Protein AF-A0A1B8J9F1-F1 (afdb_monomer)

Secondary structure (DSSP, 8-state):
--EEEEEES-TTSSHHHHHHHTT-GGGEE-HHHHHHHHSPPEE--GGGS-TT---SEE---TTHHHHHHHHHHHHHHHHHHT--EEEEEEE-SHHHHHTTHHHHHHHTPEEEEEE-TTS-HHHHHHHHHTTGGG---HHHHHHHHHHHHHHHTSPPPTTEEEEETTSS-S--TTTT--------S----TTPPPPTT--PPEE-TTSSEEEEE---TT-HHHHHHHHHHHSPP----------------------------PPPGGGTHHHHHHHHHHHHHHTTT-HHHHGGGS-TTEEEEE-S--SSSSS-HHHHHHHHHHHTT-TTEEEB--SSTHHHHHHHHHHHHHTT-----------SS-HHHHHIIIIIHHHHHHTT--HHHHHHHHHH-BS-EEEEETTEEEEEESS--SS--SSGGGS-HHHHHH-SS-TT-HHHHHHHHHHHS-TTEEEEE-S--TT---SEEETTEEE----GGGT-EEEEEEEE--GGGTTSS--S----------TTTT----------------PPPP---------------------------S--SSTTGGG-S----STTTEEEE---TT-EEEEEEE--TTHHHHHHHHHHHHHHHHHHHHHH-TTEEEEEETTEEEEEE-HHHHHTT---HHHHH-SSEEEETTTTEEEEE-----EETTSSGGGSHHHHHHHPPSSEEEEEE--SEEEEEEEPPP----S-------TTTTSTT-SEEEEESS-SSSHHHHHHHHHHHHHHHHHHHHTTPPTTHHHHHHHHHHHHHTEEEEEEEEBTTTB--SS-BSS-EEEEEEEEESSSS--B--HHHHHHHHHHHT-EE--EEEEE-SHHHHHHHHHHHHHTTS-S---S----------------------------------------------------TTGGGSS--BTT----EEEEE-TT--EEEEE-HHHHHHHHHHHHHHHHHHTTSPP-------------------------------------S--SS-----------------PPPPPGGGSS-HHHHHHHHHHHHHHHHH-TTHHHHS-HHHHHHHHHHHS-HHHHHHH-----

Mean predicted aligned error: 18.8 Å

Radius of gyration: 43.76 Å; Cα contacts (8 Å, |Δi|>4): 1484; chains: 1; bounding box: 133×104×134 Å

Foldseek 3Di:
DQAEEEEEAFAQLCLVVLCVLQVNVVQEDELLVLLCVVDPWDFDDPVPDAPLAPARTARDCPCVVVSVVVSVVVVLVLLVLSFRHYYSDHDLAPVVVVVCVVSCVVSVYQAEYAYSLPRDLVSSSVSLNVPHRHHDHSVRRVVSNVSNVVRVVDDDPPSYHYDYSVNCDNPPLVPVPPPDDDDPDDDDPPDDPPDPQFDDAAALQQAFKEKEWFAAAQLVLLVLLVLCVPFDPPPDPPDPPDDDDDDDDDDDDDDDDDDDDDDDPLVVVVVVSVVLVCQCVVVLLALVSLCRSDDLRYAYEYAENQHHLADRSQVSLSSCLSPLPRPRYAAAYAPLLVLLVVLLVVVVVCVVDPDDDDDPPPPLPDLVNVRCVQHPVVNNVVSPNDSVSSVVSSSSHDLWHWHDYQLATETRAAAAALADRSGCSNDRSNCSHNNPDDLVCPLVSLVSHVVHDDPRYAYEHHDRPPVQDAQPSDPRYGYQDFPQLLQTWGKMKMFGHDPPPPPDDDPDDDDDDDDPDPPPPPDDDDDDDDDDDDDDDDDDDDDDDDDDDDDDDDDDDDDDDDDDDDDDPDDDDPPPVPPDPDQDDDSVQWGDFDDDPRRITITIGGSPDPSVVSVLSVQLSVLSVLVSVLVPDPQWDWDDDDQKIQIAGDPCCVVVVVDDPSNQQSWLWIARNSSSFTFWGDHRDFEAQPRDPCRDLVNCQVVFADFKWKWFDDWAFKKKKAAQDDDDDDPDDDDDDDPSPPNPPQRIQMAGRTGCPDVVSVLVVVQLLVQQVVVCVVVVHDRCPLSNVRNVVRVVQQKMWMWGWDACVPTNTLFAFDHTFIATEWIFHSGPDTDTDDPVVVVVVCVSRRHQYIAGPDTHGHSVSVVVVVVCLACVLPDDDDDDDDDDDDDDDDDDDDDDDDDDDDDDDDDDDDDDDDDDDYDDDDDDDDPDDDPPPPSCVSPGNTPVPDGQFIWMAGPVGRIYTYGGLSNVLSVVVVVVLVVLLVQPDDDPDPDDDDDDDDDDDDDDDDDDDDDDDDDDDDDDDDDDDPPDPDDDDDDDDDDDDDDDDDDDDDDPSPPPLVPSVLLVVVVVVVCVVPNPSVSSVADPVRSVVVSVVPQPPVVCVVNPPDDD

Sequence (1112 aa):
MRVLALMRGIPASGKSSWIKHLGLEEYAISPDTLRLLASAPIYLPESKIADDTSTLRAINQKNDKQVWKILFELLEMRMERGDFTIIDATHTSLNALRAYEGLASAYRYRLVVVDFSATPLEEAKKSNKSRGFKAVPEAVLESMHARLQELLQTPLPARYALVDAREVDSVNLDSANAESSTPSTNTSLANAPANPLIFTPQNLDKYRRIHHIGDIHGSFDALLDYLLLTGVIFDMPESSADSNAKSNSDSSPESSPNSNAESSPDSRAPKRREQAKRALYDSNFRQDICAQFLCKDEYYIFLGDYIDRGLQNAEVIAFLLGIMELPNVCLIEGNHERWLNIWHKQKSAQSQSASESQSEQPSKANSSKAEFFTFTAPDLARLNITHKDAGRIYAKLRQCAFYTFDGKRVLATHGGLPTLPPNLLLVATRQLIYGSGDYHDMRATARSFAQTTSEDTYQVFGHRNKEKAPMRVESRSFALEGGVEFGGCLRVAVLEKSAKNASAKNSENLAPVAPHLSISAHLSITPHLSRFLPFPPVPFKPNEPASFAKMPKPLAKSLESKANSADSAGSMDSAYLADSSALASINGRICALSAKNDGFIEVYMQNRSNLAAIERHKEARKVFGLIAKLRESPLIKEREFGRISSFNFTKQAFFDRRWDSLTCKARGLFIDTAESKIIARSYDKFFNLDEREDTKLSALKDRFSYPVDVYAKENGFLVIVSAGVANIDNGSIDSAPNSAGMLDNSELFITSKSDPTSPFAQIAHEIIHATLREQEKSQNLAPGTLAKRLSATLRARDISLVFEVIDPARDPHIIAYEKPCVIALDAIKNSLAFEKLPYEDLQELCAEFGFAFKARVARLRNWREFEEFIAKNARLGENVESSAESKNADSAKIDSIKLVSDTRTESSAESDFLDSSLLDSGVVLDSSAKSSALRDDAFLRSSGARQNGALEGFVFEDSAGFMLKYKGAYYRMWKALRGVVEQCARLQMPVQIPHDKNTADKAKNTSDTQSTKSNVDSASKLDDDTNNINSAINANNQSTINLGKAHKSKGAPLPHFLRGNAFVLEFCKWLNDYIDTHGINALESTSIITLREKFLHKIPPGKIAQIAAPKA

Structure (mmCIF, N/CA/C/O backbone):
data_AF-A0A1B8J9F1-F1
#
_entry.id   AF-A0A1B8J9F1-F1
#
loop_
_atom_site.group_PDB
_atom_site.id
_atom_site.type_symbol
_atom_site.label_atom_id
_atom_site.label_alt_id
_atom_site.label_comp_id
_atom_site.label_asym_id
_atom_site.label_entity_id
_atom_site.label_seq_id
_atom_site.pdbx_PDB_ins_code
_atom_site.Cartn_x
_atom_site.Cartn_y
_atom_site.Cartn_z
_atom_site.occupancy
_atom_site.B_iso_or_equiv
_atom_site.auth_seq_id
_atom_site.auth_comp_id
_atom_site.auth_asym_id
_atom_site.auth_atom_id
_atom_site.pdbx_PDB_model_num
ATOM 1 N N . MET A 1 1 ? -15.650 2.648 20.451 1.00 82.81 1 MET A N 1
ATOM 2 C CA . MET A 1 1 ? -15.416 1.617 21.491 1.00 82.81 1 MET A CA 1
ATOM 3 C C . MET A 1 1 ? -14.246 1.917 22.420 1.00 82.81 1 MET A C 1
ATOM 5 O O . MET A 1 1 ? -14.253 1.407 23.527 1.00 82.81 1 MET A O 1
ATOM 9 N N . ARG A 1 2 ? -13.254 2.725 22.023 1.00 92.75 2 ARG A N 1
ATOM 10 C CA . ARG A 1 2 ? -12.109 3.074 22.881 1.00 92.75 2 ARG A CA 1
ATOM 11 C C . ARG A 1 2 ? -12.577 3.731 24.193 1.00 92.75 2 ARG A C 1
ATOM 13 O O . ARG A 1 2 ? -13.164 4.814 24.158 1.00 92.75 2 ARG A O 1
ATOM 20 N N . VAL A 1 3 ? -12.360 3.064 25.328 1.00 94.25 3 VAL A N 1
ATOM 21 C CA . VAL A 1 3 ? -12.800 3.491 26.669 1.00 94.25 3 VAL A CA 1
ATOM 22 C C . VAL A 1 3 ? -11.638 3.384 27.655 1.00 94.25 3 VAL A C 1
ATOM 24 O O . VAL A 1 3 ? -10.961 2.358 27.711 1.00 94.25 3 VAL A O 1
ATOM 27 N N . LEU A 1 4 ? -11.428 4.453 28.428 1.00 97.31 4 LEU A N 1
ATOM 28 C CA . LEU A 1 4 ? -10.528 4.490 29.578 1.00 97.31 4 LEU A CA 1
ATOM 29 C C . LEU A 1 4 ? -11.386 4.623 30.835 1.00 97.31 4 LEU A C 1
ATOM 31 O O . LEU A 1 4 ? -12.063 5.638 31.011 1.00 97.31 4 LEU A O 1
ATOM 35 N N . ALA A 1 5 ? -11.349 3.610 31.695 1.00 96.25 5 ALA A N 1
ATOM 36 C CA . ALA A 1 5 ? -12.038 3.612 32.976 1.00 96.25 5 ALA A CA 1
ATOM 37 C C . ALA A 1 5 ? -11.101 4.123 34.084 1.00 96.25 5 ALA A C 1
ATOM 39 O O . ALA A 1 5 ? -10.055 3.537 34.357 1.00 96.25 5 ALA A O 1
ATOM 40 N N . LEU A 1 6 ? -11.476 5.219 34.735 1.00 97.25 6 LEU A N 1
ATOM 41 C CA . LEU A 1 6 ? -10.748 5.839 35.839 1.00 97.25 6 LEU A CA 1
ATOM 42 C C . LEU A 1 6 ? -11.509 5.595 37.139 1.00 97.25 6 LEU A C 1
ATOM 44 O O . LEU A 1 6 ? -12.665 5.994 37.267 1.00 97.25 6 LEU A O 1
ATOM 48 N N . MET A 1 7 ? -10.879 4.952 38.118 1.00 95.75 7 MET A N 1
ATOM 49 C CA . MET A 1 7 ? -11.572 4.620 39.363 1.00 95.75 7 MET A CA 1
ATOM 50 C C . MET A 1 7 ? -11.541 5.794 40.350 1.00 95.75 7 MET A C 1
ATOM 52 O O . MET A 1 7 ? -10.465 6.275 40.713 1.00 95.75 7 MET A O 1
ATOM 56 N N . ARG A 1 8 ? -12.709 6.256 40.808 1.00 94.50 8 ARG A N 1
ATOM 57 C CA . ARG A 1 8 ? -12.858 7.310 41.827 1.00 94.50 8 ARG A CA 1
ATOM 58 C C . ARG A 1 8 ? -13.160 6.679 43.185 1.00 94.50 8 ARG A C 1
ATOM 60 O O . ARG A 1 8 ? -14.022 5.817 43.287 1.00 94.50 8 ARG A O 1
ATOM 67 N N . GLY A 1 9 ? -12.441 7.093 44.230 1.00 93.06 9 GLY A N 1
ATOM 68 C CA . GLY A 1 9 ? -12.669 6.611 45.600 1.00 93.06 9 GLY A CA 1
ATOM 69 C C . GLY A 1 9 ? -11.395 6.454 46.434 1.00 93.06 9 GLY A C 1
ATOM 70 O O . GLY A 1 9 ? -10.304 6.240 45.896 1.00 93.06 9 GLY A O 1
ATOM 71 N N . ILE A 1 10 ? -11.540 6.499 47.759 1.00 93.44 10 ILE A N 1
ATOM 72 C CA . ILE A 1 10 ? -10.450 6.368 48.745 1.00 93.44 10 ILE A CA 1
ATOM 73 C C . ILE A 1 10 ? -9.791 4.970 48.749 1.00 93.44 10 ILE A C 1
ATOM 75 O O . ILE A 1 10 ? -10.359 4.018 48.210 1.00 93.44 10 ILE A O 1
ATOM 79 N N . PRO A 1 11 ? -8.579 4.784 49.306 1.00 91.31 11 PRO A N 1
ATOM 80 C CA . PRO A 1 11 ? -8.032 3.443 49.529 1.00 91.31 11 PRO A CA 1
ATOM 81 C C . PRO A 1 11 ? -9.016 2.544 50.306 1.00 91.31 11 PRO A C 1
ATOM 83 O O . PRO A 1 11 ? -9.848 3.035 51.060 1.00 91.31 11 PRO A O 1
ATOM 86 N N . ALA A 1 12 ? -8.939 1.227 50.094 1.00 89.69 12 ALA A N 1
ATOM 87 C CA . ALA A 1 12 ? -9.836 0.220 50.687 1.00 89.69 12 ALA A CA 1
ATOM 88 C C . ALA A 1 12 ? -11.347 0.307 50.339 1.00 89.69 12 ALA A C 1
ATOM 90 O O . ALA A 1 12 ? -12.104 -0.544 50.790 1.00 89.69 12 ALA A O 1
ATOM 91 N N . SER A 1 13 ? -11.779 1.216 49.454 1.00 92.50 13 SER A N 1
ATOM 92 C CA . SER A 1 13 ? -13.177 1.350 48.982 1.00 92.50 13 SER A CA 1
ATOM 93 C C . SER A 1 13 ? -13.689 0.231 48.043 1.00 92.50 13 SER A C 1
ATOM 95 O O . SER A 1 13 ? -14.596 0.464 47.255 1.00 92.50 13 SER A O 1
ATOM 97 N N . GLY A 1 14 ? -13.054 -0.944 48.000 1.00 91.00 14 GLY A N 1
ATOM 98 C CA . GLY A 1 14 ? -13.474 -2.067 47.141 1.00 91.00 14 GLY A CA 1
ATOM 99 C C . GLY A 1 14 ? -12.959 -2.098 45.688 1.00 91.00 14 GLY A C 1
ATOM 100 O O . GLY A 1 14 ? -13.067 -3.147 45.063 1.00 91.00 14 GLY A O 1
ATOM 101 N N . LYS A 1 15 ? -12.326 -1.036 45.159 1.00 93.75 15 LYS A N 1
ATOM 102 C CA . LYS A 1 15 ? -11.828 -0.941 43.756 1.00 93.75 15 LYS A CA 1
ATOM 103 C C . LYS A 1 15 ? -11.162 -2.209 43.193 1.00 93.75 15 LYS A C 1
ATOM 105 O O . LYS A 1 15 ? -11.702 -2.841 42.291 1.00 93.75 15 LYS A O 1
ATOM 110 N N . SER A 1 16 ? -10.006 -2.610 43.727 1.00 92.69 16 SER A N 1
ATOM 111 C CA . SER A 1 16 ? -9.270 -3.776 43.214 1.00 92.69 16 SER A CA 1
ATOM 112 C C . SER A 1 16 ? -10.041 -5.094 43.412 1.00 92.69 16 SER A C 1
ATOM 114 O O . SER A 1 16 ? -9.849 -6.036 42.648 1.00 92.69 16 SER A O 1
ATOM 116 N N . SER A 1 17 ? -10.934 -5.163 44.408 1.00 91.62 17 SER A N 1
ATOM 117 C CA . SER A 1 17 ? -11.837 -6.304 44.613 1.00 91.62 17 SER A CA 1
ATOM 118 C C . SER A 1 17 ? -12.924 -6.365 43.540 1.00 91.62 17 SER A C 1
ATOM 120 O O . SER A 1 17 ? -13.244 -7.454 43.084 1.00 91.62 17 SER A O 1
ATOM 122 N N . TRP A 1 18 ? -13.449 -5.216 43.104 1.00 92.00 18 TRP A N 1
ATOM 123 C CA . TRP A 1 18 ? -14.413 -5.101 42.006 1.00 92.00 18 TRP A CA 1
ATOM 124 C C . TRP A 1 18 ? -13.785 -5.517 40.671 1.00 92.00 18 TRP A C 1
ATOM 126 O O . TRP A 1 18 ? -14.360 -6.343 39.974 1.00 92.00 18 TRP A O 1
ATOM 136 N N . ILE A 1 19 ? -12.557 -5.069 40.364 1.00 92.44 19 ILE A N 1
ATOM 137 C CA . ILE A 1 19 ? -11.823 -5.531 39.165 1.00 92.44 19 ILE A CA 1
ATOM 138 C C . ILE A 1 19 ? -11.716 -7.061 39.163 1.00 92.44 19 ILE A C 1
ATOM 140 O O . ILE A 1 19 ? -12.052 -7.694 38.166 1.00 92.44 19 ILE A O 1
ATOM 144 N N . LYS A 1 20 ? -11.297 -7.641 40.295 1.00 91.12 20 LYS A N 1
ATOM 145 C CA . LYS A 1 20 ? -11.140 -9.090 40.457 1.00 91.12 20 LYS A CA 1
ATOM 146 C C . LYS A 1 20 ? -12.458 -9.862 40.411 1.00 91.12 20 LYS A C 1
ATOM 148 O O . LYS A 1 20 ? -12.512 -10.953 39.856 1.00 91.12 20 LYS A O 1
ATOM 153 N N . HIS A 1 21 ? -13.523 -9.320 40.993 1.00 89.06 21 HIS A N 1
ATOM 154 C CA . HIS A 1 21 ? -14.849 -9.935 40.944 1.00 89.06 21 HIS A CA 1
ATOM 155 C C . HIS A 1 21 ? -15.379 -10.034 39.505 1.00 89.06 21 HIS A C 1
ATOM 157 O O . HIS A 1 21 ? -16.087 -10.981 39.181 1.00 89.06 21 HIS A O 1
ATOM 163 N N . LEU A 1 22 ? -14.988 -9.089 38.646 1.00 85.94 22 LEU A N 1
ATOM 164 C CA . LEU A 1 22 ? -15.386 -9.018 37.242 1.00 85.94 22 LEU A CA 1
ATOM 165 C C . LEU A 1 22 ? -14.389 -9.671 36.265 1.00 85.94 22 LEU A C 1
ATOM 167 O O . LEU A 1 22 ? -14.629 -9.641 35.061 1.00 85.94 22 LEU A O 1
ATOM 171 N N . GLY A 1 23 ? -13.272 -10.232 36.748 1.00 88.56 23 GLY A N 1
ATOM 172 C CA . GLY A 1 23 ? -12.228 -10.833 35.904 1.00 88.56 23 GLY A CA 1
ATOM 173 C C . GLY A 1 23 ? -11.500 -9.831 34.997 1.00 88.56 23 GLY A C 1
ATOM 174 O O . GLY A 1 23 ? -11.088 -10.176 33.890 1.00 88.56 23 GLY A O 1
ATOM 175 N N . LEU A 1 24 ? -11.389 -8.568 35.422 1.00 91.00 24 LEU A N 1
ATOM 176 C CA . LEU A 1 24 ? -10.859 -7.470 34.606 1.00 91.00 24 LEU A CA 1
ATOM 177 C C . LEU A 1 24 ? -9.382 -7.133 34.891 1.00 91.00 24 LEU A C 1
ATOM 179 O O . LEU A 1 24 ? -8.889 -6.109 34.409 1.00 91.00 24 LEU A O 1
ATO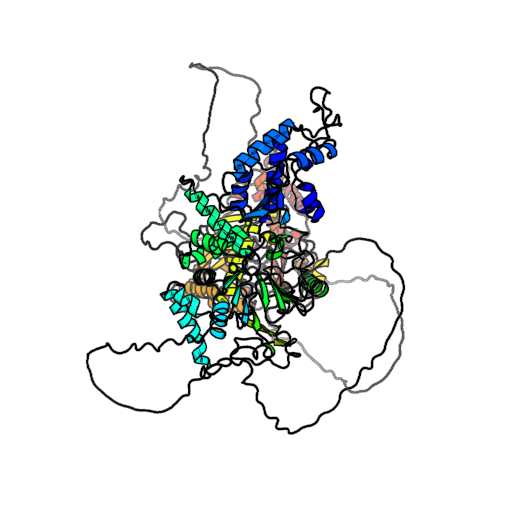M 183 N N . GLU A 1 25 ? -8.655 -7.959 35.654 1.00 93.19 25 GLU A N 1
ATOM 184 C CA . GLU A 1 25 ? -7.267 -7.686 36.061 1.00 93.19 25 GLU A CA 1
ATOM 185 C C . GLU A 1 25 ? -6.317 -7.440 34.881 1.00 93.19 25 GLU A C 1
ATOM 187 O O . GLU A 1 25 ? -5.472 -6.549 34.953 1.00 93.19 25 GLU A O 1
ATOM 192 N N . GLU A 1 26 ? -6.469 -8.177 33.779 1.00 93.19 26 GLU A N 1
ATOM 193 C CA . GLU A 1 26 ? -5.617 -8.047 32.586 1.00 93.19 26 GLU A CA 1
ATOM 194 C C . GLU A 1 26 ? -5.754 -6.661 31.924 1.00 93.19 26 GLU A C 1
ATOM 196 O O . GLU A 1 26 ? -4.788 -6.089 31.403 1.00 93.19 26 GLU A O 1
ATOM 201 N N . TYR A 1 27 ? -6.944 -6.065 32.023 1.00 94.12 27 TYR A N 1
ATOM 202 C CA . TYR A 1 27 ? -7.284 -4.748 31.483 1.00 94.12 27 TYR A CA 1
ATOM 203 C C . TYR A 1 27 ? -6.894 -3.602 32.432 1.00 94.12 27 TYR A C 1
ATOM 205 O O . TYR A 1 27 ? -6.932 -2.438 32.031 1.00 94.12 27 TYR A O 1
ATOM 213 N N . ALA A 1 28 ? -6.448 -3.898 33.656 1.00 96.50 28 ALA A N 1
ATOM 214 C CA . ALA A 1 28 ? -6.093 -2.897 34.655 1.00 96.50 28 ALA A CA 1
ATOM 215 C C . ALA A 1 28 ? -4.593 -2.540 34.674 1.00 96.50 28 ALA A C 1
ATOM 217 O O . ALA A 1 28 ? -3.719 -3.397 34.567 1.00 96.50 28 ALA A O 1
ATOM 218 N N . ILE A 1 29 ? -4.288 -1.258 34.894 1.00 97.38 29 ILE A N 1
ATOM 219 C CA . ILE A 1 29 ? -2.963 -0.773 35.297 1.00 97.38 29 ILE A CA 1
ATOM 220 C C . ILE A 1 29 ? -3.088 -0.198 36.712 1.00 97.38 29 ILE A C 1
ATOM 222 O O . ILE A 1 29 ? -3.891 0.704 36.956 1.00 97.38 29 ILE A O 1
ATOM 226 N N . SER A 1 30 ? -2.289 -0.714 37.649 1.00 95.81 30 SER A N 1
ATOM 227 C CA . SER A 1 30 ? -2.284 -0.288 39.054 1.00 95.81 30 SER A CA 1
ATOM 228 C C . SER A 1 30 ? -0.905 0.253 39.450 1.00 95.81 30 SER A C 1
ATOM 230 O O . SER A 1 30 ? 0.079 -0.492 39.362 1.00 95.81 30 SER A O 1
ATOM 232 N N . PRO A 1 31 ? -0.787 1.506 39.934 1.00 94.50 31 PRO A N 1
ATOM 233 C CA . PRO A 1 31 ? 0.484 2.038 40.408 1.00 94.50 31 PRO A CA 1
ATOM 234 C C . PRO A 1 31 ? 0.987 1.305 41.663 1.00 94.50 31 PRO A C 1
ATOM 236 O O . PRO A 1 31 ? 2.194 1.223 41.855 1.00 94.50 31 PRO A O 1
ATOM 239 N N . ASP A 1 32 ? 0.117 0.694 42.479 1.00 91.62 32 ASP A N 1
ATOM 240 C CA . ASP A 1 32 ? 0.552 -0.154 43.604 1.00 91.62 32 ASP A CA 1
ATOM 241 C C . ASP A 1 32 ? 1.244 -1.437 43.122 1.00 91.62 32 ASP A C 1
ATOM 243 O O . ASP A 1 32 ? 2.256 -1.845 43.694 1.00 91.62 32 ASP A O 1
ATOM 247 N N . THR A 1 33 ? 0.750 -2.052 42.043 1.00 92.88 33 THR A N 1
ATOM 248 C CA . THR A 1 33 ? 1.421 -3.197 41.407 1.00 92.88 33 THR A CA 1
ATOM 249 C C . THR A 1 33 ? 2.762 -2.775 40.802 1.00 92.88 33 THR A C 1
ATOM 251 O O . THR A 1 33 ? 3.766 -3.450 41.019 1.00 92.88 33 THR A O 1
ATOM 254 N N . LEU A 1 34 ? 2.822 -1.622 40.126 1.00 94.62 34 LEU A N 1
ATOM 255 C CA . LEU A 1 34 ? 4.074 -1.086 39.577 1.00 94.62 34 LEU A CA 1
ATOM 256 C C . LEU A 1 34 ? 5.103 -0.729 40.670 1.00 94.62 34 LEU A C 1
ATOM 258 O O . LEU A 1 34 ? 6.283 -1.028 40.501 1.00 94.62 34 LEU A O 1
ATOM 262 N N . ARG A 1 35 ? 4.686 -0.170 41.819 1.00 94.38 35 ARG A N 1
ATOM 263 C CA . ARG A 1 35 ? 5.572 0.078 42.981 1.00 94.38 35 ARG A CA 1
ATOM 264 C C . ARG A 1 35 ? 6.191 -1.213 43.520 1.00 94.38 35 ARG A C 1
ATOM 266 O O . ARG A 1 35 ? 7.372 -1.214 43.864 1.00 94.38 35 ARG A O 1
ATOM 273 N N . LEU A 1 36 ? 5.412 -2.298 43.569 1.00 92.19 36 LEU A N 1
ATOM 274 C CA . LEU A 1 36 ? 5.863 -3.614 44.037 1.00 92.19 36 LEU A CA 1
ATOM 275 C C . LEU A 1 36 ? 6.778 -4.335 43.036 1.00 92.19 36 LEU A C 1
ATOM 277 O O . LEU A 1 36 ? 7.666 -5.069 43.460 1.00 92.19 36 LEU A O 1
ATOM 281 N N . LEU A 1 37 ? 6.609 -4.096 41.732 1.00 93.06 37 LEU A N 1
ATOM 282 C CA . LEU A 1 37 ? 7.569 -4.529 40.709 1.00 93.06 37 LEU A CA 1
ATOM 283 C C . LEU A 1 37 ? 8.872 -3.716 40.772 1.00 93.06 37 LEU A C 1
ATOM 285 O O . LEU A 1 37 ? 9.954 -4.271 40.607 1.00 93.06 37 LEU A O 1
ATOM 289 N N . ALA A 1 38 ? 8.782 -2.410 41.043 1.00 90.25 38 ALA A N 1
ATOM 290 C CA . ALA A 1 38 ? 9.939 -1.521 41.130 1.00 90.25 38 ALA A CA 1
ATOM 291 C C . ALA A 1 38 ? 10.762 -1.694 42.423 1.00 90.25 38 ALA A C 1
ATOM 293 O O . ALA A 1 38 ? 11.940 -1.339 42.445 1.00 90.25 38 ALA A O 1
ATOM 294 N N . SER A 1 39 ? 10.161 -2.186 43.514 1.00 90.44 39 SER A N 1
ATOM 295 C CA . SER A 1 39 ? 10.869 -2.480 44.767 1.00 90.44 39 SER A CA 1
ATOM 296 C C . SER A 1 39 ? 10.052 -3.341 45.735 1.00 90.44 39 SER A C 1
ATOM 298 O O . SER A 1 39 ? 8.835 -3.196 45.846 1.00 90.44 39 SER A O 1
ATOM 300 N N . ALA A 1 40 ? 10.741 -4.184 46.509 1.00 90.19 40 ALA A N 1
ATOM 301 C CA . ALA A 1 40 ? 10.127 -4.965 47.580 1.00 90.19 40 ALA A CA 1
ATOM 302 C C . ALA A 1 40 ? 9.515 -4.070 48.690 1.00 90.19 40 ALA A C 1
ATOM 304 O O . ALA A 1 40 ? 9.991 -2.950 48.906 1.00 90.19 40 ALA A O 1
ATOM 305 N N . PRO A 1 41 ? 8.502 -4.557 49.441 1.00 90.06 41 PRO A N 1
ATOM 306 C CA . PRO A 1 41 ? 7.965 -3.847 50.601 1.00 90.06 41 PRO A CA 1
ATOM 307 C C . PRO A 1 41 ? 9.047 -3.544 51.643 1.00 90.06 41 PRO A C 1
ATOM 309 O O . PRO A 1 41 ? 9.821 -4.431 52.011 1.00 90.06 41 PRO A O 1
ATOM 312 N N . ILE A 1 42 ? 9.055 -2.311 52.144 1.00 88.62 42 ILE A N 1
ATOM 313 C CA . ILE A 1 42 ? 9.998 -1.820 53.158 1.00 88.62 42 ILE A CA 1
ATOM 314 C C . ILE A 1 42 ? 9.464 -2.061 54.568 1.00 88.62 42 ILE A C 1
ATOM 316 O O . ILE A 1 42 ? 8.253 -2.164 54.755 1.00 88.62 42 ILE A O 1
ATOM 320 N N . TYR A 1 43 ? 10.359 -2.102 55.555 1.00 85.88 43 TYR A N 1
ATOM 321 C CA . TYR A 1 43 ? 9.983 -2.086 56.967 1.00 85.88 43 TYR A CA 1
ATOM 322 C C . TYR A 1 43 ? 9.850 -0.647 57.485 1.00 85.88 43 TYR A C 1
ATOM 324 O O . TYR A 1 43 ? 10.630 0.226 57.094 1.00 85.88 43 TYR A O 1
ATOM 332 N N . LEU A 1 44 ? 8.867 -0.400 58.353 1.00 78.94 44 LEU A N 1
ATOM 333 C CA . LEU A 1 44 ? 8.649 0.882 59.031 1.00 78.94 44 LEU A CA 1
ATOM 334 C C . LEU A 1 44 ? 8.981 0.761 60.530 1.00 78.94 44 LEU A C 1
ATOM 336 O O . LEU A 1 44 ? 8.708 -0.286 61.115 1.00 78.94 44 LEU A O 1
ATOM 340 N N . PRO A 1 45 ? 9.553 1.804 61.165 1.00 72.88 45 PRO A N 1
ATOM 341 C CA . PRO A 1 45 ? 9.717 1.842 62.617 1.00 72.88 45 PRO A CA 1
ATOM 342 C C . PRO A 1 45 ? 8.354 1.982 63.307 1.00 72.88 45 PRO A C 1
ATOM 344 O O . PRO A 1 45 ? 7.448 2.584 62.733 1.00 72.88 45 PRO A O 1
ATOM 347 N N . GLU A 1 46 ? 8.232 1.506 64.549 1.00 67.12 46 GLU A N 1
ATOM 348 C CA . GLU A 1 46 ? 6.976 1.528 65.324 1.00 67.12 46 GLU A CA 1
ATOM 349 C C . GLU A 1 46 ? 6.335 2.921 65.398 1.00 67.12 46 GLU A C 1
ATOM 351 O O . GLU A 1 46 ? 5.140 3.051 65.174 1.00 67.12 46 GLU A O 1
ATOM 356 N N . SER A 1 47 ? 7.132 3.985 65.534 1.00 61.84 47 SER A N 1
ATOM 357 C CA . SER A 1 47 ? 6.667 5.384 65.511 1.00 61.84 47 SER A CA 1
ATOM 358 C C . SER A 1 47 ? 6.095 5.880 64.169 1.00 61.84 47 SER A C 1
ATOM 360 O O . SER A 1 47 ? 5.699 7.041 64.056 1.00 61.84 47 SER A O 1
ATOM 362 N N . LYS A 1 48 ? 6.091 5.039 63.128 1.00 62.38 48 LYS A N 1
ATOM 363 C CA . LYS A 1 48 ? 5.443 5.272 61.825 1.00 62.38 48 LYS A CA 1
ATOM 364 C C . LYS A 1 48 ? 4.473 4.157 61.426 1.00 62.38 48 LYS A C 1
ATOM 366 O O . LYS A 1 48 ? 3.943 4.195 60.314 1.00 62.38 48 LYS A O 1
ATOM 371 N N . ILE A 1 49 ? 4.249 3.182 62.302 1.00 62.22 49 ILE A N 1
ATOM 372 C CA . ILE A 1 49 ? 3.093 2.296 62.222 1.00 62.22 49 ILE A CA 1
ATOM 373 C C . ILE A 1 49 ? 1.908 3.119 62.735 1.00 62.22 49 ILE A C 1
ATOM 375 O O . ILE A 1 49 ? 2.038 3.832 63.725 1.00 62.22 49 ILE A O 1
ATOM 379 N N . ALA A 1 50 ? 0.774 3.085 62.040 1.00 55.31 50 ALA A N 1
ATOM 380 C CA . ALA A 1 50 ? -0.451 3.643 62.604 1.00 55.31 50 ALA A CA 1
ATOM 381 C C . ALA A 1 50 ? -0.972 2.658 63.662 1.00 55.31 50 ALA A C 1
ATOM 383 O O . ALA A 1 50 ? -0.935 1.454 63.396 1.00 55.31 50 ALA A O 1
ATOM 384 N N . ASP A 1 51 ? -1.447 3.146 64.816 1.00 54.56 51 ASP A N 1
ATOM 385 C CA . ASP A 1 51 ? -1.825 2.354 66.015 1.00 54.56 51 ASP A CA 1
ATOM 386 C C . ASP A 1 51 ? -2.830 1.206 65.747 1.00 54.56 51 ASP A C 1
ATOM 388 O O . ASP A 1 51 ? -3.067 0.331 66.578 1.00 54.56 51 ASP A O 1
ATOM 392 N N . ASP A 1 52 ? -3.422 1.211 64.558 1.00 54.81 52 ASP A N 1
ATOM 393 C CA . ASP A 1 52 ? -4.471 0.355 64.029 1.00 54.81 52 ASP A CA 1
ATOM 394 C C . ASP A 1 52 ? -4.011 -0.584 62.883 1.00 54.81 52 ASP A C 1
ATOM 396 O O . ASP A 1 52 ? -4.834 -1.314 62.319 1.00 54.81 52 ASP A O 1
ATOM 400 N N . THR A 1 53 ? -2.712 -0.620 62.549 1.00 56.84 53 THR A N 1
ATOM 401 C CA . THR A 1 53 ? -2.136 -1.458 61.476 1.00 56.84 53 THR A CA 1
ATOM 402 C C . THR A 1 53 ? -1.106 -2.472 61.991 1.00 56.84 53 THR A C 1
ATOM 404 O O . THR A 1 53 ? 0.021 -2.139 62.335 1.00 56.84 53 THR A O 1
ATOM 407 N N . SER A 1 54 ? -1.451 -3.763 61.979 1.00 56.91 54 SER A N 1
ATOM 408 C CA . SER A 1 54 ? -0.649 -4.844 62.585 1.00 56.91 54 SER A CA 1
ATOM 409 C C . SER A 1 54 ? 0.605 -5.281 61.805 1.00 56.91 54 SER A C 1
ATOM 411 O O . SER A 1 54 ? 1.198 -6.314 62.122 1.00 56.91 54 SER A O 1
ATOM 413 N N . THR A 1 55 ? 1.028 -4.546 60.770 1.00 66.62 55 THR A N 1
ATOM 414 C CA . THR A 1 55 ? 2.143 -4.957 59.901 1.00 66.62 55 THR A CA 1
ATOM 415 C C . THR A 1 55 ? 3.273 -3.938 59.853 1.00 66.62 55 THR A C 1
ATOM 417 O O . THR A 1 55 ? 3.133 -2.877 59.254 1.00 66.62 55 THR A O 1
ATOM 420 N N . LEU A 1 56 ? 4.455 -4.350 60.320 1.00 75.75 56 LEU A N 1
ATOM 421 C CA . LEU A 1 56 ? 5.744 -3.645 60.210 1.00 75.75 56 LEU A CA 1
ATOM 422 C C . LEU A 1 56 ? 6.210 -3.338 58.767 1.00 75.75 56 LEU A C 1
ATOM 424 O O . LEU A 1 56 ? 7.330 -2.868 58.582 1.00 75.75 56 LEU A O 1
ATOM 428 N N . ARG A 1 57 ? 5.416 -3.643 57.731 1.00 82.81 57 ARG A N 1
ATOM 429 C CA . ARG A 1 57 ? 5.796 -3.574 56.310 1.00 82.81 57 ARG A CA 1
ATOM 430 C C . ARG A 1 57 ? 4.849 -2.670 55.527 1.00 82.81 57 ARG A C 1
ATOM 432 O O . ARG A 1 57 ? 3.644 -2.740 55.735 1.00 82.81 57 ARG A O 1
ATOM 439 N N . ALA A 1 58 ? 5.379 -1.911 54.569 1.00 84.56 58 ALA A N 1
ATOM 440 C CA . ALA A 1 58 ? 4.606 -1.027 53.693 1.00 84.56 58 ALA A CA 1
ATOM 441 C C . ALA A 1 58 ? 5.123 -1.028 52.242 1.00 84.56 58 ALA A C 1
ATOM 443 O O . ALA A 1 58 ? 6.275 -1.382 51.971 1.00 84.56 58 ALA A O 1
ATOM 444 N N . ILE A 1 59 ? 4.285 -0.591 51.295 1.00 86.75 59 ILE A N 1
ATOM 445 C CA . ILE A 1 59 ? 4.715 -0.311 49.914 1.00 86.75 59 ILE A CA 1
ATOM 446 C C . ILE A 1 59 ? 5.704 0.865 49.913 1.00 86.75 59 ILE A C 1
ATOM 448 O O . ILE A 1 59 ? 5.441 1.922 50.487 1.00 86.75 59 ILE A O 1
ATOM 452 N N . ASN A 1 60 ? 6.839 0.699 49.234 1.00 87.81 60 ASN A N 1
ATOM 453 C CA . ASN A 1 60 ? 7.840 1.748 49.083 1.00 87.81 60 ASN A CA 1
ATOM 454 C C . ASN A 1 60 ? 7.358 2.855 48.125 1.00 87.81 60 ASN A C 1
ATOM 456 O O . ASN A 1 60 ? 7.120 2.606 46.946 1.00 87.81 60 ASN A O 1
ATOM 460 N N . GLN A 1 61 ? 7.273 4.089 48.626 1.00 85.88 61 GLN A N 1
ATOM 461 C CA . GLN A 1 61 ? 6.820 5.260 47.863 1.00 85.88 61 GLN A CA 1
ATOM 462 C C . GLN A 1 61 ? 7.971 6.098 47.265 1.00 85.88 61 GLN A C 1
ATOM 464 O O . GLN A 1 61 ? 7.719 7.090 46.589 1.00 85.88 61 GLN A O 1
ATOM 469 N N . LYS A 1 62 ? 9.250 5.735 47.479 1.00 88.31 62 LYS A N 1
ATOM 470 C CA . LYS A 1 62 ? 10.398 6.564 47.039 1.00 88.31 62 LYS A CA 1
ATOM 471 C C . LYS A 1 62 ? 10.489 6.774 45.519 1.00 88.31 62 LYS A C 1
ATOM 473 O O . LYS A 1 62 ? 11.013 7.796 45.089 1.00 88.31 62 LYS A O 1
ATOM 478 N N . ASN A 1 63 ? 9.975 5.833 44.726 1.00 87.31 63 ASN A N 1
ATOM 479 C CA . ASN A 1 63 ? 10.083 5.827 43.261 1.00 87.31 63 ASN A CA 1
ATOM 480 C C . ASN A 1 63 ? 8.799 6.319 42.559 1.00 87.31 63 ASN A C 1
ATOM 482 O O . ASN A 1 63 ? 8.581 6.003 41.390 1.00 87.31 63 ASN A O 1
ATOM 486 N N . ASP A 1 64 ? 7.921 7.051 43.256 1.00 90.06 64 ASP A N 1
ATOM 487 C CA . ASP A 1 64 ? 6.573 7.372 42.762 1.00 90.06 64 ASP A CA 1
ATOM 488 C C . ASP A 1 64 ? 6.571 8.095 41.402 1.00 90.06 64 ASP A C 1
ATOM 490 O O . ASP A 1 64 ? 5.833 7.719 40.492 1.00 90.06 64 ASP A O 1
ATOM 494 N N . LYS A 1 65 ? 7.478 9.063 41.209 1.00 92.94 65 LYS A N 1
ATOM 495 C CA . LYS A 1 65 ? 7.628 9.798 39.940 1.00 92.94 65 LYS A CA 1
ATOM 496 C C . LYS A 1 65 ? 7.971 8.870 38.766 1.00 92.94 65 LYS A C 1
ATOM 498 O O . LYS A 1 65 ? 7.456 9.054 37.666 1.00 92.94 65 LYS A O 1
ATOM 503 N N . GLN A 1 66 ? 8.837 7.882 38.990 1.00 93.88 66 GLN A N 1
ATOM 504 C CA . GLN A 1 66 ? 9.211 6.881 37.991 1.00 93.88 66 GLN A CA 1
ATOM 505 C C . GLN A 1 66 ? 8.058 5.906 37.727 1.00 93.88 66 GLN A C 1
ATOM 507 O O . GLN A 1 66 ? 7.802 5.577 36.573 1.00 93.88 66 GLN A O 1
ATOM 512 N N . VAL A 1 67 ? 7.323 5.495 38.766 1.00 95.44 67 VAL A N 1
ATOM 513 C CA . VAL A 1 67 ? 6.143 4.627 38.627 1.00 95.44 67 VAL A CA 1
ATOM 514 C C . VAL A 1 67 ? 5.052 5.293 37.789 1.00 95.44 67 VAL A C 1
ATOM 516 O O . VAL A 1 67 ? 4.529 4.659 36.877 1.00 95.44 67 VAL A O 1
ATOM 519 N N . TRP A 1 68 ? 4.738 6.567 38.035 1.00 95.62 68 TRP A N 1
ATOM 520 C CA . TRP A 1 68 ? 3.764 7.294 37.216 1.00 95.62 68 TRP A CA 1
ATOM 521 C C . TRP A 1 68 ? 4.232 7.485 35.772 1.00 95.62 68 TRP A C 1
ATOM 523 O O . TRP A 1 68 ? 3.418 7.352 34.863 1.00 95.62 68 TRP A O 1
ATOM 533 N N . LYS A 1 69 ? 5.532 7.716 35.534 1.00 95.81 69 LYS A N 1
ATOM 534 C CA . LYS A 1 69 ? 6.091 7.750 34.170 1.00 95.81 69 LYS A CA 1
ATOM 535 C C . LYS A 1 69 ? 5.844 6.425 33.436 1.00 95.81 69 LYS A C 1
ATOM 537 O O . LYS A 1 69 ? 5.285 6.444 32.346 1.00 95.81 69 LYS A O 1
ATOM 542 N N . ILE A 1 70 ? 6.164 5.296 34.072 1.00 96.69 70 ILE A N 1
ATOM 543 C CA . ILE A 1 70 ? 5.925 3.950 33.523 1.00 96.69 70 ILE A CA 1
ATOM 544 C C . ILE A 1 70 ? 4.423 3.697 33.303 1.00 96.69 70 ILE A C 1
ATOM 546 O O . ILE A 1 70 ? 4.042 3.124 32.288 1.00 96.69 70 ILE A O 1
ATOM 550 N N . LEU A 1 71 ? 3.552 4.145 34.216 1.00 97.69 71 LEU A N 1
ATOM 551 C CA . LEU A 1 71 ? 2.097 4.017 34.065 1.00 97.69 71 LEU A CA 1
ATOM 552 C C . LEU A 1 71 ? 1.594 4.728 32.803 1.00 97.69 71 LEU A C 1
ATOM 554 O O . LEU A 1 71 ? 0.800 4.147 32.066 1.00 97.69 71 LEU A O 1
ATOM 558 N N . PHE A 1 72 ? 2.059 5.953 32.539 1.00 97.81 72 PHE A N 1
ATOM 559 C CA . PHE A 1 72 ? 1.672 6.697 31.338 1.00 97.81 72 PHE A CA 1
ATOM 560 C C . PHE A 1 72 ? 2.275 6.111 30.054 1.00 97.81 72 PHE A C 1
ATOM 562 O O . PHE A 1 72 ? 1.564 6.038 29.057 1.00 97.81 72 PHE A O 1
ATOM 569 N N . GLU A 1 73 ? 3.515 5.612 30.086 1.00 97.56 73 GLU A N 1
ATOM 570 C CA . GLU A 1 73 ? 4.127 4.884 28.959 1.00 97.56 73 GLU A CA 1
ATOM 571 C C . GLU A 1 73 ? 3.326 3.613 28.606 1.00 97.56 73 GLU A C 1
ATOM 573 O O . GLU A 1 73 ? 2.969 3.397 27.448 1.00 97.56 73 GLU A O 1
ATOM 578 N N . LEU A 1 74 ? 2.956 2.802 29.605 1.00 97.75 74 LEU A N 1
ATOM 579 C CA . LEU A 1 74 ? 2.121 1.608 29.411 1.00 97.75 74 LEU A CA 1
ATOM 580 C C . LEU A 1 74 ? 0.701 1.950 28.937 1.00 97.75 74 LEU A C 1
ATOM 582 O O . LEU A 1 74 ? 0.134 1.227 28.115 1.00 97.75 74 LEU A O 1
ATOM 586 N N . LEU A 1 75 ? 0.121 3.039 29.448 1.00 97.88 75 LEU A N 1
ATOM 587 C CA . LEU A 1 75 ? -1.190 3.515 29.019 1.00 97.88 75 LEU A CA 1
ATOM 588 C C . LEU A 1 75 ? -1.169 3.962 27.554 1.00 97.88 75 LEU A C 1
ATOM 590 O O . LEU A 1 75 ? -2.065 3.588 26.804 1.00 97.88 75 LEU A O 1
ATOM 594 N N . GLU A 1 76 ? -0.151 4.712 27.131 1.00 97.94 76 GLU A N 1
ATOM 595 C CA . GLU A 1 76 ? -0.005 5.148 25.740 1.00 97.94 76 GLU A CA 1
ATOM 596 C C . GLU A 1 76 ? 0.147 3.952 24.787 1.00 97.94 76 GLU A C 1
ATOM 598 O O . GLU A 1 76 ? -0.566 3.881 23.785 1.00 97.94 76 GLU A O 1
ATOM 603 N N . MET A 1 77 ? 0.950 2.942 25.149 1.00 96.94 77 MET A N 1
ATOM 604 C CA . MET A 1 77 ? 1.072 1.696 24.373 1.00 96.94 77 MET A CA 1
ATOM 605 C C . MET A 1 77 ? -0.264 0.945 24.213 1.00 96.94 77 MET A C 1
ATOM 607 O O . MET A 1 77 ? -0.545 0.407 23.139 1.00 96.94 77 MET A O 1
ATOM 611 N N . ARG A 1 78 ? -1.108 0.905 25.256 1.00 97.31 78 ARG A N 1
ATOM 612 C CA . ARG A 1 78 ? -2.467 0.329 25.177 1.00 97.31 78 ARG A CA 1
ATOM 613 C C . ARG A 1 78 ? -3.416 1.205 24.351 1.00 97.31 78 ARG A C 1
ATOM 615 O O . ARG A 1 78 ? -4.218 0.692 23.568 1.00 97.31 78 ARG A O 1
ATOM 622 N N . MET A 1 79 ? -3.302 2.528 24.475 1.00 96.38 79 MET A N 1
ATOM 623 C CA . MET A 1 79 ? -4.125 3.488 23.738 1.00 96.38 79 MET A CA 1
ATOM 624 C C . MET A 1 79 ? -3.842 3.512 22.235 1.00 96.38 79 MET A C 1
ATOM 626 O O . MET A 1 79 ? -4.784 3.598 21.446 1.00 96.38 79 MET A O 1
ATOM 630 N N . GLU A 1 80 ? -2.583 3.362 21.820 1.00 93.88 80 GLU A N 1
ATOM 631 C CA . GLU A 1 80 ? -2.201 3.249 20.407 1.00 93.88 80 GLU A CA 1
ATOM 632 C C . GLU A 1 80 ? -2.873 2.044 19.726 1.00 93.88 80 GLU A C 1
ATOM 634 O O . GLU A 1 80 ? -3.320 2.120 18.579 1.00 93.88 80 GLU A O 1
ATOM 639 N N . ARG A 1 81 ? -3.005 0.935 20.458 1.00 94.44 81 ARG A N 1
ATOM 640 C CA . ARG A 1 81 ? -3.675 -0.293 20.004 1.00 94.44 81 ARG A CA 1
ATOM 641 C C . ARG A 1 81 ? -5.203 -0.212 20.092 1.00 94.44 81 ARG A C 1
ATOM 643 O O . ARG A 1 81 ? -5.907 -1.007 19.461 1.00 94.44 81 ARG A O 1
ATOM 650 N N . GLY A 1 82 ? -5.721 0.767 20.829 1.00 95.25 82 GLY A N 1
ATOM 651 C CA . GLY A 1 82 ? -7.143 0.925 21.088 1.00 95.25 82 GLY A CA 1
ATOM 652 C C . GLY A 1 82 ? -7.703 -0.150 22.025 1.00 95.25 82 GLY A C 1
ATOM 653 O O . GLY A 1 82 ? -8.840 -0.574 21.809 1.00 95.25 82 GLY A O 1
ATOM 654 N N . ASP A 1 83 ? -6.901 -0.605 22.995 1.00 95.69 83 ASP A N 1
ATOM 655 C CA . ASP A 1 83 ? -7.260 -1.572 24.041 1.00 95.69 83 ASP A CA 1
ATOM 656 C C . ASP A 1 83 ? -8.159 -0.914 25.116 1.00 95.69 83 ASP A C 1
ATOM 658 O O . ASP A 1 83 ? -7.919 0.229 25.524 1.00 95.69 83 ASP A O 1
ATOM 662 N N . PHE A 1 84 ? -9.174 -1.614 25.636 1.00 95.31 84 PHE A N 1
ATOM 663 C CA . PHE A 1 84 ? -9.867 -1.174 26.857 1.00 95.31 84 PHE A CA 1
ATOM 664 C C . PHE A 1 84 ? -8.898 -1.200 28.044 1.00 95.31 84 PHE A C 1
ATOM 666 O O . PHE A 1 84 ? -8.140 -2.152 28.216 1.00 95.31 84 PHE A O 1
ATOM 673 N N . THR A 1 85 ? -8.885 -0.132 28.846 1.00 97.19 85 THR A N 1
ATOM 674 C CA . THR A 1 85 ? -7.963 -0.006 29.984 1.00 97.19 85 THR A CA 1
ATOM 675 C C . THR A 1 85 ? -8.661 0.588 31.203 1.00 97.19 85 THR A C 1
ATOM 677 O O . THR A 1 85 ? -9.410 1.559 31.090 1.00 97.19 85 THR A O 1
ATOM 680 N N . ILE A 1 86 ? -8.376 0.021 32.375 1.00 97.50 86 ILE A N 1
ATOM 681 C CA . ILE A 1 86 ? -8.796 0.508 33.692 1.00 97.50 86 ILE A CA 1
ATOM 682 C C . ILE A 1 86 ? -7.561 1.047 34.422 1.00 97.50 86 ILE A C 1
ATOM 684 O O . ILE A 1 86 ? -6.520 0.395 34.426 1.00 97.50 86 ILE A O 1
ATOM 688 N N . ILE A 1 87 ? -7.663 2.201 35.082 1.00 97.94 87 ILE A N 1
ATOM 689 C CA . ILE A 1 87 ? -6.627 2.689 36.001 1.00 97.94 87 ILE A CA 1
ATOM 690 C C . ILE A 1 87 ? -7.084 2.476 37.448 1.00 97.94 87 ILE A C 1
ATOM 692 O O . ILE A 1 87 ? -7.890 3.253 37.973 1.00 97.94 87 ILE A O 1
ATOM 696 N N . ASP A 1 88 ? -6.537 1.443 38.098 1.00 96.06 88 ASP A N 1
ATOM 697 C CA . ASP A 1 88 ? -6.767 1.126 39.517 1.00 96.06 88 ASP A CA 1
ATOM 698 C C . ASP A 1 88 ? -5.921 2.033 40.416 1.00 96.06 88 ASP A C 1
ATOM 700 O O . ASP A 1 88 ? -4.935 1.620 41.030 1.00 96.06 88 ASP A O 1
ATOM 704 N N . ALA A 1 89 ? -6.289 3.312 40.443 1.00 93.00 89 ALA A N 1
ATOM 705 C CA . ALA A 1 89 ? -5.692 4.327 41.298 1.00 93.00 89 ALA A CA 1
ATOM 706 C C . ALA A 1 89 ? -6.763 5.069 42.113 1.00 93.00 89 ALA A C 1
ATOM 708 O O . ALA A 1 89 ? -7.966 4.965 41.881 1.00 93.00 89 ALA A O 1
ATOM 709 N N . THR A 1 90 ? -6.320 5.825 43.113 1.00 90.06 90 THR A N 1
ATOM 710 C CA . THR A 1 90 ? -7.172 6.520 44.087 1.00 90.06 90 THR A CA 1
ATOM 711 C C . THR A 1 90 ? -7.439 7.967 43.673 1.00 90.06 90 THR A C 1
ATOM 713 O O . THR A 1 90 ? -7.004 8.920 44.325 1.00 90.06 90 THR A O 1
ATOM 716 N N . HIS A 1 91 ? -8.175 8.151 42.571 1.00 94.00 91 HIS A N 1
ATOM 717 C CA . HIS A 1 91 ? -8.553 9.486 42.108 1.00 94.00 91 HIS A CA 1
ATOM 718 C C . HIS A 1 91 ? -9.521 10.136 43.111 1.00 94.00 91 HIS A C 1
ATOM 720 O O . HIS A 1 91 ? -10.651 9.685 43.297 1.00 94.00 91 HIS A O 1
ATOM 726 N N . THR A 1 92 ? -9.047 11.195 43.773 1.00 91.12 92 THR A N 1
ATOM 727 C CA . THR A 1 92 ? -9.782 11.976 44.790 1.00 91.12 92 THR A CA 1
ATOM 728 C C . THR A 1 92 ? -9.784 13.479 44.491 1.00 91.12 92 THR A C 1
ATOM 730 O O . THR A 1 92 ? -10.221 14.269 45.315 1.00 91.12 92 THR A O 1
ATOM 733 N N . SER A 1 93 ? -9.308 13.901 43.313 1.00 89.94 93 SER A N 1
ATOM 734 C CA . SER A 1 93 ? -9.368 15.293 42.847 1.00 89.94 93 SER A CA 1
ATOM 735 C C . SER A 1 93 ? -9.566 15.366 41.331 1.00 89.94 93 SER A C 1
ATOM 737 O O . SER A 1 93 ? -9.174 14.455 40.597 1.00 89.94 93 SER A O 1
ATOM 739 N N . LEU A 1 94 ? -10.130 16.475 40.839 1.00 88.56 94 LEU A N 1
ATOM 740 C CA . LEU A 1 94 ? -10.326 16.693 39.400 1.00 88.56 94 LEU A CA 1
ATOM 741 C C . LEU A 1 94 ? -8.990 16.788 38.643 1.00 88.56 94 LEU A C 1
ATOM 743 O O . LEU A 1 94 ? -8.893 16.329 37.509 1.00 88.56 94 LEU A O 1
ATOM 747 N N . ASN A 1 95 ? -7.944 17.329 39.274 1.00 90.00 95 ASN A N 1
ATOM 748 C CA . ASN A 1 95 ? -6.612 17.413 38.669 1.00 90.00 95 ASN A CA 1
ATOM 749 C C . ASN A 1 95 ? -5.987 16.027 38.437 1.00 90.00 95 ASN A C 1
ATOM 751 O O . ASN A 1 95 ? -5.298 15.842 37.439 1.00 90.00 95 ASN A O 1
ATOM 755 N N . ALA A 1 96 ? -6.280 15.041 39.295 1.00 91.12 96 ALA A N 1
ATOM 756 C CA . ALA A 1 96 ? -5.838 13.664 39.082 1.00 91.12 96 ALA A CA 1
ATOM 757 C C . ALA A 1 96 ? -6.528 13.008 37.869 1.00 91.12 96 ALA A C 1
ATOM 759 O O . ALA A 1 96 ? -5.895 12.236 37.159 1.00 91.12 96 ALA A O 1
ATOM 760 N N . LEU A 1 97 ? -7.797 13.341 37.595 1.00 93.62 97 LEU A N 1
ATOM 761 C CA . LEU A 1 97 ? -8.510 12.879 36.394 1.00 93.62 97 LEU A CA 1
ATOM 762 C C . LEU A 1 97 ? -8.032 13.611 35.124 1.00 93.62 97 LEU A C 1
ATOM 764 O O . LEU A 1 97 ? -7.849 12.991 34.078 1.00 93.62 97 LEU A O 1
ATOM 768 N N . ARG A 1 98 ? -7.749 14.918 35.222 1.00 94.38 98 ARG A N 1
ATOM 769 C CA . ARG A 1 98 ? -7.263 15.741 34.097 1.00 94.38 98 ARG A CA 1
ATOM 770 C C . ARG A 1 98 ? -5.954 15.240 33.482 1.00 94.38 98 ARG A C 1
ATOM 772 O O . ARG A 1 98 ? -5.726 15.476 32.299 1.00 94.38 98 ARG A O 1
ATOM 779 N N . ALA A 1 99 ? -5.128 14.520 34.242 1.00 95.06 99 ALA A N 1
ATOM 780 C CA . ALA A 1 99 ? -3.855 13.974 33.772 1.00 95.06 99 ALA A CA 1
ATOM 781 C C . ALA A 1 99 ? -3.981 13.041 32.545 1.00 95.06 99 ALA A C 1
ATOM 783 O O . ALA A 1 99 ? -3.037 12.932 31.768 1.00 95.06 99 ALA A O 1
ATOM 784 N N . TYR A 1 100 ? -5.143 12.412 32.327 1.00 97.19 100 TYR A N 1
ATOM 785 C CA . TYR A 1 100 ? -5.372 11.498 31.198 1.00 97.19 100 TYR A CA 1
ATOM 786 C C . TYR A 1 100 ? -5.968 12.175 29.952 1.00 97.19 100 TYR A C 1
ATOM 788 O O . TYR A 1 100 ? -6.055 11.544 28.899 1.00 97.19 100 TYR A O 1
ATOM 796 N N . GLU A 1 101 ? -6.389 13.443 30.036 1.00 95.12 101 GLU A N 1
ATOM 797 C CA . GLU A 1 101 ? -7.169 14.106 28.975 1.00 95.12 101 GLU A CA 1
ATOM 798 C C . GLU A 1 101 ? -6.382 14.280 27.668 1.00 95.12 101 GLU A C 1
ATOM 800 O O . GLU A 1 101 ? -6.951 14.120 26.587 1.00 95.12 101 GLU A O 1
ATOM 805 N N . GLY A 1 102 ? -5.073 14.544 27.756 1.00 93.94 102 GLY A N 1
ATOM 806 C CA . GLY A 1 102 ? -4.198 14.680 26.586 1.00 93.94 102 GLY A CA 1
ATOM 807 C C . GLY A 1 102 ? -4.114 13.391 25.764 1.00 93.94 102 GLY A C 1
ATOM 808 O O . GLY A 1 102 ? -4.413 13.403 24.569 1.00 93.94 102 GLY A O 1
ATOM 809 N N . LEU A 1 103 ? -3.790 12.268 26.417 1.00 95.38 103 LEU A N 1
ATOM 810 C CA . LEU A 1 103 ? -3.746 10.948 25.776 1.00 95.38 103 LEU A CA 1
ATOM 811 C C . LEU A 1 103 ? -5.133 10.525 25.272 1.00 95.38 103 LEU A C 1
ATOM 813 O O . LEU A 1 103 ? -5.276 10.104 24.123 1.00 95.38 103 LEU A O 1
ATOM 817 N N . ALA A 1 104 ? -6.179 10.704 26.086 1.00 95.19 104 ALA A N 1
ATOM 818 C CA . ALA A 1 104 ? -7.529 10.317 25.694 1.00 95.19 104 ALA A CA 1
ATOM 819 C C . ALA A 1 104 ? -8.008 11.064 24.435 1.00 95.19 104 ALA A C 1
ATOM 821 O O . ALA A 1 104 ? -8.587 10.451 23.537 1.00 95.19 104 ALA A O 1
ATOM 822 N N . SER A 1 105 ? -7.696 12.359 24.323 1.00 90.94 105 SER A N 1
ATOM 823 C CA . SER A 1 105 ? -7.944 13.148 23.112 1.00 90.94 105 SER A CA 1
ATOM 824 C C . SER A 1 105 ? -7.114 12.645 21.921 1.00 90.94 105 SER A C 1
ATOM 826 O O . SER A 1 105 ? -7.666 12.348 20.859 1.00 90.94 105 SER A O 1
ATOM 828 N N . ALA A 1 106 ? -5.801 12.454 22.105 1.00 88.81 106 ALA A N 1
ATOM 829 C CA . ALA A 1 106 ? -4.871 12.053 21.045 1.00 88.81 106 ALA A CA 1
ATOM 830 C C . ALA A 1 106 ? -5.234 10.718 20.359 1.00 88.81 106 ALA A C 1
ATOM 832 O O . ALA A 1 106 ? -5.016 10.582 19.144 1.00 88.81 106 ALA A O 1
ATOM 833 N N . TYR A 1 107 ? -5.809 9.779 21.125 1.00 92.25 107 TYR A N 1
ATOM 834 C CA . TYR A 1 107 ? -6.176 8.421 20.701 1.00 92.25 107 TYR A CA 1
ATOM 835 C C . TYR A 1 107 ? -7.695 8.178 20.543 1.00 92.25 107 TYR A C 1
ATOM 837 O O . TYR A 1 107 ? -8.101 7.067 20.185 1.00 92.25 107 TYR A O 1
ATOM 845 N N . ARG A 1 108 ? -8.544 9.208 20.712 1.00 91.88 108 ARG A N 1
ATOM 846 C CA . ARG A 1 108 ? -10.023 9.154 20.578 1.00 91.88 108 ARG A CA 1
ATOM 847 C C . ARG A 1 108 ? -10.711 8.222 21.596 1.00 91.88 108 ARG A C 1
ATOM 849 O O . ARG A 1 108 ? -11.589 7.437 21.239 1.00 91.88 108 ARG A O 1
ATOM 856 N N . TYR A 1 109 ? -10.312 8.303 22.863 1.00 94.88 109 TYR A N 1
ATOM 857 C CA . TYR A 1 109 ? -10.889 7.544 23.979 1.00 94.88 109 TYR A CA 1
ATOM 858 C C . TYR A 1 109 ? -12.014 8.300 24.693 1.00 94.88 109 TYR A C 1
ATOM 860 O O . TYR A 1 109 ? -11.880 9.480 25.015 1.00 94.88 109 TYR A O 1
ATOM 868 N N . ARG A 1 110 ? -13.095 7.589 25.039 1.00 94.06 110 ARG A N 1
ATOM 869 C CA . ARG A 1 110 ? -14.094 8.066 26.006 1.00 94.06 110 ARG A CA 1
ATOM 870 C C . ARG A 1 110 ? -13.575 7.853 27.428 1.00 94.06 110 ARG A C 1
ATOM 872 O O . ARG A 1 110 ? -13.188 6.739 27.781 1.00 94.06 110 ARG A O 1
ATOM 879 N N . LEU A 1 111 ? -13.627 8.903 28.244 1.00 96.50 111 LEU A N 1
ATOM 880 C CA . LEU A 1 111 ? -13.317 8.845 29.671 1.00 96.50 111 LEU A CA 1
ATOM 881 C C . LEU A 1 111 ? -14.563 8.395 30.447 1.00 96.50 111 LEU A C 1
ATOM 883 O O . LEU A 1 111 ? -15.614 9.034 30.372 1.00 96.50 111 LEU A O 1
ATOM 887 N N . VAL A 1 112 ? -14.441 7.297 31.188 1.00 95.62 112 VAL A N 1
ATOM 888 C CA . VAL A 1 112 ? -15.476 6.779 32.091 1.00 95.62 112 VAL A CA 1
ATOM 889 C C . VAL A 1 112 ? -14.928 6.826 33.512 1.00 95.62 112 VAL A C 1
ATOM 891 O O . VAL A 1 112 ? -13.816 6.368 33.753 1.00 95.62 112 VAL A O 1
ATOM 894 N N . VAL A 1 113 ? -15.683 7.378 34.457 1.00 95.06 113 VAL A N 1
ATOM 895 C CA . VAL A 1 113 ? -15.350 7.360 35.884 1.00 95.06 113 VAL A CA 1
ATOM 896 C C . VAL A 1 113 ? -16.194 6.289 36.558 1.00 95.06 113 VAL A C 1
ATOM 898 O O . VAL A 1 113 ? -17.416 6.410 36.585 1.00 95.06 113 VAL A O 1
ATOM 901 N N . VAL A 1 114 ? -15.539 5.259 37.095 1.00 94.12 114 VAL A N 1
ATOM 902 C CA . VAL A 1 114 ? -16.190 4.208 37.892 1.00 94.12 114 VAL A CA 1
ATOM 903 C C . VAL A 1 114 ? -16.085 4.607 39.355 1.00 94.12 114 VAL A C 1
ATOM 905 O O . VAL A 1 114 ? -14.976 4.766 39.875 1.00 94.12 114 VAL A O 1
ATOM 908 N N . ASP A 1 115 ? -17.223 4.830 40.000 1.00 92.88 115 ASP A N 1
ATOM 909 C CA . ASP A 1 115 ? -17.282 5.507 41.286 1.00 92.88 115 ASP A CA 1
ATOM 910 C C . ASP A 1 115 ? -17.549 4.578 42.469 1.00 92.88 115 ASP A C 1
ATOM 912 O O . ASP A 1 115 ? -18.500 3.804 42.483 1.00 92.88 115 ASP A O 1
ATOM 916 N N . PHE A 1 116 ? -16.710 4.733 43.491 1.00 93.94 116 PHE A N 1
ATOM 917 C CA . PHE A 1 116 ? -16.762 4.038 44.775 1.00 93.94 116 PHE A CA 1
ATOM 918 C C . PHE A 1 116 ? -16.938 5.038 45.932 1.00 93.94 116 PHE A C 1
ATOM 920 O O . PHE A 1 116 ? -16.587 4.744 47.075 1.00 93.94 116 PHE A O 1
ATOM 927 N N . SER A 1 117 ? -17.426 6.252 45.649 1.00 89.94 117 SER A N 1
ATOM 928 C CA . SER A 1 117 ? -17.678 7.280 46.669 1.00 89.94 117 SER A CA 1
ATOM 929 C C . SER A 1 117 ? -18.773 6.907 47.673 1.00 89.94 117 SER A C 1
ATOM 931 O O . SER A 1 117 ? -18.748 7.392 48.801 1.00 89.94 117 SER A O 1
ATOM 933 N N . ALA A 1 118 ? -19.690 6.014 47.288 1.00 87.00 118 ALA A N 1
ATOM 934 C CA . ALA A 1 118 ? -20.778 5.536 48.134 1.00 87.00 118 ALA A CA 1
ATOM 935 C C . ALA A 1 118 ? -20.325 4.631 49.298 1.00 87.00 118 ALA A C 1
ATOM 937 O O . ALA A 1 118 ? -21.114 4.396 50.212 1.00 87.00 118 ALA A O 1
ATOM 938 N N . THR A 1 119 ? -19.089 4.113 49.288 1.00 87.31 119 THR A N 1
ATOM 939 C CA . THR A 1 119 ? -18.559 3.288 50.387 1.00 87.31 119 THR A CA 1
ATOM 940 C C . THR A 1 119 ? -18.307 4.149 51.636 1.00 87.31 119 THR A C 1
ATOM 942 O O . THR A 1 119 ? -17.482 5.067 51.573 1.00 87.31 119 THR A O 1
ATOM 945 N N . PRO A 1 120 ? -18.948 3.862 52.788 1.00 91.88 120 PRO A N 1
ATOM 946 C CA . PRO A 1 120 ? -18.742 4.614 54.023 1.00 91.88 120 PRO A CA 1
ATOM 947 C C . PRO A 1 120 ? -17.284 4.596 54.500 1.00 91.88 120 PRO A C 1
ATOM 949 O O . PRO A 1 120 ? -16.578 3.594 54.362 1.00 91.88 120 PRO A O 1
ATOM 952 N N . LEU A 1 121 ? -16.845 5.688 55.134 1.00 92.00 121 LEU A N 1
ATOM 953 C CA . LEU A 1 121 ? -15.483 5.806 55.669 1.00 92.00 121 LEU A CA 1
ATOM 954 C C . LEU A 1 121 ? -15.157 4.688 56.672 1.00 92.00 121 LEU A C 1
ATOM 956 O O . LEU A 1 121 ? -14.091 4.087 56.577 1.00 92.00 121 LEU A O 1
ATOM 960 N N . GLU A 1 122 ? -16.088 4.349 57.564 1.00 91.12 122 GLU A N 1
ATOM 961 C CA . GLU A 1 122 ? -15.911 3.278 58.556 1.00 91.12 122 GLU A CA 1
ATOM 962 C C . GLU A 1 122 ? -15.762 1.887 57.922 1.00 91.12 122 GLU A C 1
ATOM 964 O O . GLU A 1 122 ? -14.975 1.060 58.387 1.00 91.12 122 GLU A O 1
ATOM 969 N N . GLU A 1 123 ? -16.453 1.628 56.808 1.00 90.88 123 GLU A N 1
ATOM 970 C CA . GLU A 1 123 ? -16.291 0.383 56.055 1.00 90.88 123 GLU A CA 1
ATOM 971 C C . GLU A 1 123 ? -14.925 0.334 55.357 1.00 90.88 123 GLU A C 1
ATOM 973 O O . GLU A 1 123 ? -14.238 -0.689 55.404 1.00 90.88 123 GLU A O 1
ATOM 978 N N . ALA A 1 124 ? -14.475 1.456 54.786 1.00 90.25 124 ALA A N 1
ATOM 979 C CA . ALA A 1 124 ? -13.134 1.568 54.222 1.00 90.25 124 ALA A CA 1
ATOM 980 C C . ALA A 1 124 ? -12.041 1.412 55.298 1.00 90.25 124 ALA A C 1
ATOM 982 O O . ALA A 1 124 ? -11.070 0.695 55.060 1.00 90.25 124 ALA A O 1
ATOM 983 N N . LYS A 1 125 ? -12.206 1.997 56.495 1.00 89.94 125 LYS A N 1
ATOM 984 C CA . LYS A 1 125 ? -11.307 1.800 57.649 1.00 89.94 125 LYS A CA 1
ATOM 985 C C . LYS A 1 125 ? -11.243 0.327 58.057 1.00 89.94 125 LYS A C 1
ATOM 987 O O . LYS A 1 125 ? -10.151 -0.240 58.125 1.00 89.94 125 LYS A O 1
ATOM 992 N N . LYS A 1 126 ? -12.396 -0.328 58.241 1.00 89.50 126 LYS A N 1
ATOM 993 C CA . LYS A 1 126 ? -12.491 -1.765 58.558 1.00 89.50 126 LYS A CA 1
ATOM 994 C C . LYS A 1 126 ? -11.790 -2.631 57.506 1.00 89.50 126 LYS A C 1
ATOM 996 O O . LYS A 1 126 ? -10.939 -3.445 57.857 1.00 89.50 126 LYS A O 1
ATOM 1001 N N . SER A 1 127 ? -12.092 -2.419 56.225 1.00 87.50 127 SER A N 1
ATOM 1002 C CA . SER A 1 127 ? -11.461 -3.137 55.110 1.00 87.50 127 SER A CA 1
ATOM 1003 C C . SER A 1 127 ? -9.966 -2.832 54.983 1.00 87.50 127 SER A C 1
ATOM 1005 O O . SER A 1 127 ? -9.201 -3.682 54.538 1.00 87.50 127 SER A O 1
ATOM 1007 N N . ASN A 1 128 ? -9.504 -1.645 55.382 1.00 88.31 128 ASN A N 1
ATOM 1008 C CA . ASN A 1 128 ? -8.091 -1.290 55.328 1.00 88.31 128 ASN A CA 1
ATOM 1009 C C . ASN A 1 128 ? -7.241 -2.103 56.318 1.00 88.31 128 ASN A C 1
ATOM 1011 O O . ASN A 1 128 ? -6.146 -2.532 55.950 1.00 88.31 128 ASN A O 1
ATOM 1015 N N . LYS A 1 129 ? -7.766 -2.406 57.513 1.00 85.38 129 LYS A N 1
ATOM 1016 C CA . LYS A 1 129 ? -7.069 -3.216 58.535 1.00 85.38 129 LYS A CA 1
ATOM 1017 C C . LYS A 1 129 ? -6.759 -4.639 58.053 1.00 85.38 129 LYS A C 1
ATOM 1019 O O . LYS A 1 129 ? -5.748 -5.211 58.448 1.00 85.38 129 LYS A O 1
ATOM 1024 N N . SER A 1 130 ? -7.547 -5.189 57.124 1.00 83.12 130 SER A N 1
ATOM 1025 C CA . SER A 1 130 ? -7.300 -6.510 56.525 1.00 83.12 130 SER A CA 1
ATOM 1026 C C . SER A 1 130 ? -6.362 -6.507 55.304 1.00 83.12 130 SER A C 1
ATOM 1028 O O . SER A 1 130 ? -6.150 -7.559 54.703 1.00 83.12 130 SER A O 1
ATOM 1030 N N . ARG A 1 131 ? -5.786 -5.362 54.896 1.00 82.38 131 ARG A N 1
ATOM 1031 C CA . ARG A 1 131 ? -4.938 -5.252 53.680 1.00 82.38 131 ARG A CA 1
ATOM 1032 C C . ARG A 1 131 ? -3.452 -5.566 53.902 1.00 82.38 131 ARG A C 1
ATOM 1034 O O . ARG A 1 131 ? -2.672 -5.499 52.946 1.00 82.38 131 ARG A O 1
ATOM 1041 N N . GLY A 1 132 ? -3.047 -5.907 55.128 1.00 84.56 132 GLY A N 1
ATOM 1042 C CA . GLY A 1 132 ? -1.649 -6.172 55.485 1.00 84.56 132 GLY A CA 1
ATOM 1043 C C . GLY A 1 132 ? -0.730 -5.014 55.079 1.00 84.56 132 GLY A C 1
ATOM 1044 O O . GLY A 1 132 ? -1.087 -3.854 55.247 1.00 84.56 132 GLY A O 1
ATOM 1045 N N . PHE A 1 133 ? 0.399 -5.307 54.426 1.00 81.38 133 PHE A N 1
ATOM 1046 C CA . PHE A 1 133 ? 1.365 -4.285 53.985 1.00 81.38 133 PHE A CA 1
ATOM 1047 C C . PHE A 1 133 ? 0.850 -3.298 52.910 1.00 81.38 133 PHE A C 1
ATOM 1049 O O . PHE A 1 133 ? 1.582 -2.388 52.514 1.00 81.38 133 PHE A O 1
ATOM 1056 N N . LYS A 1 134 ? -0.378 -3.482 52.396 1.00 86.12 134 LYS A N 1
ATOM 1057 C CA . LYS A 1 134 ? -1.069 -2.510 51.527 1.00 86.12 134 LYS A CA 1
ATOM 1058 C C . LYS A 1 134 ? -1.983 -1.548 52.306 1.00 86.12 134 LYS A C 1
ATOM 1060 O O . LYS A 1 134 ? -2.638 -0.711 51.680 1.00 86.12 134 LYS A O 1
ATOM 1065 N N . ALA A 1 135 ? -2.084 -1.687 53.628 1.00 85.06 135 ALA A N 1
ATOM 1066 C CA . ALA A 1 135 ? -2.825 -0.764 54.478 1.00 85.06 135 ALA A CA 1
ATOM 1067 C C . ALA A 1 135 ? -2.182 0.634 54.467 1.00 85.06 135 ALA A C 1
ATOM 1069 O O . ALA A 1 135 ? -0.970 0.783 54.311 1.00 85.06 135 ALA A O 1
ATOM 1070 N N . VAL A 1 136 ? -3.013 1.663 54.620 1.00 83.94 136 VAL A N 1
ATOM 1071 C CA . VAL A 1 136 ? -2.595 3.067 54.783 1.00 83.94 136 VAL A CA 1
ATOM 1072 C C . VAL A 1 136 ? -3.042 3.598 56.153 1.00 83.94 136 VAL A C 1
ATOM 1074 O O . VAL A 1 136 ? -4.067 3.128 56.639 1.00 83.94 136 VAL A O 1
ATOM 1077 N N . PRO A 1 137 ? -2.337 4.562 56.777 1.00 85.62 137 PRO A N 1
ATOM 1078 C CA . PRO A 1 137 ? -2.758 5.146 58.056 1.00 85.62 137 PRO A CA 1
ATOM 1079 C C . PRO A 1 137 ? -4.172 5.744 58.003 1.00 85.62 137 PRO A C 1
ATOM 1081 O O . PRO A 1 137 ? -4.532 6.359 56.994 1.00 85.62 137 PRO A O 1
ATOM 1084 N N . GLU A 1 138 ? -4.957 5.638 59.083 1.00 85.88 138 GLU A N 1
ATOM 1085 C CA . GLU A 1 138 ? -6.334 6.165 59.106 1.00 85.88 138 GLU A CA 1
ATOM 1086 C C . GLU A 1 138 ? -6.405 7.676 58.822 1.00 85.88 138 GLU A C 1
ATOM 1088 O O . GLU A 1 138 ? -7.232 8.098 58.015 1.00 85.88 138 GLU A O 1
ATOM 1093 N N . ALA A 1 139 ? -5.461 8.479 59.326 1.00 85.06 139 ALA A N 1
ATOM 1094 C CA . ALA A 1 139 ? -5.380 9.913 59.014 1.00 85.06 139 ALA A CA 1
ATOM 1095 C C . ALA A 1 139 ? -5.213 10.210 57.502 1.00 85.06 139 ALA A C 1
ATOM 1097 O O . ALA A 1 139 ? -5.657 11.247 57.000 1.00 85.06 139 ALA A O 1
ATOM 1098 N N . VAL A 1 140 ? -4.598 9.294 56.739 1.00 86.31 140 VAL A N 1
ATOM 1099 C CA . VAL A 1 140 ? -4.494 9.407 55.272 1.00 86.31 140 VAL A CA 1
ATOM 1100 C C . VAL A 1 140 ? -5.828 9.057 54.609 1.00 86.31 140 VAL A C 1
ATOM 1102 O O . VAL A 1 140 ? -6.221 9.742 53.665 1.00 86.31 140 VAL A O 1
ATOM 1105 N N . LEU A 1 141 ? -6.553 8.045 55.108 1.00 88.50 141 LEU A N 1
ATOM 1106 C CA . LEU A 1 141 ? -7.912 7.733 54.643 1.00 88.50 141 LEU A CA 1
ATOM 1107 C C . LEU A 1 141 ? -8.858 8.916 54.864 1.00 88.50 141 LEU A C 1
ATOM 1109 O O . LEU A 1 141 ? -9.554 9.307 53.931 1.00 88.50 141 LEU A O 1
ATOM 1113 N N . GLU A 1 142 ? -8.838 9.513 56.054 1.00 91.75 142 GLU A N 1
ATOM 1114 C CA . GLU A 1 142 ? -9.651 10.678 56.419 1.00 91.75 142 GLU A CA 1
ATOM 1115 C C . GLU A 1 142 ? -9.341 11.889 55.530 1.00 91.75 142 GLU A C 1
ATOM 1117 O O . GLU A 1 142 ? -10.250 12.472 54.939 1.00 91.75 142 GLU A O 1
ATOM 1122 N N . SER A 1 143 ? -8.057 12.213 55.331 1.00 92.38 143 SER A N 1
ATOM 1123 C CA . SER A 1 143 ? -7.634 13.297 54.431 1.00 92.38 143 SER A CA 1
ATOM 1124 C C . SER A 1 143 ? -8.067 13.062 52.975 1.00 92.38 143 SER A C 1
ATOM 1126 O O . SER A 1 143 ? -8.526 13.984 52.294 1.00 92.38 143 SER A O 1
ATOM 1128 N N . MET A 1 144 ? -7.956 11.823 52.479 1.00 92.56 144 MET A N 1
ATOM 1129 C CA . MET A 1 144 ? -8.415 11.464 51.133 1.00 92.56 144 MET A CA 1
ATOM 1130 C C . MET A 1 144 ? -9.944 11.447 51.019 1.00 92.56 144 MET A C 1
ATOM 1132 O O . MET A 1 144 ? -10.464 11.763 49.949 1.00 92.56 144 MET A O 1
ATOM 1136 N N . HIS A 1 145 ? -10.661 11.117 52.097 1.00 93.31 145 HIS A N 1
ATOM 1137 C CA . HIS A 1 145 ? -12.121 11.151 52.152 1.00 93.31 145 HIS A CA 1
ATOM 1138 C C . HIS A 1 145 ? -12.636 12.590 52.136 1.00 93.31 145 HIS A C 1
ATOM 1140 O O . HIS A 1 145 ? -13.472 12.909 51.299 1.00 93.31 145 HIS A O 1
ATOM 1146 N N . ALA A 1 146 ? -12.079 13.482 52.961 1.00 91.69 146 ALA A N 1
ATOM 1147 C CA . ALA A 1 146 ? -12.435 14.901 52.967 1.00 91.69 146 ALA A CA 1
ATOM 1148 C C . ALA A 1 146 ? -12.265 15.546 51.577 1.00 91.69 146 ALA A C 1
ATOM 1150 O O . ALA A 1 146 ? -13.184 16.191 51.076 1.00 91.69 146 ALA A O 1
ATOM 1151 N N . ARG A 1 147 ? -11.136 15.281 50.899 1.00 91.50 147 ARG A N 1
ATOM 1152 C CA . ARG A 1 147 ? -10.889 15.760 49.526 1.00 91.50 147 ARG A CA 1
ATOM 1153 C C . ARG A 1 147 ? -11.854 15.161 48.496 1.00 91.50 147 ARG A C 1
ATOM 1155 O O . ARG A 1 147 ? -12.241 15.834 47.545 1.00 91.50 147 ARG A O 1
ATOM 1162 N N . LEU A 1 148 ? -12.253 13.900 48.674 1.00 91.81 148 LEU A N 1
ATOM 1163 C CA . LEU A 1 148 ? -13.270 13.281 47.825 1.00 91.81 148 LEU A CA 1
ATOM 1164 C C . LEU A 1 148 ? -14.645 13.932 48.041 1.00 91.81 148 LEU A C 1
ATOM 1166 O O . LEU A 1 148 ? -15.320 14.202 47.056 1.00 91.81 148 LEU A O 1
ATOM 1170 N N . GLN A 1 149 ? -15.035 14.239 49.282 1.00 90.81 149 GLN A N 1
ATOM 1171 C CA . GLN A 1 149 ? -16.291 14.945 49.568 1.00 90.81 149 GLN A CA 1
ATOM 1172 C C . GLN A 1 149 ? -16.314 16.352 48.956 1.00 90.81 149 GLN A C 1
ATOM 1174 O O . GLN A 1 149 ? -17.308 16.731 48.346 1.00 90.81 149 GLN A O 1
ATOM 1179 N N . GLU A 1 150 ? -15.206 17.094 49.030 1.00 87.25 150 GLU A N 1
ATOM 1180 C CA . GLU A 1 150 ? -15.038 18.377 48.330 1.00 87.25 150 GLU A CA 1
ATOM 1181 C C . GLU A 1 150 ? -15.213 18.219 46.806 1.00 87.25 150 GLU A C 1
ATOM 1183 O O . GLU A 1 150 ? -15.971 18.960 46.181 1.00 87.25 150 GLU A O 1
ATOM 1188 N N . LEU A 1 151 ? -14.587 17.200 46.200 1.00 85.81 151 LEU A N 1
ATOM 1189 C CA . LEU A 1 151 ? -14.744 16.909 44.771 1.00 85.81 151 LEU A CA 1
ATOM 1190 C C . LEU A 1 151 ? -16.200 16.594 44.388 1.00 85.81 151 LEU A C 1
ATOM 1192 O O . LEU A 1 151 ? -16.633 16.992 43.309 1.00 85.81 151 LEU A O 1
ATOM 1196 N N . LEU A 1 152 ? -16.948 15.882 45.236 1.00 88.81 152 LEU A N 1
ATOM 1197 C CA . LEU A 1 152 ? -18.339 15.486 44.971 1.00 88.81 152 LEU A CA 1
ATOM 1198 C C . LEU A 1 152 ? -19.321 16.666 44.983 1.00 88.81 152 LEU A C 1
ATOM 1200 O O . LEU A 1 152 ? -20.372 16.570 44.354 1.00 88.81 152 LEU A O 1
ATOM 1204 N N . GLN A 1 153 ? -18.975 17.786 45.626 1.00 87.38 153 GLN A N 1
ATOM 1205 C CA . GLN A 1 153 ? -19.780 19.016 45.589 1.00 87.38 153 GLN A CA 1
ATOM 1206 C C . GLN A 1 153 ? -19.793 19.672 44.197 1.00 87.38 153 GLN A C 1
ATOM 1208 O O . GLN A 1 153 ? -20.683 20.466 43.901 1.00 87.38 153 GLN A O 1
ATOM 1213 N N . THR A 1 154 ? -18.826 19.345 43.331 1.00 83.75 154 THR A N 1
ATOM 1214 C CA . THR A 1 154 ? -18.746 19.862 41.958 1.00 83.75 154 THR A CA 1
ATOM 1215 C C . THR A 1 154 ? -19.076 18.755 40.949 1.00 83.75 154 THR A C 1
ATOM 1217 O O . THR A 1 154 ? -18.411 17.715 40.948 1.00 83.75 154 THR A O 1
ATOM 1220 N N . PRO A 1 155 ? -20.048 18.944 40.035 1.00 85.00 155 PRO A N 1
ATOM 1221 C CA . PRO A 1 155 ? -20.342 17.946 39.010 1.00 85.00 155 PRO A CA 1
ATOM 1222 C C . PRO A 1 155 ? -19.138 17.731 38.081 1.00 85.00 155 PRO A C 1
ATOM 1224 O O . PRO A 1 155 ? -18.412 18.667 37.733 1.00 85.00 155 PRO A O 1
ATOM 1227 N N . LEU A 1 156 ? -18.931 16.485 37.644 1.00 88.94 156 LEU A N 1
ATOM 1228 C CA . LEU A 1 156 ? -17.878 16.174 36.677 1.00 88.94 156 LEU A CA 1
ATOM 1229 C C . LEU A 1 156 ? -18.155 16.874 35.330 1.00 88.94 156 LEU A C 1
ATOM 1231 O O . LEU A 1 156 ? -19.304 16.919 34.887 1.00 88.94 156 LEU A O 1
ATOM 1235 N N . PRO A 1 157 ? -17.121 17.379 34.628 1.00 91.06 157 PRO A N 1
ATOM 1236 C CA . PRO A 1 157 ? -17.294 17.934 33.288 1.00 91.06 157 PRO A CA 1
ATOM 1237 C C . PRO A 1 157 ? -17.871 16.898 32.312 1.00 91.06 157 PRO A C 1
ATOM 1239 O O . PRO A 1 157 ? -17.409 15.760 32.297 1.00 91.06 157 PRO A O 1
ATOM 1242 N N . ALA A 1 158 ? -18.774 17.315 31.418 1.00 88.75 158 ALA A N 1
ATOM 1243 C CA . ALA A 1 158 ? -19.556 16.444 30.518 1.00 88.75 158 ALA A CA 1
ATOM 1244 C C . ALA A 1 158 ? -18.760 15.478 29.602 1.00 88.75 158 ALA A C 1
ATOM 1246 O O . ALA A 1 158 ? -19.340 14.588 28.988 1.00 88.75 158 ALA A O 1
ATOM 1247 N N . ARG A 1 159 ? -17.432 15.628 29.506 1.00 91.06 159 ARG A N 1
ATOM 1248 C CA . ARG A 1 159 ? -16.525 14.676 28.833 1.00 91.06 159 ARG A CA 1
ATOM 1249 C C . ARG A 1 159 ? -16.315 13.362 29.601 1.00 91.06 159 ARG A C 1
ATOM 1251 O O . ARG A 1 159 ? -15.826 12.401 29.015 1.00 91.06 159 ARG A O 1
ATOM 1258 N N . TYR A 1 160 ? -16.634 13.340 30.894 1.00 93.62 160 TYR A N 1
ATOM 1259 C CA . TYR A 1 160 ? -16.576 12.161 31.751 1.00 93.62 160 TYR A CA 1
ATOM 1260 C C . TYR A 1 160 ? -17.970 11.543 31.859 1.00 93.62 160 TYR A C 1
ATOM 1262 O O . TYR A 1 160 ? -18.887 12.181 32.371 1.00 93.62 160 TYR A O 1
ATOM 1270 N N . ALA A 1 161 ? -18.123 10.291 31.432 1.00 92.62 161 ALA A N 1
ATOM 1271 C CA . ALA A 1 161 ? -19.304 9.506 31.778 1.00 92.62 161 ALA A CA 1
ATOM 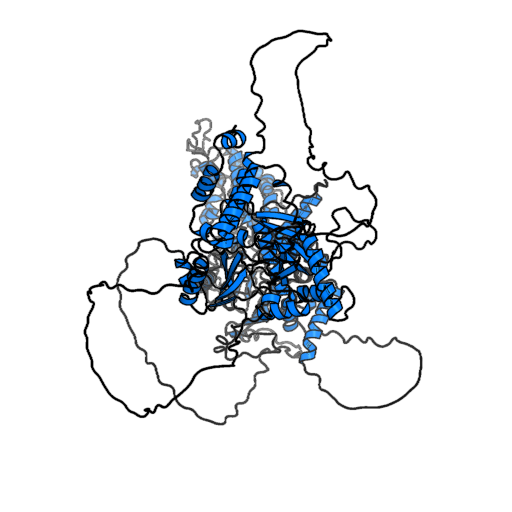1272 C C . ALA A 1 161 ? -19.123 8.936 33.194 1.00 92.62 161 ALA A C 1
ATOM 1274 O O . ALA A 1 161 ? -18.121 8.274 33.453 1.00 92.62 161 ALA A O 1
ATOM 1275 N N . LEU A 1 162 ? -20.058 9.199 34.104 1.00 91.38 162 LEU A N 1
ATOM 1276 C CA . LEU A 1 162 ? -20.044 8.658 35.466 1.00 91.38 162 LEU A CA 1
ATOM 1277 C C . LEU A 1 162 ? -20.826 7.337 35.517 1.00 91.38 162 LEU A C 1
ATOM 1279 O O . LEU A 1 162 ? -21.872 7.230 34.882 1.00 91.38 162 LEU A O 1
ATOM 1283 N N . VAL A 1 163 ? -20.318 6.358 36.265 1.00 90.38 163 VAL A N 1
ATOM 1284 C CA . VAL A 1 163 ? -20.966 5.065 36.535 1.00 90.38 163 VAL A CA 1
ATOM 1285 C C . VAL A 1 163 ? -20.771 4.727 38.009 1.00 90.38 163 VAL A C 1
ATOM 1287 O O . VAL A 1 163 ? -19.634 4.760 38.488 1.00 90.38 163 VAL A O 1
ATOM 1290 N N . ASP A 1 164 ? -21.839 4.389 38.729 1.00 87.62 164 ASP A N 1
ATOM 1291 C CA . ASP A 1 164 ? -21.720 3.838 40.082 1.00 87.62 164 ASP A CA 1
ATOM 1292 C C . ASP A 1 164 ? -21.221 2.389 39.996 1.00 87.62 164 ASP A C 1
ATOM 1294 O O . ASP A 1 164 ? -21.748 1.588 39.224 1.00 87.62 164 ASP A O 1
ATOM 1298 N N . ALA A 1 165 ? -20.206 2.020 40.780 1.00 85.50 165 ALA A N 1
ATOM 1299 C CA . ALA A 1 165 ? -19.661 0.662 40.758 1.00 85.50 165 ALA A CA 1
ATOM 1300 C C . ALA A 1 165 ? -20.702 -0.427 41.095 1.00 85.50 165 ALA A C 1
ATOM 1302 O O . ALA A 1 165 ? -20.521 -1.574 40.687 1.00 85.50 165 ALA A O 1
ATOM 1303 N N . ARG A 1 166 ? -21.779 -0.068 41.811 1.00 81.31 166 ARG A N 1
ATOM 1304 C CA . ARG A 1 166 ? -22.897 -0.945 42.203 1.00 81.31 166 ARG A CA 1
ATOM 1305 C C . ARG A 1 166 ? -23.939 -1.133 41.099 1.00 81.31 166 ARG A C 1
ATOM 1307 O O . ARG A 1 166 ? -24.684 -2.096 41.140 1.00 81.31 166 ARG A O 1
ATOM 1314 N N . GLU A 1 167 ? -23.986 -0.240 40.110 1.00 77.88 167 GLU A N 1
ATOM 1315 C CA . GLU A 1 167 ? -24.817 -0.395 38.901 1.00 77.88 167 GLU A CA 1
ATOM 1316 C C . GLU A 1 167 ? -24.140 -1.300 37.854 1.00 77.88 167 GLU A C 1
ATOM 1318 O O . GLU A 1 167 ? -24.708 -1.603 36.802 1.00 77.88 167 GLU A O 1
ATOM 1323 N N . VAL A 1 168 ? -22.907 -1.733 38.135 1.00 75.44 168 VAL A N 1
ATOM 1324 C CA . VAL A 1 168 ? -22.163 -2.731 37.365 1.00 75.44 168 VAL A CA 1
ATOM 1325 C C . VAL A 1 168 ? -22.153 -4.049 38.138 1.00 75.44 168 VAL A C 1
ATOM 1327 O O . VAL A 1 168 ? -21.093 -4.573 38.490 1.00 75.44 168 VAL A O 1
ATOM 1330 N N . ASP A 1 169 ? -23.351 -4.576 38.404 1.00 57.06 169 ASP A N 1
ATOM 1331 C CA . ASP A 1 169 ? -23.515 -5.978 38.791 1.00 57.06 169 ASP A CA 1
ATOM 1332 C C . ASP A 1 169 ? -22.815 -6.876 37.768 1.00 57.06 169 ASP A C 1
ATOM 1334 O O . ASP A 1 169 ? -22.778 -6.535 36.579 1.00 57.06 169 ASP A O 1
ATOM 1338 N N . SER A 1 170 ? -22.238 -7.981 38.272 1.00 51.22 170 SER A N 1
ATOM 1339 C CA . SER A 1 170 ? -21.412 -8.974 37.564 1.00 51.22 170 SER A CA 1
ATOM 1340 C C . SER A 1 170 ? -21.535 -8.843 36.050 1.00 51.22 170 SER A C 1
ATOM 1342 O O . SER A 1 170 ? -22.559 -9.275 35.510 1.00 51.22 170 SER A O 1
ATOM 1344 N N . VAL A 1 171 ? -20.554 -8.171 35.406 1.00 42.91 171 VAL A N 1
ATOM 1345 C CA . VAL A 1 171 ? -20.669 -7.728 34.002 1.00 42.91 171 VAL A CA 1
ATOM 1346 C C . VAL A 1 171 ? -21.293 -8.851 33.215 1.00 42.91 171 VAL A C 1
ATOM 1348 O O . VAL A 1 171 ? -20.828 -9.985 33.309 1.00 42.91 171 VAL A O 1
ATOM 1351 N N . ASN A 1 172 ? -22.335 -8.502 32.465 1.00 43.84 172 ASN A N 1
ATOM 1352 C CA . ASN A 1 172 ? -23.208 -9.399 31.722 1.00 43.84 172 ASN A CA 1
ATOM 1353 C C . ASN A 1 172 ? -22.471 -10.021 30.502 1.00 43.84 172 ASN A C 1
ATOM 1355 O O . ASN A 1 172 ? -22.930 -9.997 29.365 1.00 43.84 172 ASN A O 1
ATOM 1359 N N . LEU A 1 173 ? -21.281 -10.567 30.772 1.00 45.41 173 LEU A N 1
ATOM 1360 C CA . LEU A 1 173 ? -20.338 -11.305 29.938 1.00 45.41 173 LEU A CA 1
ATOM 1361 C C . LEU A 1 173 ? -20.853 -12.710 29.595 1.00 45.41 173 LEU A C 1
ATOM 1363 O O . LEU A 1 173 ? -20.162 -13.445 28.910 1.00 45.41 173 LEU A O 1
ATOM 1367 N N . ASP A 1 174 ? -22.065 -13.063 30.020 1.00 36.00 174 ASP A N 1
ATOM 1368 C CA . ASP A 1 174 ? -22.798 -14.229 29.524 1.00 36.00 174 ASP A CA 1
ATOM 1369 C C . ASP A 1 174 ? -24.128 -13.833 28.847 1.00 36.00 174 ASP A C 1
ATOM 1371 O O . ASP A 1 174 ? -24.751 -14.651 28.166 1.00 36.00 174 ASP A O 1
ATOM 1375 N N . SER A 1 175 ? -24.565 -12.562 28.920 1.00 38.16 175 SER A N 1
ATOM 1376 C CA . SER A 1 175 ? -25.820 -12.106 28.295 1.00 38.16 175 SER A CA 1
ATOM 1377 C C . SER A 1 175 ? -25.686 -11.814 26.798 1.00 38.16 175 SER A C 1
ATOM 1379 O O . SER A 1 175 ? -26.242 -10.848 26.273 1.00 38.16 175 SER A O 1
ATOM 1381 N N . ALA A 1 176 ? -25.009 -12.711 26.086 1.00 36.97 176 ALA A N 1
ATOM 1382 C CA . ALA A 1 176 ? -25.340 -12.966 24.694 1.00 36.97 176 ALA A CA 1
ATOM 1383 C C . ALA A 1 176 ? -26.745 -13.601 24.564 1.00 36.97 176 ALA A C 1
ATOM 1385 O O . ALA A 1 176 ? -27.335 -13.487 23.497 1.00 36.97 176 ALA A O 1
ATOM 1386 N N . ASN A 1 177 ? -27.287 -14.216 25.628 1.00 37.41 177 ASN A N 1
ATOM 1387 C CA . ASN A 1 177 ? -28.518 -15.021 25.602 1.00 37.41 177 ASN A CA 1
ATOM 1388 C C . ASN A 1 177 ? -29.634 -14.483 26.529 1.00 37.41 177 ASN A C 1
ATOM 1390 O O . ASN A 1 177 ? -30.192 -15.221 27.341 1.00 37.41 177 ASN A O 1
ATOM 1394 N N . ALA A 1 178 ? -29.983 -13.198 26.424 1.00 34.19 178 ALA A N 1
ATOM 1395 C CA . ALA A 1 178 ? -31.097 -12.605 27.177 1.00 34.19 178 ALA A CA 1
ATOM 1396 C C . ALA A 1 178 ? -32.486 -12.905 26.554 1.00 34.19 178 ALA A C 1
ATOM 1398 O O . ALA A 1 178 ? -33.274 -11.994 26.322 1.00 34.19 178 ALA A O 1
ATOM 1399 N N . GLU A 1 179 ? -32.794 -14.184 26.305 1.00 35.44 179 GLU A N 1
ATOM 1400 C CA . GLU A 1 179 ? -34.103 -14.663 25.815 1.00 35.44 179 GLU A CA 1
ATOM 1401 C C . GLU A 1 179 ? -34.611 -15.885 26.617 1.00 35.44 179 GLU A C 1
ATOM 1403 O O . GLU A 1 179 ? -34.797 -16.969 26.073 1.00 35.44 179 GLU A O 1
ATOM 1408 N N . SER A 1 180 ? -34.835 -15.752 27.935 1.00 32.59 180 SER A N 1
ATOM 1409 C CA . SER A 1 180 ? -35.630 -16.764 28.677 1.00 32.59 180 SER A CA 1
ATOM 1410 C C . SER A 1 180 ? -36.308 -16.319 29.984 1.00 32.59 180 SER A C 1
ATOM 1412 O O . SER A 1 180 ? -36.989 -17.133 30.608 1.00 32.59 180 SER A O 1
ATOM 1414 N N . SER A 1 181 ? -36.213 -15.054 30.409 1.00 27.86 181 SER A N 1
ATOM 1415 C CA . SER A 1 181 ? -37.034 -14.548 31.518 1.00 27.86 181 SER A CA 1
ATOM 1416 C C . SER A 1 181 ? -38.347 -13.962 30.993 1.00 27.86 181 SER A C 1
ATOM 1418 O O . SER A 1 181 ? -38.379 -12.926 30.331 1.00 27.86 181 SER A O 1
ATOM 1420 N N . THR A 1 182 ? -39.458 -14.630 31.311 1.00 25.27 182 THR A N 1
ATOM 1421 C CA . THR A 1 182 ? -40.812 -14.094 31.112 1.00 25.27 182 THR A CA 1
ATOM 1422 C C . THR A 1 182 ? -40.926 -12.702 31.738 1.00 25.27 182 THR A C 1
ATOM 1424 O O . THR A 1 182 ? -40.496 -12.546 32.885 1.00 25.27 182 THR A O 1
ATOM 1427 N N . PRO A 1 183 ? -41.532 -11.707 31.063 1.00 28.05 183 PRO A N 1
ATOM 1428 C CA . PRO A 1 183 ? -41.675 -10.374 31.627 1.00 28.05 183 PRO A CA 1
ATOM 1429 C C . PRO A 1 183 ? -42.633 -10.424 32.819 1.00 28.05 183 PRO A C 1
ATOM 1431 O O . PRO A 1 183 ? -43.853 -10.470 32.654 1.00 28.05 183 PRO A O 1
ATOM 1434 N N . SER A 1 184 ? -42.082 -10.390 34.033 1.00 24.92 184 SER A N 1
ATOM 1435 C CA . SER A 1 184 ? -42.857 -10.030 35.211 1.00 24.92 184 SER A CA 1
ATOM 1436 C C . SER A 1 184 ? -43.330 -8.593 35.018 1.00 24.92 184 SER A C 1
ATOM 1438 O O . SER A 1 184 ? -42.549 -7.645 34.938 1.00 24.92 184 SER A O 1
ATOM 1440 N N . THR A 1 185 ? -44.641 -8.431 34.887 1.00 30.88 185 THR A N 1
ATOM 1441 C CA . THR A 1 185 ? -45.280 -7.127 34.753 1.00 30.88 185 THR A CA 1
ATOM 1442 C C . THR A 1 185 ? -45.022 -6.302 36.010 1.00 30.88 185 THR A C 1
ATOM 1444 O O . THR A 1 185 ? -45.701 -6.520 37.012 1.00 30.88 185 THR A O 1
ATOM 1447 N N . ASN A 1 186 ? -44.057 -5.377 35.964 1.00 28.78 186 ASN A N 1
ATOM 1448 C CA . ASN A 1 186 ? -44.193 -4.006 36.470 1.00 28.78 186 ASN A CA 1
ATOM 1449 C C . ASN A 1 186 ? -42.930 -3.153 36.254 1.00 28.78 186 ASN A C 1
ATOM 1451 O O . ASN A 1 186 ? -41.801 -3.633 36.307 1.00 28.78 186 ASN A O 1
ATOM 1455 N N . THR A 1 187 ? -43.162 -1.839 36.174 1.00 27.28 187 THR A N 1
ATOM 1456 C CA . THR A 1 187 ? -42.187 -0.726 36.158 1.00 27.28 187 THR A CA 1
ATOM 1457 C C . THR A 1 187 ? -41.472 -0.429 34.831 1.00 27.28 187 THR A C 1
ATOM 1459 O O . THR A 1 187 ? -40.932 -1.288 34.142 1.00 27.28 187 THR A O 1
ATOM 1462 N N . SER A 1 188 ? -41.477 0.855 34.471 1.00 29.64 188 SER A N 1
ATOM 1463 C CA . SER A 1 188 ? -40.968 1.407 33.214 1.00 29.64 188 SER A CA 1
ATOM 1464 C C . SER A 1 188 ? -39.438 1.507 33.181 1.00 29.64 188 SER A C 1
ATOM 1466 O O . SER A 1 188 ? -38.867 2.377 33.836 1.00 29.64 188 SER A O 1
ATOM 1468 N N . LEU A 1 189 ? -38.782 0.691 32.350 1.00 30.16 189 LEU A N 1
ATOM 1469 C CA . LEU A 1 189 ? -37.320 0.700 32.151 1.00 30.16 189 LEU A CA 1
ATOM 1470 C C . LEU A 1 189 ? -36.856 1.275 30.796 1.00 30.16 189 LEU A C 1
ATOM 1472 O O . LEU A 1 189 ? -35.684 1.186 30.449 1.00 30.16 189 LEU A O 1
ATOM 1476 N N . ALA A 1 190 ? -37.744 1.929 30.041 1.00 26.56 190 ALA A N 1
ATOM 1477 C CA . ALA A 1 190 ? -37.445 2.452 28.700 1.00 26.56 190 ALA A CA 1
ATOM 1478 C C . ALA A 1 190 ? -36.461 3.649 28.647 1.00 26.56 190 ALA A C 1
ATOM 1480 O O . ALA A 1 190 ? -36.102 4.070 27.554 1.00 26.56 190 ALA A O 1
ATOM 1481 N N . ASN A 1 191 ? -36.040 4.201 29.795 1.00 28.30 191 ASN A N 1
ATOM 1482 C CA . ASN A 1 191 ? -35.253 5.444 29.892 1.00 28.30 191 ASN A CA 1
ATOM 1483 C C . ASN A 1 191 ? -34.011 5.350 30.812 1.00 28.30 191 ASN A C 1
ATOM 1485 O O . ASN A 1 191 ? -33.478 6.380 31.224 1.00 28.30 191 ASN A O 1
ATOM 1489 N N . ALA A 1 192 ? -33.532 4.149 31.157 1.00 30.61 192 ALA A N 1
ATOM 1490 C CA . ALA A 1 192 ? -32.266 4.019 31.887 1.00 30.61 192 ALA A CA 1
ATOM 1491 C C . ALA A 1 192 ? -31.072 4.409 30.978 1.00 30.61 192 ALA A C 1
ATOM 1493 O O . ALA A 1 192 ? -31.028 3.971 29.824 1.00 30.61 192 ALA A O 1
ATOM 1494 N N . PRO A 1 193 ? -30.099 5.217 31.445 1.00 42.25 193 PRO A N 1
ATOM 1495 C CA . PRO A 1 193 ? -28.939 5.583 30.637 1.00 42.25 193 PRO A CA 1
ATOM 1496 C C . PRO A 1 193 ? -28.081 4.346 30.331 1.00 42.25 193 PRO A C 1
ATOM 1498 O O . PRO A 1 193 ? -27.738 3.574 31.223 1.00 42.25 193 PRO A O 1
ATOM 1501 N N . ALA A 1 194 ? -27.715 4.157 29.061 1.00 61.19 194 ALA A N 1
ATOM 1502 C CA . ALA A 1 194 ? -26.945 2.991 28.633 1.00 61.19 194 ALA A CA 1
ATOM 1503 C C . ALA A 1 194 ? -25.562 2.944 29.313 1.00 61.19 194 ALA A C 1
ATOM 1505 O O . ALA A 1 194 ? -24.742 3.849 29.125 1.00 61.19 194 ALA A O 1
ATOM 1506 N N . ASN A 1 195 ? -25.294 1.870 30.066 1.00 74.56 195 ASN A N 1
ATOM 1507 C CA . ASN A 1 195 ? -24.042 1.679 30.799 1.00 74.56 195 ASN A CA 1
ATOM 1508 C C . ASN A 1 195 ? -22.833 1.746 29.833 1.00 74.56 195 ASN A C 1
ATOM 1510 O O . ASN A 1 195 ? -22.717 0.912 28.931 1.00 74.56 195 ASN A O 1
ATOM 1514 N N . PRO A 1 196 ? -21.898 2.704 29.999 1.00 81.12 196 PRO A N 1
ATOM 1515 C CA . PRO A 1 196 ? -20.804 2.931 29.058 1.00 81.12 196 PRO A CA 1
ATOM 1516 C C . PRO A 1 196 ? -19.700 1.857 29.092 1.00 81.12 196 PRO A C 1
ATOM 1518 O O . PRO A 1 196 ? -18.757 1.957 28.300 1.00 81.12 196 PRO A O 1
ATOM 1521 N N . LEU A 1 197 ? -19.803 0.859 29.978 1.00 83.81 197 LEU A N 1
ATOM 1522 C CA . LEU A 1 197 ? -18.937 -0.323 30.043 1.00 83.81 197 LEU A CA 1
ATOM 1523 C C . LEU A 1 197 ? -19.545 -1.562 29.354 1.00 83.81 197 LEU A C 1
ATOM 1525 O O . LEU A 1 197 ? -18.899 -2.607 29.306 1.00 83.81 197 LEU A O 1
ATOM 1529 N N . ILE A 1 198 ? -20.752 -1.456 28.789 1.00 78.19 198 ILE A N 1
ATOM 1530 C CA . ILE A 1 198 ? -21.413 -2.529 28.034 1.00 78.19 198 ILE A CA 1
ATOM 1531 C C . ILE A 1 198 ? -21.556 -2.090 26.570 1.00 78.19 198 ILE A C 1
ATOM 1533 O O . ILE A 1 198 ? -21.933 -0.953 26.284 1.00 78.19 198 ILE A O 1
ATOM 1537 N N . PHE A 1 199 ? -21.247 -2.986 25.629 1.00 81.19 199 PHE A N 1
ATOM 1538 C CA . PHE A 1 199 ? -21.429 -2.746 24.196 1.00 81.19 199 PHE A CA 1
ATOM 1539 C C . PHE A 1 199 ? -22.560 -3.620 23.643 1.00 81.19 199 PHE A C 1
ATOM 1541 O O . PHE A 1 199 ? -22.352 -4.784 23.305 1.00 81.19 199 PHE A O 1
ATOM 1548 N N . THR A 1 200 ? -23.768 -3.061 23.582 1.00 82.50 200 THR A N 1
ATOM 1549 C CA . THR A 1 200 ? -24.968 -3.745 23.082 1.00 82.50 200 THR A CA 1
ATOM 1550 C C . THR A 1 200 ? -25.120 -3.604 21.560 1.00 82.50 200 THR A C 1
ATOM 1552 O O . THR A 1 200 ? -24.682 -2.601 20.988 1.00 82.50 200 THR A O 1
ATOM 1555 N N . PRO A 1 201 ? -25.744 -4.583 20.875 1.00 89.94 201 PRO A N 1
ATOM 1556 C CA . PRO A 1 201 ? -26.060 -4.455 19.458 1.00 89.94 201 PRO A CA 1
ATOM 1557 C C . PRO A 1 201 ? -27.151 -3.399 19.235 1.00 89.94 201 PRO A C 1
ATOM 1559 O O . PRO A 1 201 ? -28.134 -3.324 19.974 1.00 89.94 201 PRO A O 1
ATOM 1562 N N . GLN A 1 202 ? -27.006 -2.599 18.182 1.00 93.19 202 GLN A N 1
ATOM 1563 C CA . GLN A 1 202 ? -28.042 -1.668 17.739 1.00 93.19 202 GLN A CA 1
ATOM 1564 C C . GLN A 1 202 ? -29.188 -2.437 17.059 1.00 93.19 202 GLN A C 1
ATOM 1566 O O . GLN A 1 202 ? -28.939 -3.177 16.116 1.00 93.19 202 GLN A O 1
ATOM 1571 N N . ASN A 1 203 ? -30.446 -2.233 17.454 1.00 96.06 203 ASN A N 1
ATOM 1572 C CA . ASN A 1 203 ? -31.567 -2.753 16.664 1.00 96.06 203 ASN A CA 1
ATOM 1573 C C . ASN A 1 203 ? -31.717 -1.937 15.362 1.00 96.06 203 ASN A C 1
ATOM 1575 O O . ASN A 1 203 ? -31.819 -0.705 15.404 1.00 96.06 203 ASN A O 1
ATOM 1579 N N . LEU A 1 204 ? -31.720 -2.619 14.212 1.00 96.88 204 LEU A N 1
ATOM 1580 C CA . LEU A 1 204 ? -31.909 -2.026 12.883 1.00 96.88 204 LEU A CA 1
ATOM 1581 C C . LEU A 1 204 ? -33.195 -2.503 12.181 1.00 96.88 204 LEU A C 1
ATOM 1583 O O . LEU A 1 204 ? -33.408 -2.159 11.018 1.00 96.88 204 LEU A O 1
ATOM 1587 N N . ASP A 1 205 ? -34.101 -3.195 12.882 1.00 94.88 205 ASP A N 1
ATOM 1588 C CA . ASP A 1 205 ? -35.367 -3.728 12.343 1.00 94.88 205 ASP A CA 1
ATOM 1589 C C . ASP A 1 205 ? -36.331 -2.650 11.830 1.00 94.88 205 ASP A C 1
ATOM 1591 O O . ASP A 1 205 ? -37.330 -2.970 11.190 1.00 94.88 205 ASP A O 1
ATOM 1595 N N . LYS A 1 206 ? -36.064 -1.362 12.062 1.00 95.00 206 LYS A N 1
ATOM 1596 C CA . LYS A 1 206 ? -36.827 -0.278 11.425 1.00 95.00 206 LYS A CA 1
ATOM 1597 C C . LYS A 1 206 ? -36.537 -0.126 9.923 1.00 95.00 206 LYS A C 1
ATOM 1599 O O . LYS A 1 206 ? -37.372 0.417 9.212 1.00 95.00 206 LYS A O 1
ATOM 1604 N N . TYR A 1 207 ? -35.385 -0.595 9.442 1.00 95.25 207 TYR A N 1
ATOM 1605 C CA . TYR A 1 207 ? -34.993 -0.506 8.032 1.00 95.25 207 TYR A CA 1
ATOM 1606 C C . TYR A 1 207 ? -35.499 -1.713 7.222 1.00 95.25 207 TYR A C 1
ATOM 1608 O O . TYR A 1 207 ? -35.906 -2.739 7.774 1.00 95.25 207 TYR A O 1
ATOM 1616 N N . ARG A 1 208 ? -35.503 -1.590 5.893 1.00 93.00 208 ARG A N 1
ATOM 1617 C CA . ARG A 1 208 ? -35.905 -2.637 4.940 1.00 93.00 208 ARG A CA 1
ATOM 1618 C C . ARG A 1 208 ? -34.740 -3.542 4.534 1.00 93.00 208 ARG A C 1
ATOM 1620 O O . ARG A 1 208 ? -34.932 -4.748 4.383 1.00 93.00 208 ARG A O 1
ATOM 1627 N N . ARG A 1 209 ? -33.550 -2.954 4.370 1.00 93.62 209 ARG A N 1
ATOM 1628 C CA . ARG A 1 209 ? -32.295 -3.625 4.000 1.00 93.62 209 ARG A CA 1
ATOM 1629 C C . ARG A 1 209 ? -31.097 -2.994 4.703 1.00 93.62 209 ARG A C 1
ATOM 1631 O O . ARG A 1 209 ? -31.120 -1.798 5.000 1.00 93.62 209 ARG A O 1
ATOM 1638 N N . ILE A 1 210 ? -30.049 -3.792 4.910 1.00 97.31 210 ILE A N 1
ATOM 1639 C CA . ILE A 1 210 ? -28.738 -3.357 5.407 1.00 97.31 210 ILE A CA 1
ATOM 1640 C C . ILE A 1 210 ? -27.673 -3.671 4.350 1.00 97.31 210 ILE A C 1
ATOM 1642 O O . ILE A 1 210 ? -27.477 -4.830 3.989 1.00 97.31 210 ILE A O 1
ATOM 1646 N N . HIS A 1 211 ? -26.969 -2.655 3.863 1.00 97.25 211 HIS A N 1
ATOM 1647 C CA . HIS A 1 211 ? -25.958 -2.770 2.813 1.00 97.25 211 HIS A CA 1
ATOM 1648 C C . HIS A 1 211 ? -24.565 -2.662 3.431 1.00 97.25 211 HIS A C 1
ATOM 1650 O O . HIS A 1 211 ? -24.242 -1.643 4.035 1.00 97.25 211 HIS A O 1
ATOM 1656 N N . HIS A 1 212 ? -23.734 -3.689 3.267 1.00 98.38 212 HIS A N 1
ATOM 1657 C CA . HIS A 1 212 ? -22.347 -3.703 3.729 1.00 98.38 212 HIS A CA 1
ATOM 1658 C C . HIS A 1 212 ? -21.439 -3.516 2.523 1.00 98.38 212 HIS A C 1
ATOM 1660 O O . HIS A 1 212 ? -21.350 -4.416 1.693 1.00 98.38 212 HIS A O 1
ATOM 1666 N N . ILE A 1 213 ? -20.810 -2.354 2.408 1.00 97.94 213 ILE A N 1
ATOM 1667 C CA . ILE A 1 213 ? -19.970 -1.963 1.276 1.00 97.94 213 ILE A CA 1
ATOM 1668 C C . ILE A 1 213 ? -18.510 -2.180 1.681 1.00 97.94 213 ILE A C 1
ATOM 1670 O O . ILE A 1 213 ? -18.058 -1.598 2.670 1.00 97.94 213 ILE A O 1
ATOM 1674 N N . GLY A 1 214 ? -17.812 -3.052 0.949 1.00 96.75 214 GLY A N 1
ATOM 1675 C CA . GLY A 1 214 ? -16.413 -3.405 1.200 1.00 96.75 214 GLY A CA 1
ATOM 1676 C C . GLY A 1 214 ? -15.407 -2.313 0.851 1.00 96.75 214 GLY A C 1
ATOM 1677 O O . GLY A 1 214 ? -15.775 -1.161 0.626 1.00 96.75 214 GLY A O 1
ATOM 1678 N N . ASP A 1 215 ? -14.140 -2.716 0.790 1.00 96.19 215 ASP A N 1
ATOM 1679 C CA . ASP A 1 215 ? -12.991 -1.856 0.502 1.00 96.19 215 ASP A CA 1
ATOM 1680 C C . ASP A 1 215 ? -13.194 -1.140 -0.852 1.00 96.19 215 ASP A C 1
ATOM 1682 O O . ASP A 1 215 ? -13.496 -1.769 -1.872 1.00 96.19 215 ASP A O 1
ATOM 1686 N N . ILE A 1 216 ? -13.076 0.195 -0.861 1.00 95.94 216 ILE A N 1
ATOM 1687 C CA . ILE A 1 216 ? -13.364 1.033 -2.044 1.00 95.94 216 ILE A CA 1
ATOM 1688 C C . ILE A 1 216 ? -12.072 1.476 -2.730 1.00 95.94 216 ILE A C 1
ATOM 1690 O O . ILE A 1 216 ? -12.066 1.635 -3.951 1.00 95.94 216 ILE A O 1
ATOM 1694 N N . HIS A 1 217 ? -10.994 1.699 -1.968 1.00 94.56 217 HIS A N 1
ATOM 1695 C CA . HIS A 1 217 ? -9.663 2.067 -2.465 1.00 94.56 217 HIS A CA 1
ATOM 1696 C C . HIS A 1 217 ? -9.698 3.080 -3.622 1.00 94.56 217 HIS A C 1
ATOM 1698 O O . HIS A 1 217 ? -9.209 2.812 -4.717 1.00 94.56 217 HIS A O 1
ATOM 1704 N N . GLY A 1 218 ? -10.366 4.224 -3.434 1.00 94.75 218 GLY A N 1
ATOM 1705 C CA . GLY A 1 218 ? -10.457 5.273 -4.454 1.00 94.75 218 GLY A CA 1
ATOM 1706 C C . GLY A 1 218 ? -11.118 4.842 -5.774 1.00 94.75 218 GLY A C 1
ATOM 1707 O O 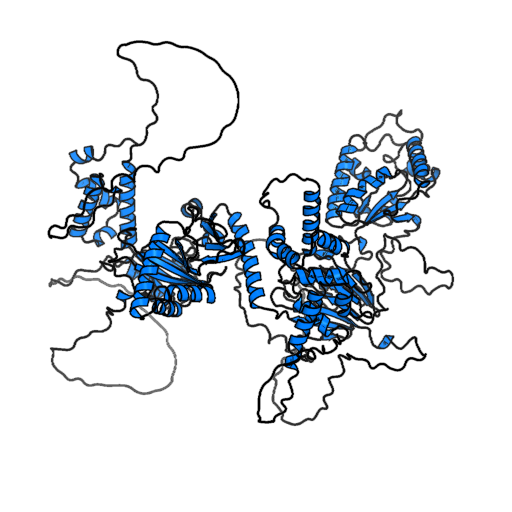. GLY A 1 218 ? -10.801 5.408 -6.815 1.00 94.75 218 GLY A O 1
ATOM 1708 N N . SER A 1 219 ? -12.001 3.839 -5.778 1.00 95.25 219 SER A N 1
ATOM 1709 C CA . SER A 1 219 ? -12.693 3.341 -6.981 1.00 95.25 219 SER A CA 1
ATOM 1710 C C . SER A 1 219 ? -14.137 3.848 -7.060 1.00 95.25 219 SER A C 1
ATOM 1712 O O . SER A 1 219 ? -15.097 3.073 -7.038 1.00 95.25 219 SER A O 1
ATOM 1714 N N . PHE A 1 220 ? -14.298 5.174 -7.125 1.00 95.62 220 PHE A N 1
ATOM 1715 C CA . PHE A 1 220 ? -15.603 5.837 -7.039 1.00 95.62 220 PHE A CA 1
ATOM 1716 C C . PHE A 1 220 ? -16.611 5.380 -8.101 1.00 95.62 220 PHE A C 1
ATOM 1718 O O . PHE A 1 220 ? -17.788 5.237 -7.789 1.00 95.62 220 PHE A O 1
ATOM 1725 N N . ASP A 1 221 ? -16.181 5.100 -9.333 1.00 92.44 221 ASP A N 1
ATOM 1726 C CA . ASP A 1 221 ? -17.097 4.661 -10.395 1.00 92.44 221 ASP A CA 1
ATOM 1727 C C . ASP A 1 221 ? -17.817 3.342 -10.071 1.00 92.44 221 ASP A C 1
ATOM 1729 O O . ASP A 1 221 ? -18.999 3.206 -10.389 1.00 92.44 221 ASP A O 1
ATOM 1733 N N . ALA A 1 222 ? -17.141 2.398 -9.406 1.00 91.88 222 ALA A N 1
ATOM 1734 C CA . ALA A 1 222 ? -17.747 1.135 -8.982 1.00 91.88 222 ALA A CA 1
ATOM 1735 C C . ALA A 1 222 ? -18.747 1.346 -7.830 1.00 91.88 222 ALA A C 1
ATOM 1737 O O . ALA A 1 222 ? -19.803 0.713 -7.805 1.00 91.88 222 ALA A O 1
ATOM 1738 N N . LEU A 1 223 ? -18.457 2.279 -6.913 1.00 94.56 223 LEU A N 1
ATOM 1739 C CA . LEU A 1 223 ? -19.412 2.704 -5.887 1.00 94.56 223 LEU A CA 1
ATOM 1740 C C . LEU A 1 223 ? -20.639 3.373 -6.523 1.00 94.56 223 LEU A C 1
ATOM 1742 O O . LEU A 1 223 ? -21.768 3.031 -6.182 1.00 94.56 223 LEU A O 1
ATOM 1746 N N . LEU A 1 224 ? -20.434 4.299 -7.462 1.00 92.94 224 LEU A N 1
ATOM 1747 C CA . LEU A 1 224 ? -21.513 5.043 -8.108 1.00 92.94 224 LEU A CA 1
ATOM 1748 C C . LEU A 1 224 ? -22.416 4.134 -8.953 1.00 92.94 224 LEU A C 1
ATOM 1750 O O . LEU A 1 224 ? -23.632 4.285 -8.893 1.00 92.94 224 LEU A O 1
ATOM 1754 N N . ASP A 1 225 ? -21.863 3.168 -9.694 1.00 88.44 225 ASP A N 1
ATOM 1755 C CA . ASP A 1 225 ? -22.664 2.154 -10.399 1.00 88.44 225 ASP A CA 1
ATOM 1756 C C . ASP A 1 225 ? -23.541 1.343 -9.436 1.00 88.44 225 ASP A C 1
ATOM 1758 O O . ASP A 1 225 ? -24.710 1.089 -9.728 1.00 88.44 225 ASP A O 1
ATOM 1762 N N . TYR A 1 226 ? -22.986 0.940 -8.289 1.00 90.44 226 TYR A N 1
ATOM 1763 C CA . TYR A 1 226 ? -23.728 0.218 -7.262 1.00 90.44 226 TYR A CA 1
ATOM 1764 C C . TYR A 1 226 ? -24.859 1.079 -6.671 1.00 90.44 226 TYR A C 1
ATOM 1766 O O . TYR A 1 226 ? -26.001 0.626 -6.593 1.00 90.44 226 TYR A O 1
ATOM 1774 N N . LEU A 1 227 ? -24.586 2.343 -6.341 1.00 91.38 227 LEU A N 1
ATOM 1775 C CA . LEU A 1 227 ? -25.598 3.268 -5.824 1.00 91.38 227 LEU A CA 1
ATOM 1776 C C . LEU A 1 227 ? -26.686 3.593 -6.860 1.00 91.38 227 LEU A C 1
ATOM 1778 O O . LEU A 1 227 ? -27.857 3.674 -6.505 1.00 91.38 227 LEU A O 1
ATOM 1782 N N . LEU A 1 228 ? -26.339 3.707 -8.146 1.00 86.44 228 LEU A N 1
ATOM 1783 C CA . LEU A 1 228 ? -27.306 3.876 -9.241 1.00 86.44 228 LEU A CA 1
ATOM 1784 C C . LEU A 1 228 ? -28.150 2.618 -9.513 1.00 86.44 228 LEU A C 1
ATOM 1786 O O . LEU A 1 228 ? -29.202 2.720 -10.145 1.00 86.44 228 LEU A O 1
ATOM 1790 N N . LEU A 1 229 ? -27.697 1.443 -9.065 1.00 80.50 229 LEU A N 1
ATOM 1791 C CA . LEU A 1 229 ? -28.436 0.184 -9.148 1.00 80.50 229 LEU A CA 1
ATOM 1792 C C . LEU A 1 229 ? -29.419 0.007 -7.979 1.00 80.50 229 LEU A C 1
ATOM 1794 O O . LEU A 1 229 ? -30.506 -0.530 -8.185 1.00 80.50 229 LEU A O 1
ATOM 1798 N N . THR A 1 230 ? -29.038 0.415 -6.763 1.00 78.00 230 THR A N 1
ATOM 1799 C CA . THR A 1 230 ? -29.846 0.198 -5.545 1.00 78.00 230 THR A CA 1
ATOM 1800 C C . THR A 1 230 ? -30.638 1.414 -5.077 1.00 78.00 230 THR A C 1
ATOM 1802 O O . THR A 1 230 ? -31.583 1.252 -4.309 1.00 78.00 230 THR A O 1
ATOM 1805 N N . GLY A 1 231 ? -30.247 2.620 -5.488 1.00 63.75 231 GLY A N 1
ATOM 1806 C CA . GLY A 1 231 ? -30.878 3.870 -5.077 1.00 63.75 231 GLY A CA 1
ATOM 1807 C C . GLY A 1 231 ? -32.304 4.036 -5.604 1.00 63.75 231 GLY A C 1
ATOM 1808 O O . GLY A 1 231 ? -32.748 3.353 -6.529 1.00 63.75 231 GLY A O 1
ATOM 1809 N N . VAL A 1 232 ? -33.023 4.996 -5.019 1.00 53.50 232 VAL A N 1
ATOM 1810 C CA . VAL A 1 232 ? -34.296 5.468 -5.579 1.00 53.50 232 VAL A CA 1
ATOM 1811 C C . VAL A 1 232 ? -34.021 6.021 -6.978 1.00 53.50 232 VAL A C 1
ATOM 1813 O O . VAL A 1 232 ? -32.993 6.665 -7.190 1.00 53.50 232 VAL A O 1
ATOM 1816 N N . ILE A 1 233 ? -34.916 5.756 -7.936 1.00 45.16 233 ILE A N 1
ATOM 1817 C CA . ILE A 1 233 ? -34.765 6.231 -9.316 1.00 45.16 233 ILE A CA 1
ATOM 1818 C C . ILE A 1 233 ? -34.531 7.744 -9.289 1.00 45.16 233 ILE A C 1
ATOM 1820 O O . ILE A 1 233 ? -35.377 8.511 -8.833 1.00 45.16 233 ILE A O 1
ATOM 1824 N N . PHE A 1 234 ? -33.360 8.150 -9.777 1.00 42.94 234 PHE A N 1
ATOM 1825 C CA . PHE A 1 234 ? -32.973 9.544 -9.941 1.00 42.94 234 PHE A CA 1
ATOM 1826 C C . PHE A 1 234 ? -33.734 10.107 -11.152 1.00 42.94 234 PHE A C 1
ATOM 1828 O O . PHE A 1 234 ? -33.189 10.202 -12.255 1.00 42.94 234 PHE A O 1
ATOM 1835 N N . ASP A 1 235 ? -35.028 10.385 -10.958 1.00 38.72 235 ASP A N 1
ATOM 1836 C CA . ASP A 1 235 ? -35.907 11.020 -11.944 1.00 38.72 235 ASP A CA 1
ATOM 1837 C C . ASP A 1 235 ? -35.486 12.481 -12.120 1.00 38.72 235 ASP A C 1
ATOM 1839 O O . ASP A 1 235 ? -36.020 13.413 -11.516 1.00 38.72 235 ASP A O 1
ATOM 1843 N N . MET A 1 236 ? -34.472 12.674 -12.959 1.00 44.69 236 MET A N 1
ATOM 1844 C CA . MET A 1 236 ? -34.122 13.987 -13.473 1.00 44.69 236 MET A CA 1
ATOM 1845 C C . MET A 1 236 ? -35.158 14.395 -14.521 1.00 44.69 236 MET A C 1
ATOM 1847 O O . MET A 1 236 ? -35.375 13.631 -15.467 1.00 44.69 236 MET A O 1
ATOM 1851 N N . PRO A 1 237 ? -35.762 15.592 -14.415 1.00 34.38 237 PRO A N 1
ATOM 1852 C CA . PRO A 1 237 ? -36.557 16.126 -15.508 1.00 34.38 237 PRO A CA 1
ATOM 1853 C C . PRO A 1 237 ? -35.665 16.260 -16.745 1.00 34.38 237 PRO A C 1
ATOM 1855 O O . PRO A 1 237 ? -34.537 16.756 -16.656 1.00 34.38 237 PRO A O 1
ATOM 1858 N N . GLU A 1 238 ? -36.166 15.831 -17.905 1.00 33.41 238 GLU A N 1
ATOM 1859 C CA . GLU A 1 238 ? -35.505 16.118 -19.176 1.00 33.41 238 GLU A CA 1
ATOM 1860 C C . GLU A 1 238 ? -35.404 17.639 -19.319 1.00 33.41 238 GLU A C 1
ATOM 1862 O O . GLU A 1 238 ? -36.412 18.347 -19.353 1.00 33.41 238 GLU A O 1
ATOM 1867 N N . SER A 1 239 ? -34.177 18.162 -19.325 1.00 34.50 239 SER A N 1
ATOM 1868 C CA . SER A 1 239 ? -33.949 19.600 -19.368 1.00 34.50 239 SER A CA 1
ATOM 1869 C C . SER A 1 239 ? -34.439 20.150 -20.703 1.00 34.50 239 SER A C 1
ATOM 1871 O O . SER A 1 239 ? -33.804 19.926 -21.736 1.00 34.50 239 SER A O 1
ATOM 1873 N N . SER A 1 240 ? -35.537 20.903 -20.668 1.00 33.12 240 SER A N 1
ATOM 1874 C CA . SER A 1 240 ? -36.034 21.704 -21.784 1.00 33.12 240 SER A CA 1
ATOM 1875 C C . SER A 1 240 ? -35.035 22.820 -22.107 1.00 33.12 240 SER A C 1
ATOM 1877 O O . SER A 1 240 ? -35.155 23.949 -21.629 1.00 33.12 240 SER A O 1
ATOM 1879 N N . ALA A 1 241 ? -34.016 22.478 -22.888 1.00 32.78 241 ALA A N 1
ATOM 1880 C CA . ALA A 1 241 ? -32.933 23.359 -23.291 1.00 32.78 241 ALA A CA 1
ATOM 1881 C C . ALA A 1 241 ? -32.828 23.401 -24.821 1.00 32.78 241 ALA A C 1
ATOM 1883 O O . ALA A 1 241 ? -31.832 22.967 -25.380 1.00 32.78 241 ALA A O 1
ATOM 1884 N N . ASP A 1 242 ? -33.877 23.918 -25.469 1.00 33.56 242 ASP A N 1
ATOM 1885 C CA . ASP A 1 242 ? -33.763 24.603 -26.765 1.00 33.56 242 ASP A CA 1
ATOM 1886 C C . ASP A 1 242 ? -35.011 25.459 -27.046 1.00 33.56 242 ASP A C 1
ATOM 1888 O O . ASP A 1 242 ? -35.908 25.114 -27.814 1.00 33.56 242 ASP A O 1
ATOM 1892 N N . SER A 1 243 ? -35.092 26.613 -26.379 1.00 30.83 243 SER A N 1
ATOM 1893 C CA . SER A 1 243 ? -36.086 27.646 -26.701 1.00 30.83 243 SER A CA 1
ATOM 1894 C C . SER A 1 243 ? -35.584 29.059 -26.384 1.00 30.83 243 SER A C 1
ATOM 1896 O O . SER A 1 243 ? -36.270 29.827 -25.711 1.00 30.83 243 SER A O 1
ATOM 1898 N N . ASN A 1 244 ? -34.373 29.407 -26.841 1.00 31.30 244 ASN A N 1
ATOM 1899 C CA . ASN A 1 244 ? -33.942 30.809 -26.974 1.00 31.30 244 ASN A CA 1
ATOM 1900 C C . ASN A 1 244 ? -32.743 30.988 -27.931 1.00 31.30 244 ASN A C 1
ATOM 1902 O O . ASN A 1 244 ? -31.688 31.495 -27.560 1.00 31.30 244 ASN A O 1
ATOM 1906 N N . ALA A 1 245 ? -32.944 30.635 -29.201 1.00 29.52 245 ALA A N 1
ATOM 1907 C CA . ALA A 1 245 ? -32.142 31.141 -30.313 1.00 29.52 245 ALA A CA 1
ATOM 1908 C C . ALA A 1 245 ? -33.088 31.817 -31.319 1.00 29.52 245 ALA A C 1
ATOM 1910 O O . ALA A 1 245 ? -33.746 31.153 -32.117 1.00 29.52 245 ALA A O 1
ATOM 1911 N N . LYS A 1 246 ? -33.214 33.148 -31.243 1.00 28.92 246 LYS A N 1
ATOM 1912 C CA . LYS A 1 246 ? -33.959 33.934 -32.238 1.00 28.92 246 LYS A CA 1
ATOM 1913 C C . LYS A 1 246 ? -33.030 34.401 -33.359 1.00 28.92 246 LYS A C 1
ATOM 1915 O O . LYS A 1 246 ? -31.966 34.942 -33.085 1.00 28.92 246 LYS A O 1
ATOM 1920 N N . SER A 1 247 ? -33.542 34.271 -34.586 1.00 27.41 247 SER A N 1
ATOM 1921 C CA . SER A 1 247 ? -33.214 35.039 -35.800 1.00 27.41 247 SER A CA 1
ATOM 1922 C C . SER A 1 247 ? -31.752 35.086 -36.274 1.00 27.41 247 SER A C 1
ATOM 1924 O O . SER A 1 247 ? -30.960 35.882 -35.779 1.00 27.41 247 SER A O 1
ATOM 1926 N N . ASN A 1 248 ? -31.468 34.402 -37.390 1.00 29.27 248 ASN A N 1
ATOM 1927 C CA . ASN A 1 248 ? -31.532 35.057 -38.710 1.00 29.27 248 ASN A CA 1
ATOM 1928 C C . ASN A 1 248 ? -31.705 34.041 -39.867 1.00 29.27 248 ASN A C 1
ATOM 1930 O O . ASN A 1 248 ? -31.558 32.839 -39.665 1.00 29.27 248 ASN A O 1
ATOM 1934 N N . SER A 1 249 ? -32.110 34.555 -41.034 1.00 28.03 249 SER A N 1
ATOM 1935 C CA . SER A 1 249 ? -32.396 33.885 -42.324 1.00 28.03 249 SER A CA 1
ATOM 1936 C C . SER A 1 249 ? -31.173 33.147 -42.932 1.00 28.03 249 SER A C 1
ATOM 1938 O O . SER A 1 249 ? -30.053 33.395 -42.496 1.00 28.03 249 SER A O 1
ATOM 1940 N N . ASP A 1 250 ? -31.273 32.241 -43.924 1.00 27.70 250 ASP A N 1
ATOM 1941 C CA . ASP A 1 250 ? -32.155 32.259 -45.113 1.00 27.70 250 ASP A CA 1
ATOM 1942 C C . ASP A 1 250 ? -32.309 30.885 -45.851 1.00 27.70 250 ASP A C 1
ATOM 1944 O O . ASP A 1 250 ? -31.498 29.983 -45.670 1.00 27.70 250 ASP A O 1
ATOM 1948 N N . SER A 1 251 ? -33.345 30.774 -46.703 1.00 28.39 251 SER A N 1
ATOM 1949 C CA . SER A 1 251 ? -33.589 29.861 -47.859 1.00 28.39 251 SER A CA 1
ATOM 1950 C C . SER A 1 251 ? -33.288 28.326 -47.847 1.00 28.39 251 SER A C 1
ATOM 1952 O O . SER A 1 251 ? -32.154 27.913 -48.064 1.00 28.39 251 SER A O 1
ATOM 1954 N N . SER A 1 252 ? -34.365 27.512 -47.775 1.00 28.03 252 SER A N 1
ATOM 1955 C CA . SER A 1 252 ? -34.864 26.453 -48.720 1.00 28.03 252 SER A CA 1
ATOM 1956 C C . SER A 1 252 ? -33.946 25.465 -49.508 1.00 28.03 252 SER A C 1
ATOM 1958 O O . SER A 1 252 ? -32.878 25.871 -49.953 1.00 28.03 252 SER A O 1
ATOM 1960 N N . PRO A 1 253 ? -34.448 24.281 -49.975 1.00 40.81 253 PRO A N 1
ATOM 1961 C CA . PRO A 1 253 ? -35.502 23.394 -49.429 1.00 40.81 253 PRO A CA 1
ATOM 1962 C C . PRO A 1 253 ? -35.234 21.849 -49.520 1.00 40.81 253 PRO A C 1
ATOM 1964 O O . PRO A 1 253 ? -34.392 21.376 -50.272 1.00 40.81 253 PRO A O 1
ATOM 1967 N N . GLU A 1 254 ? -36.062 21.077 -48.797 1.00 25.38 254 GLU A N 1
ATOM 1968 C CA . GLU A 1 254 ? -36.583 19.711 -49.087 1.00 25.38 254 GLU A CA 1
ATOM 1969 C C . GLU A 1 254 ? -35.677 18.508 -49.473 1.00 25.38 254 GLU A C 1
ATOM 1971 O O . GLU A 1 254 ? -35.232 18.342 -50.604 1.00 25.38 254 GLU A O 1
ATOM 1976 N N . SER A 1 255 ? -35.658 17.492 -48.596 1.00 27.91 255 SER A N 1
ATOM 1977 C CA . SER A 1 255 ? -36.264 16.169 -48.887 1.00 27.91 255 SER A CA 1
ATOM 1978 C C . SER A 1 255 ? -36.518 15.383 -47.585 1.00 27.91 255 SER A C 1
ATOM 1980 O O . SER A 1 255 ? -35.901 15.657 -46.556 1.00 27.91 255 SER A O 1
ATOM 1982 N N . SER A 1 256 ? -37.500 14.475 -47.589 1.00 28.31 256 SER A N 1
ATOM 1983 C CA . SER A 1 256 ? -38.095 13.865 -46.383 1.00 28.31 256 SER A CA 1
ATOM 1984 C C . SER A 1 256 ? -38.192 12.314 -46.504 1.00 28.31 256 SER A C 1
ATOM 1986 O O . SER A 1 256 ? -37.478 11.750 -47.332 1.00 28.31 256 SER A O 1
ATOM 1988 N N . PRO A 1 257 ? -38.863 11.553 -45.609 1.00 44.47 257 PRO A N 1
ATOM 1989 C CA . PRO A 1 257 ? -38.143 10.759 -44.607 1.00 44.47 257 PRO A CA 1
ATOM 1990 C C . PRO A 1 257 ? -38.462 9.247 -44.624 1.00 44.47 257 PRO A C 1
ATOM 1992 O O . PRO A 1 257 ? -39.513 8.845 -45.112 1.00 44.47 257 PRO A O 1
ATOM 1995 N N . ASN A 1 258 ? -37.612 8.413 -43.997 1.00 24.98 258 ASN A N 1
ATOM 1996 C CA . ASN A 1 258 ? -38.031 7.230 -43.209 1.00 24.98 258 ASN A CA 1
ATOM 1997 C C . ASN A 1 258 ? -36.850 6.401 -42.664 1.00 24.98 258 ASN A C 1
ATOM 1999 O O . ASN A 1 258 ? -36.040 5.882 -43.427 1.00 24.98 258 ASN A O 1
ATOM 2003 N N . SER A 1 259 ? -36.831 6.145 -41.354 1.00 27.38 259 SER A N 1
ATOM 2004 C CA . SER A 1 259 ? -37.057 4.794 -40.796 1.00 27.38 259 SER A CA 1
ATOM 2005 C C . SER A 1 259 ? -36.846 4.792 -39.278 1.00 27.38 259 SER A C 1
ATOM 2007 O O . SER A 1 259 ? -35.848 5.293 -38.765 1.00 27.38 259 SER A O 1
ATOM 2009 N N . ASN A 1 260 ? -37.805 4.220 -38.547 1.00 32.25 260 ASN A N 1
ATOM 2010 C CA . ASN A 1 260 ? -37.696 4.035 -37.103 1.00 32.25 260 ASN A CA 1
ATOM 2011 C C . ASN A 1 260 ? -36.623 2.985 -36.791 1.00 32.25 260 ASN A C 1
ATOM 2013 O O . ASN A 1 260 ? -36.803 1.812 -37.111 1.00 32.25 260 ASN A O 1
ATOM 2017 N N . ALA A 1 261 ? -35.550 3.394 -36.118 1.00 26.72 261 ALA A N 1
ATOM 2018 C CA . ALA A 1 261 ? -34.647 2.481 -35.432 1.00 26.72 261 ALA A CA 1
ATOM 2019 C C . ALA A 1 261 ? -34.963 2.528 -33.933 1.00 26.72 261 ALA A C 1
ATOM 2021 O O . ALA A 1 261 ? -34.647 3.508 -33.255 1.00 26.72 261 ALA A O 1
ATOM 2022 N N . GLU A 1 262 ? -35.600 1.477 -33.415 1.00 27.38 262 GLU A N 1
ATOM 2023 C CA . GLU A 1 262 ? -35.793 1.305 -31.975 1.00 27.38 262 GLU A CA 1
ATOM 2024 C C . GLU A 1 262 ? -34.424 1.286 -31.283 1.00 27.38 262 GLU A C 1
ATOM 2026 O O . GLU A 1 262 ? -33.573 0.433 -31.549 1.00 27.38 262 GLU A O 1
ATOM 2031 N N . SER A 1 263 ? -34.174 2.261 -30.408 1.00 26.48 263 SER A N 1
ATOM 2032 C CA . SER A 1 263 ? -32.870 2.392 -29.766 1.00 26.48 263 SER A CA 1
ATOM 2033 C C . SER A 1 263 ? -32.671 1.297 -28.716 1.00 26.48 263 SER A C 1
ATOM 2035 O O . SER A 1 263 ? -33.362 1.280 -27.695 1.00 26.48 263 SER A O 1
ATOM 2037 N N . SER A 1 264 ? -31.678 0.433 -28.942 1.00 30.78 264 SER A N 1
ATOM 2038 C CA . SER A 1 264 ? -31.258 -0.610 -27.999 1.00 30.78 264 SER A CA 1
ATOM 2039 C C . SER A 1 264 ? -31.027 -0.061 -26.571 1.00 30.78 264 SER A C 1
ATOM 2041 O O . SER A 1 264 ? -30.419 1.015 -26.422 1.00 30.78 264 SER A O 1
ATOM 2043 N N . PRO A 1 265 ? -31.431 -0.801 -25.511 1.00 35.81 265 PRO A N 1
ATOM 2044 C CA . PRO A 1 265 ? -31.252 -0.395 -24.110 1.00 35.81 265 PRO A CA 1
ATOM 2045 C C . PRO A 1 265 ? -29.805 -0.080 -23.703 1.00 35.81 265 PRO A C 1
ATOM 2047 O O . PRO A 1 265 ? -29.577 0.692 -22.769 1.00 35.81 265 PRO A O 1
ATOM 2050 N N . ASP A 1 266 ? -28.832 -0.651 -24.415 1.00 36.84 266 ASP A N 1
ATOM 2051 C CA . ASP A 1 266 ? -27.398 -0.581 -24.109 1.00 36.84 266 ASP A CA 1
ATOM 2052 C C . ASP A 1 266 ? -26.859 0.871 -24.131 1.00 36.84 266 ASP A C 1
ATOM 2054 O O . ASP A 1 266 ? -25.971 1.262 -23.370 1.00 36.84 266 ASP A O 1
ATOM 2058 N N . SER A 1 267 ? -27.488 1.738 -24.934 1.00 41.41 267 SER A N 1
ATOM 2059 C CA . SER A 1 267 ? -27.090 3.144 -25.111 1.00 41.41 267 SER A CA 1
ATOM 2060 C C . SER A 1 267 ? -27.370 4.064 -23.906 1.00 41.41 267 SER A C 1
ATOM 2062 O O . SER A 1 267 ? -26.876 5.197 -23.857 1.00 41.41 267 SER A O 1
ATOM 2064 N N . ARG A 1 268 ? -28.170 3.611 -22.927 1.00 46.16 268 ARG A N 1
ATOM 2065 C CA . ARG A 1 268 ? -28.717 4.455 -21.842 1.00 46.16 268 ARG A CA 1
ATOM 2066 C C . ARG A 1 268 ? -27.880 4.432 -20.552 1.00 46.16 268 ARG A C 1
ATOM 2068 O O . ARG A 1 268 ? -27.848 5.424 -19.824 1.00 46.16 268 ARG A O 1
ATOM 2075 N N . ALA A 1 269 ? -27.176 3.334 -20.272 1.00 48.50 269 ALA A N 1
ATOM 2076 C CA . ALA A 1 269 ? -26.442 3.136 -19.016 1.00 48.50 269 ALA A CA 1
ATOM 2077 C C . ALA A 1 269 ? -25.127 3.944 -18.864 1.00 48.50 269 ALA A C 1
ATOM 2079 O O . ALA A 1 269 ? -24.814 4.333 -17.737 1.00 48.50 269 ALA A O 1
ATOM 2080 N N . PRO A 1 270 ? -24.344 4.241 -19.925 1.00 53.66 270 PRO A N 1
ATOM 2081 C CA . PRO A 1 270 ? -23.213 5.173 -19.828 1.00 53.66 270 PRO A CA 1
ATOM 2082 C C . PRO A 1 270 ? -23.674 6.608 -19.532 1.00 53.66 270 PRO A C 1
ATOM 2084 O O . PRO A 1 270 ? -23.089 7.287 -18.691 1.00 53.66 270 PRO A O 1
ATOM 2087 N N . LYS A 1 271 ? -24.780 7.037 -20.161 1.00 67.69 271 LYS A N 1
ATOM 2088 C CA . LYS A 1 271 ? -25.343 8.389 -20.010 1.00 67.69 271 LYS A CA 1
ATOM 2089 C C . LYS A 1 271 ? -25.764 8.682 -18.565 1.00 67.69 271 LYS A C 1
ATOM 2091 O O . LYS A 1 271 ? -25.447 9.753 -18.060 1.00 67.69 271 LYS A O 1
ATOM 2096 N N . ARG A 1 272 ? -26.390 7.715 -17.874 1.00 76.38 272 ARG A N 1
ATOM 2097 C CA . ARG A 1 272 ? -26.788 7.862 -16.458 1.00 76.38 272 ARG A CA 1
ATOM 2098 C C . ARG A 1 272 ? -25.607 8.090 -15.509 1.00 76.38 272 ARG A C 1
ATOM 2100 O O . ARG A 1 272 ? -25.702 8.966 -14.655 1.00 76.38 272 ARG A O 1
ATOM 2107 N N . ARG A 1 273 ? -24.497 7.346 -15.650 1.00 83.94 273 ARG A N 1
ATOM 2108 C CA . ARG A 1 273 ? -23.318 7.544 -14.781 1.00 83.94 273 ARG A CA 1
ATOM 2109 C C . ARG A 1 273 ? -22.718 8.933 -14.988 1.00 83.94 273 ARG A C 1
ATOM 2111 O O . ARG A 1 273 ? -22.412 9.609 -14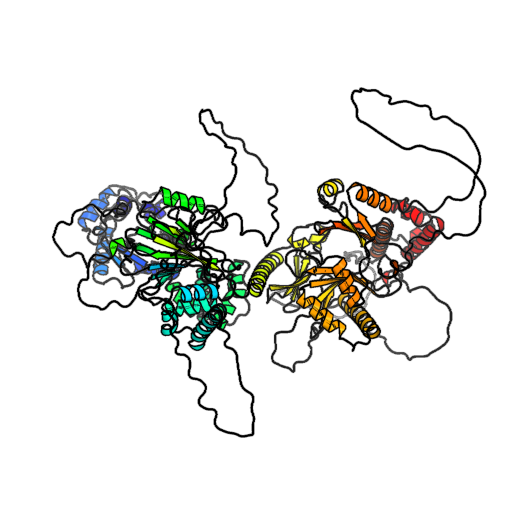.013 1.00 83.94 273 ARG A O 1
ATOM 2118 N N . GLU A 1 274 ? -22.592 9.367 -16.239 1.00 85.81 274 GLU A N 1
ATOM 2119 C CA . GLU A 1 274 ? -22.000 10.669 -16.559 1.00 85.81 274 GLU A CA 1
ATOM 2120 C C . GLU A 1 274 ? -22.880 11.839 -16.087 1.00 85.81 274 GLU A C 1
ATOM 2122 O O . GLU A 1 274 ? -22.379 12.804 -15.516 1.00 85.81 274 GLU A O 1
ATOM 2127 N N . GLN A 1 275 ? -24.205 11.718 -16.217 1.00 87.06 275 GLN A N 1
ATOM 2128 C CA . GLN A 1 275 ? -25.164 12.672 -15.646 1.00 87.06 275 GLN A CA 1
ATOM 2129 C C . GLN A 1 275 ? -25.074 12.735 -14.113 1.00 87.06 275 GLN A C 1
ATOM 2131 O O . GLN A 1 275 ? -25.045 13.828 -13.550 1.00 87.06 275 GLN A O 1
ATOM 2136 N N . ALA A 1 276 ? -24.978 11.586 -13.436 1.00 89.62 276 ALA A N 1
ATOM 2137 C CA . ALA A 1 276 ? -24.830 11.522 -11.983 1.00 89.62 276 ALA A CA 1
ATOM 2138 C C . ALA A 1 276 ? -23.506 12.141 -11.501 1.00 89.62 276 ALA A C 1
ATOM 2140 O O . ALA A 1 276 ? -23.507 12.938 -10.565 1.00 89.62 276 ALA A O 1
ATOM 2141 N N . LYS A 1 277 ? -22.387 11.840 -12.178 1.00 91.94 277 LYS A N 1
ATOM 2142 C CA . LYS A 1 277 ? -21.094 12.499 -11.939 1.00 91.94 277 LYS A CA 1
ATOM 2143 C C . LYS A 1 277 ? -21.204 14.006 -12.094 1.00 91.94 277 LYS A C 1
ATOM 2145 O O . LYS A 1 277 ? -20.796 14.737 -11.199 1.00 91.94 277 LYS A O 1
ATOM 2150 N N . ARG A 1 278 ? -21.783 14.471 -13.203 1.00 92.88 278 ARG A N 1
ATOM 2151 C CA . ARG A 1 278 ? -21.963 15.897 -13.467 1.00 92.88 278 ARG A CA 1
ATOM 2152 C C . ARG A 1 278 ? -22.783 16.575 -12.370 1.00 92.88 278 ARG A C 1
ATOM 2154 O O . ARG A 1 278 ? -22.341 17.589 -11.854 1.00 92.88 278 ARG A O 1
ATOM 2161 N N . ALA A 1 279 ? -23.894 15.983 -11.932 1.00 92.81 279 ALA A N 1
ATOM 2162 C CA . ALA A 1 279 ? -24.680 16.512 -10.815 1.00 92.81 279 ALA A CA 1
ATOM 2163 C C . ALA A 1 279 ? -23.875 16.595 -9.500 1.00 92.81 279 ALA A C 1
ATOM 2165 O O . ALA A 1 279 ? -24.025 17.557 -8.745 1.00 92.81 279 ALA A O 1
ATOM 2166 N N . LEU A 1 280 ? -22.996 15.626 -9.223 1.00 95.25 280 LEU A N 1
ATOM 2167 C CA . LEU A 1 280 ? -22.109 15.646 -8.054 1.00 95.25 280 LEU A CA 1
ATOM 2168 C C . LEU A 1 280 ? -21.010 16.718 -8.162 1.00 95.25 280 LEU A C 1
ATOM 2170 O O . LEU A 1 280 ? -20.794 17.447 -7.195 1.00 95.25 280 LEU A O 1
ATOM 2174 N N . TYR A 1 281 ? -20.358 16.867 -9.319 1.00 95.75 281 TYR A N 1
ATOM 2175 C CA . TYR A 1 281 ? -19.335 17.898 -9.539 1.00 95.75 281 TYR A CA 1
ATOM 2176 C C . TYR A 1 281 ? -19.932 19.315 -9.579 1.00 95.75 281 TYR A C 1
ATOM 2178 O O . TYR A 1 281 ? -19.456 20.185 -8.853 1.00 95.75 281 TYR A O 1
ATOM 2186 N N . ASP A 1 282 ? -21.010 19.536 -10.341 1.00 95.38 282 ASP A N 1
ATOM 2187 C CA . ASP A 1 282 ? -21.702 20.832 -10.463 1.00 95.38 282 ASP A CA 1
ATOM 2188 C C . ASP A 1 282 ? -22.268 21.297 -9.104 1.00 95.38 282 ASP A C 1
ATOM 2190 O O . ASP A 1 282 ? -22.348 22.493 -8.825 1.00 95.38 282 ASP A O 1
ATOM 2194 N N . SER A 1 283 ? -22.630 20.356 -8.221 1.00 94.81 283 SER A N 1
ATOM 2195 C CA . SER A 1 283 ? -23.059 20.652 -6.848 1.00 94.81 283 SER A CA 1
ATOM 2196 C C . SER A 1 283 ? -21.933 20.656 -5.814 1.00 94.81 283 SER A C 1
ATOM 2198 O O . SER A 1 283 ? -22.227 20.902 -4.647 1.00 94.81 283 SER A O 1
ATOM 2200 N N . ASN A 1 284 ? -20.682 20.379 -6.195 1.00 94.81 284 ASN A N 1
ATOM 2201 C CA . ASN A 1 284 ? -19.547 20.170 -5.290 1.00 94.81 284 ASN A CA 1
ATOM 2202 C C . ASN A 1 284 ? -19.874 19.221 -4.112 1.00 94.81 284 ASN A C 1
ATOM 2204 O O . ASN A 1 284 ? -19.600 19.527 -2.950 1.00 94.81 284 ASN A O 1
ATOM 2208 N N . PHE A 1 285 ? -20.514 18.086 -4.415 1.00 96.75 285 PHE A N 1
ATOM 2209 C CA . PHE A 1 285 ? -20.875 17.022 -3.466 1.00 96.75 285 PHE A CA 1
ATOM 2210 C C . PHE A 1 285 ? -21.704 17.489 -2.246 1.00 96.75 285 PHE A C 1
ATOM 2212 O O . PHE A 1 285 ? -21.607 16.911 -1.157 1.00 96.75 285 PHE A O 1
ATOM 2219 N N . ARG A 1 286 ? -22.559 18.516 -2.403 1.00 95.25 286 ARG A N 1
ATOM 2220 C CA . ARG A 1 286 ? -23.483 18.954 -1.335 1.00 95.25 286 ARG A CA 1
ATOM 2221 C C . ARG A 1 286 ? -24.353 17.795 -0.823 1.00 95.25 286 ARG A C 1
ATOM 2223 O O . ARG A 1 286 ? -24.820 16.949 -1.589 1.00 95.25 286 ARG A O 1
ATOM 2230 N N . GLN A 1 287 ? -24.615 17.802 0.486 1.00 95.94 287 GLN A N 1
ATOM 2231 C CA . GLN A 1 287 ? -25.341 16.746 1.200 1.00 95.94 287 GLN A CA 1
ATOM 2232 C C . GLN A 1 287 ? -26.727 16.437 0.612 1.00 95.94 287 GLN A C 1
ATOM 2234 O O . GLN A 1 287 ? -27.105 15.272 0.548 1.00 95.94 287 GLN A O 1
ATOM 2239 N N . ASP A 1 288 ? -27.478 17.444 0.161 1.00 93.50 288 ASP A N 1
ATOM 2240 C CA . ASP A 1 288 ? -28.803 17.268 -0.448 1.00 93.50 288 ASP A CA 1
ATOM 2241 C C . ASP A 1 288 ? -28.758 16.504 -1.775 1.00 93.50 288 ASP A C 1
ATOM 2243 O O . ASP A 1 288 ? -29.719 15.806 -2.090 1.00 93.50 288 ASP A O 1
ATOM 2247 N N . ILE A 1 289 ? -27.655 16.589 -2.525 1.00 94.75 289 ILE A N 1
ATOM 2248 C CA . ILE A 1 289 ? -27.446 15.827 -3.763 1.00 94.75 289 ILE A CA 1
ATOM 2249 C C . ILE A 1 289 ? -26.897 14.436 -3.442 1.00 94.75 289 ILE A C 1
ATOM 2251 O O . ILE A 1 289 ? -27.458 13.438 -3.888 1.00 94.75 289 ILE A O 1
ATOM 2255 N N . CYS A 1 290 ? -25.864 14.340 -2.601 1.00 95.19 290 CYS A N 1
ATOM 2256 C CA . CYS A 1 290 ? -25.276 13.057 -2.203 1.00 95.19 290 CYS A CA 1
ATOM 2257 C C . CYS A 1 290 ? -26.295 12.125 -1.514 1.00 95.19 290 CYS A C 1
ATOM 2259 O O . CYS A 1 290 ? -26.285 10.919 -1.752 1.00 95.19 290 CYS A O 1
ATOM 2261 N N . ALA A 1 291 ? -27.223 12.671 -0.721 1.00 93.62 291 ALA A N 1
ATOM 2262 C CA . ALA A 1 291 ? -28.273 11.899 -0.053 1.00 93.62 291 ALA A CA 1
ATOM 2263 C C . ALA A 1 291 ? -29.308 11.276 -1.010 1.00 93.62 291 ALA A C 1
ATOM 2265 O O . ALA A 1 291 ? -29.968 10.316 -0.622 1.00 93.62 291 ALA A O 1
ATOM 2266 N N . GLN A 1 292 ? -29.462 11.776 -2.242 1.00 91.81 292 GLN A N 1
ATOM 2267 C CA . GLN A 1 292 ? -30.414 11.218 -3.220 1.00 91.81 292 GLN A CA 1
ATOM 2268 C C . GLN A 1 292 ? -29.973 9.848 -3.759 1.00 91.81 292 GLN A C 1
ATOM 2270 O O . GLN A 1 292 ? -30.804 9.074 -4.224 1.00 91.81 292 GLN A O 1
ATOM 2275 N N . PHE A 1 293 ? -28.686 9.514 -3.635 1.00 92.00 293 PHE A N 1
ATOM 2276 C CA . PHE A 1 293 ? -28.130 8.210 -4.007 1.00 92.00 293 PHE A CA 1
ATOM 2277 C C . PHE A 1 293 ? -28.378 7.111 -2.956 1.00 92.00 293 PHE A C 1
ATOM 2279 O O . PHE A 1 293 ? -27.978 5.968 -3.168 1.00 92.00 293 PHE A O 1
ATOM 2286 N N . LEU A 1 294 ? -29.019 7.434 -1.824 1.00 93.25 294 LEU A N 1
ATOM 2287 C CA . LEU A 1 294 ? -29.274 6.517 -0.710 1.00 93.25 294 LEU A CA 1
ATOM 2288 C C . LEU A 1 294 ? -30.774 6.449 -0.389 1.00 93.25 294 LEU A C 1
ATOM 2290 O O . LEU A 1 294 ? -31.439 7.470 -0.211 1.00 93.25 294 LEU A O 1
ATOM 2294 N N . CYS A 1 295 ? -31.320 5.240 -0.260 1.00 91.75 295 CYS A N 1
ATOM 2295 C CA . CYS A 1 295 ? -32.702 5.050 0.167 1.00 91.75 295 CYS A CA 1
ATOM 2296 C C . CYS A 1 295 ? -32.836 5.322 1.675 1.00 91.75 295 CYS A C 1
ATOM 2298 O O . CYS A 1 295 ? -32.099 4.769 2.489 1.00 91.75 295 CYS A O 1
ATOM 2300 N N . LYS A 1 296 ? -33.797 6.165 2.072 1.00 91.56 296 LYS A N 1
ATOM 2301 C CA . LYS A 1 296 ? -34.001 6.559 3.483 1.00 91.56 296 LYS A CA 1
ATOM 2302 C C . LYS A 1 296 ? -34.451 5.398 4.379 1.00 91.56 296 LYS A C 1
ATOM 2304 O O . LYS A 1 296 ? -34.165 5.411 5.575 1.00 91.56 296 LYS A O 1
ATOM 2309 N N . ASP A 1 297 ? -35.095 4.394 3.785 1.00 93.06 297 ASP A N 1
ATOM 2310 C CA . ASP A 1 297 ? -35.596 3.195 4.466 1.00 93.06 297 ASP A CA 1
ATOM 2311 C C . ASP A 1 297 ? -34.566 2.048 4.487 1.00 93.06 297 ASP A C 1
ATOM 2313 O O . ASP A 1 297 ? -34.856 0.953 4.970 1.00 93.06 297 ASP A O 1
ATOM 2317 N N . GLU A 1 298 ? -33.348 2.283 3.998 1.00 95.31 298 GLU A N 1
ATOM 2318 C CA . GLU A 1 298 ? -32.232 1.332 3.990 1.00 95.31 298 GLU A CA 1
ATOM 2319 C C . GLU A 1 298 ? -31.047 1.877 4.801 1.00 95.31 298 GLU A C 1
ATOM 2321 O O . GLU A 1 298 ? -30.871 3.091 4.930 1.00 95.31 298 GLU A O 1
ATOM 2326 N N . TYR A 1 299 ? -30.232 0.981 5.364 1.00 98.00 299 TYR A N 1
ATOM 2327 C CA . TYR A 1 299 ? -29.053 1.331 6.163 1.00 98.00 299 TYR A CA 1
ATOM 2328 C C . TYR A 1 299 ? -27.761 0.971 5.428 1.00 98.00 299 TYR A C 1
ATOM 2330 O O . TYR A 1 299 ? -27.635 -0.142 4.923 1.00 98.00 299 TYR A O 1
ATOM 2338 N N . TYR A 1 300 ? -26.781 1.873 5.413 1.00 98.19 300 TYR A N 1
ATOM 2339 C CA . TYR A 1 300 ? -25.533 1.705 4.665 1.00 98.19 300 TYR A CA 1
ATOM 2340 C C . TYR A 1 300 ? -24.331 1.681 5.613 1.00 98.19 300 TYR A C 1
ATOM 2342 O O . TYR A 1 300 ? -24.051 2.657 6.309 1.00 98.19 300 TYR A O 1
ATOM 2350 N N . ILE A 1 301 ? -23.616 0.557 5.633 1.00 98.62 301 ILE A N 1
ATOM 2351 C CA . ILE A 1 301 ? -22.411 0.323 6.428 1.00 98.62 301 ILE A CA 1
ATOM 2352 C C . ILE A 1 301 ? -21.226 0.215 5.470 1.00 98.62 301 ILE A C 1
ATOM 2354 O O . ILE A 1 301 ? -21.121 -0.733 4.698 1.00 98.62 301 ILE A O 1
ATOM 2358 N N . PHE A 1 302 ? -20.323 1.181 5.537 1.00 98.56 302 PHE A N 1
ATOM 2359 C CA . PHE A 1 302 ? -19.073 1.208 4.788 1.00 98.56 302 PHE A CA 1
ATOM 2360 C C . PHE A 1 302 ? -17.964 0.631 5.681 1.00 98.56 302 PHE A C 1
ATOM 2362 O O . PHE A 1 302 ? -17.841 1.059 6.831 1.00 98.56 302 PHE A O 1
ATOM 2369 N N . LEU A 1 303 ? -17.211 -0.370 5.206 1.00 97.50 303 LEU A N 1
ATOM 2370 C CA . LEU A 1 303 ? -16.358 -1.204 6.075 1.00 97.50 303 LEU A CA 1
ATOM 2371 C C . LEU A 1 303 ? -14.943 -0.663 6.349 1.00 97.50 303 LEU A C 1
ATOM 2373 O O . LEU A 1 303 ? -14.312 -1.129 7.295 1.00 97.50 303 LEU A O 1
ATOM 2377 N N . GLY A 1 304 ? -14.490 0.349 5.609 1.00 94.88 304 GLY A N 1
ATOM 2378 C CA . GLY A 1 304 ? -13.153 0.938 5.728 1.00 94.88 304 GLY A CA 1
ATOM 2379 C C . GLY A 1 304 ? -12.437 1.002 4.380 1.00 94.88 304 GLY A C 1
ATOM 2380 O O . GLY A 1 304 ? -13.039 0.718 3.344 1.00 94.88 304 GLY A O 1
ATOM 2381 N N . ASP A 1 305 ? -11.163 1.402 4.403 1.00 96.44 305 ASP A N 1
ATOM 2382 C CA . ASP A 1 305 ? -10.257 1.429 3.248 1.00 96.44 305 ASP A CA 1
ATOM 2383 C C . ASP A 1 305 ? -10.888 2.120 2.019 1.00 96.44 305 ASP A C 1
ATOM 2385 O O . ASP A 1 305 ? -11.020 1.587 0.915 1.00 96.44 305 ASP A O 1
ATOM 2389 N N . TYR A 1 306 ? -11.297 3.369 2.239 1.00 97.25 306 TYR A N 1
ATOM 2390 C CA . TYR A 1 306 ? -11.965 4.227 1.258 1.00 97.25 306 TYR A CA 1
ATOM 2391 C C . TYR A 1 306 ? -11.006 4.794 0.215 1.00 97.25 306 TYR A C 1
ATOM 2393 O O . TYR A 1 306 ? -11.407 5.122 -0.902 1.00 97.25 306 TYR A O 1
ATOM 2401 N N . ILE A 1 307 ? -9.743 4.934 0.602 1.00 94.69 307 ILE A N 1
ATOM 2402 C CA . ILE A 1 307 ? -8.699 5.648 -0.128 1.00 94.69 307 ILE A CA 1
ATOM 2403 C C . ILE A 1 307 ? -7.461 4.778 -0.348 1.00 94.69 307 ILE A C 1
ATOM 2405 O O . ILE A 1 307 ? -7.377 3.631 0.099 1.00 94.69 307 ILE A O 1
ATOM 2409 N N . ASP A 1 308 ? -6.489 5.396 -1.013 1.00 85.44 308 ASP A N 1
ATOM 2410 C CA . ASP A 1 308 ? -5.254 4.829 -1.522 1.00 85.44 308 ASP A CA 1
ATOM 2411 C C . ASP A 1 308 ? -5.477 3.784 -2.615 1.00 85.44 308 ASP A C 1
ATOM 2413 O O . ASP A 1 308 ? -6.565 3.255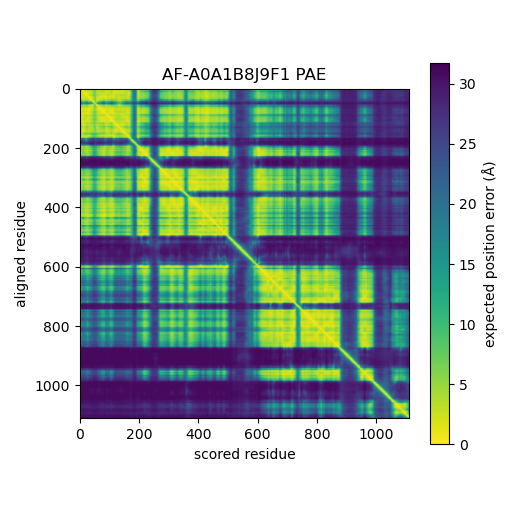 -2.823 1.00 85.44 308 ASP A O 1
ATOM 2417 N N . ARG A 1 309 ? -4.380 3.491 -3.318 1.00 88.00 309 ARG A N 1
ATOM 2418 C CA . ARG A 1 309 ? -4.246 2.524 -4.414 1.00 88.00 309 ARG A CA 1
ATOM 2419 C C . ARG A 1 309 ? -5.049 2.816 -5.688 1.00 88.00 309 ARG A C 1
ATOM 2421 O O . ARG A 1 309 ? -4.470 2.637 -6.751 1.00 88.00 309 ARG A O 1
ATOM 2428 N N . GLY A 1 310 ? -6.290 3.298 -5.622 1.00 90.25 310 GLY A N 1
ATOM 2429 C CA . GLY A 1 310 ? -7.081 3.701 -6.794 1.00 90.25 310 GLY A CA 1
ATOM 2430 C C . GLY A 1 310 ? -6.915 5.165 -7.213 1.00 90.25 310 GLY A C 1
ATOM 2431 O O . GLY A 1 310 ? -6.048 5.890 -6.712 1.00 90.25 310 GLY A O 1
ATOM 2432 N N . LEU A 1 311 ? -7.748 5.571 -8.178 1.00 91.81 311 LEU A N 1
ATOM 2433 C CA . LEU A 1 311 ? -7.617 6.805 -8.973 1.00 91.81 311 LEU A CA 1
ATOM 2434 C C . LEU A 1 311 ? -8.521 7.972 -8.537 1.00 91.81 311 LEU A C 1
ATOM 2436 O O . LEU A 1 311 ? -8.269 9.100 -8.941 1.00 91.81 311 LEU A O 1
ATOM 2440 N N . GLN A 1 312 ? -9.597 7.698 -7.800 1.00 95.06 312 GLN A N 1
ATOM 2441 C CA . GLN A 1 312 ? -10.711 8.618 -7.522 1.00 95.06 312 GLN A CA 1
ATOM 2442 C C . GLN A 1 312 ? -10.911 8.782 -6.007 1.00 95.06 312 GLN A C 1
ATOM 2444 O O . GLN A 1 312 ? -12.017 8.670 -5.476 1.00 95.06 312 GLN A O 1
ATOM 2449 N N . ASN A 1 313 ? -9.812 8.970 -5.276 1.00 96.69 313 ASN A N 1
ATOM 2450 C CA . ASN A 1 313 ? -9.815 9.118 -3.818 1.00 96.69 313 ASN A CA 1
ATOM 2451 C C . ASN A 1 313 ? -10.562 10.393 -3.419 1.00 96.69 313 ASN A C 1
ATOM 2453 O O . ASN A 1 313 ? -11.274 10.410 -2.413 1.00 96.69 313 ASN A O 1
ATOM 2457 N N . ALA A 1 314 ? -10.418 11.439 -4.237 1.00 97.25 314 ALA A N 1
ATOM 2458 C CA . ALA A 1 314 ? -11.123 12.700 -4.078 1.00 97.25 314 ALA A CA 1
ATOM 2459 C C . ALA A 1 314 ? -12.642 12.509 -4.113 1.00 97.25 314 ALA A C 1
ATOM 2461 O O . ALA A 1 314 ? -13.326 12.903 -3.174 1.00 97.25 314 ALA A O 1
ATOM 2462 N N . GLU A 1 315 ? -13.176 11.858 -5.147 1.00 97.81 315 GLU A N 1
ATOM 2463 C CA . GLU A 1 315 ? -14.614 11.630 -5.291 1.00 97.81 315 GLU A CA 1
ATOM 2464 C C . GLU A 1 315 ? -15.176 10.769 -4.154 1.00 97.81 315 GLU A C 1
ATOM 2466 O O . GLU A 1 315 ? -16.245 11.083 -3.630 1.00 97.81 315 GLU A O 1
ATOM 2471 N N . VAL A 1 316 ? -14.450 9.725 -3.725 1.00 98.12 316 VAL A N 1
ATOM 2472 C CA . VAL A 1 316 ? -14.872 8.906 -2.578 1.00 98.12 316 VAL A CA 1
ATOM 2473 C C . VAL A 1 316 ? -14.958 9.759 -1.311 1.00 98.12 316 VAL A C 1
ATOM 2475 O O . VAL A 1 316 ? -15.998 9.763 -0.657 1.00 98.12 316 VAL A O 1
ATOM 2478 N N . ILE A 1 317 ? -13.915 10.520 -0.963 1.00 98.31 317 ILE A N 1
ATOM 2479 C CA . ILE A 1 317 ? -13.931 11.336 0.262 1.00 98.31 317 ILE A CA 1
ATOM 2480 C C . ILE A 1 317 ? -14.947 12.483 0.171 1.00 98.31 317 ILE A C 1
ATOM 2482 O O . ILE A 1 317 ? -15.634 12.740 1.158 1.00 98.31 317 ILE A O 1
ATOM 2486 N N . ALA A 1 318 ? -15.108 13.128 -0.988 1.00 98.25 318 ALA A N 1
ATOM 2487 C CA . ALA A 1 318 ? -16.120 14.164 -1.198 1.00 98.25 318 ALA A CA 1
ATOM 2488 C C . ALA A 1 318 ? -17.544 13.613 -1.007 1.00 98.25 318 ALA A C 1
ATOM 2490 O O . ALA A 1 318 ? -18.340 14.197 -0.270 1.00 98.25 318 ALA A O 1
ATOM 2491 N N . PHE A 1 319 ? -17.845 12.446 -1.585 1.00 98.44 319 PHE A N 1
ATOM 2492 C CA . PHE A 1 319 ? -19.132 11.779 -1.399 1.00 98.44 319 PHE A CA 1
ATOM 2493 C C . PHE A 1 319 ? -19.362 11.367 0.061 1.00 98.44 319 PHE A C 1
ATOM 2495 O O . PHE A 1 319 ? -20.418 11.663 0.621 1.00 98.44 319 PHE A O 1
ATOM 2502 N N . LEU A 1 320 ? -18.363 10.759 0.716 1.00 98.44 320 LEU A N 1
ATOM 2503 C CA . LEU A 1 320 ? -18.456 10.370 2.127 1.00 98.44 320 LEU A CA 1
ATOM 2504 C C . LEU A 1 320 ? -18.663 11.580 3.054 1.00 98.44 320 LEU A C 1
ATOM 2506 O O . LEU A 1 320 ? -19.501 11.510 3.950 1.00 98.44 320 LEU A O 1
ATOM 2510 N N . LEU A 1 321 ? -17.981 12.707 2.817 1.00 98.25 321 LEU A N 1
ATOM 2511 C CA . LEU A 1 321 ? -18.222 13.972 3.528 1.00 98.25 321 LEU A CA 1
ATOM 2512 C C . LEU A 1 321 ? -19.658 14.485 3.329 1.00 98.25 321 LEU A C 1
ATOM 2514 O O . LEU A 1 321 ? -20.241 15.031 4.267 1.00 98.25 321 LEU A O 1
ATOM 2518 N N . GLY A 1 322 ? -20.234 14.280 2.140 1.00 97.44 322 GLY A N 1
ATOM 2519 C CA . GLY A 1 322 ? -21.625 14.604 1.829 1.00 97.44 322 GLY A CA 1
ATOM 2520 C C . GLY A 1 322 ? -22.656 13.728 2.555 1.00 97.44 322 GLY A C 1
ATOM 2521 O O . GLY A 1 322 ? -23.749 14.211 2.839 1.00 97.44 322 GLY A O 1
ATOM 2522 N N . ILE A 1 323 ? -22.331 12.471 2.895 1.00 97.50 323 ILE A N 1
ATOM 2523 C CA . ILE A 1 323 ? -23.282 11.521 3.514 1.00 97.50 323 ILE A CA 1
ATOM 2524 C C . ILE A 1 323 ? -23.022 11.188 4.995 1.00 97.50 323 ILE A C 1
ATOM 2526 O O . ILE A 1 323 ? -23.905 10.634 5.644 1.00 97.50 323 ILE A O 1
ATOM 2530 N N . MET A 1 324 ? -21.856 11.520 5.564 1.00 97.25 324 MET A N 1
ATOM 2531 C CA . MET A 1 324 ? -21.440 11.065 6.910 1.00 97.25 324 MET A CA 1
ATOM 2532 C C . MET A 1 324 ? -22.329 11.532 8.078 1.00 97.25 324 MET A C 1
ATOM 2534 O O . MET A 1 324 ? -22.232 10.981 9.173 1.00 97.25 324 MET A O 1
ATOM 2538 N N . GLU A 1 325 ? -23.166 12.551 7.868 1.00 96.75 325 GLU A N 1
ATOM 2539 C CA . GLU A 1 325 ? -24.113 13.070 8.868 1.00 96.75 325 GLU A CA 1
ATOM 2540 C C . GLU A 1 325 ? -25.527 12.467 8.737 1.00 96.75 325 GLU A C 1
ATOM 2542 O O . GLU A 1 325 ? -26.422 12.817 9.506 1.00 96.75 325 GLU A O 1
ATOM 2547 N N . LEU A 1 326 ? -25.764 11.575 7.766 1.00 96.62 326 LEU A N 1
ATOM 2548 C CA . LEU A 1 326 ? -27.071 10.944 7.575 1.00 96.62 326 LEU A CA 1
ATOM 2549 C C . LEU A 1 326 ? -27.319 9.845 8.631 1.00 96.62 326 LEU A C 1
ATOM 2551 O O . LEU A 1 326 ? -26.440 9.022 8.897 1.00 96.62 326 LEU A O 1
ATOM 2555 N N . PRO A 1 327 ? -28.531 9.760 9.217 1.00 95.88 327 PRO A N 1
ATOM 2556 C CA . PRO A 1 327 ? -28.828 8.837 10.320 1.00 95.88 327 PRO A CA 1
ATOM 2557 C C . PRO A 1 327 ? -28.853 7.358 9.902 1.00 95.88 327 PRO A C 1
ATOM 2559 O O . PRO A 1 327 ? -28.850 6.473 10.763 1.00 95.88 327 PRO A O 1
ATOM 2562 N N . ASN A 1 328 ? -28.897 7.087 8.595 1.00 96.38 328 ASN A N 1
ATOM 2563 C CA . ASN A 1 328 ? -28.875 5.758 7.998 1.00 96.38 328 ASN A CA 1
ATOM 2564 C C . ASN A 1 328 ? -27.504 5.365 7.404 1.00 96.38 328 ASN A C 1
ATOM 2566 O O . ASN A 1 328 ? -27.417 4.383 6.671 1.00 96.38 328 ASN A O 1
ATOM 2570 N N . VAL A 1 329 ? -26.435 6.100 7.736 1.00 97.75 329 VAL A N 1
ATOM 2571 C CA . VAL A 1 329 ? -25.058 5.824 7.294 1.00 97.75 329 VAL A CA 1
ATOM 2572 C C . VAL A 1 329 ? -24.159 5.480 8.487 1.00 97.75 329 VAL A C 1
ATOM 2574 O O . VAL A 1 329 ? -24.228 6.090 9.557 1.00 97.75 329 VAL A O 1
ATOM 2577 N N . CYS A 1 330 ? -23.286 4.493 8.301 1.00 98.25 330 CYS A N 1
ATOM 2578 C CA . CYS A 1 330 ? -22.237 4.104 9.233 1.00 98.25 330 CYS A CA 1
ATOM 2579 C C . CYS A 1 330 ? -20.912 3.948 8.483 1.00 98.25 330 CYS A C 1
ATOM 2581 O O . CYS A 1 330 ? -20.793 3.086 7.618 1.00 98.25 330 CYS A O 1
ATOM 2583 N N . LEU A 1 331 ? -19.905 4.744 8.846 1.00 98.56 331 LEU A N 1
ATOM 2584 C CA . LEU A 1 331 ? -18.548 4.635 8.306 1.00 98.56 331 LEU A CA 1
ATOM 2585 C C . LEU A 1 331 ? -17.649 3.942 9.334 1.00 98.56 331 LEU A C 1
ATOM 2587 O O . LEU A 1 331 ? -17.552 4.413 10.470 1.00 98.56 331 LEU A O 1
ATOM 2591 N N . ILE A 1 332 ? -17.007 2.838 8.958 1.00 97.88 332 ILE A N 1
ATOM 2592 C CA . ILE A 1 332 ? -16.030 2.118 9.786 1.00 97.88 332 ILE A CA 1
ATOM 2593 C C . ILE A 1 332 ? -14.604 2.598 9.456 1.00 97.88 332 ILE A C 1
ATOM 2595 O O . ILE A 1 332 ? -14.330 3.126 8.381 1.00 97.88 332 ILE A O 1
ATOM 2599 N N . GLU A 1 333 ? -13.707 2.515 10.430 1.00 96.38 333 GLU A N 1
ATOM 2600 C CA . GLU A 1 333 ? -12.289 2.848 10.320 1.00 96.38 333 GLU A CA 1
ATOM 2601 C C . GLU A 1 333 ? -11.508 1.658 9.743 1.00 96.38 333 GLU A C 1
ATOM 2603 O O . GLU A 1 333 ? -11.367 0.639 10.419 1.00 96.38 333 GLU A O 1
ATOM 2608 N N . GLY A 1 334 ? -10.985 1.793 8.522 1.00 95.44 334 GLY A N 1
ATOM 2609 C CA . GLY A 1 334 ? -10.016 0.863 7.950 1.00 95.44 334 GLY A CA 1
ATOM 2610 C C . GLY A 1 334 ? -8.574 1.241 8.295 1.00 95.44 334 GLY A C 1
ATOM 2611 O O . GLY A 1 334 ? -8.300 2.153 9.085 1.00 95.44 334 GLY A O 1
ATOM 2612 N N . ASN A 1 335 ? -7.608 0.521 7.721 1.00 92.44 335 ASN A N 1
ATOM 2613 C CA . ASN A 1 335 ? -6.190 0.795 7.970 1.00 92.44 335 ASN A CA 1
ATOM 2614 C C . ASN A 1 335 ? -5.616 1.914 7.097 1.00 92.44 335 ASN A C 1
ATOM 2616 O O . ASN A 1 335 ? -4.598 2.490 7.484 1.00 92.44 335 ASN A O 1
ATOM 2620 N N . HIS A 1 336 ? -6.232 2.248 5.963 1.00 93.19 336 HIS A N 1
ATOM 2621 C CA . HIS A 1 336 ? -5.794 3.358 5.117 1.00 93.19 336 HIS A CA 1
ATOM 2622 C C . HIS A 1 336 ? -6.282 4.726 5.638 1.00 93.19 336 HIS A C 1
ATOM 2624 O O . HIS A 1 336 ? -5.552 5.715 5.544 1.00 93.19 336 HIS A O 1
ATOM 2630 N N . GLU A 1 337 ? -7.411 4.802 6.354 1.00 94.38 337 GLU A N 1
ATOM 2631 C CA . GLU A 1 337 ? -7.907 6.068 6.932 1.00 94.38 337 GLU A CA 1
ATOM 2632 C C . GLU A 1 337 ? -6.943 6.690 7.963 1.00 94.38 337 GLU A C 1
ATOM 2634 O O . GLU A 1 337 ? -7.005 7.893 8.238 1.00 94.38 337 GLU A O 1
ATOM 2639 N N . ARG A 1 338 ? -5.985 5.918 8.499 1.00 91.50 338 ARG A N 1
ATOM 2640 C CA . ARG A 1 338 ? -4.921 6.440 9.376 1.00 91.50 338 ARG A CA 1
ATOM 2641 C C . ARG A 1 338 ? -4.086 7.543 8.714 1.00 91.50 338 ARG A C 1
ATOM 2643 O O . ARG A 1 338 ? -3.571 8.413 9.417 1.00 91.50 338 ARG A O 1
ATOM 2650 N N . TRP A 1 339 ? -3.950 7.535 7.386 1.00 93.06 339 TRP A N 1
ATOM 2651 C CA . TRP A 1 339 ? -3.167 8.541 6.666 1.00 93.06 339 TRP A CA 1
ATOM 2652 C C . TRP A 1 339 ? -3.868 9.902 6.626 1.00 93.06 339 TRP A C 1
ATOM 2654 O O . TRP A 1 339 ? -3.200 10.922 6.782 1.00 93.06 339 TRP A O 1
ATOM 2664 N N . LEU A 1 340 ? -5.207 9.928 6.570 1.00 93.12 340 LEU A N 1
ATOM 2665 C CA . LEU A 1 340 ? -6.009 11.151 6.724 1.00 93.12 340 LEU A CA 1
ATOM 2666 C C . LEU A 1 340 ? -5.763 11.807 8.093 1.00 93.12 340 LEU A C 1
ATOM 2668 O O . LEU A 1 340 ? -5.556 13.017 8.179 1.00 93.12 340 LEU A O 1
ATOM 2672 N N . ASN A 1 341 ? -5.704 11.002 9.159 1.00 91.44 341 ASN A N 1
ATOM 2673 C CA . ASN A 1 341 ? -5.382 11.467 10.512 1.00 91.44 341 ASN A CA 1
ATOM 2674 C C . ASN A 1 341 ? -3.938 11.998 10.623 1.00 91.44 341 ASN A C 1
ATOM 2676 O O . ASN A 1 341 ? -3.702 13.037 11.238 1.00 91.44 341 ASN A O 1
ATOM 2680 N N . ILE A 1 342 ? -2.966 11.323 10.000 1.00 90.25 342 ILE A N 1
ATOM 2681 C CA . ILE A 1 342 ? -1.567 11.784 9.957 1.00 90.25 342 ILE A CA 1
ATOM 2682 C C . ILE A 1 342 ? -1.456 13.116 9.203 1.00 90.25 342 ILE A C 1
ATOM 2684 O O . ILE A 1 342 ? -0.826 14.047 9.706 1.00 90.25 342 ILE A O 1
ATOM 2688 N N . TRP A 1 343 ? -2.107 13.241 8.043 1.00 91.75 343 TRP A N 1
ATOM 2689 C CA . TRP A 1 343 ? -2.130 14.472 7.250 1.00 91.75 343 TRP A CA 1
ATOM 2690 C C . TRP A 1 343 ? -2.757 15.642 8.015 1.00 91.75 343 TRP A C 1
ATOM 2692 O O . TRP A 1 343 ? -2.170 16.726 8.071 1.00 91.75 343 TRP A O 1
ATOM 2702 N N . HIS A 1 344 ? -3.893 15.393 8.676 1.00 91.88 344 HIS A N 1
ATOM 2703 C CA . HIS A 1 344 ? -4.542 16.338 9.580 1.00 91.88 344 HIS A CA 1
ATOM 2704 C C . HIS A 1 344 ? -3.579 16.821 10.678 1.00 91.88 344 HIS A C 1
ATOM 2706 O O . HIS A 1 344 ? -3.290 18.017 10.762 1.00 91.88 344 HIS A O 1
ATOM 2712 N N . LYS A 1 345 ? -3.006 15.893 11.460 1.00 86.75 345 LYS A N 1
ATOM 2713 C CA . LYS A 1 345 ? -2.108 16.213 12.584 1.00 86.75 345 LYS A CA 1
ATOM 2714 C C . LYS A 1 345 ? -0.847 16.972 12.144 1.00 86.75 345 LYS A C 1
ATOM 2716 O O . LYS A 1 345 ? -0.479 17.947 12.796 1.00 86.75 345 LYS A O 1
ATOM 2721 N N . GLN A 1 346 ? -0.203 16.584 11.036 1.00 81.94 346 GLN A N 1
ATOM 2722 C CA . GLN A 1 346 ? 1.021 17.251 10.564 1.00 81.94 346 GLN A CA 1
ATOM 2723 C C . GLN A 1 346 ? 0.784 18.718 10.171 1.00 81.94 346 GLN A C 1
ATOM 2725 O O . GLN A 1 346 ? 1.578 19.583 10.543 1.00 81.94 346 GLN A O 1
ATOM 2730 N N . LYS A 1 347 ? -0.308 19.026 9.455 1.00 73.31 347 LYS A N 1
ATOM 2731 C CA . LYS A 1 347 ? -0.614 20.412 9.061 1.00 73.31 347 LYS A CA 1
ATOM 2732 C C . LYS A 1 347 ? -1.125 21.263 10.226 1.00 73.31 347 LYS A C 1
ATOM 2734 O O . LYS A 1 347 ? -0.789 22.446 10.295 1.00 73.31 347 LYS A O 1
ATOM 2739 N N . SER A 1 348 ? -1.841 20.672 11.185 1.00 66.38 348 SER A N 1
ATOM 2740 C CA . SER A 1 348 ? -2.212 21.359 12.429 1.00 66.38 348 SER A CA 1
ATOM 2741 C C . SER A 1 348 ? -0.994 21.762 13.270 1.00 66.38 348 SER A C 1
ATOM 2743 O O . SER A 1 348 ? -0.991 22.865 13.807 1.00 66.38 348 SER A O 1
ATOM 2745 N N . ALA A 1 349 ? 0.057 20.934 13.325 1.00 60.44 349 ALA A N 1
ATOM 2746 C CA . ALA A 1 349 ? 1.305 21.274 14.014 1.00 60.44 349 ALA A CA 1
ATOM 2747 C C . ALA A 1 349 ? 2.083 22.402 13.305 1.00 60.44 349 ALA A C 1
ATOM 2749 O O . ALA A 1 349 ? 2.451 23.384 13.943 1.00 60.44 349 ALA A O 1
ATOM 2750 N N . GLN A 1 350 ? 2.249 22.324 11.975 1.00 58.50 350 GLN A N 1
ATOM 2751 C CA . GLN A 1 350 ? 2.905 23.386 11.187 1.00 58.50 350 GLN A CA 1
ATOM 2752 C C . GLN A 1 350 ? 2.201 24.750 11.315 1.00 58.50 350 GLN A C 1
ATOM 2754 O O . GLN A 1 350 ? 2.849 25.788 11.249 1.00 58.50 350 GLN A O 1
ATOM 2759 N N . SER A 1 351 ? 0.886 24.758 11.560 1.00 51.53 351 SER A N 1
ATOM 2760 C CA . SER A 1 351 ? 0.101 25.985 11.767 1.00 51.53 351 SER A CA 1
ATOM 2761 C C . SER A 1 351 ? 0.349 26.672 13.123 1.00 51.53 351 SER A C 1
ATOM 2763 O O . SER A 1 351 ? -0.160 27.768 13.339 1.00 51.53 351 SER A O 1
ATOM 2765 N N . GLN A 1 352 ? 1.085 26.039 14.046 1.00 46.12 352 GLN A N 1
ATOM 2766 C CA . GLN A 1 352 ? 1.396 26.572 15.383 1.00 46.12 352 GLN A CA 1
ATOM 2767 C C . GLN A 1 352 ? 2.872 26.970 15.557 1.00 46.12 352 GLN A C 1
ATOM 2769 O O . GLN A 1 352 ? 3.221 27.590 16.558 1.00 46.12 352 GLN A O 1
ATOM 2774 N N . SER A 1 353 ? 3.730 26.671 14.577 1.00 40.38 353 SER A N 1
ATOM 2775 C CA . SER A 1 353 ? 5.138 27.077 14.544 1.00 40.38 353 SER A CA 1
ATOM 2776 C C . SER A 1 353 ? 5.454 27.771 13.216 1.00 40.38 353 SER A C 1
ATOM 2778 O O . SER A 1 353 ? 5.998 27.163 12.292 1.00 40.38 353 SER A O 1
ATOM 2780 N N . ALA A 1 354 ? 5.088 29.050 13.114 1.00 38.75 354 ALA A N 1
ATOM 2781 C CA . ALA A 1 354 ? 5.390 29.889 11.958 1.00 38.75 354 ALA A CA 1
ATOM 2782 C C . ALA A 1 354 ? 6.878 30.290 11.935 1.00 38.75 354 ALA A C 1
ATOM 2784 O O . ALA A 1 354 ? 7.250 31.410 12.277 1.00 38.75 354 ALA A O 1
ATOM 2785 N N . SER A 1 355 ? 7.729 29.353 11.523 1.00 32.00 355 SER A N 1
ATOM 2786 C CA . SER A 1 355 ? 9.086 29.618 11.050 1.00 32.00 355 SER A CA 1
ATOM 2787 C C . SER A 1 355 ? 9.321 28.780 9.798 1.00 32.00 355 SER A C 1
ATOM 2789 O O . SER A 1 355 ? 9.373 27.552 9.874 1.00 32.00 355 SER A O 1
ATOM 2791 N N . GLU A 1 356 ? 9.427 29.439 8.648 1.00 39.25 356 GLU A N 1
ATOM 2792 C CA . GLU A 1 356 ? 9.677 28.797 7.360 1.00 39.25 356 GLU A CA 1
ATOM 2793 C C . GLU A 1 356 ? 11.126 28.296 7.281 1.00 39.25 356 GLU A C 1
ATOM 2795 O O . GLU A 1 356 ? 12.019 28.987 6.797 1.00 39.25 356 GLU A O 1
ATOM 2800 N N . SER A 1 357 ? 11.369 27.070 7.743 1.00 29.14 357 SER A N 1
ATOM 2801 C CA . SER A 1 357 ? 12.543 26.291 7.349 1.00 29.14 357 SER A CA 1
ATOM 2802 C C . SER A 1 357 ? 12.140 25.252 6.302 1.00 29.14 357 SER A C 1
ATOM 2804 O O . SER A 1 357 ? 11.227 24.445 6.485 1.00 29.14 357 SER A O 1
ATOM 2806 N N . GLN A 1 358 ? 12.809 25.325 5.154 1.00 33.72 358 GLN A N 1
ATOM 2807 C CA . GLN A 1 358 ? 12.544 24.492 3.987 1.00 33.72 358 GLN A CA 1
ATOM 2808 C C . GLN A 1 358 ? 12.923 23.023 4.229 1.00 33.72 358 GLN A C 1
ATOM 2810 O O . GLN A 1 358 ? 13.849 22.713 4.975 1.00 33.72 358 GLN A O 1
ATOM 2815 N N . SER A 1 359 ? 12.242 22.133 3.501 1.00 31.36 359 SER A N 1
ATOM 2816 C CA . SER A 1 359 ? 12.740 20.805 3.118 1.00 31.36 359 SER A CA 1
ATOM 2817 C C . SER A 1 359 ? 13.378 19.943 4.221 1.00 31.36 359 SER A C 1
ATOM 2819 O O . SER A 1 359 ? 14.528 19.519 4.097 1.00 31.36 359 SER A O 1
ATOM 2821 N N . GLU A 1 360 ? 12.589 19.519 5.212 1.00 30.12 360 GLU A N 1
ATOM 2822 C CA . GLU A 1 360 ? 12.796 18.156 5.712 1.00 30.12 360 GLU A CA 1
ATOM 2823 C C . GLU A 1 360 ? 12.406 17.177 4.594 1.00 30.12 360 GLU A C 1
ATOM 2825 O O . GLU A 1 360 ? 11.233 16.845 4.404 1.00 30.12 360 GLU A O 1
ATOM 2830 N N . GLN A 1 361 ? 13.415 16.724 3.840 1.00 32.28 361 GLN A N 1
ATOM 2831 C CA . GLN A 1 361 ? 13.350 15.471 3.085 1.00 32.28 361 GLN A CA 1
ATOM 2832 C C . GLN A 1 361 ? 12.715 14.408 3.995 1.00 32.28 361 GLN A C 1
ATOM 2834 O O . GLN A 1 361 ? 13.202 14.234 5.119 1.00 32.28 361 GLN A O 1
ATOM 2839 N N . PRO A 1 362 ? 11.632 13.721 3.575 1.00 36.75 362 PRO A N 1
ATOM 2840 C CA . PRO A 1 362 ? 10.936 12.788 4.446 1.00 36.75 362 PRO A CA 1
ATOM 2841 C C . PRO A 1 362 ? 11.928 11.745 4.956 1.00 36.75 362 PRO A C 1
ATOM 2843 O O . PRO A 1 362 ? 12.565 11.031 4.179 1.00 36.75 362 PRO A O 1
ATOM 2846 N N . SER A 1 363 ? 12.082 11.694 6.280 1.00 34.69 363 SER A N 1
ATOM 2847 C CA . SER A 1 363 ? 12.998 10.766 6.932 1.00 34.69 363 SER A CA 1
ATOM 2848 C C . SER A 1 363 ? 12.677 9.322 6.532 1.00 34.69 363 SER A C 1
ATOM 2850 O O . SER A 1 363 ? 11.553 9.010 6.138 1.00 34.69 363 SER A O 1
ATOM 2852 N N . LYS A 1 364 ? 13.683 8.439 6.624 1.00 43.28 364 LYS A N 1
ATOM 2853 C CA . LYS A 1 364 ? 13.710 7.049 6.108 1.00 43.28 364 LYS A CA 1
ATOM 2854 C C . LYS A 1 364 ? 12.716 6.074 6.781 1.00 43.28 364 LYS A C 1
ATOM 2856 O O . LYS A 1 364 ? 13.010 4.894 6.942 1.00 43.28 364 LYS A O 1
ATOM 2861 N N . ALA A 1 365 ? 11.565 6.557 7.234 1.00 44.25 365 ALA A N 1
ATOM 2862 C CA . ALA A 1 365 ? 10.570 5.831 7.997 1.00 44.25 365 ALA A CA 1
ATOM 2863 C C . ALA A 1 365 ? 9.203 5.861 7.290 1.00 44.25 365 ALA A C 1
ATOM 2865 O O . ALA A 1 365 ? 8.517 6.882 7.253 1.00 44.25 365 ALA A O 1
ATOM 2866 N N . ASN A 1 366 ? 8.774 4.669 6.859 1.00 56.72 366 ASN A N 1
ATOM 2867 C CA . ASN A 1 366 ? 7.430 4.327 6.378 1.00 56.72 366 ASN A CA 1
ATOM 2868 C C . ASN A 1 366 ? 7.112 4.753 4.923 1.00 56.72 366 ASN A C 1
ATOM 2870 O O . ASN A 1 366 ? 6.494 5.786 4.668 1.00 56.72 366 ASN A O 1
ATOM 2874 N N . SER A 1 367 ? 7.467 3.890 3.964 1.00 66.00 367 SER A N 1
ATOM 2875 C CA . SER A 1 367 ? 7.202 4.055 2.522 1.00 66.00 367 SER A CA 1
ATOM 2876 C C . SER A 1 367 ? 5.738 4.375 2.198 1.00 66.00 367 SER A C 1
ATOM 2878 O O . SER A 1 367 ? 5.476 5.279 1.410 1.00 66.00 367 SER A O 1
ATOM 2880 N N . SER A 1 368 ? 4.780 3.724 2.865 1.00 72.69 368 SER A N 1
ATOM 2881 C CA . SER A 1 368 ? 3.345 3.976 2.666 1.00 72.69 368 SER A CA 1
ATOM 2882 C C . SER A 1 368 ? 2.889 5.376 3.100 1.00 72.69 368 SER A C 1
ATOM 2884 O O . SER A 1 368 ? 1.890 5.875 2.592 1.00 72.69 368 SER A O 1
ATOM 2886 N N . LYS A 1 369 ? 3.622 6.051 4.004 1.00 80.44 369 LYS A N 1
ATOM 2887 C CA . LYS A 1 369 ? 3.359 7.463 4.327 1.00 80.44 369 LYS A CA 1
ATOM 2888 C C . LYS A 1 369 ? 3.715 8.343 3.132 1.00 80.44 369 LYS A C 1
ATOM 2890 O O . LYS A 1 369 ? 2.926 9.199 2.750 1.00 80.44 369 LYS A O 1
ATOM 2895 N N . ALA A 1 370 ? 4.896 8.129 2.552 1.00 80.69 370 ALA A N 1
ATOM 2896 C CA . ALA A 1 370 ? 5.335 8.862 1.370 1.00 80.69 370 ALA A CA 1
ATOM 2897 C C . ALA A 1 370 ? 4.396 8.589 0.179 1.00 80.69 370 ALA A C 1
ATOM 2899 O O . ALA A 1 370 ? 3.979 9.523 -0.492 1.00 80.69 370 ALA A O 1
ATOM 2900 N N . GLU A 1 371 ? 3.962 7.339 0.007 1.00 84.12 371 GLU A N 1
ATOM 2901 C CA . GLU A 1 371 ? 3.000 6.912 -1.016 1.00 84.12 371 GLU A CA 1
ATOM 2902 C C . GLU A 1 371 ? 1.662 7.682 -0.942 1.00 84.12 371 GLU A C 1
ATOM 2904 O O . GLU A 1 371 ? 1.167 8.151 -1.968 1.00 84.12 371 GLU A O 1
ATOM 2909 N N . PHE A 1 372 ? 1.104 7.894 0.259 1.00 90.00 372 PHE A N 1
ATOM 2910 C CA . PHE A 1 372 ? -0.084 8.742 0.447 1.00 90.00 372 PHE A CA 1
ATOM 2911 C C . PHE A 1 372 ? 0.163 10.189 -0.015 1.00 90.00 372 PHE A C 1
ATOM 2913 O O . PHE A 1 372 ? -0.679 10.769 -0.698 1.00 90.00 372 PHE A O 1
ATOM 2920 N N . PHE A 1 373 ? 1.315 10.779 0.323 1.00 89.44 373 PHE A N 1
ATOM 2921 C CA . PHE A 1 373 ? 1.639 12.158 -0.064 1.00 89.44 373 PHE A CA 1
ATOM 2922 C C . PHE A 1 373 ? 1.983 12.322 -1.550 1.00 89.44 373 PHE A C 1
ATOM 2924 O O . PHE A 1 373 ? 1.755 13.400 -2.091 1.00 89.44 373 PHE A O 1
ATOM 2931 N N . THR A 1 374 ? 2.485 11.276 -2.210 1.00 86.44 374 THR A N 1
ATOM 2932 C CA . THR A 1 374 ? 2.790 11.282 -3.648 1.00 86.44 374 THR A CA 1
ATOM 2933 C C . THR A 1 374 ? 1.548 11.075 -4.513 1.00 86.44 374 THR A C 1
ATOM 2935 O O . THR A 1 374 ? 1.409 11.749 -5.526 1.00 86.44 374 THR A O 1
ATOM 2938 N N . PHE A 1 375 ? 0.636 10.173 -4.131 1.00 90.50 375 PHE A N 1
ATOM 2939 C CA . PHE A 1 375 ? -0.501 9.799 -4.984 1.00 90.50 375 PHE A CA 1
ATOM 2940 C C . PHE A 1 375 ? -1.847 10.326 -4.480 1.00 90.50 375 PHE A C 1
ATOM 2942 O O . PHE A 1 375 ? -2.636 10.859 -5.256 1.00 90.50 375 PHE A O 1
ATOM 2949 N N . THR A 1 376 ? -2.130 10.172 -3.188 1.00 93.50 376 THR A N 1
ATOM 2950 C CA . THR A 1 376 ? -3.482 10.364 -2.646 1.00 93.50 376 THR A CA 1
ATOM 2951 C C . THR A 1 376 ? -3.742 11.819 -2.265 1.00 93.50 376 THR A C 1
ATOM 2953 O O . THR A 1 376 ? -4.767 12.375 -2.644 1.00 93.50 376 THR A O 1
ATOM 2956 N N . ALA A 1 377 ? -2.818 12.477 -1.562 1.00 92.44 377 ALA A N 1
ATOM 2957 C CA . ALA A 1 377 ? -2.990 13.872 -1.150 1.00 92.44 377 ALA A CA 1
ATOM 2958 C C . ALA A 1 377 ? -3.135 14.868 -2.329 1.00 92.44 377 ALA A C 1
ATOM 2960 O O . ALA A 1 377 ? -3.983 15.757 -2.219 1.00 92.44 377 ALA A O 1
ATOM 2961 N N . PRO A 1 378 ? -2.398 14.735 -3.456 1.00 91.62 378 PRO A N 1
ATOM 2962 C CA . PRO A 1 378 ? -2.612 15.579 -4.635 1.00 91.62 378 PRO A CA 1
ATOM 2963 C C . PRO A 1 378 ? -3.973 15.338 -5.298 1.00 91.62 378 PRO A C 1
ATOM 2965 O O . PRO A 1 378 ? -4.623 16.294 -5.715 1.00 91.62 378 PRO A O 1
ATOM 2968 N N . ASP A 1 379 ? -4.444 14.086 -5.334 1.00 94.38 379 ASP A N 1
ATOM 2969 C CA . ASP A 1 379 ? -5.783 13.764 -5.831 1.00 94.38 379 ASP A CA 1
ATOM 2970 C C . ASP A 1 379 ? -6.871 14.389 -4.942 1.00 94.38 379 ASP A C 1
ATOM 2972 O O . ASP A 1 379 ? -7.735 15.095 -5.447 1.00 94.38 379 ASP A O 1
ATOM 2976 N N . LEU A 1 380 ? -6.789 14.259 -3.611 1.00 96.38 380 LEU A N 1
ATOM 2977 C CA . LEU A 1 380 ? -7.723 14.925 -2.687 1.00 96.38 380 LEU A CA 1
ATOM 2978 C C . LEU A 1 380 ? -7.773 16.453 -2.907 1.00 96.38 380 LEU A C 1
ATOM 2980 O O . LEU A 1 380 ? -8.853 17.051 -2.905 1.00 96.38 380 LEU A O 1
ATOM 2984 N N . ALA A 1 381 ? -6.622 17.086 -3.156 1.00 93.38 381 ALA A N 1
ATOM 2985 C CA . ALA A 1 381 ? -6.537 18.522 -3.417 1.00 93.38 381 ALA A CA 1
ATOM 2986 C C . ALA A 1 381 ? -7.259 18.957 -4.711 1.00 93.38 381 ALA A C 1
ATOM 2988 O O . ALA A 1 381 ? -7.758 20.081 -4.767 1.00 93.38 381 ALA A O 1
ATOM 2989 N N . ARG A 1 382 ? -7.395 18.073 -5.713 1.00 94.75 382 ARG A N 1
ATOM 2990 C CA . ARG A 1 382 ? -8.115 18.329 -6.980 1.00 94.75 382 ARG A CA 1
ATOM 2991 C C . ARG A 1 382 ? -9.580 18.728 -6.778 1.00 94.75 382 ARG A C 1
ATOM 2993 O O . ARG A 1 382 ? -10.110 19.487 -7.582 1.00 94.75 382 ARG A O 1
ATOM 3000 N N . LEU A 1 383 ? -10.224 18.239 -5.714 1.00 95.25 383 LEU A N 1
ATOM 3001 C CA . LEU A 1 383 ? -11.594 18.607 -5.323 1.00 95.25 383 LEU A CA 1
ATOM 3002 C C . LEU A 1 383 ? -11.631 19.513 -4.079 1.00 95.25 383 LEU A C 1
ATOM 3004 O O . LEU A 1 383 ? -12.616 19.530 -3.346 1.00 95.25 383 LEU A O 1
ATOM 3008 N N . ASN A 1 384 ? -10.558 20.271 -3.825 1.00 94.38 384 ASN A N 1
ATOM 3009 C CA . ASN A 1 384 ? -10.421 21.192 -2.689 1.00 94.38 384 ASN A CA 1
ATOM 3010 C C . ASN A 1 384 ? -10.588 20.540 -1.298 1.00 94.38 384 ASN A C 1
ATOM 3012 O O . ASN A 1 384 ? -10.852 21.235 -0.315 1.00 94.38 384 ASN A O 1
ATOM 3016 N N . ILE A 1 385 ? -10.414 19.218 -1.181 1.00 96.06 385 ILE A N 1
ATOM 3017 C CA . ILE A 1 385 ? -10.539 18.506 0.096 1.00 96.06 385 ILE A CA 1
ATOM 3018 C C . ILE A 1 385 ? -9.323 18.842 0.953 1.00 96.06 385 ILE A C 1
ATOM 3020 O O . ILE A 1 385 ? -8.180 18.617 0.554 1.00 96.06 385 ILE A O 1
ATOM 3024 N N . THR A 1 386 ? -9.554 19.381 2.149 1.00 94.94 386 THR A N 1
ATOM 3025 C CA . THR A 1 386 ? -8.465 19.873 2.997 1.00 94.94 386 THR A CA 1
ATOM 3026 C C . THR A 1 386 ? -8.060 18.872 4.080 1.00 94.94 386 THR A C 1
ATOM 3028 O O . THR A 1 386 ? -8.818 17.988 4.483 1.00 94.94 386 THR A O 1
ATOM 3031 N N . HIS A 1 387 ? -6.887 19.095 4.678 1.00 93.12 387 HIS A N 1
ATOM 3032 C CA . HIS A 1 387 ? -6.464 18.403 5.900 1.00 93.12 387 HIS A CA 1
ATOM 3033 C C . HIS A 1 387 ? -7.442 18.595 7.086 1.00 93.12 387 HIS A C 1
ATOM 3035 O O . HIS A 1 387 ? -7.386 17.837 8.054 1.00 93.12 387 HIS A O 1
ATOM 3041 N N . LYS A 1 388 ? -8.331 19.603 7.057 1.00 94.88 388 LYS A N 1
ATOM 3042 C CA . LYS A 1 388 ? -9.394 19.767 8.064 1.00 94.88 388 LYS A CA 1
ATOM 3043 C C . LYS A 1 388 ? -10.549 18.809 7.794 1.00 94.88 388 LYS A C 1
ATOM 3045 O O . LYS A 1 388 ? -11.052 18.202 8.733 1.00 94.88 388 LYS A O 1
ATOM 3050 N N . ASP A 1 389 ? -10.913 18.610 6.532 1.00 95.94 389 ASP A N 1
ATOM 3051 C CA . ASP A 1 389 ? -11.952 17.660 6.126 1.00 95.94 389 ASP A CA 1
ATOM 3052 C C . ASP A 1 389 ? -11.515 16.213 6.363 1.00 95.94 389 ASP A C 1
ATOM 3054 O O . ASP A 1 389 ? -12.292 15.423 6.894 1.00 95.94 389 ASP A O 1
ATOM 3058 N N . ALA A 1 390 ? -10.232 15.913 6.133 1.00 94.69 390 ALA A N 1
ATOM 3059 C CA . ALA A 1 390 ? -9.589 14.672 6.567 1.00 94.69 390 ALA A CA 1
ATOM 3060 C C . ALA A 1 390 ? -9.755 14.418 8.084 1.00 94.69 390 ALA A C 1
ATOM 3062 O O . ALA A 1 390 ? -10.079 13.306 8.498 1.00 94.69 390 ALA A O 1
ATOM 3063 N N . GLY A 1 391 ? -9.606 15.455 8.918 1.00 93.69 391 GLY A N 1
ATOM 3064 C CA . GLY A 1 391 ? -9.879 15.378 10.358 1.00 93.69 391 GLY A CA 1
ATOM 3065 C C . GLY A 1 391 ? -11.366 15.188 10.690 1.00 93.69 391 GLY A C 1
ATOM 3066 O O . GLY A 1 391 ? -11.701 14.377 11.555 1.00 93.69 391 GLY A O 1
ATOM 3067 N N . ARG A 1 392 ? -12.266 15.888 9.980 1.00 95.44 392 ARG A N 1
ATOM 3068 C CA . ARG A 1 392 ? -13.730 15.789 10.151 1.00 95.44 392 ARG A CA 1
ATOM 3069 C C . ARG A 1 392 ? -14.239 14.376 9.869 1.00 95.44 392 ARG A C 1
ATOM 3071 O O . ARG A 1 392 ? -14.918 13.810 10.724 1.00 95.44 392 ARG A O 1
ATOM 3078 N N . ILE A 1 393 ? -13.882 13.795 8.719 1.00 95.94 393 ILE A N 1
ATOM 3079 C CA . ILE A 1 393 ? -14.302 12.432 8.371 1.00 95.94 393 ILE A CA 1
ATOM 3080 C C . ILE A 1 393 ? -13.675 11.406 9.320 1.00 95.94 393 ILE A C 1
ATOM 3082 O O . ILE A 1 393 ? -14.396 10.572 9.863 1.00 95.94 393 ILE A O 1
ATOM 3086 N N . TYR A 1 394 ? -12.375 11.518 9.632 1.00 94.75 394 TYR A N 1
ATOM 3087 C CA . TYR A 1 394 ? -11.694 10.588 10.540 1.00 94.75 394 TYR A CA 1
ATOM 3088 C C . TYR A 1 394 ? -12.306 10.582 11.954 1.00 94.75 394 TYR A C 1
ATOM 3090 O O . TYR A 1 394 ? -12.410 9.530 12.587 1.00 94.75 394 TYR A O 1
ATOM 3098 N N . ALA A 1 395 ? -12.779 11.732 12.447 1.00 92.25 395 ALA A N 1
ATOM 3099 C CA . ALA A 1 395 ? -13.482 11.817 13.725 1.00 92.25 395 ALA A CA 1
ATOM 3100 C C . ALA A 1 395 ? -14.797 11.008 13.744 1.00 92.25 395 ALA A C 1
ATOM 3102 O O . ALA A 1 395 ? -15.124 10.426 14.783 1.00 92.25 395 ALA A O 1
ATOM 3103 N N . LYS A 1 396 ? -15.511 10.930 12.610 1.00 94.44 396 LYS A N 1
ATOM 3104 C CA . LYS A 1 396 ? -16.803 10.233 12.453 1.00 94.44 396 LYS A CA 1
ATOM 3105 C C . LYS A 1 396 ? -16.687 8.710 12.323 1.00 94.44 396 LYS A C 1
ATOM 3107 O O . LYS A 1 396 ? -17.673 8.018 12.575 1.00 94.44 396 LYS A O 1
ATOM 3112 N N . LEU A 1 397 ? -15.510 8.182 11.978 1.00 96.25 397 LEU A N 1
ATOM 3113 C CA . LEU A 1 397 ? -15.303 6.744 11.762 1.00 96.25 397 LEU A CA 1
ATOM 3114 C C . LEU A 1 397 ? -15.510 5.923 13.045 1.00 96.25 397 LEU A C 1
ATOM 3116 O O . LEU A 1 397 ? -14.900 6.195 14.085 1.00 96.25 397 LEU A O 1
ATOM 3120 N N . ARG A 1 398 ? -16.337 4.880 12.966 1.00 94.94 398 ARG A N 1
ATOM 3121 C CA . ARG A 1 398 ? -16.566 3.899 14.037 1.00 94.94 398 ARG A CA 1
ATOM 3122 C C . ARG A 1 398 ? -15.552 2.756 13.943 1.00 94.94 398 ARG A C 1
ATOM 3124 O O . ARG A 1 398 ? -14.999 2.494 12.889 1.00 94.94 398 ARG A O 1
ATOM 3131 N N . GLN A 1 399 ? -15.316 2.037 15.038 1.00 93.81 399 GLN A N 1
ATOM 3132 C CA . GLN A 1 399 ? -14.385 0.892 15.035 1.00 93.81 399 GLN A CA 1
ATOM 3133 C C . GLN A 1 399 ? -15.027 -0.413 14.527 1.00 93.81 399 GLN A C 1
ATOM 3135 O O . GLN A 1 399 ? -14.323 -1.358 14.193 1.00 93.81 399 GLN A O 1
ATOM 3140 N N . CYS A 1 400 ? -16.357 -0.470 14.519 1.00 95.75 400 CYS A N 1
ATOM 3141 C CA . CYS A 1 400 ? -17.189 -1.572 14.045 1.00 95.75 400 CYS A CA 1
ATOM 3142 C C . CYS A 1 400 ? -18.649 -1.086 13.964 1.00 95.75 400 CYS A C 1
ATOM 3144 O O . CYS A 1 400 ? -18.977 -0.001 14.466 1.00 95.75 400 CYS A O 1
ATOM 3146 N N . ALA A 1 401 ? -19.530 -1.914 13.410 1.00 96.31 401 ALA A N 1
ATOM 3147 C CA . ALA A 1 401 ? -20.962 -1.863 13.683 1.00 96.31 401 ALA A CA 1
ATOM 3148 C C . ALA A 1 401 ? -21.424 -3.243 14.165 1.00 96.31 401 ALA A C 1
ATOM 3150 O O . ALA A 1 401 ? -21.101 -4.255 13.554 1.00 96.31 401 ALA A O 1
ATOM 3151 N N . PHE A 1 402 ? -22.171 -3.292 15.264 1.00 95.94 402 PHE A N 1
ATOM 3152 C CA . PHE A 1 402 ? -22.747 -4.522 15.806 1.00 95.94 402 PHE A CA 1
ATOM 3153 C C . PHE A 1 402 ? -24.241 -4.294 15.988 1.00 95.94 402 PHE A C 1
ATOM 3155 O O . PHE A 1 402 ? -24.636 -3.298 16.602 1.00 95.94 402 PHE A O 1
ATOM 3162 N N . TYR A 1 403 ? -25.066 -5.152 15.396 1.00 97.06 403 TYR A N 1
ATOM 3163 C CA . TYR A 1 403 ? -26.494 -4.886 15.280 1.00 97.06 403 TYR A CA 1
ATOM 3164 C C . TYR A 1 403 ? -27.350 -6.155 15.240 1.00 97.06 403 TYR A C 1
ATOM 3166 O O . TYR A 1 403 ? -26.846 -7.247 14.971 1.00 97.06 403 TYR A O 1
ATOM 3174 N N . THR A 1 404 ? -28.649 -5.990 15.497 1.00 97.44 404 THR A N 1
ATOM 3175 C CA . THR A 1 404 ? -29.681 -7.005 15.251 1.00 97.44 404 THR A CA 1
ATOM 3176 C C . THR A 1 404 ? -30.599 -6.605 14.099 1.00 97.44 404 THR A C 1
ATOM 3178 O O . THR A 1 404 ? -30.937 -5.426 13.945 1.00 97.44 404 THR A O 1
ATOM 3181 N N . PHE A 1 405 ? -30.964 -7.583 13.267 1.00 96.19 405 PHE A N 1
ATOM 3182 C CA . PHE A 1 405 ? -31.861 -7.410 12.123 1.00 96.19 405 PHE A CA 1
ATOM 3183 C C . PHE A 1 405 ? -32.502 -8.745 11.712 1.00 96.19 405 PHE A C 1
ATOM 3185 O O . PHE A 1 405 ? -31.786 -9.712 11.453 1.00 96.19 405 PHE A O 1
ATOM 3192 N N . ASP A 1 406 ? -33.832 -8.796 11.628 1.00 93.00 406 ASP A N 1
ATOM 3193 C CA . ASP A 1 406 ? -34.629 -9.960 11.200 1.00 93.00 406 ASP A CA 1
ATOM 3194 C C . ASP A 1 406 ? -34.189 -11.279 11.868 1.00 93.00 406 ASP A C 1
ATOM 3196 O O . ASP A 1 406 ? -33.875 -12.275 11.207 1.00 93.00 406 ASP A O 1
ATOM 3200 N N . GLY A 1 407 ? -34.088 -11.240 13.203 1.00 91.44 407 GLY A N 1
ATOM 3201 C CA . GLY A 1 407 ? -33.684 -12.375 14.041 1.00 91.44 407 GLY A CA 1
ATOM 3202 C C . GLY A 1 407 ? -32.202 -12.763 13.956 1.00 91.44 407 GLY A C 1
ATOM 3203 O O . GLY A 1 407 ? -31.844 -13.836 14.426 1.00 91.44 407 GLY A O 1
ATOM 3204 N N . LYS A 1 408 ? -31.343 -11.934 13.348 1.00 94.44 408 LYS A N 1
ATOM 3205 C CA . LYS A 1 408 ? -29.896 -12.184 13.218 1.00 94.44 408 LYS A CA 1
ATOM 3206 C C . LYS A 1 408 ? -29.083 -11.158 13.982 1.00 94.44 408 LYS A C 1
ATOM 3208 O O . LYS A 1 408 ? -29.462 -9.989 14.052 1.00 94.44 408 LYS A O 1
ATOM 3213 N N . ARG A 1 409 ? -27.919 -11.578 14.467 1.00 95.88 409 ARG A N 1
ATOM 3214 C CA . ARG A 1 409 ? -26.868 -10.729 15.037 1.00 95.88 409 ARG A CA 1
ATOM 3215 C C . ARG A 1 409 ? -25.737 -10.603 14.034 1.00 95.88 409 ARG A C 1
ATOM 3217 O O . ARG A 1 409 ? -25.188 -11.611 13.601 1.00 95.88 409 ARG A O 1
ATOM 3224 N N . VAL A 1 410 ? -25.345 -9.385 13.682 1.00 97.31 410 VAL A N 1
ATOM 3225 C CA . VAL A 1 410 ? -24.297 -9.165 12.677 1.00 97.31 410 VAL A CA 1
ATOM 3226 C C . VAL A 1 410 ? -23.210 -8.257 13.234 1.00 97.31 410 VAL A C 1
ATOM 3228 O O . VAL A 1 410 ? -23.482 -7.146 13.692 1.00 97.31 410 VAL A O 1
ATOM 3231 N N . LEU A 1 411 ? -21.966 -8.735 13.177 1.00 97.50 411 LEU A N 1
ATOM 3232 C CA . LEU A 1 411 ? -20.766 -7.950 13.446 1.00 97.50 411 LEU A CA 1
ATOM 3233 C C . LEU A 1 411 ? -20.118 -7.519 12.123 1.00 97.50 411 LEU A C 1
ATOM 3235 O O . LEU A 1 411 ? -19.547 -8.335 11.403 1.00 97.50 411 LEU A O 1
ATOM 3239 N N . ALA A 1 412 ? -20.160 -6.223 11.833 1.00 97.88 412 ALA A N 1
ATOM 3240 C CA . ALA A 1 412 ? -19.422 -5.592 10.749 1.00 97.88 412 ALA A CA 1
ATOM 3241 C C . ALA A 1 412 ? -18.114 -4.970 11.278 1.00 97.88 412 ALA A C 1
ATOM 3243 O O . ALA A 1 412 ? -18.131 -4.149 12.200 1.00 97.88 412 ALA A O 1
ATOM 3244 N N . THR A 1 413 ? -16.976 -5.350 10.697 1.00 97.06 413 THR A N 1
ATOM 3245 C CA . THR A 1 413 ? -15.629 -4.833 11.033 1.00 97.06 413 THR A CA 1
ATOM 3246 C C . THR A 1 413 ? -14.827 -4.568 9.760 1.00 97.06 413 THR A C 1
ATOM 3248 O O . THR A 1 413 ? -15.309 -4.861 8.670 1.00 97.06 413 THR A O 1
ATOM 3251 N N . HIS A 1 414 ? -13.603 -4.046 9.873 1.00 96.50 414 HIS A N 1
ATOM 3252 C CA . HIS A 1 414 ? -12.696 -4.011 8.724 1.00 96.50 414 HIS A CA 1
ATOM 3253 C C . HIS A 1 414 ? -11.959 -5.350 8.566 1.00 96.50 414 HIS A C 1
ATOM 3255 O O . HIS A 1 414 ? -11.993 -5.944 7.499 1.00 96.50 414 HIS A O 1
ATOM 3261 N N . GLY A 1 415 ? -11.353 -5.879 9.635 1.00 93.00 415 GLY A N 1
ATOM 3262 C CA . GLY A 1 415 ? -10.420 -7.015 9.570 1.00 93.00 415 GLY A CA 1
ATOM 3263 C C . GLY A 1 415 ? -10.951 -8.412 9.933 1.00 93.00 415 GLY A C 1
ATOM 3264 O O . GLY A 1 415 ? -10.207 -9.385 9.781 1.00 93.00 415 GLY A O 1
ATOM 3265 N N . GLY A 1 416 ? -12.190 -8.534 10.422 1.00 93.31 416 GLY A N 1
ATOM 3266 C CA . GLY A 1 416 ? -12.789 -9.804 10.860 1.00 93.31 416 GLY A CA 1
ATOM 3267 C C . GLY A 1 416 ? -12.243 -10.340 12.194 1.00 93.31 416 GLY A C 1
ATOM 3268 O O . GLY A 1 416 ? -11.125 -10.024 12.610 1.00 93.31 416 GLY A O 1
ATOM 3269 N N . LEU A 1 417 ? -13.031 -11.175 12.881 1.00 94.44 417 LEU A N 1
ATOM 3270 C CA . LEU A 1 417 ? -12.656 -11.788 14.165 1.00 94.44 417 LEU A CA 1
ATOM 3271 C C . LEU A 1 417 ? -12.799 -13.321 14.144 1.00 94.44 417 LEU A C 1
ATOM 3273 O O . LEU A 1 417 ? -13.648 -13.851 13.428 1.00 94.44 417 LEU A O 1
ATOM 3277 N N . PRO A 1 418 ? -12.004 -14.051 14.954 1.00 94.38 418 PRO A N 1
ATOM 3278 C CA . PRO A 1 418 ? -12.078 -15.510 15.062 1.00 94.38 418 PRO A CA 1
ATOM 3279 C C . PRO A 1 418 ? -13.192 -15.991 16.008 1.00 94.38 418 PRO A C 1
ATOM 3281 O O . PRO A 1 418 ? -13.413 -17.192 16.125 1.00 94.38 418 PRO A O 1
ATOM 3284 N N . THR A 1 419 ? -13.851 -15.077 16.722 1.00 94.44 419 THR A N 1
ATOM 3285 C CA . THR A 1 419 ? -14.996 -15.318 17.610 1.00 94.44 419 THR A CA 1
ATOM 3286 C C . THR A 1 419 ? -15.672 -13.983 17.950 1.00 94.44 419 THR A C 1
ATOM 3288 O O . THR A 1 419 ? -15.072 -12.924 17.742 1.00 94.44 419 THR A O 1
ATOM 3291 N N . LEU A 1 420 ? -16.892 -14.015 18.490 1.00 92.00 420 LEU A N 1
ATOM 3292 C CA . LEU A 1 420 ? -17.547 -12.852 19.089 1.00 92.00 420 LEU A CA 1
ATOM 3293 C C . LEU A 1 420 ? -17.421 -12.959 20.620 1.00 92.00 420 LEU A C 1
ATOM 3295 O O . LEU A 1 420 ? -18.141 -13.760 21.215 1.00 92.00 420 LEU A O 1
ATOM 3299 N N . PRO A 1 421 ? -16.532 -12.190 21.279 1.00 87.25 421 PRO A N 1
ATOM 3300 C CA . PRO A 1 421 ? -16.438 -12.225 22.732 1.00 87.25 421 PRO A CA 1
ATOM 3301 C C . PRO A 1 421 ? -17.664 -11.556 23.369 1.00 87.25 421 PRO A C 1
ATOM 3303 O O . PRO A 1 421 ? -18.294 -10.702 22.735 1.00 87.25 421 PRO A O 1
ATOM 3306 N N . PRO A 1 422 ? -17.988 -11.871 24.634 1.00 79.38 422 PRO A N 1
ATOM 3307 C CA . PRO A 1 422 ? -19.263 -11.453 25.210 1.00 79.38 422 PRO A CA 1
ATOM 3308 C C . PRO A 1 422 ? -19.412 -9.945 25.432 1.00 79.38 422 PRO A C 1
ATOM 3310 O O . PRO A 1 422 ? -20.519 -9.419 25.387 1.00 79.38 422 PRO A O 1
ATOM 3313 N N . ASN A 1 423 ? -18.299 -9.231 25.627 1.00 85.50 423 ASN A N 1
ATOM 3314 C CA . ASN A 1 423 ? -18.265 -7.773 25.596 1.00 85.50 423 ASN A CA 1
ATOM 3315 C C . ASN A 1 423 ? -17.200 -7.305 24.601 1.00 85.50 423 ASN A C 1
ATOM 3317 O O . ASN A 1 423 ? -16.000 -7.488 24.814 1.00 85.50 423 ASN A O 1
ATOM 3321 N N . LEU A 1 424 ? -17.644 -6.663 23.519 1.00 89.00 424 LEU A N 1
ATOM 3322 C CA . LEU A 1 424 ? -16.773 -6.238 22.425 1.00 89.00 424 LEU A CA 1
ATOM 3323 C C . LEU A 1 424 ? -15.782 -5.128 22.831 1.00 89.00 424 LEU A C 1
ATOM 3325 O O . LEU A 1 424 ? -14.791 -4.925 22.134 1.00 89.00 424 LEU A O 1
ATOM 3329 N N . LEU A 1 425 ? -15.988 -4.448 23.972 1.00 89.38 425 LEU A N 1
ATOM 3330 C CA . LEU A 1 425 ? -15.001 -3.503 24.519 1.00 89.38 425 LEU A CA 1
ATOM 3331 C C . LEU A 1 425 ? -13.662 -4.172 24.859 1.00 89.38 425 LEU A C 1
ATOM 3333 O O . LEU A 1 425 ? -12.632 -3.508 24.799 1.00 89.38 425 LEU A O 1
ATOM 3337 N N . LEU A 1 426 ? -13.663 -5.467 25.189 1.00 90.19 426 LEU A N 1
ATOM 3338 C CA . LEU A 1 426 ? -12.446 -6.211 25.526 1.00 90.19 426 LEU A CA 1
ATOM 3339 C C . LEU A 1 426 ? -11.570 -6.508 24.292 1.00 90.19 426 LEU A C 1
ATOM 3341 O O . LEU A 1 426 ? -10.418 -6.909 24.436 1.00 90.19 426 LEU A O 1
ATOM 3345 N N . VAL A 1 427 ? -12.082 -6.279 23.075 1.00 91.88 427 VAL A N 1
ATOM 3346 C CA . VAL A 1 427 ? -11.316 -6.426 21.831 1.00 91.88 427 VAL A CA 1
ATOM 3347 C C . VAL A 1 427 ? -10.539 -5.149 21.537 1.00 91.88 427 VAL A C 1
ATOM 3349 O O . VAL A 1 427 ? -11.114 -4.070 21.382 1.00 91.88 427 VAL A O 1
ATOM 3352 N N . ALA A 1 428 ? -9.225 -5.290 21.363 1.00 93.62 428 ALA A N 1
ATOM 3353 C CA . ALA A 1 428 ? -8.366 -4.223 20.873 1.00 93.62 428 ALA A CA 1
ATOM 3354 C C . ALA A 1 428 ? -8.904 -3.659 19.551 1.00 93.62 428 ALA A C 1
ATOM 3356 O O . ALA A 1 428 ? -9.112 -4.407 18.592 1.00 93.62 428 ALA A O 1
ATOM 3357 N N . THR A 1 429 ? -9.044 -2.333 19.437 1.00 94.56 429 THR A N 1
ATOM 3358 C CA . THR A 1 429 ? -9.459 -1.701 18.167 1.00 94.56 429 THR A CA 1
ATOM 3359 C C . THR A 1 429 ? -8.584 -2.163 16.998 1.00 94.56 429 THR A C 1
ATOM 3361 O O . THR A 1 429 ? -9.081 -2.400 15.900 1.00 94.56 429 THR A O 1
ATOM 3364 N N . ARG A 1 430 ? -7.283 -2.361 17.239 1.00 94.12 430 ARG A N 1
ATOM 3365 C CA . ARG A 1 430 ? -6.333 -2.884 16.254 1.00 94.12 430 ARG A CA 1
ATOM 3366 C C . ARG A 1 430 ? -6.746 -4.244 15.668 1.00 94.12 430 ARG A C 1
ATOM 3368 O O . ARG A 1 430 ? -6.490 -4.460 14.492 1.00 94.12 430 ARG A O 1
ATOM 3375 N N . GLN A 1 431 ? -7.403 -5.134 16.415 1.00 93.50 431 GLN A N 1
ATOM 3376 C CA . GLN A 1 431 ? -7.891 -6.411 15.867 1.00 93.50 431 GLN A CA 1
ATOM 3377 C C . GLN A 1 431 ? -9.118 -6.235 14.965 1.00 93.50 431 GLN A C 1
ATOM 3379 O O . GLN A 1 431 ? -9.257 -6.952 13.983 1.00 93.50 431 GLN A O 1
ATOM 3384 N N . LEU A 1 432 ? -9.979 -5.254 15.246 1.00 94.62 432 LEU A N 1
ATOM 3385 C CA . LEU A 1 432 ? -11.146 -4.941 14.408 1.00 94.62 432 LEU A CA 1
ATOM 3386 C C . LEU A 1 432 ? -10.743 -4.302 13.075 1.00 94.62 432 LEU A C 1
ATOM 3388 O O . LEU A 1 432 ? -11.473 -4.422 12.095 1.00 94.62 432 LEU A O 1
ATOM 3392 N N . ILE A 1 433 ? -9.587 -3.628 13.054 1.00 94.44 433 ILE A N 1
ATOM 3393 C CA . ILE A 1 433 ? -9.021 -2.996 11.861 1.00 94.44 433 ILE A CA 1
ATOM 3394 C C . ILE A 1 433 ? -8.175 -3.999 11.062 1.00 94.44 433 ILE A C 1
ATOM 3396 O O . ILE A 1 433 ? -8.474 -4.280 9.910 1.00 94.44 433 ILE A O 1
ATOM 3400 N N . TYR A 1 434 ? -7.134 -4.576 11.668 1.00 91.75 434 TYR A N 1
ATOM 3401 C CA . TYR A 1 434 ? -6.137 -5.397 10.959 1.00 91.75 434 TYR A CA 1
ATOM 3402 C C . TYR A 1 434 ? -6.452 -6.908 10.957 1.00 91.75 434 TYR A C 1
ATOM 3404 O O . TYR A 1 434 ? -5.736 -7.691 10.328 1.00 91.75 434 TYR A O 1
ATOM 3412 N N . GLY A 1 435 ? -7.507 -7.328 11.659 1.00 89.94 435 GLY A N 1
ATOM 3413 C CA . GLY A 1 435 ? -7.874 -8.727 11.868 1.00 89.94 435 GLY A CA 1
ATOM 3414 C C . GLY A 1 435 ? -7.065 -9.409 12.973 1.00 89.94 435 GLY A C 1
ATOM 3415 O O . GLY A 1 435 ? -6.279 -8.786 13.692 1.00 89.94 435 GLY A O 1
ATOM 3416 N N . SER A 1 436 ? -7.263 -10.722 13.108 1.00 84.25 436 SER A N 1
ATOM 3417 C CA . SER A 1 436 ? -6.484 -11.593 14.003 1.00 84.25 436 SER A CA 1
ATOM 3418 C C . SER A 1 436 ? -5.679 -12.625 13.206 1.00 84.25 436 SER A C 1
ATOM 3420 O O . SER A 1 436 ? -6.148 -13.108 12.174 1.00 84.25 436 SER A O 1
ATOM 3422 N N . GLY A 1 437 ? -4.473 -12.955 13.676 1.00 82.62 437 GLY A N 1
ATOM 3423 C CA . GLY A 1 437 ? -3.513 -13.792 12.941 1.00 82.62 437 GLY A CA 1
ATOM 3424 C C . GLY A 1 437 ? -2.843 -13.065 11.768 1.00 82.62 437 GLY A C 1
ATOM 3425 O O . GLY A 1 437 ? -2.945 -11.842 11.630 1.00 82.62 437 GLY A O 1
ATOM 3426 N N . ASP A 1 438 ? -2.187 -13.825 10.900 1.00 81.25 438 ASP A N 1
ATOM 3427 C CA . ASP A 1 438 ? -1.555 -13.339 9.675 1.00 81.25 438 ASP A CA 1
ATOM 3428 C C . ASP A 1 438 ? -2.559 -13.215 8.519 1.00 81.25 438 ASP A C 1
ATOM 3430 O O . ASP A 1 438 ? -3.651 -13.777 8.532 1.00 81.25 438 ASP A O 1
ATOM 3434 N N . TYR A 1 439 ? -2.190 -12.486 7.462 1.00 74.88 439 TYR A N 1
ATOM 3435 C CA . TYR A 1 439 ? -3.046 -12.267 6.280 1.00 74.88 439 TYR A CA 1
ATOM 3436 C C . TYR A 1 439 ? -3.488 -13.540 5.537 1.00 74.88 439 TYR A C 1
ATOM 3438 O O . TYR A 1 439 ? -4.375 -13.463 4.690 1.00 74.88 439 TYR A O 1
ATOM 3446 N N . HIS A 1 440 ? -2.861 -14.681 5.818 1.00 81.81 440 HIS A N 1
ATOM 3447 C CA . HIS A 1 440 ? -3.219 -15.985 5.259 1.00 81.81 440 HIS A CA 1
ATOM 3448 C C . HIS A 1 440 ? -4.202 -16.762 6.158 1.00 81.81 440 HIS A C 1
ATOM 3450 O O . HIS A 1 440 ? -4.773 -17.757 5.732 1.00 81.81 440 HIS A O 1
ATOM 3456 N N . ASP A 1 441 ? -4.494 -16.271 7.366 1.00 85.88 441 ASP A N 1
ATOM 3457 C CA . ASP A 1 441 ? -5.386 -16.934 8.323 1.00 85.88 441 ASP A CA 1
ATOM 3458 C C . ASP A 1 441 ? -6.868 -16.575 8.119 1.00 85.88 441 ASP A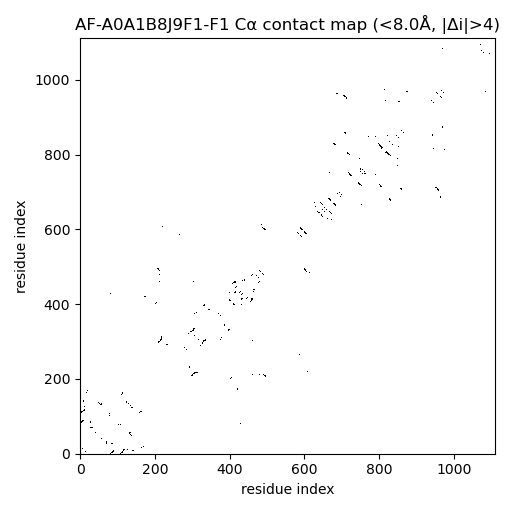 C 1
ATOM 3460 O O . ASP A 1 441 ? -7.696 -16.883 8.978 1.00 85.88 441 ASP A O 1
ATOM 3464 N N . MET A 1 442 ? -7.253 -15.919 7.014 1.00 90.69 442 MET A N 1
ATOM 3465 C CA . MET A 1 442 ? -8.635 -15.460 6.797 1.00 90.69 442 MET A CA 1
ATOM 3466 C C . MET A 1 442 ? -9.648 -16.614 6.885 1.00 90.69 442 MET A C 1
ATOM 3468 O O . MET A 1 442 ? -10.622 -16.508 7.630 1.00 90.69 442 MET A O 1
ATOM 3472 N N . ARG A 1 443 ? -9.415 -17.738 6.187 1.00 89.94 443 ARG A N 1
ATOM 3473 C CA . ARG A 1 443 ? -10.317 -18.908 6.252 1.00 89.94 443 ARG A CA 1
ATOM 3474 C C . ARG A 1 443 ? -10.344 -19.540 7.642 1.00 89.94 443 ARG A C 1
ATOM 3476 O O . ARG A 1 443 ? -11.411 -19.912 8.118 1.00 89.94 443 ARG A O 1
ATOM 3483 N N . ALA A 1 444 ? -9.193 -19.633 8.308 1.00 90.62 444 ALA A N 1
ATOM 3484 C CA . ALA A 1 444 ? -9.106 -20.162 9.670 1.00 90.62 444 ALA A CA 1
ATOM 3485 C C . ALA A 1 444 ? -9.879 -19.279 10.669 1.00 90.62 444 ALA A C 1
ATOM 3487 O O . ALA A 1 444 ? -10.634 -19.791 11.493 1.00 90.62 444 ALA A O 1
ATOM 3488 N N . THR A 1 445 ? -9.764 -17.957 10.527 1.00 91.06 445 THR A N 1
ATOM 3489 C CA . THR A 1 445 ? -10.501 -16.944 11.299 1.00 91.06 445 THR A CA 1
ATOM 3490 C C . THR A 1 445 ? -12.012 -17.079 11.074 1.00 91.06 445 THR A C 1
ATOM 3492 O O . THR A 1 445 ? -12.769 -17.219 12.033 1.00 91.06 445 THR A O 1
ATOM 3495 N N . ALA A 1 446 ? -12.452 -17.116 9.812 1.00 92.56 446 ALA A N 1
ATOM 3496 C CA . ALA A 1 446 ? -13.859 -17.267 9.434 1.00 92.56 446 ALA A CA 1
ATOM 3497 C C . ALA A 1 446 ? -14.481 -18.577 9.955 1.00 92.56 446 ALA A C 1
ATOM 3499 O O . ALA A 1 446 ? -15.617 -18.585 10.433 1.00 92.56 446 ALA A O 1
ATOM 3500 N N . ARG A 1 447 ? -13.718 -19.677 9.918 1.00 93.44 447 ARG A N 1
ATOM 3501 C CA . ARG A 1 447 ? -14.146 -20.988 10.424 1.00 93.44 447 ARG A CA 1
ATOM 3502 C C . ARG A 1 447 ? -14.243 -21.010 11.941 1.00 93.44 447 ARG A C 1
ATOM 3504 O O . ARG A 1 447 ? -15.246 -21.481 12.470 1.00 93.44 447 ARG A O 1
ATOM 3511 N N . SER A 1 448 ? -13.231 -20.479 12.630 1.00 95.25 448 SER A N 1
ATOM 3512 C CA . SER A 1 448 ? -13.243 -20.338 14.091 1.00 95.25 448 SER A CA 1
ATOM 3513 C C . SER A 1 448 ? -14.478 -19.558 14.543 1.00 95.25 448 SER A C 1
ATOM 3515 O O . SER A 1 448 ? -15.160 -19.966 15.482 1.00 95.25 448 SER A O 1
ATOM 3517 N N . PHE A 1 449 ? -14.830 -18.481 13.832 1.00 95.75 449 PHE A N 1
ATOM 3518 C CA . PHE A 1 449 ? -16.010 -17.686 14.163 1.00 95.75 449 PHE A CA 1
ATOM 3519 C C . PHE A 1 449 ? -17.298 -18.500 14.029 1.00 95.75 449 PHE A C 1
ATOM 3521 O O . PHE A 1 449 ? -18.107 -18.507 14.953 1.00 95.75 449 PHE A O 1
ATOM 3528 N N . ALA A 1 450 ? -17.472 -19.236 12.926 1.00 93.12 450 ALA A N 1
ATOM 3529 C CA . ALA A 1 450 ? -18.632 -20.109 12.745 1.00 93.12 450 ALA A CA 1
ATOM 3530 C C . ALA A 1 450 ? -18.716 -21.196 13.838 1.00 93.12 450 ALA A C 1
ATOM 3532 O O . ALA A 1 450 ? -19.798 -21.479 14.335 1.00 93.12 450 ALA A O 1
ATOM 3533 N N . GLN A 1 451 ? -17.582 -21.755 14.270 1.00 94.94 451 GLN A N 1
ATOM 3534 C CA . GLN A 1 451 ? -17.530 -22.798 15.304 1.00 94.94 451 GLN A CA 1
ATOM 3535 C C . GLN A 1 451 ? -17.763 -22.293 16.738 1.00 94.94 451 GLN A C 1
ATOM 3537 O O . GLN A 1 451 ? -18.156 -23.078 17.596 1.00 94.94 451 GLN A O 1
ATOM 3542 N N . THR A 1 452 ? -17.499 -21.013 17.019 1.00 94.94 452 THR A N 1
ATOM 3543 C CA . THR A 1 452 ? -17.549 -20.439 18.381 1.00 94.94 452 THR A CA 1
ATOM 3544 C C . THR A 1 452 ? -18.725 -19.489 18.617 1.00 94.94 452 THR A C 1
ATOM 3546 O O . THR A 1 452 ? -18.853 -18.938 19.707 1.00 94.94 452 THR A O 1
ATOM 3549 N N . THR A 1 453 ? -19.585 -19.280 17.618 1.00 94.81 453 THR A N 1
ATOM 3550 C CA . THR A 1 453 ? -20.747 -18.381 17.701 1.00 94.81 453 THR A CA 1
ATOM 3551 C C . THR A 1 453 ? -22.038 -19.102 17.326 1.00 94.81 453 THR A C 1
ATOM 3553 O O . THR A 1 453 ? -22.022 -20.064 16.557 1.00 94.81 453 THR A O 1
ATOM 3556 N N . SER A 1 454 ? -23.160 -18.617 17.860 1.00 92.25 454 SER A N 1
ATOM 3557 C CA . SER A 1 454 ? -24.503 -19.142 17.601 1.00 92.25 454 SER A CA 1
ATOM 3558 C C . SER A 1 454 ? -24.919 -19.025 16.126 1.00 92.25 454 SER A C 1
ATOM 3560 O O . SER A 1 454 ? -24.409 -18.183 15.388 1.00 92.25 454 SER A O 1
ATOM 3562 N N . GLU A 1 455 ? -25.869 -19.856 15.685 1.00 90.75 455 GLU A N 1
ATOM 3563 C CA . GLU A 1 455 ? -26.290 -19.927 14.271 1.00 90.75 455 GLU A CA 1
ATOM 3564 C C . GLU A 1 455 ? -27.007 -18.669 13.742 1.00 90.75 455 GLU A C 1
ATOM 3566 O O . GLU A 1 455 ? -27.082 -18.450 12.532 1.00 90.75 455 GLU A O 1
ATOM 3571 N N . ASP A 1 456 ? -27.491 -17.804 14.631 1.00 92.62 456 ASP A N 1
ATOM 3572 C CA . ASP A 1 456 ? -28.025 -16.478 14.311 1.00 92.62 456 ASP A CA 1
ATOM 3573 C C . ASP A 1 456 ? -26.936 -15.388 14.217 1.00 92.62 456 ASP A C 1
ATOM 3575 O O . ASP A 1 456 ? -27.236 -14.265 13.810 1.00 92.62 456 ASP A O 1
ATOM 3579 N N . THR A 1 457 ? -25.680 -15.699 14.569 1.00 95.94 457 THR A N 1
ATOM 3580 C CA . THR A 1 457 ? -24.554 -14.754 14.582 1.00 95.94 457 THR A CA 1
ATOM 3581 C C . THR A 1 457 ? -23.719 -14.830 13.298 1.00 95.94 457 THR A C 1
ATOM 3583 O O . THR A 1 457 ? -23.204 -15.883 12.919 1.00 95.94 457 THR A O 1
ATOM 3586 N N . TYR A 1 458 ? -23.524 -13.681 12.652 1.00 96.69 458 TYR A N 1
ATOM 3587 C CA . TYR A 1 458 ? -22.808 -13.510 11.384 1.00 96.69 458 TYR A CA 1
ATOM 3588 C C . TYR A 1 458 ? -21.696 -12.464 11.523 1.00 96.69 458 TYR A C 1
ATOM 3590 O O . TYR A 1 458 ? -21.804 -11.535 12.329 1.00 96.69 458 TYR A O 1
ATOM 3598 N N . GLN A 1 459 ? -20.657 -12.563 10.689 1.00 96.94 459 GLN A N 1
ATOM 3599 C CA . GLN A 1 459 ? -19.699 -11.471 10.492 1.00 96.94 459 GLN A CA 1
ATOM 3600 C C . GLN A 1 459 ? -19.574 -11.048 9.031 1.00 96.94 459 GLN A C 1
ATOM 3602 O O . GLN A 1 459 ? -19.580 -11.875 8.118 1.00 96.94 459 GLN A O 1
ATOM 3607 N N . VAL A 1 460 ? -19.387 -9.747 8.833 1.00 97.44 460 VAL A N 1
ATOM 3608 C CA . VAL A 1 460 ? -19.027 -9.141 7.551 1.00 97.44 460 VAL A CA 1
ATOM 3609 C C . VAL A 1 460 ? -17.772 -8.303 7.774 1.00 97.44 460 VAL A C 1
ATOM 3611 O O . VAL A 1 460 ? -17.698 -7.529 8.730 1.00 97.44 460 VAL A O 1
ATOM 3614 N N . PHE A 1 461 ? -16.766 -8.462 6.925 1.00 96.44 461 PHE A N 1
ATOM 3615 C CA . PHE A 1 461 ? -15.523 -7.711 7.030 1.00 96.44 461 PHE A CA 1
ATOM 3616 C C . PHE A 1 461 ? -14.998 -7.293 5.659 1.00 96.44 461 PHE A C 1
ATOM 3618 O O . PHE A 1 461 ? -15.244 -7.971 4.663 1.00 96.44 461 PHE A O 1
ATOM 3625 N N . GLY A 1 462 ? -14.330 -6.143 5.601 1.00 88.19 462 GLY A N 1
ATOM 3626 C CA . GLY A 1 462 ? -13.730 -5.627 4.374 1.00 88.19 462 GLY A CA 1
ATOM 3627 C C . GLY A 1 462 ? -12.496 -6.440 4.000 1.00 88.19 462 GLY A C 1
ATOM 3628 O O . GLY A 1 462 ? -12.521 -7.276 3.103 1.00 88.19 462 GLY A O 1
ATOM 3629 N N . HIS A 1 463 ? -11.450 -6.267 4.789 1.00 76.56 463 HIS A N 1
ATOM 3630 C CA . HIS A 1 463 ? -10.071 -6.599 4.488 1.00 76.56 463 HIS A CA 1
ATOM 3631 C C . HIS A 1 463 ? -9.716 -8.105 4.394 1.00 76.56 463 HIS A C 1
ATOM 3633 O O . HIS A 1 463 ? -10.450 -8.994 4.820 1.00 76.56 463 HIS A O 1
ATOM 3639 N N . ARG A 1 464 ? -8.466 -8.375 3.972 1.00 75.19 464 ARG A N 1
ATOM 3640 C CA . ARG A 1 464 ? -7.710 -9.651 4.117 1.00 75.19 464 ARG A CA 1
ATOM 3641 C C . ARG A 1 464 ? -7.964 -10.780 3.098 1.00 75.19 464 ARG A C 1
ATOM 3643 O O . ARG A 1 464 ? -7.615 -11.925 3.375 1.00 75.19 464 ARG A O 1
ATOM 3650 N N . ASN A 1 465 ? -8.418 -10.497 1.876 1.00 85.56 465 ASN A N 1
ATOM 3651 C CA . ASN A 1 465 ? -8.643 -11.537 0.853 1.00 85.56 465 ASN A CA 1
ATOM 3652 C C . ASN A 1 465 ? -7.435 -11.845 -0.078 1.00 85.56 465 ASN A C 1
ATOM 3654 O O . ASN A 1 465 ? -7.563 -11.879 -1.304 1.00 85.56 465 ASN A O 1
ATOM 3658 N N . LYS A 1 466 ? -6.238 -12.111 0.472 1.00 80.62 466 LYS A N 1
ATOM 3659 C CA . LYS A 1 466 ? -5.045 -12.439 -0.356 1.00 80.62 466 LYS A CA 1
ATOM 3660 C C . LYS A 1 466 ? -5.184 -13.726 -1.178 1.00 80.62 466 LYS A C 1
ATOM 3662 O O . LYS A 1 466 ? -4.526 -13.879 -2.203 1.00 80.62 466 LYS A O 1
ATOM 3667 N N . GLU A 1 467 ? -6.028 -14.645 -0.727 1.00 79.56 467 GLU A N 1
ATOM 3668 C CA . GLU A 1 467 ? -6.270 -15.941 -1.368 1.00 79.56 467 GLU A CA 1
ATOM 3669 C C . GLU A 1 467 ? -7.253 -15.873 -2.546 1.00 79.56 467 GLU A C 1
ATOM 3671 O O . GLU A 1 467 ? -7.528 -16.906 -3.156 1.00 79.56 467 GLU A O 1
ATOM 3676 N N . LYS A 1 468 ? -7.811 -14.689 -2.849 1.00 84.50 468 LYS A N 1
ATOM 3677 C CA . LYS A 1 468 ? -8.847 -14.484 -3.877 1.00 84.50 468 LYS A CA 1
ATOM 3678 C C . LYS A 1 468 ? -10.085 -15.377 -3.674 1.00 84.50 468 LYS A C 1
ATOM 3680 O O . LYS A 1 468 ? -10.696 -15.843 -4.631 1.00 84.50 468 LYS A O 1
ATOM 3685 N N . ALA A 1 469 ? -10.470 -15.604 -2.419 1.00 86.38 469 ALA A N 1
ATOM 3686 C CA . ALA A 1 469 ? -11.682 -16.329 -2.054 1.00 86.38 469 ALA A CA 1
ATOM 3687 C C . ALA A 1 469 ? -12.957 -15.594 -2.540 1.00 86.38 469 ALA A C 1
ATOM 3689 O O . ALA A 1 469 ? -12.924 -14.364 -2.722 1.00 86.38 469 ALA A O 1
ATOM 3690 N N . PRO A 1 470 ? -14.091 -16.303 -2.722 1.00 88.56 470 PRO A N 1
ATOM 3691 C CA . PRO A 1 470 ? -15.404 -15.681 -2.936 1.00 88.56 470 PRO A CA 1
ATOM 3692 C C . PRO A 1 470 ? -15.810 -14.787 -1.752 1.00 88.56 470 PRO A C 1
ATOM 3694 O O . PRO A 1 470 ? -15.139 -14.772 -0.721 1.00 88.56 470 PRO A O 1
ATOM 3697 N N . MET A 1 471 ? -16.895 -14.017 -1.895 1.00 90.94 471 MET A N 1
ATOM 3698 C CA . MET A 1 471 ? -17.364 -13.125 -0.825 1.00 90.94 471 MET A CA 1
ATOM 3699 C C . MET A 1 471 ? -17.725 -13.909 0.436 1.00 90.94 471 MET A C 1
ATOM 3701 O O . MET A 1 471 ? -17.272 -13.568 1.522 1.00 90.94 471 MET A O 1
ATOM 3705 N N . ARG A 1 472 ? -18.492 -14.992 0.308 1.00 91.00 472 ARG A N 1
ATOM 3706 C CA . ARG A 1 472 ? -18.787 -15.894 1.423 1.00 91.00 472 ARG A CA 1
ATOM 3707 C C . ARG A 1 472 ? -17.644 -16.891 1.628 1.00 91.00 472 ARG A C 1
ATOM 3709 O O . ARG A 1 472 ? -17.508 -17.849 0.870 1.00 91.00 472 ARG A O 1
ATOM 3716 N N . VAL A 1 473 ? -16.826 -16.653 2.653 1.00 90.69 473 VAL A N 1
ATOM 3717 C CA . VAL A 1 473 ? -15.619 -17.447 2.957 1.00 90.69 473 VAL A CA 1
ATOM 3718 C C . VAL A 1 473 ? -15.956 -18.702 3.768 1.00 90.69 473 VAL A C 1
ATOM 3720 O O . VAL A 1 473 ? -15.355 -19.751 3.561 1.00 90.69 473 VAL A O 1
ATOM 3723 N N . GLU A 1 474 ? -16.937 -18.591 4.664 1.00 90.75 474 GLU A N 1
ATOM 3724 C CA . GLU A 1 474 ? -17.578 -19.684 5.409 1.00 90.75 474 GLU A CA 1
ATOM 3725 C C . GLU A 1 474 ? -19.080 -19.357 5.540 1.00 90.75 474 GLU A C 1
ATOM 3727 O O . GLU A 1 474 ? -19.499 -18.233 5.250 1.00 90.75 474 GLU A O 1
ATOM 3732 N N . SER A 1 475 ? -19.909 -20.311 5.980 1.00 87.62 475 SER A N 1
ATOM 3733 C CA . SER A 1 475 ? -21.384 -20.198 5.988 1.00 87.62 475 SER A CA 1
ATOM 3734 C C . SER A 1 475 ? -21.931 -18.868 6.533 1.00 87.62 475 SER A C 1
ATOM 3736 O O . SER A 1 475 ? -22.817 -18.288 5.907 1.00 87.62 475 SER A O 1
ATOM 3738 N N . ARG A 1 476 ? -21.373 -18.370 7.647 1.00 93.38 476 ARG A N 1
ATOM 3739 C CA . ARG A 1 476 ? -21.787 -17.139 8.352 1.00 93.38 476 ARG A CA 1
ATOM 3740 C C . ARG A 1 476 ? -20.728 -16.017 8.343 1.00 93.38 476 ARG A C 1
ATOM 3742 O O . ARG A 1 476 ? -20.785 -15.114 9.176 1.00 93.38 476 ARG A O 1
ATOM 3749 N N . SER A 1 477 ? -19.745 -16.074 7.434 1.00 94.75 477 SER A N 1
ATOM 3750 C CA . SER A 1 477 ? -18.625 -15.113 7.362 1.00 94.75 477 SER A CA 1
ATOM 3751 C C . SER A 1 477 ? -18.377 -14.591 5.940 1.00 94.75 477 SER A C 1
ATOM 3753 O O . SER A 1 477 ? -18.076 -15.372 5.033 1.00 94.75 477 SER A O 1
ATOM 3755 N N . PHE A 1 478 ? -18.430 -13.267 5.764 1.00 95.12 478 PHE A N 1
ATOM 3756 C CA . PHE A 1 478 ? -18.295 -12.590 4.467 1.00 95.12 478 PHE A CA 1
ATOM 3757 C C . PHE A 1 478 ? -17.064 -11.665 4.409 1.00 95.12 478 PHE A C 1
ATOM 3759 O O . PHE A 1 478 ? -16.940 -10.777 5.248 1.00 95.12 478 PHE A O 1
ATOM 3766 N N . ALA A 1 479 ? -16.209 -11.832 3.393 1.00 94.88 479 ALA A N 1
ATOM 3767 C CA . ALA A 1 479 ? -15.050 -10.991 3.080 1.00 94.88 479 ALA A CA 1
ATOM 3768 C C . ALA A 1 479 ? -15.301 -10.138 1.825 1.00 94.88 479 ALA A C 1
ATOM 3770 O O . ALA A 1 479 ? -15.472 -10.660 0.712 1.00 94.88 479 ALA A O 1
ATOM 3771 N N . LEU A 1 480 ? -15.315 -8.817 1.996 1.00 95.56 480 LEU A N 1
ATOM 3772 C CA . LEU A 1 480 ? -15.686 -7.861 0.954 1.00 95.56 480 LEU A CA 1
ATOM 3773 C C . LEU A 1 480 ? -14.483 -7.240 0.212 1.00 95.56 480 LEU A C 1
ATOM 3775 O O . LEU A 1 480 ? -14.681 -6.452 -0.707 1.00 95.56 480 LEU A O 1
ATOM 3779 N N . GLU A 1 481 ? -13.251 -7.644 0.514 1.00 93.25 481 GLU A N 1
ATOM 3780 C CA . GLU A 1 481 ? -12.074 -7.302 -0.289 1.00 93.25 481 GLU A CA 1
ATOM 3781 C C . GLU A 1 481 ? -12.133 -8.061 -1.624 1.00 93.25 481 GLU A C 1
ATOM 3783 O O . GLU A 1 481 ? -12.202 -9.300 -1.690 1.00 93.25 481 GLU A O 1
ATOM 3788 N N . GLY A 1 482 ? -12.140 -7.285 -2.703 1.00 91.31 482 GLY A N 1
ATOM 3789 C CA . GLY A 1 482 ? -12.298 -7.727 -4.083 1.00 91.31 482 GLY A CA 1
ATOM 3790 C C . GLY A 1 482 ? -11.272 -7.138 -5.052 1.00 91.31 482 GLY A C 1
ATOM 3791 O O . GLY A 1 482 ? -11.399 -7.393 -6.252 1.00 91.31 482 GLY A O 1
ATOM 3792 N N . GLY A 1 483 ? -10.275 -6.386 -4.566 1.00 91.19 483 GLY A N 1
ATOM 3793 C CA . GLY A 1 483 ? -9.222 -5.785 -5.392 1.00 91.19 483 GLY A CA 1
ATOM 3794 C C . GLY A 1 483 ? -9.771 -4.800 -6.426 1.00 91.19 483 GLY A C 1
ATOM 3795 O O . GLY A 1 483 ? -9.345 -4.806 -7.586 1.00 91.19 483 GLY A O 1
ATOM 3796 N N . VAL A 1 484 ? -10.784 -4.020 -6.038 1.00 91.81 484 VAL A N 1
ATOM 3797 C CA . VAL A 1 484 ? -11.520 -3.093 -6.912 1.00 91.81 484 VAL A CA 1
ATOM 3798 C C . VAL A 1 484 ? -10.593 -2.080 -7.594 1.00 91.81 484 VAL A C 1
ATOM 3800 O O . VAL A 1 484 ? -10.789 -1.749 -8.765 1.00 91.81 484 VAL A O 1
ATOM 3803 N N . GLU A 1 485 ? -9.528 -1.662 -6.913 1.00 90.62 485 GLU A N 1
ATOM 3804 C CA . GLU A 1 485 ? -8.514 -0.732 -7.407 1.00 90.62 485 GLU A CA 1
ATOM 3805 C C . GLU A 1 485 ? -7.665 -1.307 -8.547 1.00 90.62 485 GLU A C 1
ATOM 3807 O O . GLU A 1 485 ? -7.093 -0.551 -9.325 1.00 90.62 485 GLU A O 1
ATOM 3812 N N . PHE A 1 486 ? -7.592 -2.637 -8.668 1.00 87.75 486 PHE A N 1
ATOM 3813 C CA . PHE A 1 486 ? -6.826 -3.349 -9.695 1.00 87.75 486 PHE A CA 1
ATOM 3814 C C . PHE A 1 486 ? -7.723 -3.877 -10.825 1.00 87.75 486 PHE A C 1
ATOM 3816 O O . PHE A 1 486 ? -7.371 -4.840 -11.506 1.00 87.75 486 PHE A O 1
ATOM 3823 N N . GLY A 1 487 ? -8.894 -3.260 -11.011 1.00 84.50 487 GLY A N 1
ATOM 3824 C CA . GLY A 1 487 ? -9.896 -3.682 -11.991 1.00 84.50 487 GLY A CA 1
ATOM 3825 C C . GLY A 1 487 ? -10.734 -4.884 -11.546 1.00 84.50 487 GLY A C 1
ATOM 3826 O O . GLY A 1 487 ? -11.405 -5.488 -12.381 1.00 84.50 487 GLY A O 1
ATOM 3827 N N . GLY A 1 488 ? -10.694 -5.247 -10.257 1.00 88.88 488 GLY A N 1
ATOM 3828 C CA . GLY A 1 488 ? -11.536 -6.279 -9.648 1.00 88.88 488 GLY A CA 1
ATOM 3829 C C . GLY A 1 488 ? -12.978 -5.816 -9.413 1.00 88.88 488 GLY A C 1
ATOM 3830 O O . GLY A 1 488 ? -13.534 -5.035 -10.189 1.00 88.88 488 GLY A O 1
ATOM 3831 N N . CYS A 1 489 ? -13.593 -6.283 -8.325 1.00 90.06 489 CYS A N 1
ATOM 3832 C CA . CYS A 1 489 ? -14.977 -5.944 -7.974 1.00 90.06 489 CYS A CA 1
ATOM 3833 C C . CYS A 1 489 ? -15.060 -5.204 -6.642 1.00 90.06 489 CYS A C 1
ATOM 3835 O O . CYS A 1 489 ? -14.509 -5.677 -5.650 1.00 90.06 489 CYS A O 1
ATOM 3837 N N . LEU A 1 490 ? -15.870 -4.143 -6.588 1.00 93.75 490 LEU A N 1
ATOM 3838 C CA . LEU A 1 490 ? -16.465 -3.714 -5.327 1.00 93.75 490 LEU A CA 1
ATOM 3839 C C . LEU A 1 490 ? -17.457 -4.803 -4.901 1.00 93.75 490 LEU A C 1
ATOM 3841 O O . LEU A 1 490 ? -18.354 -5.171 -5.668 1.00 93.75 490 LEU A O 1
ATOM 3845 N N . ARG A 1 491 ? -17.279 -5.347 -3.699 1.00 94.38 491 ARG A N 1
ATOM 3846 C CA . ARG A 1 491 ? -18.169 -6.362 -3.127 1.00 94.38 491 ARG A CA 1
ATOM 3847 C C . ARG A 1 491 ? -19.119 -5.706 -2.140 1.00 94.38 491 ARG A C 1
ATOM 3849 O O . ARG A 1 491 ? -18.693 -4.929 -1.285 1.00 94.38 491 ARG A O 1
ATOM 3856 N N . VAL A 1 492 ? -20.396 -6.055 -2.239 1.00 95.12 492 VAL A N 1
ATOM 3857 C CA . VAL A 1 492 ? -21.423 -5.585 -1.311 1.00 95.12 492 VAL A CA 1
ATOM 3858 C C . VAL A 1 492 ? -22.282 -6.759 -0.855 1.00 95.12 492 VAL A C 1
ATOM 3860 O O . VAL A 1 492 ? -22.827 -7.488 -1.681 1.00 95.12 492 VAL A O 1
ATOM 3863 N N . ALA A 1 493 ? -22.425 -6.930 0.458 1.00 94.44 493 ALA A N 1
ATOM 3864 C CA . ALA A 1 493 ? -23.362 -7.886 1.043 1.00 94.44 493 ALA A CA 1
ATOM 3865 C C . ALA A 1 493 ? -24.620 -7.142 1.507 1.00 94.44 493 ALA A C 1
ATOM 3867 O O . ALA A 1 493 ? -24.552 -6.294 2.399 1.00 94.44 493 ALA A O 1
ATOM 3868 N N . VAL A 1 494 ? -25.773 -7.443 0.912 1.00 93.62 494 VAL A N 1
ATOM 3869 C CA . VAL A 1 494 ? -27.054 -6.806 1.248 1.00 93.62 494 VAL A CA 1
ATOM 3870 C C . VAL A 1 494 ? -27.917 -7.789 2.028 1.00 93.62 494 VAL A C 1
ATOM 3872 O O . VAL A 1 494 ? -28.258 -8.848 1.516 1.00 93.62 494 VAL A O 1
ATOM 3875 N N . LEU A 1 495 ? -28.270 -7.452 3.265 1.00 93.56 495 LEU A N 1
ATOM 3876 C CA . LEU A 1 495 ? -29.171 -8.238 4.106 1.00 93.56 495 LEU A CA 1
ATOM 3877 C C . LEU A 1 495 ? -30.596 -7.684 3.975 1.00 93.56 495 LEU A C 1
ATOM 3879 O O . LEU A 1 495 ? -30.828 -6.510 4.265 1.00 93.56 495 LEU A O 1
ATOM 3883 N N . GLU A 1 496 ? -31.540 -8.512 3.531 1.00 89.25 496 GLU A N 1
ATOM 3884 C CA . GLU A 1 496 ? -32.952 -8.153 3.339 1.00 89.25 496 GLU A CA 1
ATOM 3885 C C . GLU A 1 496 ? -33.857 -8.889 4.343 1.00 89.25 496 GLU A C 1
ATOM 3887 O O . GLU A 1 496 ? -33.577 -10.023 4.737 1.00 89.25 496 GLU A O 1
ATOM 3892 N N . LYS A 1 497 ? -34.943 -8.236 4.783 1.00 86.25 497 LYS A N 1
ATOM 3893 C CA . LYS A 1 497 ? -35.942 -8.854 5.670 1.00 86.25 497 LYS A CA 1
ATOM 3894 C C . LYS A 1 497 ? -36.623 -10.049 5.011 1.00 86.25 497 LYS A C 1
ATOM 3896 O O . LYS A 1 497 ? -37.101 -9.958 3.880 1.00 86.25 497 LYS A O 1
ATOM 3901 N N . SER A 1 498 ? -36.784 -11.131 5.763 1.00 72.94 498 SER A N 1
ATOM 3902 C CA . SER A 1 498 ? -37.609 -12.259 5.350 1.00 72.94 498 SER A CA 1
ATOM 3903 C C . SER A 1 498 ? -39.098 -11.884 5.286 1.00 72.94 498 SER A C 1
ATOM 3905 O O . SER A 1 498 ? -39.652 -11.212 6.158 1.00 72.94 498 SER A O 1
ATOM 3907 N N . ALA A 1 499 ? -39.793 -12.378 4.257 1.00 61.06 499 ALA A N 1
ATOM 3908 C CA . ALA A 1 499 ? -41.211 -12.080 4.025 1.00 61.06 499 ALA A CA 1
ATOM 3909 C C . ALA A 1 499 ? -42.164 -12.601 5.126 1.00 61.06 499 ALA A C 1
ATOM 3911 O O . ALA A 1 499 ? -43.342 -12.250 5.134 1.00 61.06 499 ALA A O 1
ATOM 3912 N N . LYS A 1 500 ? -41.679 -13.432 6.061 1.00 49.53 500 LYS A N 1
ATOM 3913 C CA . LYS A 1 500 ? -42.492 -14.047 7.125 1.00 49.53 500 LYS A CA 1
ATOM 3914 C C . LYS A 1 500 ? -42.852 -13.088 8.266 1.00 49.53 500 LYS A C 1
ATOM 3916 O O . LYS A 1 500 ? -43.844 -13.330 8.942 1.00 49.53 500 LYS A O 1
ATOM 3921 N N . ASN A 1 501 ? -42.098 -12.002 8.453 1.00 39.72 501 ASN A N 1
ATOM 3922 C CA . ASN A 1 501 ? -42.284 -11.065 9.570 1.00 39.72 501 ASN A CA 1
ATOM 3923 C C . ASN A 1 501 ? -43.099 -9.804 9.209 1.00 39.72 501 ASN A C 1
ATOM 3925 O O . ASN A 1 501 ? -43.283 -8.924 10.046 1.00 39.72 501 ASN A O 1
ATOM 3929 N N . ALA A 1 502 ? -43.617 -9.702 7.979 1.00 37.47 502 ALA A N 1
ATOM 3930 C CA . ALA A 1 502 ? -44.331 -8.515 7.489 1.00 37.47 502 ALA A CA 1
ATOM 3931 C C . ALA A 1 502 ? -45.842 -8.473 7.822 1.00 37.47 502 ALA A C 1
ATOM 3933 O O . ALA A 1 502 ? -46.505 -7.488 7.511 1.00 37.47 502 ALA A O 1
ATOM 3934 N N . SER A 1 503 ? -46.412 -9.521 8.430 1.00 29.41 503 SER A N 1
ATOM 3935 C CA . SER A 1 503 ? -47.869 -9.667 8.609 1.00 29.41 503 SER A CA 1
ATOM 3936 C C . SER A 1 503 ? -48.432 -9.139 9.937 1.00 29.41 503 SER A C 1
ATOM 3938 O O . SER A 1 503 ? -49.623 -9.305 10.195 1.00 29.41 503 SER A O 1
ATOM 3940 N N . ALA A 1 504 ? -47.615 -8.528 10.800 1.00 34.16 504 ALA A N 1
ATOM 3941 C CA . ALA A 1 504 ? -48.042 -8.037 12.111 1.00 34.16 504 ALA A CA 1
ATOM 3942 C C . ALA A 1 504 ? -47.869 -6.511 12.233 1.00 34.16 504 ALA A C 1
ATOM 3944 O O . ALA A 1 504 ? -46.746 -6.023 12.316 1.00 34.16 504 ALA A O 1
ATOM 3945 N N . LYS A 1 505 ? -49.006 -5.802 12.355 1.00 34.31 505 LYS A N 1
ATOM 3946 C CA . LYS A 1 505 ? -49.182 -4.335 12.507 1.00 34.31 505 LYS A CA 1
ATOM 3947 C C . LYS A 1 505 ? -49.099 -3.500 11.218 1.00 34.31 505 LYS A C 1
ATOM 3949 O O . LYS A 1 505 ? -48.072 -2.902 10.915 1.00 34.31 505 LYS A O 1
ATOM 3954 N N . ASN A 1 506 ? -50.234 -3.388 10.521 1.00 30.89 506 ASN A N 1
ATOM 3955 C CA . ASN A 1 506 ? -50.974 -2.120 10.365 1.00 30.89 506 ASN A CA 1
ATOM 3956 C C . ASN A 1 506 ? -52.150 -2.312 9.394 1.00 30.89 506 ASN A C 1
ATOM 3958 O O . ASN A 1 506 ? -51.991 -2.220 8.180 1.00 30.89 506 ASN A O 1
ATOM 3962 N N . SER A 1 507 ? -53.345 -2.553 9.934 1.00 31.27 507 SER A N 1
ATOM 3963 C CA . SER A 1 507 ? -54.595 -2.473 9.179 1.00 31.27 507 SER A CA 1
ATOM 3964 C C . SER A 1 507 ? -55.248 -1.112 9.413 1.00 31.27 507 SER A C 1
ATOM 3966 O O . SER A 1 507 ? -56.123 -1.009 10.264 1.00 31.27 507 SER A O 1
ATOM 3968 N N . GLU A 1 508 ? -54.828 -0.079 8.679 1.00 31.66 508 GLU A N 1
ATOM 3969 C CA . GLU A 1 508 ? -55.662 1.106 8.431 1.00 31.66 508 GLU A CA 1
ATOM 3970 C C . GLU A 1 508 ? -55.117 1.941 7.254 1.00 31.66 508 GLU A C 1
ATOM 3972 O O . GLU A 1 508 ? -54.013 2.473 7.297 1.00 31.66 508 GLU A O 1
ATOM 3977 N N . ASN A 1 509 ? -55.916 2.001 6.184 1.00 32.88 509 ASN A N 1
ATOM 3978 C CA . ASN A 1 509 ? -55.927 2.976 5.085 1.00 32.88 509 ASN A CA 1
ATOM 3979 C C . ASN A 1 509 ? -54.608 3.650 4.639 1.00 32.88 509 ASN A C 1
ATOM 3981 O O . ASN A 1 509 ? -54.370 4.824 4.917 1.00 32.88 509 ASN A O 1
ATOM 3985 N N . LEU A 1 510 ? -53.884 2.985 3.732 1.00 25.23 510 LEU A N 1
ATOM 3986 C CA . LEU A 1 510 ? -53.230 3.645 2.593 1.00 25.23 510 LEU A CA 1
ATOM 3987 C C . LEU A 1 510 ? -53.418 2.800 1.325 1.00 25.23 510 LEU A C 1
ATOM 3989 O O . LEU A 1 510 ? -53.358 1.572 1.372 1.00 25.23 510 LEU A O 1
ATOM 3993 N N . ALA A 1 511 ? -53.665 3.461 0.192 1.00 22.50 511 ALA A N 1
ATOM 3994 C CA . ALA A 1 511 ? -53.784 2.800 -1.106 1.00 22.50 511 ALA A CA 1
ATOM 3995 C C . ALA A 1 511 ? -52.432 2.190 -1.538 1.00 22.50 511 ALA A C 1
ATOM 3997 O O . ALA A 1 511 ? -51.383 2.768 -1.235 1.00 22.50 511 ALA A O 1
ATOM 3998 N N . PRO A 1 512 ? -52.422 1.047 -2.250 1.00 22.31 512 PRO A N 1
ATOM 3999 C CA . PRO A 1 512 ? -51.187 0.353 -2.589 1.00 22.31 512 PRO A CA 1
ATOM 4000 C C . PRO A 1 512 ? -50.401 1.113 -3.664 1.00 22.31 512 PRO A C 1
ATOM 4002 O O . PRO A 1 512 ? -50.711 1.042 -4.852 1.00 22.31 512 PRO A O 1
ATOM 4005 N N . VAL A 1 513 ? -49.336 1.803 -3.251 1.00 24.81 513 VAL A N 1
ATOM 4006 C CA . VAL A 1 513 ? -48.269 2.220 -4.170 1.00 24.81 513 VAL A CA 1
ATOM 4007 C C . VAL A 1 513 ? -47.509 0.963 -4.596 1.00 24.81 513 VAL A C 1
ATOM 4009 O O . VAL A 1 513 ? -47.089 0.169 -3.752 1.00 24.81 513 VAL A O 1
ATOM 4012 N N . ALA A 1 514 ? -47.376 0.750 -5.906 1.00 21.42 514 ALA A N 1
ATOM 4013 C CA . ALA A 1 514 ? -46.825 -0.486 -6.455 1.00 21.42 514 ALA A CA 1
ATOM 4014 C C . ALA A 1 514 ? -45.358 -0.721 -6.023 1.00 21.42 514 ALA A C 1
ATOM 4016 O O . ALA A 1 514 ? -44.556 0.219 -6.034 1.00 21.42 514 ALA A O 1
ATOM 4017 N N . PRO A 1 515 ? -44.968 -1.966 -5.683 1.00 25.05 515 PRO A N 1
ATOM 4018 C CA . PRO A 1 515 ? -43.606 -2.280 -5.271 1.00 25.05 515 PRO A CA 1
ATOM 4019 C C . PRO A 1 515 ? -42.666 -2.317 -6.483 1.00 25.05 515 PRO A C 1
ATOM 4021 O O . PRO A 1 515 ? -42.551 -3.330 -7.173 1.00 25.05 515 PRO A O 1
ATOM 4024 N N . HIS A 1 516 ? -41.951 -1.222 -6.734 1.00 28.70 516 HIS A N 1
ATOM 4025 C CA . HIS A 1 516 ? -40.845 -1.232 -7.691 1.00 28.70 516 HIS A CA 1
ATOM 4026 C C . HIS A 1 516 ? -39.595 -1.892 -7.078 1.00 28.70 516 HIS A C 1
ATOM 4028 O O . HIS A 1 516 ? -39.289 -1.694 -5.904 1.00 28.70 516 HIS A O 1
ATOM 4034 N N . LEU A 1 517 ? -38.878 -2.676 -7.898 1.00 31.53 517 LEU A N 1
ATOM 4035 C CA . LEU A 1 517 ? -37.736 -3.544 -7.542 1.00 31.53 517 LEU A CA 1
ATOM 4036 C C . LEU A 1 517 ? -38.067 -4.819 -6.739 1.00 31.53 517 LEU A C 1
ATOM 4038 O O . LEU A 1 517 ? -37.400 -5.170 -5.762 1.00 31.53 517 LEU A O 1
ATOM 4042 N N . SER A 1 518 ? -39.000 -5.618 -7.262 1.00 27.06 518 SER A N 1
ATOM 4043 C CA . SER A 1 518 ? -38.954 -7.073 -7.087 1.00 27.06 518 SER A CA 1
ATOM 4044 C C . SER A 1 518 ? -37.769 -7.669 -7.864 1.00 27.06 518 SER A C 1
ATOM 4046 O O . SER A 1 518 ? -37.848 -7.843 -9.082 1.00 27.06 518 SER A O 1
ATOM 4048 N N . ILE A 1 519 ? -36.693 -8.050 -7.171 1.00 36.38 519 ILE A N 1
ATOM 4049 C CA . ILE A 1 519 ? -35.560 -8.783 -7.777 1.00 36.38 519 ILE A CA 1
ATOM 4050 C C . ILE A 1 519 ? -35.996 -10.189 -8.271 1.00 36.38 519 ILE A C 1
ATOM 4052 O O . ILE A 1 519 ? -35.321 -10.801 -9.093 1.00 36.38 519 ILE A O 1
ATOM 4056 N N . SER A 1 520 ? -37.175 -10.669 -7.855 1.00 28.58 520 SER A N 1
ATOM 4057 C CA . SER A 1 520 ? -37.703 -12.005 -8.178 1.00 28.58 520 SER A CA 1
ATOM 4058 C C . SER A 1 520 ? -38.626 -12.103 -9.410 1.00 28.58 520 SER A C 1
ATOM 4060 O O . SER A 1 520 ? -38.974 -13.214 -9.796 1.00 28.58 520 SER A O 1
ATOM 4062 N N . ALA A 1 521 ? -39.076 -11.001 -10.027 1.00 25.62 521 ALA A N 1
ATOM 4063 C CA . ALA A 1 521 ? -40.221 -11.027 -10.965 1.00 25.62 521 ALA A CA 1
ATOM 4064 C C . ALA A 1 521 ? -39.884 -11.183 -12.468 1.00 25.62 521 ALA A C 1
ATOM 4066 O O . ALA A 1 521 ? -40.720 -10.880 -13.319 1.00 25.62 521 ALA A O 1
ATOM 4067 N N . HIS A 1 522 ? -38.678 -11.635 -12.826 1.00 27.89 522 HIS A N 1
ATOM 4068 C CA . HIS A 1 522 ? -38.268 -11.852 -14.230 1.00 27.89 522 HIS A CA 1
ATOM 4069 C C . HIS A 1 522 ? -37.857 -13.299 -14.556 1.00 27.89 522 HIS A C 1
ATOM 4071 O O . HIS A 1 522 ? -37.208 -13.557 -15.566 1.00 27.89 522 HIS A O 1
ATOM 4077 N N . LEU A 1 523 ? -38.290 -14.262 -13.737 1.00 27.25 523 LEU A N 1
ATOM 4078 C CA . LEU A 1 523 ? -38.154 -15.694 -14.012 1.00 27.25 523 LEU A CA 1
ATOM 4079 C C . LEU A 1 523 ? -39.522 -16.379 -14.031 1.00 27.25 523 LEU A C 1
ATOM 4081 O O . LEU A 1 523 ? -39.928 -17.053 -13.088 1.00 27.25 523 LEU A O 1
ATOM 4085 N N . SER A 1 524 ? -40.212 -16.240 -15.158 1.00 22.05 524 SER A N 1
ATOM 4086 C CA . SER A 1 524 ? -41.296 -17.140 -15.550 1.00 22.05 524 SER A CA 1
ATOM 4087 C C . SER A 1 524 ? -40.938 -17.752 -16.899 1.00 22.05 524 SER A C 1
ATOM 4089 O O . SER A 1 524 ? -41.026 -17.086 -17.929 1.00 22.05 524 SER A O 1
ATOM 4091 N N . ILE A 1 525 ? -40.512 -19.014 -16.874 1.00 26.98 525 ILE A N 1
ATOM 4092 C CA . ILE A 1 525 ? -40.239 -19.829 -18.061 1.00 26.98 525 ILE A CA 1
ATOM 4093 C C . ILE A 1 525 ? -41.143 -21.056 -17.968 1.00 26.98 525 ILE A C 1
ATOM 4095 O O . ILE A 1 525 ? -40.945 -21.930 -17.124 1.00 26.98 525 ILE A O 1
ATOM 4099 N N . THR A 1 526 ? -42.158 -21.107 -18.825 1.00 23.22 526 THR A N 1
ATOM 4100 C CA . THR A 1 526 ? -42.978 -22.300 -19.041 1.00 23.22 526 THR A CA 1
ATOM 4101 C C . THR A 1 526 ? -42.151 -23.378 -19.751 1.00 23.22 526 THR A C 1
ATOM 4103 O O . THR A 1 526 ? -41.474 -23.078 -20.736 1.00 23.22 526 THR A O 1
ATOM 4106 N N . PRO A 1 527 ? -42.191 -24.646 -19.303 1.00 29.45 527 PRO A N 1
ATOM 4107 C CA . PRO A 1 527 ? -41.434 -25.709 -19.944 1.00 29.45 527 PRO A CA 1
ATOM 4108 C C . PRO A 1 527 ? -42.195 -26.259 -21.155 1.00 29.45 527 PRO A C 1
ATOM 4110 O O . PRO A 1 527 ? -43.254 -26.864 -21.004 1.00 29.45 527 PRO A O 1
ATOM 4113 N N . HIS A 1 528 ? -41.615 -26.141 -22.350 1.00 26.47 528 HIS A N 1
ATOM 4114 C CA . HIS A 1 528 ? -41.987 -26.989 -23.482 1.00 26.47 528 HIS A CA 1
ATOM 4115 C C . HIS A 1 528 ? -40.841 -27.945 -23.817 1.00 26.47 528 HIS A C 1
ATOM 4117 O O . HIS A 1 528 ? -39.792 -27.545 -24.316 1.00 26.47 528 HIS A O 1
ATOM 4123 N N . LEU A 1 529 ? -41.056 -29.235 -23.540 1.00 28.08 529 LEU A N 1
ATOM 4124 C CA . LEU A 1 529 ? -40.187 -30.309 -24.012 1.00 28.08 529 LEU A CA 1
ATOM 4125 C C . LEU A 1 529 ? -40.216 -30.377 -25.545 1.00 28.08 529 LEU A C 1
ATOM 4127 O O . LEU A 1 529 ? -41.296 -30.358 -26.132 1.00 28.08 529 LEU A O 1
ATOM 4131 N N . SER A 1 530 ? -39.074 -30.676 -26.171 1.00 25.14 530 SER A N 1
ATOM 4132 C CA . SER A 1 530 ? -38.965 -31.900 -26.989 1.00 25.14 530 SER A CA 1
ATOM 4133 C C . SER A 1 530 ? -37.531 -32.204 -27.455 1.00 25.14 530 SER A C 1
ATOM 4135 O O . SER A 1 530 ? -36.869 -31.325 -27.980 1.00 25.14 530 SER A O 1
ATOM 4137 N N . ARG A 1 531 ? -37.148 -33.493 -27.335 1.00 25.39 531 ARG A N 1
ATOM 4138 C CA . ARG A 1 531 ? -36.233 -34.281 -28.207 1.00 25.39 531 ARG A CA 1
ATOM 4139 C C . ARG A 1 531 ? -34.781 -33.757 -28.399 1.00 25.39 531 ARG A C 1
ATOM 4141 O O . ARG A 1 531 ? -34.575 -32.635 -28.821 1.00 25.39 531 ARG A O 1
ATOM 4148 N N . PHE A 1 532 ? -33.709 -34.535 -28.204 1.00 24.20 532 PHE A N 1
ATOM 4149 C CA . PHE A 1 532 ? -33.526 -35.998 -28.309 1.00 24.20 532 PHE A CA 1
ATOM 4150 C C . PHE A 1 532 ? -32.671 -36.613 -27.170 1.00 24.20 532 PHE A C 1
ATOM 4152 O O . PHE A 1 532 ? -32.156 -35.909 -26.308 1.00 24.20 532 PHE A O 1
ATOM 4159 N N . LEU A 1 533 ? -32.599 -37.952 -27.153 1.00 25.41 533 LEU A N 1
ATOM 4160 C CA . LEU A 1 533 ? -32.123 -38.829 -26.065 1.00 25.41 533 LEU A CA 1
ATOM 4161 C C . LEU A 1 533 ? -30.647 -39.321 -26.241 1.00 25.41 533 LEU A C 1
ATOM 4163 O O . LEU A 1 533 ? -30.035 -38.985 -27.254 1.00 25.41 533 LEU A O 1
ATOM 4167 N N . PRO A 1 534 ? -30.047 -40.039 -25.255 1.00 38.00 534 PRO A N 1
ATOM 4168 C CA . PRO A 1 534 ? -28.606 -39.997 -24.936 1.00 38.00 534 PRO A CA 1
ATOM 4169 C C . PRO A 1 534 ? -27.864 -41.331 -25.193 1.00 38.00 534 PRO A C 1
ATOM 4171 O O . PRO A 1 534 ? -28.423 -42.209 -25.834 1.00 38.00 534 PRO A O 1
ATOM 4174 N N . PHE A 1 535 ? -26.642 -41.488 -24.643 1.00 24.72 535 PHE A N 1
ATOM 4175 C CA . PHE A 1 535 ? -26.110 -42.640 -23.854 1.00 24.72 535 PHE A CA 1
ATOM 4176 C C . PHE A 1 535 ? -24.558 -42.564 -23.756 1.00 24.72 535 PHE A C 1
ATOM 4178 O O . PHE A 1 535 ? -23.951 -41.935 -24.619 1.00 24.72 535 PHE A O 1
ATOM 4185 N N . PRO A 1 536 ? -23.866 -43.274 -22.831 1.00 28.61 536 PRO A N 1
ATOM 4186 C CA . PRO A 1 536 ? -24.180 -43.581 -21.424 1.00 28.61 536 PRO A CA 1
ATOM 4187 C C . PRO A 1 536 ? -23.006 -43.245 -20.447 1.00 28.61 536 PRO A C 1
ATOM 4189 O O . PRO A 1 536 ? -21.869 -43.067 -20.879 1.00 28.61 536 PRO A O 1
ATOM 4192 N N . PRO A 1 537 ? -23.223 -43.228 -19.115 1.00 27.05 537 PRO A N 1
ATOM 4193 C CA . PRO A 1 537 ? -22.147 -43.187 -18.115 1.00 27.05 537 PRO A CA 1
ATOM 4194 C C . PRO A 1 537 ? -21.669 -44.595 -17.695 1.00 27.05 537 PRO A C 1
ATOM 4196 O O . PRO A 1 537 ? -22.439 -45.555 -17.729 1.00 27.05 537 PRO A O 1
ATOM 4199 N N . VAL A 1 538 ? -20.427 -44.706 -17.204 1.00 26.88 538 VAL A N 1
ATOM 4200 C CA . VAL A 1 538 ? -19.882 -45.915 -16.545 1.00 26.88 538 VAL A CA 1
ATOM 4201 C C . VAL A 1 538 ? -19.559 -45.579 -15.074 1.00 26.88 538 VAL A C 1
ATOM 4203 O O . VAL A 1 538 ? -18.998 -44.511 -14.825 1.00 26.88 538 VAL A O 1
ATOM 4206 N N . PRO A 1 539 ? -19.942 -46.412 -14.083 1.00 27.42 539 PRO A N 1
ATOM 4207 C CA . PRO A 1 539 ? -20.019 -45.981 -12.685 1.00 27.42 539 PRO A CA 1
ATOM 4208 C C . PRO A 1 539 ? -18.756 -46.272 -11.860 1.00 27.42 539 PRO A C 1
ATOM 4210 O O . PRO A 1 539 ? -18.113 -47.306 -12.031 1.00 27.42 539 PRO A O 1
ATOM 4213 N N . PHE A 1 540 ? -18.500 -45.434 -10.852 1.00 23.42 540 PHE A N 1
ATOM 4214 C CA . PHE A 1 540 ? -17.639 -45.773 -9.713 1.00 23.42 540 PHE A CA 1
ATOM 4215 C C . PHE A 1 540 ? -18.508 -46.092 -8.485 1.00 23.42 540 PHE A C 1
ATOM 4217 O O . PHE A 1 540 ? -19.432 -45.343 -8.168 1.00 23.42 540 PHE A O 1
ATOM 4224 N N . LYS A 1 541 ? -18.238 -47.214 -7.804 1.00 26.30 541 LYS A N 1
ATOM 4225 C CA . LYS A 1 541 ? -18.949 -47.635 -6.580 1.00 26.30 541 LYS A CA 1
ATOM 4226 C C . LYS A 1 541 ? -18.175 -47.231 -5.310 1.00 26.30 541 LYS A C 1
ATOM 4228 O O . LYS A 1 541 ? -16.947 -47.282 -5.336 1.00 26.30 541 LYS A O 1
ATOM 4233 N N . PRO A 1 542 ? -18.862 -46.902 -4.200 1.00 40.84 542 PRO A N 1
ATOM 4234 C CA . PRO A 1 542 ? -18.243 -46.672 -2.891 1.00 40.84 542 PRO A CA 1
ATOM 4235 C C . PRO A 1 542 ? -18.125 -47.963 -2.051 1.00 40.84 542 PRO A C 1
ATOM 4237 O O . PRO A 1 542 ? -18.891 -48.902 -2.278 1.00 40.84 542 PRO A O 1
ATOM 4240 N N . ASN A 1 543 ? -17.190 -47.986 -1.082 1.00 28.05 543 ASN A N 1
ATOM 4241 C CA . ASN A 1 543 ? -17.404 -48.355 0.340 1.00 28.05 543 ASN A CA 1
ATOM 4242 C C . ASN A 1 543 ? -16.077 -48.453 1.152 1.00 28.05 543 ASN A C 1
ATOM 4244 O O . ASN A 1 543 ? -15.171 -49.183 0.772 1.00 28.05 543 ASN A O 1
ATOM 4248 N N . GLU A 1 544 ? -16.009 -47.672 2.243 1.00 24.97 544 GLU A N 1
ATOM 4249 C CA . GLU A 1 544 ? -15.558 -47.927 3.646 1.00 24.97 544 GLU A CA 1
ATOM 4250 C C . GLU A 1 544 ? -14.783 -49.216 4.082 1.00 24.97 544 GLU A C 1
ATOM 4252 O O . GLU A 1 544 ? -14.897 -50.245 3.423 1.00 24.97 544 GLU A O 1
ATOM 4257 N N . PRO A 1 545 ? -14.193 -49.290 5.317 1.00 43.44 545 PRO A N 1
ATOM 4258 C CA . PRO A 1 545 ? -13.473 -48.275 6.127 1.00 43.44 545 PRO A CA 1
ATOM 4259 C C . PRO A 1 545 ? -12.258 -48.821 6.970 1.00 43.44 545 PRO A C 1
ATOM 4261 O O . PRO A 1 545 ? -11.975 -50.012 7.003 1.00 43.44 545 PRO A O 1
ATOM 4264 N N . ALA A 1 546 ? -11.643 -47.929 7.775 1.00 24.67 546 ALA A N 1
ATOM 4265 C CA . ALA A 1 546 ? -10.954 -48.158 9.075 1.00 24.67 546 ALA A CA 1
ATOM 4266 C C . ALA A 1 546 ? -9.551 -48.831 9.192 1.00 24.67 546 ALA A C 1
ATOM 4268 O O . ALA A 1 546 ? -9.358 -50.005 8.893 1.00 24.67 546 ALA A O 1
ATOM 4269 N N . SER A 1 547 ? -8.604 -48.139 9.858 1.00 23.64 547 SER A N 1
ATOM 4270 C CA . SER A 1 547 ? -8.034 -48.539 11.179 1.00 23.64 547 SER A CA 1
ATOM 4271 C C . SER A 1 547 ? -6.895 -47.612 11.682 1.00 23.64 547 SER A C 1
ATOM 4273 O O . SER A 1 547 ? -6.284 -46.864 10.923 1.00 23.64 547 SER A O 1
ATOM 4275 N N . PHE A 1 548 ? -6.647 -47.621 13.001 1.00 26.52 548 PHE A N 1
ATOM 4276 C CA . PHE A 1 548 ? -5.646 -46.811 13.727 1.00 26.52 548 PHE A CA 1
ATOM 4277 C C . PHE A 1 548 ? -4.215 -47.388 13.655 1.00 26.52 548 PHE A C 1
ATOM 4279 O O . PHE A 1 548 ? -4.076 -48.598 13.811 1.00 26.52 548 PHE A O 1
ATOM 4286 N N . ALA A 1 549 ? -3.169 -46.533 13.670 1.00 24.06 549 ALA A N 1
ATOM 4287 C CA . ALA A 1 549 ? -2.070 -46.604 14.669 1.00 24.06 549 ALA A CA 1
ATOM 4288 C C . ALA A 1 549 ? -0.953 -45.524 14.552 1.00 24.06 549 ALA A C 1
ATOM 4290 O O . ALA A 1 549 ? -0.333 -45.366 13.510 1.00 24.06 549 ALA A O 1
ATOM 4291 N N . LYS A 1 550 ? -0.604 -44.944 15.718 1.00 25.56 550 LYS A N 1
ATOM 4292 C CA . LYS A 1 550 ? 0.726 -44.465 16.194 1.00 25.56 550 LYS A CA 1
ATOM 4293 C C . LYS A 1 550 ? 1.468 -43.284 15.516 1.00 25.56 550 LYS A C 1
ATOM 4295 O O . LYS A 1 550 ? 1.971 -43.366 14.404 1.00 25.56 550 LYS A O 1
ATOM 4300 N N . MET A 1 551 ? 1.702 -42.242 16.330 1.00 25.52 551 MET A N 1
ATOM 4301 C CA . MET A 1 551 ? 2.804 -41.264 16.197 1.00 25.52 551 MET A CA 1
ATOM 4302 C C . MET A 1 551 ? 4.189 -41.921 16.419 1.00 25.52 551 MET A C 1
ATOM 4304 O O . MET A 1 551 ? 4.260 -42.961 17.081 1.00 25.52 551 MET A O 1
ATOM 4308 N N . PRO A 1 552 ? 5.291 -41.297 15.946 1.00 26.05 552 PRO A N 1
ATOM 4309 C CA . PRO A 1 552 ? 6.023 -40.336 16.793 1.00 26.05 552 PRO A CA 1
ATOM 4310 C C . PRO A 1 552 ? 6.452 -39.020 16.095 1.00 26.05 552 PRO A C 1
ATOM 4312 O O . PRO A 1 552 ? 6.643 -38.950 14.885 1.00 26.05 552 PRO A O 1
ATOM 4315 N N . LYS A 1 553 ? 6.652 -37.970 16.905 1.00 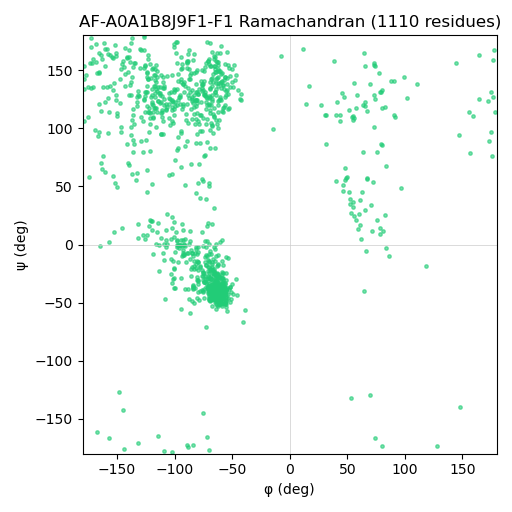26.70 553 LYS A N 1
ATOM 4316 C CA . LYS A 1 553 ? 7.401 -36.725 16.604 1.00 26.70 553 LYS A CA 1
ATOM 4317 C C . LYS A 1 553 ? 8.830 -36.841 17.189 1.00 26.70 553 LYS A C 1
ATOM 4319 O O . LYS A 1 553 ? 9.018 -37.694 18.054 1.00 26.70 553 LYS A O 1
ATOM 4324 N N . PRO A 1 554 ? 9.761 -35.890 16.955 1.00 38.88 554 PRO A N 1
ATOM 4325 C CA . PRO A 1 554 ? 10.017 -35.071 15.759 1.00 38.88 554 PRO A CA 1
ATOM 4326 C C . PRO A 1 554 ? 11.511 -35.102 15.342 1.00 38.88 554 PRO A C 1
ATOM 4328 O O . PRO A 1 554 ? 12.378 -35.446 16.143 1.00 38.88 554 PRO A O 1
ATOM 4331 N N . LEU A 1 555 ? 11.860 -34.603 14.150 1.00 22.39 555 LEU A N 1
ATOM 4332 C CA . LEU A 1 555 ? 13.225 -34.109 13.909 1.00 22.39 555 LEU A CA 1
ATOM 4333 C C . LEU A 1 555 ? 13.245 -32.999 12.855 1.00 22.39 555 LEU A C 1
ATOM 4335 O O . LEU A 1 555 ? 12.672 -33.133 11.778 1.00 22.39 555 LEU A O 1
ATOM 4339 N N . ALA A 1 556 ? 13.882 -31.880 13.194 1.00 25.06 556 ALA A N 1
ATOM 4340 C CA . ALA A 1 556 ? 13.976 -30.709 12.335 1.00 25.06 556 ALA A CA 1
ATOM 4341 C C . ALA A 1 556 ? 15.249 -30.746 11.482 1.00 25.06 556 ALA A C 1
ATOM 4343 O O . ALA A 1 556 ? 16.327 -31.000 12.023 1.00 25.06 556 ALA A O 1
ATOM 4344 N N . LYS A 1 557 ? 15.135 -30.378 10.198 1.00 23.47 557 LYS A N 1
ATOM 4345 C CA . LYS A 1 557 ? 16.103 -29.525 9.479 1.00 23.47 557 LYS A CA 1
ATOM 4346 C C . LYS A 1 557 ? 15.634 -29.200 8.057 1.00 23.47 557 LYS A C 1
ATOM 4348 O O . LYS A 1 557 ? 15.242 -30.094 7.327 1.00 23.47 557 LYS A O 1
ATOM 4353 N N . SER A 1 558 ? 15.789 -27.923 7.696 1.00 23.83 558 SER A N 1
ATOM 4354 C CA . SER A 1 558 ? 16.185 -27.416 6.372 1.00 23.83 558 SER A CA 1
ATOM 4355 C C . SER A 1 558 ? 15.552 -28.036 5.118 1.00 23.83 558 SER A C 1
ATOM 4357 O O . SER A 1 558 ? 15.988 -29.098 4.686 1.00 23.83 558 SER A O 1
ATOM 4359 N N . LEU A 1 559 ? 14.723 -27.250 4.419 1.00 24.17 559 LEU A N 1
ATOM 4360 C CA . LEU A 1 559 ? 14.929 -26.939 2.992 1.00 24.17 559 LEU A CA 1
ATOM 4361 C C . LEU A 1 559 ? 13.981 -25.812 2.539 1.00 24.17 559 LEU A C 1
ATOM 4363 O O . LEU A 1 559 ? 12.823 -26.045 2.205 1.00 24.17 559 LEU A O 1
ATOM 4367 N N . GLU A 1 560 ? 14.492 -24.582 2.494 1.00 26.08 560 GLU A N 1
ATOM 4368 C CA . GLU A 1 560 ? 13.905 -23.533 1.656 1.00 26.08 560 GLU A CA 1
ATOM 4369 C C . GLU A 1 560 ? 14.330 -23.780 0.204 1.00 26.08 560 GLU A C 1
ATOM 4371 O O . GLU A 1 560 ? 15.527 -23.777 -0.088 1.00 26.08 560 GLU A O 1
ATOM 4376 N N . SER A 1 561 ? 13.388 -23.934 -0.732 1.00 24.08 561 SER A N 1
ATOM 4377 C CA . SER A 1 561 ? 13.677 -23.617 -2.136 1.00 24.08 561 SER A CA 1
ATOM 4378 C C . SER A 1 561 ? 12.415 -23.340 -2.964 1.00 24.08 561 SER A C 1
ATOM 4380 O O . SER A 1 561 ? 11.463 -24.112 -2.932 1.00 24.08 561 SER A O 1
ATOM 4382 N N . LYS A 1 562 ? 12.489 -22.274 -3.775 1.00 24.30 562 LYS A N 1
ATOM 4383 C CA . LYS A 1 562 ? 11.725 -22.040 -5.018 1.00 24.30 562 LYS A CA 1
ATOM 4384 C C . LYS A 1 562 ? 10.194 -21.909 -4.913 1.00 24.30 562 LYS A C 1
ATOM 4386 O O . LYS A 1 562 ? 9.450 -22.765 -5.377 1.00 24.30 562 LYS A O 1
ATOM 4391 N N . ALA A 1 563 ? 9.744 -20.719 -4.514 1.00 22.14 563 ALA A N 1
ATOM 4392 C CA . ALA A 1 563 ? 8.512 -20.137 -5.050 1.00 22.14 563 ALA A CA 1
ATOM 4393 C C . ALA A 1 563 ? 8.861 -19.208 -6.232 1.00 22.14 563 ALA A C 1
ATOM 4395 O O . ALA A 1 563 ? 9.246 -18.060 -6.027 1.00 22.14 563 ALA A O 1
ATOM 4396 N N . ASN A 1 564 ? 8.742 -19.716 -7.462 1.00 23.44 564 ASN A N 1
ATOM 4397 C CA . ASN A 1 564 ? 8.743 -18.917 -8.690 1.00 23.44 564 ASN A CA 1
ATOM 4398 C C . ASN A 1 564 ? 7.392 -19.134 -9.381 1.00 23.44 564 ASN A C 1
ATOM 4400 O O . ASN A 1 564 ? 7.155 -20.206 -9.931 1.00 23.44 564 ASN A O 1
ATOM 4404 N N . SER A 1 565 ? 6.531 -18.121 -9.385 1.00 23.80 565 SER A N 1
ATOM 4405 C CA . SER A 1 565 ? 5.332 -18.079 -10.226 1.00 23.80 565 SER A CA 1
ATOM 4406 C C . SER A 1 565 ? 5.319 -16.751 -10.974 1.00 23.80 565 SER A C 1
ATOM 4408 O O . SER A 1 565 ? 5.154 -15.699 -10.356 1.00 23.80 565 SER A O 1
ATOM 4410 N N . ALA A 1 566 ? 5.546 -16.808 -12.284 1.00 26.44 566 ALA A N 1
ATOM 4411 C CA . ALA A 1 566 ? 5.439 -15.647 -13.158 1.00 26.44 566 ALA A CA 1
ATOM 4412 C C . ALA A 1 566 ? 3.967 -15.269 -13.382 1.00 26.44 566 ALA A C 1
ATOM 4414 O O . ALA A 1 566 ? 3.078 -16.124 -13.329 1.00 26.44 566 ALA A O 1
ATOM 4415 N N . ASP A 1 567 ? 3.725 -13.988 -13.654 1.00 25.09 567 ASP A N 1
ATOM 4416 C CA . ASP A 1 567 ? 2.408 -13.476 -14.015 1.00 25.09 567 ASP A CA 1
ATOM 4417 C C . ASP A 1 567 ? 1.896 -14.129 -15.311 1.00 25.09 567 ASP A C 1
ATOM 4419 O O . ASP A 1 567 ? 2.529 -14.035 -16.361 1.00 25.09 567 ASP A O 1
ATOM 4423 N N . SER A 1 568 ? 0.709 -14.736 -15.250 1.00 24.64 568 SER A N 1
ATOM 4424 C CA . SER A 1 568 ? -0.105 -15.044 -16.430 1.00 24.64 568 SER A CA 1
ATOM 4425 C C . SER A 1 568 ? -1.410 -14.256 -16.344 1.00 24.64 568 SER A C 1
ATOM 4427 O O . SER A 1 568 ? -2.333 -14.593 -15.603 1.00 24.64 568 SER A O 1
ATOM 4429 N N . ALA A 1 569 ? -1.478 -13.155 -17.089 1.00 26.77 569 ALA A N 1
ATOM 4430 C CA . ALA A 1 569 ? -2.737 -12.466 -17.321 1.00 26.77 569 ALA A CA 1
ATOM 4431 C C . ALA A 1 569 ? -3.559 -13.260 -18.352 1.00 26.77 569 ALA A C 1
ATOM 4433 O O . ALA A 1 569 ? -3.038 -13.616 -19.405 1.00 26.77 569 ALA A O 1
ATOM 4434 N N . GLY A 1 570 ? -4.846 -13.495 -18.069 1.00 29.28 570 GLY A N 1
ATOM 4435 C CA . GLY A 1 570 ? -5.807 -13.950 -19.081 1.00 29.28 570 GLY A CA 1
ATOM 4436 C C . GLY A 1 570 ? -6.085 -15.456 -19.182 1.00 29.28 570 GLY A C 1
ATOM 4437 O O . GLY A 1 570 ? -6.108 -15.971 -20.291 1.00 29.28 570 GLY A O 1
ATOM 4438 N N . SER A 1 571 ? -6.366 -16.155 -18.072 1.00 26.55 571 SER A N 1
ATOM 4439 C CA . SER A 1 571 ? -7.166 -17.404 -18.106 1.00 26.55 571 SER A CA 1
ATOM 4440 C C . SER A 1 571 ? -7.704 -17.823 -16.723 1.00 26.55 571 SER A C 1
ATOM 4442 O O . SER A 1 571 ? -7.298 -18.844 -16.166 1.00 26.55 571 SER A O 1
ATOM 4444 N N . MET A 1 572 ? -8.662 -17.077 -16.171 1.00 29.42 572 MET A N 1
ATOM 4445 C CA . MET A 1 572 ? -9.556 -17.580 -15.117 1.00 29.42 572 MET A CA 1
ATOM 4446 C C . MET A 1 572 ? -10.931 -16.931 -15.265 1.00 29.42 572 MET A C 1
ATOM 4448 O O . MET A 1 572 ? -11.085 -15.787 -14.865 1.00 29.42 572 MET A O 1
ATOM 4452 N N . ASP A 1 573 ? -11.888 -17.669 -15.841 1.00 32.66 573 ASP A N 1
ATOM 4453 C CA . ASP A 1 573 ? -13.331 -17.377 -15.715 1.00 32.66 573 ASP A CA 1
ATOM 4454 C C . ASP A 1 573 ? -14.273 -18.537 -16.131 1.00 32.66 573 ASP A C 1
ATOM 4456 O O . ASP A 1 573 ? -15.482 -18.396 -16.002 1.00 32.66 573 ASP A O 1
ATOM 4460 N N . SER A 1 574 ? -13.795 -19.710 -16.595 1.00 30.28 574 SER A N 1
ATOM 4461 C CA . SER A 1 574 ? -14.704 -20.805 -17.023 1.00 30.28 574 SER A CA 1
ATOM 4462 C C . SER A 1 574 ? -14.899 -21.953 -16.017 1.00 30.28 574 SER A C 1
ATOM 4464 O O . SER A 1 574 ? -15.972 -22.549 -15.982 1.00 30.28 574 SER A O 1
ATOM 4466 N N . ALA A 1 575 ? -13.909 -22.268 -15.173 1.00 25.61 575 ALA A N 1
ATOM 4467 C CA . ALA A 1 575 ? -13.919 -23.508 -14.380 1.00 25.61 575 ALA A CA 1
ATOM 4468 C C . ALA A 1 575 ? -14.833 -23.496 -13.134 1.00 25.61 575 ALA A C 1
ATOM 4470 O O . ALA A 1 575 ? -15.161 -24.561 -12.622 1.00 25.61 575 ALA A O 1
ATOM 4471 N N . TYR A 1 576 ? -15.244 -22.320 -12.643 1.00 32.66 576 TYR A N 1
ATOM 4472 C CA . TYR A 1 576 ? -16.050 -22.175 -11.415 1.00 32.66 576 TYR A CA 1
ATOM 4473 C C . TYR A 1 576 ? -17.474 -21.637 -11.641 1.00 32.66 576 TYR A C 1
ATOM 4475 O O . TYR A 1 576 ? -18.248 -21.549 -10.692 1.00 32.66 576 TYR A O 1
ATOM 4483 N N . LEU A 1 577 ? -17.860 -21.348 -12.889 1.00 30.52 577 LEU A N 1
ATOM 4484 C CA . LEU A 1 577 ? -19.244 -20.995 -13.245 1.00 30.52 577 LEU A CA 1
ATOM 4485 C C . LEU A 1 577 ? -20.167 -22.224 -13.374 1.00 30.52 577 LEU A C 1
ATOM 4487 O O . LEU A 1 577 ? -21.375 -22.072 -13.539 1.00 30.52 577 LEU A O 1
ATOM 4491 N N . ALA A 1 578 ? -19.614 -23.438 -13.290 1.00 25.91 578 ALA A N 1
ATOM 4492 C CA . ALA A 1 578 ? -20.322 -24.688 -13.569 1.00 25.91 578 ALA A CA 1
ATOM 4493 C C . ALA A 1 578 ? -21.344 -25.120 -12.496 1.00 25.91 578 ALA A C 1
ATOM 4495 O O . ALA A 1 578 ? -22.205 -25.939 -12.800 1.00 25.91 578 ALA A O 1
ATOM 4496 N N . ASP A 1 579 ? -21.269 -24.582 -11.271 1.00 27.38 579 ASP A N 1
ATOM 4497 C CA . ASP A 1 579 ? -22.015 -25.095 -10.103 1.00 27.38 579 ASP A CA 1
ATOM 4498 C C . ASP A 1 579 ? -22.958 -24.048 -9.465 1.00 27.38 579 ASP A C 1
ATOM 4500 O O . ASP A 1 579 ? -23.346 -24.137 -8.301 1.00 27.38 579 ASP A O 1
ATOM 4504 N N . SER A 1 580 ? -23.332 -23.011 -10.230 1.00 28.39 580 SER A N 1
ATOM 4505 C CA . SER A 1 580 ? -24.291 -21.979 -9.801 1.00 28.39 580 SER A CA 1
ATOM 4506 C C . SER A 1 580 ? -25.455 -21.846 -10.785 1.00 28.39 580 SER A C 1
ATOM 4508 O O . SER A 1 580 ? -25.435 -21.059 -11.731 1.00 28.39 580 SER A O 1
ATOM 4510 N N . SER A 1 581 ? -26.512 -22.623 -10.553 1.00 28.69 581 SER A N 1
ATOM 4511 C CA . SER A 1 581 ? -27.720 -22.654 -11.384 1.00 28.69 581 SER A CA 1
ATOM 4512 C C . SER A 1 581 ? -28.644 -21.437 -11.171 1.00 28.69 581 SER A C 1
ATOM 4514 O O . SER A 1 581 ? -29.813 -21.625 -10.843 1.00 28.69 581 SER A O 1
ATOM 4516 N N . ALA A 1 582 ? -28.128 -20.205 -11.318 1.00 31.03 582 ALA A N 1
ATOM 4517 C CA . ALA A 1 582 ? -28.899 -18.951 -11.445 1.00 31.03 582 ALA A CA 1
ATOM 4518 C C . ALA A 1 582 ? -28.008 -17.711 -11.735 1.00 31.03 582 ALA A C 1
ATOM 4520 O O . ALA A 1 582 ? -28.036 -16.732 -10.990 1.00 31.03 582 ALA A O 1
ATOM 4521 N N . LEU A 1 583 ? -27.223 -17.704 -12.819 1.00 33.31 583 LEU A N 1
ATOM 4522 C CA . LEU A 1 583 ? -26.474 -16.506 -13.247 1.00 33.31 583 LEU A CA 1
ATOM 4523 C C . LEU A 1 583 ? -27.203 -15.728 -14.350 1.00 33.31 583 LEU A C 1
ATOM 4525 O O . LEU A 1 583 ? -26.889 -15.826 -15.535 1.00 33.31 583 LEU A O 1
ATOM 4529 N N . ALA A 1 584 ? -28.177 -14.912 -13.944 1.00 35.31 584 ALA A N 1
ATOM 4530 C CA . ALA A 1 584 ? -28.804 -13.934 -14.827 1.00 35.31 584 ALA A CA 1
ATOM 4531 C C . ALA A 1 584 ? -27.890 -12.705 -15.000 1.00 35.31 584 ALA A C 1
ATOM 4533 O O . ALA A 1 584 ? -27.888 -11.790 -14.176 1.00 35.31 584 ALA A O 1
ATOM 4534 N N . SER A 1 585 ? -27.121 -12.672 -16.093 1.00 35.34 585 SER A N 1
ATOM 4535 C CA . SER A 1 585 ? -26.390 -11.473 -16.520 1.00 35.34 585 SER A CA 1
ATOM 4536 C C . SER A 1 585 ? -27.371 -10.348 -16.865 1.00 35.34 585 SER A C 1
ATOM 4538 O O . SER A 1 585 ? -27.928 -10.318 -17.963 1.00 35.34 585 SER A O 1
ATOM 4540 N N . ILE A 1 586 ? -27.514 -9.368 -15.972 1.00 37.97 586 ILE A N 1
ATOM 4541 C CA . ILE A 1 586 ? -28.128 -8.080 -16.304 1.00 37.97 586 ILE A CA 1
ATOM 4542 C C . ILE A 1 586 ? -27.011 -7.132 -16.769 1.00 37.97 586 ILE A C 1
ATOM 4544 O O . ILE A 1 586 ? -26.192 -6.654 -15.981 1.00 37.97 586 ILE A O 1
ATOM 4548 N N . ASN A 1 587 ? -26.985 -6.869 -18.079 1.00 44.16 587 ASN A N 1
ATOM 4549 C CA . ASN A 1 587 ? -26.168 -5.848 -18.752 1.00 44.16 587 ASN A CA 1
ATOM 4550 C C . ASN A 1 587 ? -24.640 -5.923 -18.530 1.00 44.16 587 ASN A C 1
ATOM 4552 O O . ASN A 1 587 ? -23.958 -4.904 -18.625 1.00 44.16 587 ASN A O 1
ATOM 4556 N N . GLY A 1 588 ? -24.078 -7.096 -18.207 1.00 47.50 588 GLY A N 1
ATOM 4557 C CA . GLY A 1 588 ? -22.622 -7.297 -18.118 1.00 47.50 588 GLY A CA 1
ATOM 4558 C C . GLY A 1 588 ? -21.885 -6.440 -17.072 1.00 47.50 588 GLY A C 1
ATOM 4559 O O . GLY A 1 588 ? -20.665 -6.296 -17.172 1.00 47.50 588 GLY A O 1
ATOM 4560 N N . ARG A 1 589 ? -22.610 -5.857 -16.102 1.00 50.59 589 ARG A N 1
ATOM 4561 C CA . ARG A 1 589 ? -22.070 -5.034 -14.995 1.00 50.59 589 ARG A CA 1
ATOM 4562 C C . ARG A 1 589 ? -22.238 -5.674 -13.611 1.00 50.59 589 ARG A C 1
ATOM 4564 O O . ARG A 1 589 ? -21.485 -5.342 -12.703 1.00 50.59 589 ARG A O 1
ATOM 4571 N N . ILE A 1 590 ? -23.202 -6.584 -13.460 1.00 53.38 590 ILE A N 1
ATOM 4572 C CA . ILE A 1 590 ? -23.498 -7.313 -12.218 1.00 53.38 590 ILE A CA 1
ATOM 4573 C C . ILE A 1 590 ? -23.063 -8.765 -12.417 1.00 53.38 590 ILE A C 1
ATOM 4575 O O . ILE A 1 590 ? -23.575 -9.424 -13.322 1.00 53.38 590 ILE A O 1
ATOM 4579 N N . CYS A 1 591 ? -22.136 -9.263 -11.594 1.00 51.50 591 CYS A N 1
ATOM 4580 C CA . CYS A 1 591 ? -21.535 -10.586 -11.824 1.00 51.50 591 CYS A CA 1
ATOM 4581 C C . CYS A 1 591 ? -22.165 -11.746 -11.027 1.00 51.50 591 CYS A C 1
ATOM 4583 O O . CYS A 1 591 ? -21.926 -12.892 -11.388 1.00 51.50 591 CYS A O 1
ATOM 4585 N N . ALA A 1 592 ? -22.971 -11.494 -9.984 1.00 51.25 592 ALA A N 1
ATOM 4586 C CA . ALA A 1 592 ? -23.782 -12.528 -9.322 1.00 51.25 592 ALA A CA 1
ATOM 4587 C C . ALA A 1 592 ? -24.900 -11.935 -8.444 1.00 51.25 592 ALA A C 1
ATOM 4589 O O . ALA A 1 592 ? -24.801 -10.793 -7.994 1.00 51.25 592 ALA A O 1
ATOM 4590 N N . LEU A 1 593 ? -25.915 -12.763 -8.166 1.00 53.09 593 LEU A N 1
ATOM 4591 C CA . LEU A 1 593 ? -26.883 -12.627 -7.072 1.00 53.09 593 LEU A CA 1
ATOM 4592 C C . LEU A 1 593 ? -27.073 -14.014 -6.430 1.00 53.09 593 LEU A C 1
ATOM 4594 O O . LEU A 1 593 ? -27.929 -14.788 -6.850 1.00 53.09 593 LEU A O 1
ATOM 4598 N N . SER A 1 594 ? -26.269 -14.354 -5.418 1.00 48.97 594 SER A N 1
ATOM 4599 C CA . SER A 1 594 ? -26.454 -15.599 -4.650 1.00 48.97 594 SER A CA 1
ATOM 4600 C C . SER A 1 594 ? -27.356 -15.345 -3.442 1.00 48.97 594 SER A C 1
ATOM 4602 O O . SER A 1 594 ? -26.859 -15.119 -2.339 1.00 48.97 594 SER A O 1
ATOM 4604 N N . ALA A 1 595 ? -28.675 -15.406 -3.636 1.00 51.41 595 ALA A N 1
ATOM 4605 C CA . ALA A 1 595 ? -29.626 -15.440 -2.528 1.00 51.41 595 ALA A CA 1
ATOM 4606 C C . ALA A 1 595 ? -29.674 -16.855 -1.926 1.00 51.41 595 ALA A C 1
ATOM 4608 O O . ALA A 1 595 ? -30.154 -17.794 -2.563 1.00 51.41 595 ALA A O 1
ATOM 4609 N N . LYS A 1 596 ? -29.173 -17.015 -0.697 1.00 58.31 596 LYS A N 1
ATOM 4610 C CA . LYS A 1 596 ? -29.356 -18.235 0.106 1.00 58.31 596 LYS A CA 1
ATOM 4611 C C . LYS A 1 596 ? -30.463 -18.009 1.144 1.00 58.31 596 LYS A C 1
ATOM 4613 O O . LYS A 1 596 ? -30.926 -16.888 1.349 1.00 58.31 596 LYS A O 1
ATOM 4618 N N . ASN A 1 597 ? -30.897 -19.079 1.814 1.00 67.50 597 ASN A N 1
ATOM 4619 C CA . ASN A 1 597 ? -31.999 -19.044 2.792 1.00 67.50 597 ASN A CA 1
ATOM 4620 C C . ASN A 1 597 ? -31.724 -18.181 4.050 1.00 67.50 597 ASN A C 1
ATOM 4622 O O . ASN A 1 597 ? -32.579 -18.102 4.927 1.00 67.50 597 ASN A O 1
ATOM 4626 N N . ASP A 1 598 ? -30.556 -17.543 4.152 1.00 80.62 598 ASP A N 1
ATOM 4627 C CA . ASP A 1 598 ? -30.176 -16.610 5.216 1.00 80.62 598 ASP A CA 1
ATOM 4628 C C . ASP A 1 598 ? -30.560 -15.144 4.921 1.00 80.62 598 ASP A C 1
ATOM 4630 O O . ASP A 1 598 ? -30.445 -14.294 5.801 1.00 80.62 598 ASP A O 1
ATOM 4634 N N . GLY A 1 599 ? -31.050 -14.827 3.718 1.00 86.00 599 GLY A N 1
ATOM 4635 C CA . GLY A 1 599 ? -31.475 -13.467 3.356 1.00 86.00 599 GLY A CA 1
ATOM 4636 C C . GLY A 1 599 ? -30.329 -12.506 3.023 1.00 86.00 599 GLY A C 1
ATOM 4637 O O . GLY A 1 599 ? -30.570 -11.310 2.854 1.00 86.00 599 GLY A O 1
ATOM 4638 N N . PHE A 1 600 ? -29.095 -13.009 2.904 1.00 89.19 600 PHE A N 1
ATOM 4639 C CA . PHE A 1 600 ? -27.984 -12.250 2.335 1.00 89.19 600 PHE A CA 1
ATOM 4640 C C . PHE A 1 600 ? -27.978 -12.365 0.806 1.00 89.19 600 PHE A C 1
ATOM 4642 O O . PHE A 1 600 ? -28.065 -13.455 0.239 1.00 89.19 600 PHE A O 1
ATOM 4649 N N . ILE A 1 601 ? -27.817 -11.219 0.151 1.00 87.75 601 ILE A N 1
ATOM 4650 C CA . ILE A 1 601 ? -27.647 -11.053 -1.288 1.00 87.75 601 ILE A CA 1
ATOM 4651 C C . ILE A 1 601 ? -26.208 -10.585 -1.526 1.00 87.75 601 ILE A C 1
ATOM 4653 O O . ILE A 1 601 ? -25.817 -9.488 -1.125 1.00 87.75 601 ILE A O 1
ATOM 4657 N N . GLU A 1 602 ? -25.413 -11.431 -2.174 1.00 89.19 602 GLU A N 1
ATOM 4658 C CA . GLU A 1 602 ? -24.024 -11.137 -2.542 1.00 89.19 602 GLU A CA 1
ATOM 4659 C C . GLU A 1 602 ? -23.981 -10.396 -3.889 1.00 89.19 602 GLU A C 1
ATOM 4661 O O . GLU A 1 602 ? -24.383 -10.962 -4.905 1.00 89.19 602 GLU A O 1
ATOM 4666 N N . VAL A 1 603 ? -23.489 -9.151 -3.903 1.00 88.31 603 VAL A N 1
ATOM 4667 C CA . VAL A 1 603 ? -23.379 -8.289 -5.093 1.00 88.31 603 VAL A CA 1
ATOM 4668 C C . VAL A 1 603 ? -21.911 -8.029 -5.439 1.00 88.31 603 VAL A C 1
ATOM 4670 O O . VAL A 1 603 ? -21.116 -7.616 -4.593 1.00 88.31 603 VAL A O 1
ATOM 4673 N N . TYR A 1 604 ? -21.561 -8.223 -6.709 1.00 89.00 604 TYR A N 1
ATOM 4674 C CA . TYR A 1 604 ? -20.219 -7.996 -7.250 1.00 89.00 604 TYR A CA 1
ATOM 4675 C C . TYR A 1 604 ? -20.304 -6.958 -8.375 1.00 89.00 604 TYR A C 1
ATOM 4677 O O . TYR A 1 604 ? -20.913 -7.231 -9.413 1.00 89.00 604 TYR A O 1
ATOM 4685 N N . MET A 1 605 ? -19.710 -5.781 -8.159 1.00 87.38 605 MET A N 1
ATOM 4686 C CA . MET A 1 605 ? -19.722 -4.652 -9.093 1.00 87.38 605 MET A CA 1
ATOM 4687 C C . MET A 1 605 ? -18.327 -4.437 -9.691 1.00 87.38 605 MET A C 1
ATOM 4689 O O . MET A 1 605 ? -17.412 -3.977 -9.005 1.00 87.38 605 MET A O 1
ATOM 4693 N N . GLN A 1 606 ? -18.147 -4.798 -10.963 1.00 86.06 606 GLN A N 1
ATOM 4694 C CA . GLN A 1 606 ? -16.835 -4.792 -11.618 1.00 86.06 606 GLN A CA 1
ATOM 4695 C C . GLN A 1 606 ? -16.339 -3.370 -11.911 1.00 86.06 606 GLN A C 1
ATOM 4697 O O . GLN A 1 606 ? -16.982 -2.614 -12.642 1.00 86.06 606 GLN A O 1
ATOM 4702 N N . ASN A 1 607 ? -15.126 -3.036 -11.469 1.00 85.75 607 ASN A N 1
ATOM 4703 C CA . ASN A 1 607 ? -14.470 -1.794 -11.859 1.00 85.75 607 ASN A CA 1
ATOM 4704 C C . ASN A 1 607 ? -13.875 -1.898 -13.276 1.00 85.75 607 ASN A C 1
ATOM 4706 O O . ASN A 1 607 ? -12.708 -2.232 -13.463 1.00 85.75 607 ASN A O 1
ATOM 4710 N N . ARG A 1 608 ? -14.683 -1.585 -14.296 1.00 73.81 608 ARG A N 1
ATOM 4711 C CA . ARG A 1 608 ? -14.241 -1.495 -15.708 1.00 73.81 608 ARG A CA 1
ATOM 4712 C C . ARG A 1 608 ? -13.811 -0.079 -16.125 1.00 73.81 608 ARG A C 1
ATOM 4714 O O . ARG A 1 608 ? -13.669 0.214 -17.311 1.00 73.81 608 ARG A O 1
ATOM 4721 N N . SER A 1 609 ? -13.638 0.819 -15.161 1.00 72.50 609 SER A N 1
ATOM 4722 C CA . SER A 1 609 ? -13.440 2.254 -15.381 1.00 72.50 609 SER A CA 1
ATOM 4723 C C . SER A 1 609 ? -11.995 2.540 -15.783 1.00 72.50 609 SER A C 1
ATOM 4725 O O . SER A 1 609 ? -11.102 2.491 -14.947 1.00 72.50 609 SER A O 1
ATOM 4727 N N . ASN A 1 610 ? -11.756 2.853 -17.061 1.00 80.62 610 ASN A N 1
ATOM 4728 C CA . ASN A 1 610 ? -10.440 3.262 -17.571 1.00 80.62 610 ASN A CA 1
ATOM 4729 C C . ASN A 1 610 ? -9.294 2.310 -17.147 1.00 80.62 610 ASN A C 1
ATOM 4731 O O . ASN A 1 610 ? -8.311 2.724 -16.531 1.00 80.62 610 ASN A O 1
ATOM 4735 N N . LEU A 1 611 ? -9.419 1.023 -17.501 1.00 83.19 611 LEU A N 1
ATOM 4736 C CA . LEU A 1 611 ? -8.447 -0.033 -17.166 1.00 83.19 611 LEU A CA 1
ATOM 4737 C C . LEU A 1 611 ? -6.991 0.344 -17.510 1.00 83.19 611 LEU A C 1
ATOM 4739 O O . LEU A 1 611 ? -6.071 0.007 -16.770 1.00 83.19 611 LEU A O 1
ATOM 4743 N N . ALA A 1 612 ? -6.776 1.101 -18.591 1.00 84.75 612 ALA A N 1
ATOM 4744 C CA . ALA A 1 612 ? -5.455 1.596 -18.974 1.00 84.75 612 ALA A CA 1
ATOM 4745 C C . ALA A 1 612 ? -4.872 2.615 -17.974 1.00 84.75 612 ALA A C 1
ATOM 4747 O O . ALA A 1 612 ? -3.667 2.610 -17.732 1.00 84.75 612 ALA A O 1
ATOM 4748 N N . ALA A 1 613 ? -5.691 3.488 -17.377 1.00 86.25 613 ALA A N 1
ATOM 4749 C CA . ALA A 1 613 ? -5.239 4.374 -16.304 1.00 86.25 613 ALA A CA 1
ATOM 4750 C C . ALA A 1 613 ? -5.000 3.613 -14.993 1.00 86.25 613 ALA A C 1
ATOM 4752 O O . ALA A 1 613 ? -4.031 3.918 -14.301 1.00 86.25 613 ALA A O 1
ATOM 4753 N N . ILE A 1 614 ? -5.830 2.607 -14.686 1.00 86.81 614 ILE A N 1
ATOM 4754 C CA . ILE A 1 614 ? -5.643 1.731 -13.520 1.00 86.81 614 ILE A CA 1
ATOM 4755 C C . ILE A 1 614 ? -4.282 1.027 -13.593 1.00 86.81 614 ILE A C 1
ATOM 4757 O O . ILE A 1 614 ? -3.493 1.123 -12.653 1.00 86.81 614 ILE A O 1
ATOM 4761 N N . GLU A 1 615 ? -3.959 0.384 -14.720 1.00 86.06 615 GLU A N 1
ATOM 4762 C CA . GLU A 1 615 ? -2.685 -0.330 -14.862 1.00 86.06 615 GLU A CA 1
ATOM 4763 C C . GLU A 1 615 ? -1.483 0.633 -14.850 1.00 86.06 615 GLU A C 1
ATOM 4765 O O . GLU A 1 615 ? -0.484 0.345 -14.192 1.00 86.06 615 GLU A O 1
ATOM 4770 N N . ARG A 1 616 ? -1.591 1.822 -15.470 1.00 85.94 616 ARG A N 1
ATOM 4771 C CA . ARG A 1 616 ? -0.546 2.862 -15.376 1.00 85.94 616 ARG A CA 1
ATOM 4772 C C . ARG A 1 616 ? -0.292 3.312 -13.937 1.00 85.94 616 ARG A C 1
ATOM 4774 O O . ARG A 1 616 ? 0.862 3.424 -13.539 1.00 85.94 616 ARG A O 1
ATOM 4781 N N . HIS A 1 617 ? -1.341 3.556 -13.152 1.00 87.69 617 HIS A N 1
ATOM 4782 C CA . HIS A 1 617 ? -1.205 3.983 -11.754 1.00 87.69 617 HIS A CA 1
ATOM 4783 C C . HIS A 1 617 ? -0.632 2.873 -10.871 1.00 87.69 617 HIS A C 1
ATOM 4785 O O . HIS A 1 617 ? 0.265 3.110 -10.067 1.00 87.69 617 HIS A O 1
ATOM 4791 N N . LYS A 1 618 ? -1.076 1.632 -11.077 1.00 88.19 618 LYS A N 1
ATOM 4792 C CA . LYS A 1 618 ? -0.524 0.433 -10.434 1.00 88.19 618 LYS A CA 1
ATOM 4793 C C . LYS A 1 618 ? 0.971 0.262 -10.733 1.00 88.19 618 LYS A C 1
ATOM 4795 O O . LYS A 1 618 ? 1.740 0.038 -9.798 1.00 88.19 618 LYS A O 1
ATOM 4800 N N . GLU A 1 619 ? 1.407 0.414 -11.986 1.00 89.00 619 GLU A N 1
ATOM 4801 C CA . GLU A 1 619 ? 2.837 0.415 -12.329 1.00 89.00 619 GLU A CA 1
ATOM 4802 C C . GLU A 1 619 ? 3.578 1.596 -11.684 1.00 89.00 619 GLU A C 1
ATOM 4804 O O . GLU A 1 619 ? 4.624 1.376 -11.075 1.00 89.00 619 GLU A O 1
ATOM 4809 N N . ALA A 1 620 ? 3.021 2.812 -11.703 1.00 90.38 620 ALA A N 1
ATOM 4810 C CA . ALA A 1 620 ? 3.629 3.978 -11.056 1.00 90.38 620 ALA A CA 1
ATOM 4811 C C . ALA A 1 620 ? 3.857 3.760 -9.547 1.00 90.38 620 ALA A C 1
ATOM 4813 O O . ALA A 1 620 ? 4.940 4.039 -9.033 1.00 90.38 620 ALA A O 1
ATOM 4814 N N . ARG A 1 621 ? 2.898 3.154 -8.831 1.00 90.06 621 ARG A N 1
ATOM 4815 C CA . ARG A 1 621 ? 3.063 2.781 -7.411 1.00 90.06 621 ARG A CA 1
ATOM 4816 C C . ARG A 1 621 ? 4.143 1.713 -7.202 1.00 90.06 621 ARG A C 1
ATOM 4818 O O . ARG A 1 621 ? 4.919 1.802 -6.248 1.00 90.06 621 ARG A O 1
ATOM 4825 N N . LYS A 1 622 ? 4.255 0.722 -8.096 1.00 90.94 622 LYS A N 1
ATOM 4826 C CA . LYS A 1 622 ? 5.354 -0.261 -8.042 1.00 90.94 622 LYS A CA 1
ATOM 4827 C C . LYS A 1 622 ? 6.717 0.394 -8.309 1.00 90.94 622 LYS A C 1
ATOM 4829 O O . LYS A 1 622 ? 7.689 0.042 -7.641 1.00 90.94 622 LYS A O 1
ATOM 4834 N N . VAL A 1 623 ? 6.802 1.341 -9.249 1.00 92.69 623 VAL A N 1
ATOM 4835 C CA . VAL A 1 623 ? 8.028 2.099 -9.558 1.00 92.69 623 VAL A CA 1
ATOM 4836 C C . VAL A 1 623 ? 8.405 3.015 -8.395 1.00 92.69 623 VAL A C 1
ATOM 4838 O O . VAL A 1 623 ? 9.570 3.034 -8.011 1.00 92.69 623 VAL A O 1
ATOM 4841 N N . PHE A 1 624 ? 7.444 3.677 -7.749 1.00 91.94 624 PHE A N 1
ATOM 4842 C CA . PHE A 1 624 ? 7.659 4.423 -6.505 1.00 91.94 624 PHE A CA 1
ATOM 4843 C C . PHE A 1 624 ? 8.279 3.537 -5.410 1.00 91.94 624 PHE A C 1
ATOM 4845 O O . PHE A 1 624 ? 9.310 3.871 -4.820 1.00 91.94 624 PHE A O 1
ATOM 4852 N N . GLY A 1 625 ? 7.718 2.339 -5.210 1.00 90.31 625 GLY A N 1
ATOM 4853 C CA . GLY A 1 625 ? 8.279 1.329 -4.311 1.00 90.31 625 GLY A CA 1
ATOM 4854 C C . GLY A 1 625 ? 9.659 0.801 -4.734 1.00 90.31 625 GLY A C 1
ATOM 4855 O O . GLY A 1 625 ? 10.431 0.366 -3.877 1.00 90.31 625 GLY A O 1
ATOM 4856 N N . LEU A 1 626 ? 10.002 0.843 -6.027 1.00 91.94 626 LEU A N 1
ATOM 4857 C CA . LEU A 1 626 ? 11.353 0.554 -6.516 1.00 91.94 626 LEU A CA 1
ATOM 4858 C C . LEU A 1 626 ? 12.314 1.713 -6.216 1.00 91.94 626 LEU A C 1
ATOM 4860 O O . LEU A 1 626 ? 13.396 1.441 -5.706 1.00 91.94 626 LEU A O 1
ATOM 4864 N N . ILE A 1 627 ? 11.938 2.973 -6.471 1.00 92.31 627 ILE A N 1
ATOM 4865 C CA . ILE A 1 627 ? 12.767 4.161 -6.187 1.00 92.31 627 ILE A CA 1
ATOM 4866 C C . ILE A 1 627 ? 13.217 4.156 -4.720 1.00 92.31 627 ILE A C 1
ATOM 4868 O O . ILE A 1 627 ? 14.407 4.316 -4.449 1.00 92.31 627 ILE A O 1
ATOM 4872 N N . ALA A 1 628 ? 12.304 3.884 -3.780 1.00 89.50 628 ALA A N 1
ATOM 4873 C CA . ALA A 1 628 ? 12.640 3.753 -2.360 1.00 89.50 628 ALA A CA 1
ATOM 4874 C C . ALA A 1 628 ? 13.737 2.694 -2.114 1.00 89.50 628 ALA A C 1
ATOM 4876 O O . ALA A 1 628 ? 14.777 3.000 -1.533 1.00 89.50 628 ALA A O 1
ATOM 4877 N N . LYS A 1 629 ? 13.571 1.478 -2.654 1.00 91.44 629 LYS A N 1
ATOM 4878 C CA . LYS A 1 629 ? 14.554 0.382 -2.534 1.00 91.44 629 LYS A CA 1
ATOM 4879 C C . LYS A 1 629 ? 15.895 0.690 -3.210 1.00 91.44 629 LYS A C 1
ATOM 4881 O O . LYS A 1 629 ? 16.938 0.242 -2.738 1.00 91.44 629 LYS A O 1
ATOM 4886 N N . LEU A 1 630 ? 15.884 1.429 -4.322 1.00 92.44 630 LEU A N 1
ATOM 4887 C CA . LEU A 1 630 ? 17.098 1.865 -5.015 1.00 92.44 630 LEU A CA 1
ATOM 4888 C C . LEU A 1 630 ? 17.873 2.889 -4.169 1.00 92.44 630 LEU A C 1
ATOM 4890 O O . LEU A 1 630 ? 19.087 2.756 -4.044 1.00 92.44 630 LEU A O 1
ATOM 4894 N N . ARG A 1 631 ? 17.172 3.847 -3.544 1.00 92.69 631 ARG A N 1
ATOM 4895 C CA . ARG A 1 631 ? 17.735 4.871 -2.640 1.00 92.69 631 ARG A CA 1
ATOM 4896 C C . ARG A 1 631 ? 18.220 4.311 -1.299 1.00 92.69 631 ARG A C 1
ATOM 4898 O O . ARG A 1 631 ? 19.149 4.851 -0.705 1.00 92.69 631 ARG A O 1
ATOM 4905 N N . GLU A 1 632 ? 17.616 3.226 -0.819 1.00 91.31 632 GLU A N 1
ATOM 4906 C CA . GLU A 1 632 ? 18.046 2.514 0.393 1.00 91.31 632 GLU A CA 1
ATOM 4907 C C . GLU A 1 632 ? 19.316 1.667 0.185 1.00 91.31 632 GLU A C 1
ATOM 4909 O O . GLU A 1 632 ? 20.031 1.389 1.150 1.00 91.31 632 GLU A O 1
ATOM 4914 N N . SER A 1 633 ? 19.623 1.252 -1.051 1.00 91.50 633 SER A N 1
ATOM 4915 C CA . SER A 1 633 ? 20.735 0.336 -1.327 1.00 91.50 633 SER A CA 1
ATOM 4916 C C . SER A 1 633 ? 22.101 1.044 -1.356 1.00 91.50 633 SER A C 1
ATOM 4918 O O . SER A 1 633 ? 22.343 1.868 -2.238 1.00 91.50 633 SER A O 1
ATOM 4920 N N . PRO A 1 634 ? 23.078 0.655 -0.508 1.00 92.25 634 PRO A N 1
ATOM 4921 C CA . PRO A 1 634 ? 24.433 1.222 -0.540 1.00 92.25 634 PRO A CA 1
ATOM 4922 C C . PRO A 1 634 ? 25.240 0.798 -1.783 1.00 92.25 634 PRO A C 1
ATOM 4924 O O . PRO A 1 634 ? 26.343 1.290 -2.019 1.00 92.25 634 PRO A O 1
ATOM 4927 N N . LEU A 1 635 ? 24.719 -0.143 -2.578 1.00 92.94 635 LEU A N 1
ATOM 4928 C CA . LEU A 1 635 ? 25.343 -0.625 -3.812 1.00 92.94 635 LEU A CA 1
ATOM 4929 C C . LEU A 1 635 ? 24.882 0.146 -5.056 1.00 92.94 635 LEU A C 1
ATOM 4931 O O . LEU A 1 635 ? 25.336 -0.159 -6.161 1.00 92.94 635 LEU A O 1
ATOM 4935 N N . ILE A 1 636 ? 24.005 1.138 -4.896 1.00 93.81 636 ILE A N 1
ATOM 4936 C CA . ILE A 1 636 ? 23.400 1.906 -5.985 1.00 93.81 636 ILE A CA 1
ATOM 4937 C C . ILE A 1 636 ? 23.694 3.392 -5.776 1.00 93.81 636 ILE A C 1
ATOM 4939 O O . ILE A 1 636 ? 23.752 3.890 -4.655 1.00 93.81 636 ILE A O 1
ATOM 4943 N N . LYS A 1 637 ? 23.943 4.098 -6.878 1.00 93.44 637 LYS A N 1
ATOM 4944 C CA . LYS A 1 637 ? 24.104 5.546 -6.926 1.00 93.44 637 LYS A CA 1
ATOM 4945 C C . LYS A 1 637 ? 23.052 6.134 -7.859 1.00 93.44 637 LYS A C 1
ATOM 4947 O O . LYS A 1 637 ? 22.961 5.741 -9.023 1.00 93.44 637 LYS A O 1
ATOM 4952 N N . GLU A 1 638 ? 22.323 7.105 -7.335 1.00 94.94 638 GLU A N 1
ATOM 4953 C CA . GLU A 1 638 ? 21.452 7.994 -8.095 1.00 94.94 638 GLU A CA 1
ATOM 4954 C C . GLU A 1 638 ? 22.266 9.151 -8.707 1.00 94.94 638 GLU A C 1
ATOM 4956 O O . GLU A 1 638 ? 23.286 9.587 -8.152 1.00 94.94 638 GLU A O 1
ATOM 4961 N N . ARG A 1 639 ? 21.842 9.625 -9.880 1.00 93.06 639 ARG A N 1
ATOM 4962 C CA . ARG A 1 639 ? 22.193 10.938 -10.439 1.00 93.06 639 ARG A CA 1
ATOM 4963 C C . ARG A 1 639 ? 20.911 11.610 -10.909 1.00 93.06 639 ARG A C 1
ATOM 4965 O O . ARG A 1 639 ? 20.160 11.005 -11.670 1.00 93.06 639 ARG A O 1
ATOM 4972 N N . GLU A 1 640 ? 20.702 12.843 -10.482 1.00 91.88 640 GLU A N 1
ATOM 4973 C CA . GLU A 1 640 ? 19.504 13.626 -10.776 1.00 91.88 640 GLU A CA 1
ATOM 4974 C C . GLU A 1 640 ? 19.754 14.562 -11.968 1.00 91.88 640 GLU A C 1
ATOM 4976 O O . GLU A 1 640 ? 20.831 15.144 -12.107 1.00 91.88 640 GLU A O 1
ATOM 4981 N N . PHE A 1 641 ? 18.750 14.694 -12.831 1.00 86.31 641 PHE A N 1
ATOM 4982 C CA . PHE A 1 641 ? 18.729 15.506 -14.048 1.00 86.31 641 PHE A CA 1
ATOM 4983 C C . PHE A 1 641 ? 17.371 16.231 -14.114 1.00 86.31 641 PHE A C 1
ATOM 4985 O O . PHE A 1 641 ? 16.541 15.979 -14.988 1.00 86.31 641 PHE A O 1
ATOM 4992 N N . GLY A 1 642 ? 17.097 17.067 -13.106 1.00 84.12 642 GLY A N 1
ATOM 4993 C CA . GLY A 1 642 ? 15.759 17.614 -12.863 1.00 84.12 642 GLY A CA 1
ATOM 4994 C C . GLY A 1 642 ? 14.803 16.525 -12.364 1.00 84.12 642 GLY A C 1
ATOM 4995 O O . GLY A 1 642 ? 15.142 15.772 -11.456 1.00 84.12 642 GLY A O 1
ATOM 4996 N N . ARG A 1 643 ? 13.620 16.401 -12.979 1.00 85.38 643 ARG A N 1
ATOM 4997 C CA . ARG A 1 643 ? 12.626 15.356 -12.641 1.00 85.38 643 ARG A CA 1
ATOM 4998 C C . ARG A 1 643 ? 13.122 13.925 -12.906 1.00 85.38 643 ARG A C 1
ATOM 5000 O O . ARG A 1 643 ? 12.646 12.971 -12.283 1.00 85.38 643 ARG A O 1
ATOM 5007 N N . ILE A 1 644 ? 14.080 13.774 -13.820 1.00 90.94 644 ILE A N 1
ATOM 5008 C CA . ILE A 1 644 ? 14.627 12.491 -14.267 1.00 90.94 644 ILE A CA 1
ATOM 5009 C C . ILE A 1 644 ? 15.792 12.085 -13.367 1.00 90.94 644 ILE A C 1
ATOM 5011 O O . ILE A 1 644 ? 16.751 12.833 -13.218 1.00 90.94 644 ILE A O 1
ATOM 5015 N N . SER A 1 645 ? 15.772 10.866 -12.834 1.00 93.69 645 SER A N 1
ATOM 5016 C CA . SER A 1 645 ? 16.911 10.275 -12.123 1.00 93.69 645 SER A CA 1
ATOM 5017 C C . SER A 1 645 ? 17.427 9.027 -12.826 1.00 93.69 645 SER A C 1
ATOM 5019 O O . SER A 1 645 ? 16.646 8.176 -13.259 1.00 93.69 645 SER A O 1
ATOM 5021 N N . SER A 1 646 ? 18.753 8.903 -12.931 1.00 94.75 646 SER A N 1
ATOM 5022 C CA . SER A 1 646 ? 19.420 7.677 -13.367 1.00 94.75 646 SER A CA 1
ATOM 5023 C C . SER A 1 646 ? 19.899 6.872 -12.163 1.00 94.75 646 SER A C 1
ATOM 5025 O O . SER A 1 646 ? 20.510 7.408 -11.238 1.00 94.75 646 SER A O 1
ATOM 5027 N N . PHE A 1 647 ? 19.645 5.564 -12.183 1.00 94.06 647 PHE A N 1
ATOM 5028 C CA . PHE A 1 647 ? 20.095 4.637 -11.147 1.00 94.06 647 PHE A CA 1
ATOM 5029 C C . PHE A 1 647 ? 21.129 3.675 -11.729 1.00 94.06 647 PHE A C 1
ATOM 5031 O O . PHE A 1 647 ? 20.866 2.950 -12.694 1.00 94.06 647 PHE A O 1
ATOM 5038 N N . ASN A 1 648 ? 22.328 3.668 -11.143 1.00 90.75 648 ASN A N 1
ATOM 5039 C CA . ASN A 1 648 ? 23.447 2.842 -11.593 1.00 90.75 648 ASN A CA 1
ATOM 5040 C C . ASN A 1 648 ? 24.158 2.203 -10.394 1.00 90.75 648 ASN A C 1
ATOM 5042 O O . ASN A 1 648 ? 24.303 2.828 -9.345 1.00 90.75 648 ASN A O 1
ATOM 5046 N N . PHE A 1 649 ? 24.643 0.973 -10.537 1.00 90.12 649 PHE A N 1
ATOM 5047 C CA . PHE A 1 649 ? 25.436 0.327 -9.487 1.00 90.12 649 PHE A CA 1
ATOM 5048 C C . PHE A 1 649 ? 26.754 1.075 -9.197 1.00 90.12 649 PHE A C 1
ATOM 5050 O O . PHE A 1 649 ? 27.362 1.686 -10.084 1.00 90.12 649 PHE A O 1
ATOM 5057 N N . THR A 1 650 ? 27.228 1.020 -7.950 1.00 89.62 650 THR A N 1
ATOM 5058 C CA . THR A 1 650 ? 28.487 1.662 -7.541 1.00 89.62 650 THR A CA 1
ATOM 5059 C C . THR A 1 650 ? 29.711 0.956 -8.134 1.00 89.62 650 THR A C 1
ATOM 5061 O O . THR A 1 650 ? 29.676 -0.223 -8.495 1.00 89.62 650 THR A O 1
ATOM 5064 N N . LYS A 1 651 ? 30.851 1.666 -8.197 1.00 86.75 651 LYS A N 1
ATOM 5065 C CA . LYS A 1 651 ? 32.141 1.055 -8.575 1.00 86.75 651 LYS A CA 1
ATOM 5066 C C . LYS A 1 651 ? 32.478 -0.136 -7.670 1.00 86.75 651 LYS A C 1
ATOM 5068 O O . LYS A 1 651 ? 32.945 -1.153 -8.168 1.00 86.75 651 LYS A O 1
ATOM 5073 N N . GLN A 1 652 ? 32.193 -0.022 -6.371 1.00 85.00 652 GLN A N 1
ATOM 5074 C CA . GLN A 1 652 ? 32.403 -1.097 -5.407 1.00 85.00 652 GLN A CA 1
ATOM 5075 C C . GLN A 1 652 ? 31.543 -2.328 -5.725 1.00 85.00 652 GLN A C 1
ATOM 5077 O O . GLN A 1 652 ? 32.088 -3.421 -5.822 1.00 85.00 652 GLN A O 1
ATOM 5082 N N . ALA A 1 653 ? 30.239 -2.165 -5.980 1.00 87.44 653 ALA A N 1
ATOM 5083 C CA . ALA A 1 653 ? 29.366 -3.281 -6.358 1.00 87.44 653 ALA A CA 1
ATOM 5084 C C . ALA A 1 653 ? 29.899 -4.054 -7.582 1.00 87.44 653 ALA A C 1
ATOM 5086 O O . ALA A 1 653 ? 29.837 -5.284 -7.623 1.00 87.44 653 ALA A O 1
ATOM 5087 N N . PHE A 1 654 ? 30.489 -3.336 -8.546 1.00 84.12 654 PHE A N 1
ATOM 5088 C CA . PHE A 1 654 ? 31.136 -3.933 -9.713 1.00 84.12 654 PHE A CA 1
ATOM 5089 C C . PHE A 1 654 ? 32.428 -4.696 -9.378 1.00 84.12 654 PHE A C 1
ATOM 5091 O O . PHE A 1 654 ? 32.587 -5.828 -9.838 1.00 84.12 654 PHE A O 1
ATOM 5098 N N . PHE A 1 655 ? 33.345 -4.104 -8.602 1.00 81.31 655 PHE A N 1
ATOM 5099 C CA . PHE A 1 655 ? 34.621 -4.738 -8.241 1.00 81.31 655 PHE A CA 1
ATOM 5100 C C . PHE A 1 655 ? 34.432 -5.942 -7.310 1.00 81.31 655 PHE A C 1
ATOM 5102 O O . PHE A 1 655 ? 34.958 -7.018 -7.594 1.00 81.31 655 PHE A O 1
ATOM 5109 N N . ASP A 1 656 ? 33.601 -5.793 -6.277 1.00 85.38 656 ASP A N 1
ATOM 5110 C CA . ASP A 1 656 ? 33.287 -6.827 -5.282 1.00 85.38 656 ASP A CA 1
ATOM 5111 C C . ASP A 1 656 ? 32.330 -7.907 -5.839 1.00 85.38 656 ASP A C 1
ATOM 5113 O O . ASP A 1 656 ? 31.958 -8.843 -5.134 1.00 85.38 656 ASP A O 1
ATOM 5117 N N . ARG A 1 657 ? 31.891 -7.769 -7.102 1.00 85.38 657 ARG A N 1
ATOM 5118 C CA . ARG A 1 657 ? 30.916 -8.632 -7.797 1.00 85.38 657 ARG A CA 1
ATOM 5119 C C . ARG A 1 657 ? 29.601 -8.838 -7.024 1.00 85.38 657 ARG A C 1
ATOM 5121 O O . ARG A 1 657 ? 28.990 -9.906 -7.092 1.00 85.38 657 ARG A O 1
ATOM 5128 N N . ARG A 1 658 ? 29.143 -7.814 -6.300 1.00 85.81 658 ARG A N 1
ATOM 5129 C CA . ARG A 1 658 ? 27.923 -7.864 -5.479 1.00 85.81 658 ARG A CA 1
ATOM 5130 C C . ARG A 1 658 ? 26.688 -7.632 -6.349 1.00 85.81 658 ARG A C 1
ATOM 5132 O O . ARG A 1 658 ? 26.242 -6.501 -6.516 1.00 85.81 658 ARG A O 1
ATOM 5139 N N . TRP A 1 659 ? 26.169 -8.724 -6.909 1.00 86.81 659 TRP A N 1
ATOM 5140 C CA . TRP A 1 659 ? 25.077 -8.729 -7.886 1.00 86.81 659 TRP A CA 1
ATOM 5141 C C . TRP A 1 659 ? 23.786 -9.345 -7.333 1.00 86.81 659 TRP A C 1
ATOM 5143 O O . TRP A 1 659 ? 23.578 -10.557 -7.407 1.00 86.81 659 TRP A O 1
ATOM 5153 N N . ASP A 1 660 ? 22.903 -8.483 -6.839 1.00 88.94 660 ASP A N 1
ATOM 5154 C CA . ASP A 1 660 ? 21.523 -8.783 -6.443 1.00 88.94 660 ASP A CA 1
ATOM 5155 C C . ASP A 1 660 ? 20.501 -8.310 -7.505 1.00 88.94 660 ASP A C 1
ATOM 5157 O O . ASP A 1 660 ? 20.862 -7.772 -8.554 1.00 88.94 660 ASP A O 1
ATOM 5161 N N . SER A 1 661 ? 19.203 -8.499 -7.242 1.00 87.50 661 SER A N 1
ATOM 5162 C CA . SER A 1 661 ? 18.129 -8.096 -8.166 1.00 87.50 661 SER A CA 1
ATOM 5163 C C . SER A 1 661 ? 18.076 -6.579 -8.429 1.00 87.50 661 SER A C 1
ATOM 5165 O O . SER A 1 661 ? 17.760 -6.159 -9.542 1.00 87.50 661 SER A O 1
ATOM 5167 N N . LEU A 1 662 ? 18.427 -5.739 -7.446 1.00 90.81 662 LEU A N 1
ATOM 5168 C CA . LEU A 1 662 ? 18.366 -4.278 -7.579 1.00 90.81 662 LEU A CA 1
ATOM 5169 C C . LEU A 1 662 ? 19.561 -3.742 -8.375 1.00 90.81 662 LEU A C 1
ATOM 5171 O O . LEU A 1 662 ? 19.383 -2.991 -9.328 1.00 90.81 662 LEU A O 1
ATOM 5175 N N . THR A 1 663 ? 20.773 -4.172 -8.034 1.00 89.81 663 THR A N 1
ATOM 5176 C CA . THR A 1 663 ? 22.023 -3.824 -8.733 1.00 89.81 663 THR A CA 1
ATOM 5177 C C . THR A 1 663 ? 22.063 -4.353 -10.165 1.00 89.81 663 THR A C 1
ATOM 5179 O O . THR A 1 663 ? 22.642 -3.701 -11.035 1.00 89.81 663 THR A O 1
ATOM 5182 N N . CYS A 1 664 ? 21.417 -5.491 -10.449 1.00 89.25 664 CYS A N 1
ATOM 5183 C CA . CYS A 1 664 ? 21.252 -5.957 -11.824 1.00 89.25 664 CYS A CA 1
ATOM 5184 C C . CYS A 1 664 ? 20.272 -5.087 -12.624 1.00 89.25 664 CYS A C 1
ATOM 5186 O O . CYS A 1 664 ? 20.517 -4.863 -13.809 1.00 89.25 664 CYS A O 1
ATOM 5188 N N . LYS A 1 665 ? 19.213 -4.578 -11.979 1.00 91.19 665 LYS A N 1
ATOM 5189 C CA . LYS A 1 665 ? 18.177 -3.732 -12.592 1.00 91.19 665 LYS A CA 1
ATOM 5190 C C . LYS A 1 665 ? 18.604 -2.267 -12.754 1.00 91.19 665 LYS A C 1
ATOM 5192 O O . LYS A 1 665 ? 18.239 -1.616 -13.728 1.00 91.19 665 LYS A O 1
ATOM 5197 N N . ALA A 1 666 ? 19.455 -1.768 -11.858 1.00 89.25 666 ALA A N 1
ATOM 5198 C CA . ALA A 1 666 ? 20.103 -0.457 -11.919 1.00 89.25 666 ALA A CA 1
ATOM 5199 C C . ALA A 1 666 ? 21.262 -0.429 -12.938 1.00 89.25 666 ALA A C 1
ATOM 5201 O O . ALA A 1 666 ? 22.415 -0.135 -12.606 1.00 89.25 666 ALA A O 1
ATOM 5202 N N . ARG A 1 667 ? 20.979 -0.778 -14.198 1.00 88.88 667 ARG A N 1
ATOM 5203 C CA . ARG A 1 667 ? 21.942 -0.728 -15.304 1.00 88.88 667 ARG A CA 1
ATOM 5204 C C . ARG A 1 667 ? 21.337 0.034 -16.481 1.00 88.88 667 ARG A C 1
ATOM 5206 O O . ARG A 1 667 ? 20.772 -0.565 -17.388 1.00 88.88 667 ARG A O 1
ATOM 5213 N N . GLY A 1 668 ? 21.520 1.352 -16.502 1.00 91.38 668 GLY A N 1
ATOM 5214 C CA . GLY A 1 668 ? 20.882 2.202 -17.511 1.00 91.38 668 GLY A CA 1
ATOM 5215 C C . GLY A 1 668 ? 19.375 2.214 -17.319 1.00 91.38 668 GLY A C 1
ATOM 5216 O O . GLY A 1 668 ? 18.634 1.800 -18.201 1.00 91.38 668 GLY A O 1
ATOM 5217 N N . LEU A 1 669 ? 18.963 2.622 -16.122 1.00 95.62 669 LEU A N 1
ATOM 5218 C CA . LEU A 1 669 ? 17.579 2.765 -15.700 1.00 95.62 669 LEU A CA 1
ATOM 5219 C C . LEU A 1 669 ? 17.343 4.245 -15.393 1.00 95.62 669 LEU A C 1
ATOM 5221 O O . LEU A 1 669 ? 17.993 4.787 -14.498 1.00 95.62 669 LEU A O 1
ATOM 5225 N N . PHE A 1 670 ? 16.445 4.875 -16.145 1.00 95.56 670 PHE A N 1
ATOM 5226 C CA . PHE A 1 670 ? 16.076 6.281 -16.012 1.00 95.56 670 PHE A CA 1
ATOM 5227 C C . PHE A 1 670 ? 14.591 6.383 -15.683 1.00 95.56 670 PHE A C 1
ATOM 5229 O O . PHE A 1 670 ? 13.750 5.782 -16.358 1.00 95.56 670 PHE A O 1
ATOM 5236 N N . ILE A 1 671 ? 14.280 7.129 -14.630 1.00 95.12 671 ILE A N 1
ATOM 5237 C CA . ILE A 1 671 ? 12.944 7.210 -14.044 1.00 95.12 671 ILE A CA 1
ATOM 5238 C C . ILE A 1 671 ? 12.589 8.688 -13.861 1.00 95.12 671 ILE A C 1
ATOM 5240 O O . ILE A 1 671 ? 13.369 9.418 -13.253 1.00 95.12 671 ILE A O 1
ATOM 5244 N N . ASP A 1 672 ? 11.433 9.131 -14.357 1.00 91.69 672 ASP A N 1
ATOM 5245 C CA . ASP A 1 672 ? 10.809 10.360 -13.859 1.00 91.69 672 ASP A CA 1
ATOM 5246 C C . ASP A 1 672 ? 10.325 10.071 -12.434 1.00 91.69 672 ASP A C 1
ATOM 5248 O O . ASP A 1 672 ? 9.449 9.231 -12.211 1.00 91.69 672 ASP A O 1
ATOM 5252 N N . THR A 1 673 ? 10.950 10.728 -11.461 1.00 89.00 673 THR A N 1
ATOM 5253 C CA . THR A 1 673 ? 10.690 10.495 -10.035 1.00 89.00 673 THR A CA 1
ATOM 5254 C C . THR A 1 673 ? 9.476 11.253 -9.504 1.00 89.00 673 THR A C 1
ATOM 5256 O O . THR A 1 673 ? 8.980 10.895 -8.437 1.00 89.00 673 THR A O 1
ATOM 5259 N N . ALA A 1 674 ? 8.960 12.237 -10.247 1.00 84.69 674 ALA A N 1
ATOM 5260 C CA . ALA A 1 674 ? 7.722 12.938 -9.924 1.00 84.69 674 ALA A CA 1
ATOM 5261 C C . ALA A 1 674 ? 6.501 12.117 -10.370 1.00 84.69 674 ALA A C 1
ATOM 5263 O O . ALA A 1 674 ? 5.585 11.892 -9.584 1.00 84.69 674 ALA A O 1
ATOM 5264 N N . GLU A 1 675 ? 6.523 11.588 -11.597 1.00 84.56 675 GLU A N 1
ATOM 5265 C CA . GLU A 1 675 ? 5.461 10.712 -12.125 1.00 84.56 675 GLU A CA 1
ATOM 5266 C C . GLU A 1 675 ? 5.624 9.240 -11.716 1.00 84.56 675 GLU A C 1
ATOM 5268 O O . GLU A 1 675 ? 4.725 8.428 -11.930 1.00 84.56 675 GLU A O 1
ATOM 5273 N N . SER A 1 676 ? 6.766 8.876 -11.120 1.00 92.19 676 SER A N 1
ATOM 5274 C CA . SER A 1 676 ? 7.154 7.484 -10.856 1.00 92.19 676 SER A CA 1
ATOM 5275 C C . SER A 1 676 ? 7.055 6.610 -12.113 1.00 92.19 676 SER A C 1
ATOM 5277 O O . SER A 1 676 ? 6.545 5.492 -12.072 1.00 92.19 676 SER A O 1
ATOM 5279 N N . LYS A 1 677 ? 7.550 7.109 -13.252 1.00 92.19 677 LYS A N 1
ATOM 5280 C CA . LYS A 1 677 ? 7.534 6.391 -14.533 1.00 92.19 677 LYS A CA 1
ATOM 5281 C C . LYS A 1 677 ? 8.954 6.082 -15.005 1.00 92.19 677 LYS A C 1
ATOM 5283 O O . LYS A 1 677 ? 9.800 6.966 -15.056 1.00 92.19 677 LYS A O 1
ATOM 5288 N N . ILE A 1 678 ? 9.219 4.841 -15.419 1.00 94.75 678 ILE A N 1
ATOM 5289 C CA . ILE A 1 678 ? 10.443 4.517 -16.169 1.00 94.75 678 ILE A CA 1
ATOM 5290 C C . ILE A 1 678 ? 10.333 5.177 -17.550 1.00 94.75 678 ILE A C 1
ATOM 5292 O O . ILE A 1 678 ? 9.400 4.902 -18.299 1.00 94.75 678 ILE A O 1
ATOM 5296 N N . ILE A 1 679 ? 11.272 6.062 -17.880 1.00 93.56 679 ILE A N 1
ATOM 5297 C CA . ILE A 1 679 ? 11.272 6.807 -19.150 1.00 93.56 679 ILE A CA 1
ATOM 5298 C C . ILE A 1 679 ? 12.279 6.258 -20.161 1.00 93.56 679 ILE A C 1
ATOM 5300 O O . ILE A 1 679 ? 12.106 6.452 -21.361 1.00 93.56 679 ILE A O 1
ATOM 5304 N N . ALA A 1 680 ? 13.336 5.596 -19.685 1.00 94.81 680 ALA A N 1
ATOM 5305 C CA . ALA A 1 680 ? 14.316 4.928 -20.525 1.00 94.81 680 ALA A CA 1
ATOM 5306 C C . ALA A 1 680 ? 14.964 3.765 -19.768 1.00 94.81 680 ALA A C 1
ATOM 5308 O O . ALA A 1 680 ? 15.292 3.888 -18.582 1.00 94.81 680 ALA A O 1
ATOM 5309 N N . ARG A 1 681 ? 15.179 2.632 -20.442 1.00 95.00 681 ARG A N 1
ATOM 5310 C CA . ARG A 1 681 ? 15.761 1.439 -19.820 1.00 95.00 681 ARG A CA 1
ATOM 5311 C C . ARG A 1 681 ? 16.616 0.620 -20.787 1.00 95.00 681 ARG A C 1
ATOM 5313 O O . ARG A 1 681 ? 16.270 0.446 -21.949 1.00 95.00 681 ARG A O 1
ATOM 5320 N N . SER A 1 682 ? 17.721 0.076 -20.277 1.00 95.31 682 SER A N 1
ATOM 5321 C CA . SER A 1 682 ? 18.529 -0.948 -20.951 1.00 95.31 682 SER A CA 1
ATOM 5322 C C . SER A 1 682 ? 18.408 -2.322 -20.280 1.00 95.31 682 SER A C 1
ATOM 5324 O O . SER A 1 682 ? 17.670 -2.492 -19.311 1.00 95.31 682 SER A O 1
ATOM 5326 N N . TYR A 1 683 ? 19.148 -3.308 -20.789 1.00 94.94 683 TYR A N 1
ATOM 5327 C CA . TYR A 1 683 ? 19.226 -4.659 -20.230 1.00 94.94 683 TYR A CA 1
ATOM 5328 C C . TYR A 1 683 ? 19.458 -4.690 -18.717 1.00 94.94 683 TYR A C 1
ATOM 5330 O O . TYR A 1 683 ? 20.330 -3.981 -18.205 1.00 94.94 683 TYR A O 1
ATOM 5338 N N . ASP A 1 684 ? 18.808 -5.638 -18.037 1.00 93.19 684 ASP A N 1
ATOM 5339 C CA . ASP A 1 684 ? 19.302 -6.101 -16.740 1.00 93.19 684 ASP A CA 1
ATOM 5340 C C . ASP A 1 684 ? 20.728 -6.672 -16.917 1.00 93.19 684 ASP A C 1
ATOM 5342 O O . ASP A 1 684 ? 21.110 -7.184 -17.976 1.00 93.19 684 ASP A O 1
ATOM 5346 N N . LYS A 1 685 ? 21.586 -6.522 -15.904 1.00 91.19 685 LYS A N 1
ATOM 5347 C CA . LYS A 1 685 ? 23.001 -6.921 -15.984 1.00 91.19 685 LYS A CA 1
ATOM 5348 C C . LYS A 1 685 ? 23.136 -8.428 -16.237 1.00 91.19 685 LYS A C 1
ATOM 5350 O O . LYS A 1 685 ? 23.022 -9.221 -15.315 1.00 91.19 685 LYS A O 1
ATOM 5355 N N . PHE A 1 686 ? 23.524 -8.797 -17.458 1.00 93.38 686 PHE A N 1
ATOM 5356 C CA . PHE A 1 686 ? 23.948 -10.156 -17.808 1.00 93.38 686 PHE A CA 1
ATOM 5357 C C . PHE A 1 686 ? 25.477 -10.356 -17.741 1.00 93.38 686 PHE A C 1
ATOM 5359 O O . PHE A 1 686 ? 26.290 -9.409 -17.714 1.00 93.38 686 PHE A O 1
ATOM 5366 N N . PHE A 1 687 ? 25.884 -11.619 -17.664 1.00 94.00 687 PHE A N 1
ATOM 5367 C CA . PHE A 1 687 ? 27.209 -12.076 -17.227 1.00 94.00 687 PHE A CA 1
ATOM 5368 C C . PHE A 1 687 ? 27.896 -12.903 -18.322 1.00 94.00 687 PHE A C 1
ATOM 5370 O O . PHE A 1 687 ? 27.233 -13.386 -19.240 1.00 94.00 687 PHE A O 1
ATOM 5377 N N . ASN A 1 688 ? 29.230 -12.966 -18.307 1.00 92.94 688 ASN A N 1
ATOM 5378 C CA . ASN A 1 688 ? 29.959 -13.849 -19.213 1.00 92.94 688 ASN A CA 1
ATOM 5379 C C . ASN A 1 688 ? 29.755 -15.314 -18.799 1.00 92.94 688 ASN A C 1
ATOM 5381 O O . ASN A 1 688 ? 29.477 -15.590 -17.632 1.00 92.94 688 ASN A O 1
ATOM 5385 N N . LEU A 1 689 ? 29.966 -16.232 -19.744 1.00 90.62 689 LEU A N 1
ATOM 5386 C CA . LEU A 1 689 ? 30.238 -17.640 -19.450 1.00 90.62 689 LEU A CA 1
ATOM 5387 C C . LEU A 1 689 ? 31.277 -17.745 -18.315 1.00 90.62 689 LEU A C 1
ATOM 5389 O O . LEU A 1 689 ? 32.273 -17.018 -18.322 1.00 90.62 689 LEU A O 1
ATOM 5393 N N . ASP A 1 690 ? 30.989 -18.598 -17.332 1.00 87.38 690 ASP A N 1
ATOM 5394 C CA . ASP A 1 690 ? 31.789 -18.848 -16.124 1.00 87.38 690 ASP A CA 1
ATOM 5395 C C . ASP A 1 690 ? 32.046 -17.623 -15.195 1.00 87.38 690 ASP A C 1
ATOM 5397 O O . ASP A 1 690 ? 32.869 -17.698 -14.283 1.00 87.38 690 ASP A O 1
ATOM 5401 N N . GLU A 1 691 ? 31.335 -16.488 -15.347 1.00 85.56 691 GLU A N 1
ATOM 5402 C CA . GLU A 1 691 ? 31.476 -15.307 -14.452 1.00 85.56 691 GLU A CA 1
ATOM 5403 C C . GLU A 1 691 ? 30.792 -15.508 -13.080 1.00 85.56 691 GLU A C 1
ATOM 5405 O O . GLU A 1 691 ? 31.211 -14.905 -12.086 1.00 85.56 691 GLU A O 1
ATOM 5410 N N . ARG A 1 692 ? 29.748 -16.347 -13.033 1.00 86.56 692 ARG A N 1
ATOM 5411 C CA . ARG A 1 692 ? 28.923 -16.719 -11.866 1.00 86.56 692 ARG A CA 1
ATOM 5412 C C . ARG A 1 692 ? 28.542 -18.204 -11.898 1.00 86.56 692 ARG A C 1
ATOM 5414 O O . ARG A 1 692 ? 28.515 -18.801 -12.973 1.00 86.56 692 ARG A O 1
ATOM 5421 N N . GLU A 1 693 ? 28.140 -18.759 -10.752 1.00 86.12 693 GLU A N 1
ATOM 5422 C CA . GLU A 1 693 ? 27.617 -20.134 -10.625 1.00 86.12 693 GLU A CA 1
ATOM 5423 C C . GLU A 1 693 ? 26.493 -20.451 -11.627 1.00 86.12 693 GLU A C 1
ATOM 5425 O O . GLU A 1 693 ? 26.567 -21.448 -12.336 1.00 86.12 693 GLU A O 1
ATOM 5430 N N . ASP A 1 694 ? 25.509 -19.558 -11.774 1.00 86.69 694 ASP A N 1
ATOM 5431 C CA . ASP A 1 694 ? 24.375 -19.677 -12.706 1.00 86.69 694 ASP A CA 1
ATOM 5432 C C . ASP A 1 694 ? 24.738 -19.452 -14.189 1.00 86.69 694 ASP A C 1
ATOM 5434 O O . ASP A 1 694 ? 23.871 -19.502 -15.060 1.00 86.69 694 ASP A O 1
ATOM 5438 N N . THR A 1 695 ? 26.023 -19.234 -14.480 1.00 90.62 695 THR A N 1
ATOM 5439 C CA . THR A 1 695 ? 26.585 -19.096 -15.836 1.00 90.62 695 THR A CA 1
ATOM 5440 C C . THR A 1 695 ? 27.717 -20.079 -16.135 1.00 90.62 695 THR A C 1
ATOM 5442 O O . THR A 1 695 ? 28.367 -19.947 -17.171 1.00 90.62 695 THR A O 1
ATOM 5445 N N . LYS A 1 696 ? 27.972 -21.052 -15.251 1.00 90.88 696 LYS A N 1
ATOM 5446 C CA . LYS A 1 696 ? 28.900 -22.156 -15.527 1.00 90.88 696 LYS A CA 1
ATOM 5447 C C . LYS A 1 696 ? 28.273 -23.160 -16.484 1.00 90.88 696 LYS A C 1
ATOM 5449 O O . LYS A 1 696 ? 27.069 -23.395 -16.407 1.00 90.88 696 LYS A O 1
ATOM 5454 N N . LEU A 1 697 ? 29.084 -23.823 -17.311 1.00 88.19 697 LEU A N 1
ATOM 5455 C CA . LEU A 1 697 ? 28.610 -24.855 -18.251 1.00 88.19 697 LEU A CA 1
ATOM 5456 C C . LEU A 1 697 ? 27.690 -25.907 -17.599 1.00 88.19 697 LEU A C 1
ATOM 5458 O O . LEU A 1 697 ? 26.642 -26.226 -18.152 1.00 88.19 697 LEU A O 1
ATOM 5462 N N . SER A 1 698 ? 28.026 -26.386 -16.397 1.00 88.00 698 SER A N 1
ATOM 5463 C CA . SER A 1 698 ? 27.201 -27.353 -15.659 1.00 88.00 698 SER A CA 1
ATOM 5464 C C . SER A 1 698 ? 25.805 -26.828 -15.307 1.00 88.00 698 SER A C 1
ATOM 5466 O O . SER A 1 698 ? 24.841 -27.574 -15.409 1.00 88.00 698 SER A O 1
ATOM 5468 N N . ALA A 1 699 ? 25.683 -25.553 -14.929 1.00 89.75 699 ALA A N 1
ATOM 5469 C CA . ALA A 1 699 ? 24.403 -24.929 -14.594 1.00 89.75 699 ALA A CA 1
ATOM 5470 C C . ALA A 1 699 ? 23.608 -24.509 -15.840 1.00 89.75 699 ALA A C 1
ATOM 5472 O O . ALA A 1 699 ? 22.380 -24.526 -15.821 1.00 89.75 699 ALA A O 1
ATOM 5473 N N . LEU A 1 700 ? 24.293 -24.133 -16.926 1.00 90.94 700 LEU A N 1
ATOM 5474 C CA . LEU A 1 700 ? 23.657 -23.726 -18.181 1.00 90.94 700 LEU A CA 1
ATOM 5475 C C . LEU A 1 700 ? 22.895 -24.876 -18.851 1.00 90.94 700 LEU A C 1
ATOM 5477 O O . LEU A 1 700 ? 21.835 -24.631 -19.426 1.00 90.94 700 LEU A O 1
ATOM 5481 N N . LYS A 1 701 ? 23.388 -26.114 -18.720 1.00 90.50 701 LYS A N 1
ATOM 5482 C CA . LYS A 1 701 ? 22.756 -27.319 -19.274 1.00 90.50 701 LYS A CA 1
ATOM 5483 C C . LYS A 1 701 ? 21.317 -27.528 -18.801 1.00 90.50 701 LYS A C 1
ATOM 5485 O O . LYS A 1 701 ? 20.462 -27.869 -19.612 1.00 90.50 701 LYS A O 1
ATOM 5490 N N . ASP A 1 702 ? 21.060 -27.271 -17.521 1.00 90.56 702 ASP A N 1
ATOM 5491 C CA . ASP A 1 702 ? 19.733 -27.415 -16.907 1.00 90.56 702 ASP A CA 1
ATOM 5492 C C . ASP A 1 702 ? 18.919 -26.105 -16.942 1.00 90.56 702 ASP A C 1
ATOM 5494 O O . ASP A 1 702 ? 17.749 -26.085 -16.558 1.00 90.56 702 ASP A O 1
ATOM 5498 N N . ARG A 1 703 ? 19.541 -24.989 -17.353 1.00 91.69 703 ARG A N 1
ATOM 5499 C CA . ARG A 1 703 ? 18.948 -23.643 -17.331 1.00 91.69 703 ARG A CA 1
ATOM 5500 C C . ARG A 1 703 ? 18.420 -23.184 -18.688 1.00 91.69 703 ARG A C 1
ATOM 5502 O O . ARG A 1 703 ? 17.422 -22.469 -18.703 1.00 91.69 703 ARG A O 1
ATOM 5509 N N . PHE A 1 704 ? 19.101 -23.506 -19.789 1.00 93.81 704 PHE A N 1
ATOM 5510 C CA . PHE A 1 704 ? 18.742 -22.969 -21.103 1.00 93.81 704 PHE A CA 1
ATOM 5511 C C . PHE A 1 704 ? 17.392 -23.490 -21.602 1.00 93.81 704 PHE A C 1
ATOM 5513 O O . PHE A 1 704 ? 17.171 -24.696 -21.717 1.00 93.81 704 PHE A O 1
ATOM 5520 N N . SER A 1 705 ? 16.530 -22.557 -21.998 1.00 95.69 705 SER A N 1
ATOM 5521 C CA . SER A 1 705 ? 15.319 -22.830 -22.769 1.00 95.69 705 SER A CA 1
ATOM 5522 C C . SER A 1 705 ? 15.626 -22.698 -24.262 1.00 95.69 705 SER A C 1
ATOM 5524 O O . SER A 1 705 ? 16.070 -21.650 -24.725 1.00 95.69 705 SER A O 1
ATOM 5526 N N . TYR A 1 706 ? 15.426 -23.768 -25.030 1.00 94.44 706 TYR A N 1
ATOM 5527 C CA . TYR A 1 706 ? 15.738 -23.786 -26.463 1.00 94.44 706 TYR A CA 1
ATOM 5528 C C . TYR A 1 706 ? 14.544 -23.327 -27.324 1.00 94.44 706 TYR A C 1
ATOM 5530 O O . TYR A 1 706 ? 13.395 -23.503 -26.911 1.00 94.44 706 TYR A O 1
ATOM 5538 N N . PRO A 1 707 ? 14.776 -22.752 -28.523 1.00 95.94 707 PRO A N 1
ATOM 5539 C CA . PRO A 1 707 ? 16.079 -22.467 -29.131 1.00 95.94 707 PRO A CA 1
ATOM 5540 C C . PRO A 1 707 ? 16.826 -21.294 -28.470 1.00 95.94 707 PRO A C 1
ATOM 5542 O O . PRO A 1 707 ? 16.212 -20.411 -27.883 1.00 95.94 707 PRO A O 1
ATOM 5545 N N . VAL A 1 708 ? 18.153 -21.285 -28.611 1.00 96.88 708 VAL A N 1
ATOM 5546 C CA . VAL A 1 708 ? 19.041 -20.191 -28.189 1.00 96.88 708 VAL A CA 1
ATOM 5547 C C . VAL A 1 708 ? 19.542 -19.455 -29.428 1.00 96.88 708 VAL A C 1
ATOM 5549 O O . VAL A 1 708 ? 20.271 -20.027 -30.242 1.00 96.88 708 VAL A O 1
ATOM 5552 N N . ASP A 1 709 ? 19.180 -18.185 -29.567 1.00 96.75 709 ASP A N 1
ATOM 5553 C CA . ASP A 1 709 ? 19.707 -17.311 -30.611 1.00 96.75 709 ASP A CA 1
ATOM 5554 C C . ASP A 1 709 ? 21.071 -16.744 -30.212 1.00 96.75 709 ASP A C 1
ATOM 5556 O O . ASP A 1 709 ? 21.311 -16.355 -29.068 1.00 96.75 709 ASP A O 1
ATOM 5560 N N . VAL A 1 710 ? 21.985 -16.707 -31.179 1.00 96.19 710 VAL A N 1
ATOM 5561 C CA . VAL A 1 710 ? 23.358 -16.234 -31.000 1.00 96.19 710 VAL A CA 1
ATOM 5562 C C . VAL A 1 710 ? 23.568 -15.004 -31.861 1.00 96.19 710 VAL A C 1
ATOM 5564 O O . VAL A 1 710 ? 23.512 -15.083 -33.086 1.00 96.19 710 VAL A O 1
ATOM 5567 N N . TYR A 1 711 ? 23.850 -13.872 -31.231 1.00 95.12 711 TYR A N 1
ATOM 5568 C CA . TYR A 1 711 ? 24.079 -12.594 -31.893 1.00 95.12 711 TYR A CA 1
ATOM 5569 C C . TYR A 1 711 ? 25.557 -12.215 -31.863 1.00 95.12 711 TYR A C 1
ATOM 5571 O O . TYR A 1 711 ? 26.254 -12.468 -30.875 1.00 95.12 711 TYR A O 1
ATOM 5579 N N . ALA A 1 712 ? 26.038 -11.574 -32.929 1.00 91.56 712 ALA A N 1
ATOM 5580 C CA . ALA A 1 712 ? 27.365 -10.970 -32.947 1.00 91.56 712 ALA A CA 1
ATOM 5581 C C . ALA A 1 712 ? 27.445 -9.894 -31.856 1.00 91.56 712 ALA A C 1
ATOM 5583 O O . ALA A 1 712 ? 26.597 -9.002 -31.793 1.00 91.56 712 ALA A O 1
ATOM 5584 N N . LYS A 1 713 ? 28.453 -9.967 -30.979 1.00 92.88 713 LYS A N 1
ATOM 5585 C CA . LYS A 1 713 ? 28.664 -8.907 -29.998 1.00 92.88 713 LYS A CA 1
ATOM 5586 C C . LYS A 1 713 ? 29.485 -7.784 -30.630 1.00 92.88 713 LYS A C 1
ATOM 5588 O O . LYS A 1 713 ? 30.696 -7.920 -30.804 1.00 92.88 713 LYS A O 1
ATOM 5593 N N . GLU A 1 714 ? 28.817 -6.668 -30.896 1.00 92.94 714 GLU A N 1
ATOM 5594 C CA . GLU A 1 714 ? 29.460 -5.415 -31.296 1.00 92.94 714 GLU A CA 1
ATOM 5595 C C . GLU A 1 714 ? 30.333 -4.843 -30.171 1.00 92.94 714 GLU A C 1
ATOM 5597 O O . GLU A 1 714 ? 30.216 -5.242 -29.009 1.00 92.94 714 GLU A O 1
ATOM 5602 N N . ASN A 1 715 ? 31.250 -3.943 -30.525 1.00 90.38 715 ASN A N 1
ATOM 5603 C CA . ASN A 1 715 ? 32.248 -3.393 -29.608 1.00 90.38 715 ASN A CA 1
ATOM 5604 C C . ASN A 1 715 ? 32.361 -1.875 -29.777 1.00 90.38 715 ASN A C 1
ATOM 5606 O O . ASN A 1 715 ? 33.200 -1.392 -30.533 1.00 90.38 715 ASN A O 1
ATOM 5610 N N . GLY A 1 716 ? 31.498 -1.166 -29.055 1.00 92.12 716 GLY A N 1
ATOM 5611 C CA . GLY A 1 716 ? 31.438 0.288 -28.970 1.00 92.12 716 GLY A CA 1
ATOM 5612 C C . GLY A 1 716 ? 31.020 0.720 -27.562 1.00 92.12 716 GLY A C 1
ATOM 5613 O O . GLY A 1 716 ? 31.395 0.089 -26.565 1.00 92.12 716 GLY A O 1
ATOM 5614 N N . PHE A 1 717 ? 30.209 1.773 -27.470 1.00 94.12 717 PHE A N 1
ATOM 5615 C CA . PHE A 1 717 ? 29.584 2.196 -26.216 1.00 94.12 717 PHE A CA 1
ATOM 5616 C C . PHE A 1 717 ? 28.055 2.126 -26.281 1.00 94.12 717 PHE A C 1
ATOM 5618 O O . PHE A 1 717 ? 27.440 2.376 -27.316 1.00 94.12 717 PHE A O 1
ATOM 5625 N N . LEU A 1 718 ? 27.435 1.790 -25.146 1.00 95.69 718 LEU A N 1
ATOM 5626 C CA . LEU A 1 718 ? 25.989 1.599 -25.070 1.00 95.69 718 LEU A CA 1
ATOM 5627 C C . LEU A 1 718 ? 25.244 2.932 -24.943 1.00 95.69 718 LEU A C 1
ATOM 5629 O O . LEU A 1 718 ? 25.526 3.718 -24.029 1.00 95.69 718 LEU A O 1
ATOM 5633 N N . VAL A 1 719 ? 24.227 3.099 -25.781 1.00 97.19 719 VAL A N 1
ATOM 5634 C CA . VAL A 1 719 ? 23.292 4.227 -25.788 1.00 97.19 719 VAL A CA 1
ATOM 5635 C C . VAL A 1 719 ? 21.860 3.724 -25.667 1.00 97.19 719 VAL A C 1
ATOM 5637 O O . VAL A 1 719 ? 21.525 2.641 -26.144 1.00 97.19 719 VAL A O 1
ATOM 5640 N N . ILE A 1 720 ? 21.017 4.520 -25.019 1.00 97.69 720 ILE A N 1
ATOM 5641 C CA . ILE A 1 720 ? 19.580 4.300 -24.886 1.00 97.69 720 ILE A CA 1
ATOM 5642 C C . ILE A 1 720 ? 18.876 5.493 -25.534 1.00 97.69 720 ILE A C 1
ATOM 5644 O O . ILE A 1 720 ? 19.254 6.638 -25.287 1.00 97.69 720 ILE A O 1
ATOM 5648 N N . VAL A 1 721 ? 17.867 5.218 -26.355 1.00 96.56 721 VAL A N 1
ATOM 5649 C CA . VAL A 1 721 ? 17.009 6.201 -27.017 1.00 96.56 721 VAL A CA 1
ATOM 5650 C C . VAL A 1 721 ? 15.567 5.895 -26.642 1.00 96.56 721 VAL A C 1
ATOM 5652 O O . VAL A 1 721 ? 15.062 4.819 -26.958 1.00 96.56 721 VAL A O 1
ATOM 5655 N N . SER A 1 722 ? 14.887 6.835 -26.002 1.00 95.25 722 SER A N 1
ATOM 5656 C CA . SER A 1 722 ? 13.444 6.768 -25.769 1.00 95.25 722 SER A CA 1
ATOM 5657 C C . SER A 1 722 ? 12.757 8.038 -26.279 1.00 95.25 722 SER A C 1
ATOM 5659 O O . SER A 1 722 ? 13.390 8.942 -26.833 1.00 95.25 722 SER A O 1
ATOM 5661 N N . ALA A 1 723 ? 11.433 8.099 -26.163 1.00 91.62 723 ALA A N 1
ATOM 5662 C CA . ALA A 1 723 ? 10.695 9.301 -26.522 1.00 91.62 723 ALA A CA 1
ATOM 5663 C C . ALA A 1 723 ? 11.079 10.477 -25.606 1.00 91.62 723 ALA A C 1
ATOM 5665 O O . ALA A 1 723 ? 11.205 10.302 -24.396 1.00 91.62 723 ALA A O 1
ATOM 5666 N N . GLY A 1 724 ? 11.222 11.678 -26.175 1.00 80.81 724 GLY A N 1
ATOM 5667 C CA . GLY A 1 724 ? 11.498 12.895 -25.412 1.00 80.81 724 GLY A CA 1
ATOM 5668 C C . GLY A 1 724 ? 10.467 13.132 -24.303 1.00 80.81 724 GLY A C 1
ATOM 5669 O O . GLY A 1 724 ? 9.260 12.932 -24.499 1.00 80.81 724 GLY A O 1
ATOM 5670 N N . VAL A 1 725 ? 10.951 13.551 -23.136 1.00 69.38 725 VAL A N 1
ATOM 5671 C CA . VAL A 1 725 ? 10.115 13.937 -21.996 1.00 69.38 725 VAL A CA 1
ATOM 5672 C C . VAL A 1 725 ? 9.715 15.396 -22.190 1.00 69.38 725 VAL A C 1
ATOM 5674 O O . VAL A 1 725 ? 10.571 16.241 -22.432 1.00 69.38 725 VAL A O 1
ATOM 5677 N N . ALA A 1 726 ? 8.418 15.692 -22.136 1.00 55.75 726 ALA A N 1
ATOM 5678 C CA . ALA A 1 726 ? 7.950 17.068 -22.236 1.00 55.75 726 ALA A CA 1
ATOM 5679 C C . ALA A 1 726 ? 8.220 17.803 -20.917 1.00 55.75 726 ALA A C 1
ATOM 5681 O O . ALA A 1 726 ? 7.862 17.294 -19.854 1.00 55.75 726 ALA A O 1
ATOM 5682 N N . ASN A 1 727 ? 8.785 19.011 -20.988 1.00 46.59 727 ASN A N 1
ATOM 5683 C CA . ASN A 1 727 ? 8.774 19.930 -19.854 1.00 46.59 727 ASN A CA 1
ATOM 5684 C C . ASN A 1 727 ? 7.315 20.305 -19.554 1.00 46.59 727 ASN A C 1
ATOM 5686 O O . ASN A 1 727 ? 6.684 21.049 -20.306 1.00 46.59 727 ASN A O 1
ATOM 5690 N N . ILE A 1 728 ? 6.783 19.772 -18.459 1.00 42.91 728 ILE A N 1
ATOM 5691 C CA . ILE A 1 728 ? 5.664 20.377 -17.740 1.00 42.91 728 ILE A CA 1
ATOM 5692 C C . ILE A 1 728 ? 6.317 21.198 -16.626 1.00 42.91 728 ILE A C 1
ATOM 5694 O O . ILE A 1 728 ? 7.163 20.648 -15.920 1.00 42.91 728 ILE A O 1
ATOM 5698 N N . ASP A 1 729 ? 5.919 22.473 -16.531 1.00 32.41 729 ASP A N 1
ATOM 5699 C CA . ASP A 1 729 ? 6.572 23.617 -15.855 1.00 32.41 729 ASP A CA 1
ATOM 5700 C C . ASP A 1 729 ? 7.502 24.385 -16.833 1.00 32.41 729 ASP A C 1
ATOM 5702 O O . ASP A 1 729 ? 8.520 23.860 -17.271 1.00 32.41 729 ASP A O 1
ATOM 5706 N N . ASN A 1 730 ? 7.217 25.613 -17.297 1.00 31.00 730 ASN A N 1
ATOM 5707 C CA . ASN A 1 730 ? 6.298 26.653 -16.809 1.00 31.00 730 ASN A CA 1
ATOM 5708 C C . ASN A 1 730 ? 5.434 27.285 -17.917 1.00 31.00 730 ASN A C 1
ATOM 5710 O O . ASN A 1 730 ? 5.848 27.394 -19.069 1.00 31.00 730 ASN A O 1
ATOM 5714 N N . GLY A 1 731 ? 4.282 27.845 -17.528 1.00 31.91 731 GLY A N 1
ATOM 5715 C CA . GLY A 1 731 ? 3.458 28.743 -18.353 1.00 31.91 731 GLY A CA 1
ATOM 5716 C C . GLY A 1 731 ? 4.050 30.149 -18.538 1.00 31.91 731 GLY A C 1
ATOM 5717 O O . GLY A 1 731 ? 3.316 31.132 -18.489 1.00 31.91 731 GLY A O 1
ATOM 5718 N N . SER A 1 732 ? 5.368 30.250 -18.715 1.00 28.05 732 SER A N 1
ATOM 5719 C CA . SER A 1 732 ? 6.099 31.493 -18.962 1.00 28.05 732 SER A CA 1
ATOM 5720 C C . SER A 1 732 ? 7.147 31.258 -20.047 1.00 28.05 732 SER A C 1
ATOM 5722 O O . SER A 1 732 ? 8.223 30.714 -19.793 1.00 28.05 732 SER A O 1
ATOM 5724 N N . ILE A 1 733 ? 6.819 31.691 -21.261 1.00 31.00 733 ILE A N 1
ATOM 5725 C CA . ILE A 1 733 ? 7.826 32.042 -22.265 1.00 31.00 733 ILE A CA 1
ATOM 5726 C C . ILE A 1 733 ? 8.656 33.202 -21.667 1.00 31.00 733 ILE A C 1
ATOM 5728 O O . ILE A 1 733 ? 8.121 33.974 -20.873 1.00 31.00 733 ILE A O 1
ATOM 5732 N N . ASP A 1 734 ? 9.939 33.299 -22.024 1.00 30.62 734 ASP A N 1
ATOM 5733 C CA . ASP A 1 734 ? 10.919 34.303 -21.554 1.00 30.62 734 ASP A CA 1
ATOM 5734 C C . ASP A 1 734 ? 11.634 34.032 -20.210 1.00 30.62 734 ASP A C 1
ATOM 5736 O O . ASP A 1 734 ? 11.576 34.810 -19.259 1.00 30.62 734 ASP A O 1
ATOM 5740 N N . SER A 1 735 ? 12.480 32.996 -20.189 1.00 29.00 735 SER A N 1
ATOM 5741 C CA . SER A 1 735 ? 13.734 33.040 -19.416 1.00 29.00 735 SER A CA 1
ATOM 5742 C C . SER A 1 735 ? 14.860 32.320 -20.167 1.00 29.00 735 SER A C 1
ATOM 5744 O O . SER A 1 735 ? 14.638 31.261 -20.750 1.00 29.00 735 SER A O 1
ATOM 5746 N N . ALA A 1 736 ? 16.053 32.922 -20.194 1.00 30.06 736 ALA A N 1
ATOM 5747 C CA . ALA A 1 736 ? 17.191 32.479 -21.006 1.00 30.06 736 ALA A CA 1
ATOM 5748 C C . ALA A 1 736 ? 17.739 31.093 -20.591 1.00 30.06 736 ALA A C 1
ATOM 5750 O O . ALA A 1 736 ? 17.622 30.718 -19.422 1.00 30.06 736 ALA A O 1
ATOM 5751 N N . PRO A 1 737 ? 18.376 30.336 -21.511 1.00 32.56 737 PRO A N 1
ATOM 5752 C CA . PRO A 1 737 ? 18.878 28.999 -21.213 1.00 32.56 737 PRO A CA 1
ATOM 5753 C C . PRO A 1 737 ? 20.015 29.046 -20.188 1.00 32.56 737 PRO A C 1
ATOM 5755 O O . PRO A 1 737 ? 21.134 29.470 -20.484 1.00 32.56 737 PRO A O 1
ATOM 5758 N N . ASN A 1 738 ? 19.738 28.547 -18.983 1.00 31.48 738 ASN A N 1
ATOM 5759 C CA . ASN A 1 738 ? 20.782 28.205 -18.024 1.00 31.48 738 ASN A CA 1
ATOM 5760 C C . ASN A 1 738 ? 21.676 27.098 -18.609 1.00 31.48 738 ASN A C 1
ATOM 5762 O O . ASN A 1 738 ? 21.226 26.245 -19.375 1.00 31.48 738 ASN A O 1
ATOM 5766 N N . SER A 1 739 ? 22.948 27.068 -18.212 1.00 31.78 739 SER A N 1
ATOM 5767 C CA . SER A 1 739 ? 24.016 26.226 -18.782 1.00 31.78 739 SER A CA 1
ATOM 5768 C C . SER A 1 739 ? 23.888 24.703 -18.548 1.00 31.78 739 SER A C 1
ATOM 5770 O O . SER A 1 739 ? 24.848 23.963 -18.749 1.00 31.78 739 SER A O 1
ATOM 5772 N N . ALA A 1 740 ? 22.693 24.223 -18.191 1.00 36.47 740 ALA A N 1
ATOM 5773 C CA . ALA A 1 740 ? 22.274 22.819 -18.217 1.00 36.47 740 ALA A CA 1
ATOM 5774 C C . ALA A 1 740 ? 21.344 22.479 -19.414 1.00 36.47 740 ALA A C 1
ATOM 5776 O O . ALA A 1 740 ? 20.844 21.357 -19.501 1.00 36.47 740 ALA A O 1
ATOM 5777 N N . GLY A 1 741 ? 21.107 23.430 -20.330 1.00 33.41 741 GLY A N 1
ATOM 5778 C CA . GLY A 1 741 ? 20.155 23.356 -21.451 1.00 33.41 741 GLY A CA 1
ATOM 5779 C C . GLY A 1 741 ? 20.506 22.389 -22.593 1.00 33.41 741 GLY A C 1
ATOM 5780 O O . GLY A 1 741 ? 20.523 22.791 -23.752 1.00 33.41 741 GLY A O 1
ATOM 5781 N N . MET A 1 742 ? 20.780 21.116 -22.285 1.00 40.88 742 MET A N 1
ATOM 5782 C CA . MET A 1 742 ? 20.901 20.031 -23.277 1.00 40.88 742 MET A CA 1
ATOM 5783 C C . MET A 1 742 ? 19.713 19.049 -23.253 1.00 40.88 742 MET A C 1
ATOM 5785 O O . MET A 1 742 ? 19.668 18.124 -24.057 1.00 40.88 742 MET A O 1
ATOM 5789 N N . LEU A 1 743 ? 18.755 19.248 -22.338 1.00 47.16 743 LEU A N 1
ATOM 5790 C CA . LEU A 1 743 ? 17.521 18.457 -22.225 1.00 47.16 743 LEU A CA 1
ATOM 5791 C C . LEU A 1 743 ? 16.281 19.178 -22.793 1.00 47.16 743 LEU A C 1
ATOM 5793 O O . LEU A 1 743 ? 15.259 18.531 -23.010 1.00 47.16 743 LEU A O 1
ATOM 5797 N N . ASP A 1 744 ? 16.366 20.481 -23.082 1.00 39.53 744 ASP A N 1
ATOM 5798 C CA . ASP A 1 744 ? 15.231 21.267 -23.577 1.00 39.53 744 ASP A CA 1
ATOM 5799 C C . ASP A 1 744 ? 14.815 20.880 -25.005 1.00 39.53 744 ASP A C 1
ATOM 5801 O O . ASP A 1 744 ? 15.613 20.904 -25.942 1.00 39.53 744 ASP A O 1
ATOM 5805 N N . ASN A 1 745 ? 13.522 20.581 -25.171 1.00 47.56 745 ASN A N 1
ATOM 5806 C CA . ASN A 1 745 ? 12.817 20.437 -26.453 1.00 47.56 745 ASN A CA 1
ATOM 5807 C C . ASN A 1 745 ? 13.425 19.459 -27.483 1.00 47.56 745 ASN A C 1
ATOM 5809 O O . ASN A 1 745 ? 13.184 19.590 -28.685 1.00 47.56 745 ASN A O 1
ATOM 5813 N N . SER A 1 746 ? 14.150 18.430 -27.035 1.00 60.25 746 SER A N 1
ATOM 5814 C CA . SER A 1 746 ? 14.538 17.315 -27.908 1.00 60.25 746 SER A CA 1
ATOM 5815 C C . SER A 1 746 ? 13.393 16.303 -28.070 1.00 60.25 746 SER A C 1
ATOM 5817 O O . SER A 1 746 ? 12.778 15.847 -27.108 1.00 60.25 746 SER A O 1
ATOM 5819 N N . GLU A 1 747 ? 13.093 15.919 -29.314 1.00 80.12 747 GLU A N 1
ATOM 5820 C CA . GLU A 1 747 ? 12.028 14.948 -29.619 1.00 80.12 747 GLU A CA 1
ATOM 5821 C C . GLU A 1 747 ? 12.345 13.539 -29.090 1.00 80.12 747 GLU A C 1
ATOM 5823 O O . GLU A 1 747 ? 11.437 12.739 -28.851 1.00 80.12 747 GLU A O 1
ATOM 5828 N N . LEU A 1 748 ? 13.630 13.236 -28.894 1.00 89.69 748 LEU A N 1
ATOM 5829 C CA . LEU A 1 748 ? 14.170 11.950 -28.463 1.00 89.69 748 LEU A CA 1
ATOM 5830 C C . LEU A 1 748 ? 15.042 12.157 -27.224 1.00 89.69 748 LEU A C 1
ATOM 5832 O O . LEU A 1 748 ? 15.987 12.943 -27.263 1.00 89.69 748 LEU A O 1
ATOM 5836 N N . PHE A 1 749 ? 14.775 11.402 -26.161 1.00 93.06 749 PHE A N 1
ATOM 5837 C CA . PHE A 1 749 ? 15.665 11.327 -25.009 1.00 93.06 749 PHE A CA 1
ATOM 5838 C C . PHE A 1 749 ? 16.793 10.342 -25.336 1.00 93.06 749 PHE A C 1
ATOM 5840 O O . PHE A 1 749 ? 16.561 9.135 -25.422 1.00 93.06 749 PHE A O 1
ATOM 5847 N N . ILE A 1 750 ? 18.005 10.854 -25.557 1.00 93.94 750 ILE A N 1
ATOM 5848 C CA . ILE A 1 750 ? 19.191 10.055 -25.892 1.00 93.94 750 ILE A CA 1
ATOM 5849 C C . ILE A 1 750 ? 20.176 10.132 -24.729 1.00 93.94 750 ILE A C 1
ATOM 5851 O O . ILE A 1 750 ? 20.482 11.205 -24.217 1.00 93.94 750 ILE A O 1
ATOM 5855 N N . THR A 1 751 ? 20.671 8.981 -24.281 1.00 94.31 751 THR A N 1
ATOM 5856 C CA . THR A 1 751 ? 21.543 8.908 -23.107 1.00 94.31 751 THR A CA 1
ATOM 5857 C C . THR A 1 751 ? 22.582 7.805 -23.229 1.00 94.31 751 THR A C 1
ATOM 5859 O O . THR A 1 751 ? 22.360 6.774 -23.866 1.00 94.31 751 THR A O 1
ATOM 5862 N N . SER A 1 752 ? 23.736 8.002 -22.592 1.00 92.69 752 SER A N 1
ATOM 5863 C CA . SER A 1 752 ? 24.708 6.924 -22.392 1.00 92.69 752 SER A CA 1
ATOM 5864 C C . SER A 1 752 ? 24.185 5.899 -21.371 1.00 92.69 752 SER A C 1
ATOM 5866 O O . SER A 1 752 ? 23.100 6.039 -20.806 1.00 92.69 752 SER A O 1
ATOM 5868 N N . LYS A 1 753 ? 24.998 4.890 -21.027 1.00 88.00 753 LYS A N 1
ATOM 5869 C CA . LYS A 1 753 ? 24.677 3.908 -19.972 1.00 88.00 753 LYS A CA 1
ATOM 5870 C C . LYS A 1 753 ? 24.144 4.523 -18.656 1.00 88.00 753 LYS A C 1
ATOM 5872 O O . LYS A 1 753 ? 23.430 3.825 -17.940 1.00 88.00 753 LYS A O 1
ATOM 5877 N N . SER A 1 754 ? 24.511 5.748 -18.272 1.00 88.25 754 SER A N 1
ATOM 5878 C CA . SER A 1 754 ? 24.024 6.345 -17.011 1.00 88.25 754 SER A CA 1
ATOM 5879 C C . SER A 1 754 ? 23.957 7.872 -16.984 1.00 88.25 754 SER A C 1
ATOM 5881 O O . SER A 1 754 ? 23.822 8.440 -15.899 1.00 88.25 754 SER A O 1
ATOM 5883 N N . ASP A 1 755 ? 24.126 8.537 -18.126 1.00 91.44 755 ASP A N 1
ATOM 5884 C CA . ASP A 1 755 ? 24.321 9.986 -18.161 1.00 91.44 755 ASP A CA 1
ATOM 5885 C C . ASP A 1 755 ? 23.942 10.598 -19.534 1.00 91.44 755 ASP A C 1
ATOM 5887 O O . ASP A 1 755 ? 24.619 10.287 -20.528 1.00 91.44 755 ASP A O 1
ATOM 5891 N N . PRO A 1 756 ? 22.888 11.440 -19.608 1.00 89.25 756 PRO A N 1
ATOM 5892 C CA . PRO A 1 756 ? 22.432 12.084 -20.836 1.00 89.25 756 PRO A CA 1
ATOM 5893 C C . PRO A 1 756 ? 23.250 13.330 -21.202 1.00 89.25 756 PRO A C 1
ATOM 5895 O O . PRO A 1 756 ? 23.209 13.751 -22.351 1.00 89.25 756 PRO A O 1
ATOM 5898 N N . THR A 1 757 ? 24.028 13.906 -20.277 1.00 88.81 757 THR A N 1
ATOM 5899 C CA . THR A 1 757 ? 24.878 15.082 -20.551 1.00 88.81 757 THR A CA 1
ATOM 5900 C C . THR A 1 757 ? 26.331 14.702 -20.854 1.00 88.81 757 THR A C 1
ATOM 5902 O O . THR A 1 757 ? 27.167 15.557 -21.139 1.00 88.81 757 THR A O 1
ATOM 5905 N N . SER A 1 758 ? 26.654 13.405 -20.825 1.00 89.19 758 SER A N 1
ATOM 5906 C CA . SER A 1 758 ? 27.989 12.906 -21.164 1.00 89.19 758 SER A CA 1
ATOM 5907 C C . SER A 1 758 ? 28.377 13.145 -22.638 1.00 89.19 758 SER A C 1
ATOM 5909 O O . SER A 1 758 ? 27.522 13.049 -23.522 1.00 89.19 758 SER A O 1
ATOM 5911 N N . PRO A 1 759 ? 29.681 13.305 -22.953 1.00 90.56 759 PRO A N 1
ATOM 5912 C CA . PRO A 1 759 ? 30.159 13.398 -24.339 1.00 90.56 759 PRO A CA 1
ATOM 5913 C C . PRO A 1 759 ? 29.741 12.209 -25.219 1.00 90.56 759 PRO A C 1
ATOM 5915 O O . PRO A 1 759 ? 29.503 12.369 -26.410 1.00 90.56 759 PRO A O 1
ATOM 5918 N N . PHE A 1 760 ? 29.587 11.018 -24.631 1.00 92.81 760 PHE A N 1
ATOM 5919 C CA . PHE A 1 760 ? 29.073 9.833 -25.324 1.00 92.81 760 PHE A CA 1
ATOM 5920 C C . PHE A 1 760 ? 27.620 10.009 -25.789 1.00 92.81 760 PHE A C 1
ATOM 5922 O O . PHE A 1 760 ? 27.289 9.614 -26.904 1.00 92.81 760 PHE A O 1
ATOM 5929 N N . ALA A 1 761 ? 26.760 10.632 -24.976 1.00 91.19 761 ALA A N 1
ATOM 5930 C CA . ALA A 1 761 ? 25.395 10.959 -25.385 1.00 91.19 761 ALA A CA 1
ATOM 5931 C C . ALA A 1 761 ? 25.390 11.992 -26.527 1.00 91.19 761 ALA A C 1
ATOM 5933 O O . ALA A 1 761 ? 24.661 11.817 -27.499 1.00 91.19 761 ALA A O 1
ATOM 5934 N N . GLN A 1 762 ? 26.266 13.003 -26.477 1.00 89.88 762 GLN A N 1
ATOM 5935 C CA . GLN A 1 762 ? 26.418 13.990 -27.555 1.00 89.88 762 GLN A CA 1
ATOM 5936 C C . GLN A 1 762 ? 26.875 13.353 -28.883 1.00 89.88 762 GLN A C 1
ATOM 5938 O O . GLN A 1 762 ? 26.257 13.590 -29.920 1.00 89.88 762 GLN A O 1
ATOM 5943 N N . ILE A 1 763 ? 27.893 12.481 -28.854 1.00 92.44 763 ILE A N 1
ATOM 5944 C CA . ILE A 1 763 ? 28.334 11.697 -30.026 1.00 92.44 763 ILE A CA 1
ATOM 5945 C C . ILE A 1 763 ? 27.166 10.874 -30.589 1.00 92.44 763 ILE A C 1
ATOM 5947 O O . ILE A 1 763 ? 26.971 10.806 -31.803 1.00 92.44 763 ILE A O 1
ATOM 5951 N N . ALA A 1 764 ? 26.359 10.271 -29.714 1.00 94.00 764 ALA A N 1
ATOM 5952 C CA . ALA A 1 764 ? 25.204 9.486 -30.121 1.00 94.00 764 ALA A CA 1
ATOM 5953 C C . ALA A 1 764 ? 24.111 10.333 -30.787 1.00 94.00 764 ALA A C 1
ATOM 5955 O O . ALA A 1 764 ? 23.622 9.938 -31.843 1.00 94.00 764 ALA A O 1
ATOM 5956 N N . HIS A 1 765 ? 23.769 11.502 -30.227 1.00 92.81 765 HIS A N 1
ATOM 5957 C CA . HIS A 1 765 ? 22.852 12.460 -30.856 1.00 92.81 765 HIS A CA 1
ATOM 5958 C C . HIS A 1 765 ? 23.290 12.778 -32.291 1.00 92.81 765 HIS A C 1
ATOM 5960 O O . HIS A 1 765 ? 22.482 12.683 -33.215 1.00 92.81 765 HIS A O 1
ATOM 5966 N N . GLU A 1 766 ? 24.564 13.118 -32.499 1.00 93.44 766 GLU A N 1
ATOM 5967 C CA . GLU A 1 766 ? 25.087 13.453 -33.826 1.00 93.44 766 GLU A CA 1
ATOM 5968 C C . GLU A 1 766 ? 24.921 12.308 -34.831 1.00 93.44 766 GLU A C 1
ATOM 5970 O O . GLU A 1 766 ? 24.389 12.530 -35.920 1.00 93.44 766 GLU A O 1
ATOM 5975 N N . ILE A 1 767 ? 25.347 11.089 -34.475 1.00 94.44 767 ILE A N 1
ATOM 5976 C CA . ILE A 1 767 ? 25.320 9.940 -35.393 1.00 94.44 767 ILE A CA 1
ATOM 5977 C C . ILE A 1 767 ? 23.873 9.492 -35.651 1.00 94.44 767 ILE A C 1
ATOM 5979 O O . ILE A 1 767 ? 23.509 9.274 -36.804 1.00 94.44 767 ILE A O 1
ATOM 5983 N N . ILE A 1 768 ? 23.015 9.435 -34.625 1.00 95.06 768 ILE A N 1
ATOM 5984 C CA . ILE A 1 768 ? 21.600 9.046 -34.766 1.00 95.06 768 ILE A CA 1
ATOM 5985 C C . ILE A 1 768 ? 20.847 10.048 -35.648 1.00 95.06 768 ILE A C 1
ATOM 5987 O O . ILE A 1 768 ? 20.169 9.646 -36.595 1.00 95.06 768 ILE A O 1
ATOM 5991 N N . HIS A 1 769 ? 20.991 11.355 -35.401 1.00 93.94 769 HIS A N 1
ATOM 5992 C CA . HIS A 1 769 ? 20.354 12.365 -36.248 1.00 93.94 769 HIS A CA 1
ATOM 5993 C C . HIS A 1 769 ? 20.959 12.414 -37.660 1.00 93.94 769 HIS A C 1
ATOM 5995 O O . HIS A 1 769 ? 20.238 12.741 -38.602 1.00 93.94 769 HIS A O 1
ATOM 6001 N N . ALA A 1 770 ? 22.239 12.079 -37.850 1.00 93.56 770 ALA A N 1
ATOM 6002 C CA . ALA A 1 770 ? 22.819 11.932 -39.184 1.00 93.56 770 ALA A CA 1
ATOM 6003 C C . ALA A 1 770 ? 22.194 10.753 -39.952 1.00 93.56 770 ALA A C 1
ATOM 6005 O O . ALA A 1 770 ? 21.773 10.949 -41.091 1.00 93.56 770 ALA A O 1
ATOM 6006 N N . THR A 1 771 ? 22.053 9.581 -39.320 1.00 94.12 771 THR A N 1
ATOM 6007 C CA . THR A 1 771 ? 21.395 8.401 -39.911 1.00 94.12 771 THR A CA 1
ATOM 6008 C C . THR A 1 771 ? 19.939 8.690 -40.280 1.00 94.12 771 THR A C 1
ATOM 6010 O O . THR A 1 771 ? 19.535 8.443 -41.414 1.00 94.12 771 THR A O 1
ATOM 6013 N N . LEU A 1 772 ? 19.168 9.306 -39.374 1.00 94.25 772 LEU A N 1
ATOM 6014 C CA . LEU A 1 772 ? 17.777 9.689 -39.650 1.00 94.25 772 LEU A CA 1
ATOM 6015 C C . LEU A 1 772 ? 17.672 10.662 -40.836 1.00 94.25 772 LEU A C 1
ATOM 6017 O O . LEU A 1 772 ? 16.812 10.479 -41.690 1.00 94.25 772 LEU A O 1
ATOM 6021 N N . ARG A 1 773 ? 18.570 11.652 -40.952 1.00 93.25 773 ARG A N 1
ATOM 6022 C CA . ARG A 1 773 ? 18.599 12.589 -42.097 1.00 93.25 773 ARG A CA 1
ATOM 6023 C C . ARG A 1 773 ? 19.012 11.929 -43.414 1.00 93.25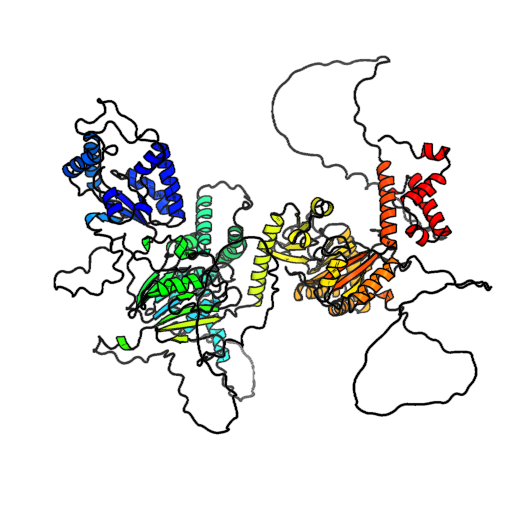 773 ARG A C 1
ATOM 6025 O O . ARG A 1 773 ? 18.626 12.408 -44.477 1.00 93.25 773 ARG A O 1
ATOM 6032 N N . GLU A 1 774 ? 19.840 10.886 -43.376 1.00 93.31 774 GLU A N 1
ATOM 6033 C CA . GLU A 1 774 ? 20.198 10.100 -44.564 1.00 93.31 774 GLU A CA 1
ATOM 6034 C C . GLU A 1 774 ? 18.989 9.287 -45.052 1.00 93.31 774 GLU A C 1
ATOM 6036 O O . GLU A 1 774 ? 18.672 9.314 -46.242 1.00 93.31 774 GLU A O 1
ATOM 6041 N N . GLN A 1 775 ? 18.237 8.685 -44.126 1.00 93.69 775 GLN A N 1
ATOM 6042 C CA . GLN A 1 775 ? 16.992 7.973 -44.424 1.00 93.69 775 GLN A CA 1
ATOM 6043 C C . GLN A 1 775 ? 15.841 8.916 -44.837 1.00 93.69 775 GLN A C 1
ATOM 6045 O O . GLN A 1 775 ? 15.054 8.591 -45.721 1.00 93.69 775 GLN A O 1
ATOM 6050 N N . GLU A 1 776 ? 15.757 10.127 -44.281 1.00 94.56 776 GLU A N 1
ATOM 6051 C CA . GLU A 1 776 ? 14.811 11.154 -44.747 1.00 94.56 776 GLU A CA 1
ATOM 6052 C C . GLU A 1 776 ? 15.071 11.529 -46.211 1.00 94.56 776 GLU A C 1
ATOM 6054 O O . GLU A 1 776 ? 14.128 11.651 -46.990 1.00 94.56 776 GLU A O 1
ATOM 6059 N N . LYS A 1 777 ? 16.344 11.642 -46.617 1.00 93.75 777 LYS A N 1
ATOM 6060 C CA . LYS A 1 777 ? 16.718 11.891 -48.017 1.00 93.75 777 LYS A CA 1
ATOM 6061 C C . LYS A 1 777 ? 16.396 10.708 -48.928 1.00 93.75 777 LYS A C 1
ATOM 6063 O O . LYS A 1 777 ? 15.914 10.938 -50.031 1.00 93.75 777 LYS A O 1
ATOM 6068 N N . SER A 1 778 ? 16.637 9.467 -48.493 1.00 92.00 778 SER A N 1
ATOM 6069 C CA . SER A 1 778 ? 16.316 8.277 -49.301 1.00 92.00 778 SER A CA 1
ATOM 6070 C C . SER A 1 778 ? 14.803 8.121 -49.525 1.00 92.00 778 SER A C 1
ATOM 6072 O O . SER A 1 778 ? 14.385 7.667 -50.589 1.00 92.00 778 SER A O 1
ATOM 6074 N N . GLN A 1 779 ? 13.985 8.562 -48.562 1.00 91.38 779 GLN A N 1
ATOM 6075 C CA . GLN A 1 779 ? 12.518 8.521 -48.606 1.00 91.38 779 GLN A CA 1
ATOM 6076 C C . GLN A 1 779 ? 11.855 9.823 -49.118 1.00 91.38 779 GLN A C 1
ATOM 6078 O O . GLN A 1 779 ? 10.628 9.908 -49.123 1.00 91.38 779 GLN A O 1
ATOM 6083 N N . ASN A 1 780 ? 12.622 10.838 -49.545 1.00 93.56 780 ASN A N 1
ATOM 6084 C CA . ASN A 1 780 ? 12.125 12.174 -49.932 1.00 93.56 780 ASN A CA 1
ATOM 6085 C C . ASN A 1 780 ? 11.229 12.859 -48.869 1.00 93.56 780 ASN A C 1
ATOM 6087 O O . ASN A 1 780 ? 10.242 13.522 -49.193 1.00 93.56 780 ASN A O 1
ATOM 6091 N N . LEU A 1 781 ? 11.570 12.711 -47.587 1.00 93.44 781 LEU A N 1
ATOM 6092 C CA . LEU A 1 781 ? 10.863 13.323 -46.458 1.00 93.44 781 LEU A CA 1
ATOM 6093 C C . LEU A 1 781 ? 11.487 14.664 -46.039 1.00 93.44 781 LEU A C 1
ATOM 6095 O O . LEU A 1 781 ? 12.679 14.914 -46.222 1.00 93.44 781 LEU A O 1
ATOM 6099 N N . ALA A 1 782 ? 10.679 15.525 -45.415 1.00 92.00 782 ALA A N 1
ATOM 6100 C CA . ALA A 1 782 ? 11.167 16.773 -44.833 1.00 92.00 782 ALA A CA 1
ATOM 6101 C C . ALA A 1 782 ? 12.086 16.500 -43.617 1.00 92.00 782 ALA A C 1
ATOM 6103 O O . ALA A 1 782 ? 11.779 15.594 -42.831 1.00 92.00 782 ALA A O 1
ATOM 6104 N N . PRO A 1 783 ? 13.163 17.284 -43.404 1.00 89.69 783 PRO A N 1
ATOM 6105 C CA . PRO A 1 783 ? 14.084 17.078 -42.287 1.00 89.69 783 PRO A CA 1
ATOM 6106 C C . PRO A 1 783 ? 13.396 17.050 -40.914 1.00 89.69 783 PRO A C 1
ATOM 6108 O O . PRO A 1 783 ? 12.585 17.922 -40.602 1.00 89.69 783 PRO A O 1
ATOM 6111 N N . GLY A 1 784 ? 13.736 16.063 -40.084 1.00 87.12 784 GLY A N 1
ATOM 6112 C CA . GLY A 1 784 ? 13.150 15.843 -38.755 1.00 87.12 784 GLY A CA 1
ATOM 6113 C C . GLY A 1 784 ? 11.822 15.069 -38.744 1.00 87.12 784 GLY A C 1
ATOM 6114 O O . GLY A 1 784 ? 11.304 14.765 -37.670 1.00 87.12 784 GLY A O 1
ATOM 6115 N N . THR A 1 785 ? 11.261 14.700 -39.901 1.00 91.69 785 THR A N 1
ATOM 6116 C CA . THR A 1 785 ? 10.039 13.877 -39.973 1.00 91.69 785 THR A CA 1
ATOM 6117 C C . THR A 1 785 ? 10.223 12.511 -39.309 1.00 91.69 785 THR A C 1
ATOM 6119 O O . THR A 1 785 ? 9.332 12.054 -38.589 1.00 91.69 785 THR A O 1
ATOM 6122 N N . LEU A 1 786 ? 11.366 11.850 -39.522 1.00 93.75 786 LEU A N 1
ATOM 6123 C CA . LEU A 1 786 ? 11.636 10.535 -38.943 1.00 93.75 786 LEU A CA 1
ATOM 6124 C C . LEU A 1 786 ? 11.973 10.622 -37.451 1.00 93.75 786 LEU A C 1
ATOM 6126 O O . LEU A 1 786 ? 11.601 9.720 -36.709 1.00 93.75 786 LEU A O 1
ATOM 6130 N N . ALA A 1 787 ? 12.574 11.718 -36.975 1.00 91.44 787 ALA A N 1
ATOM 6131 C CA . ALA A 1 787 ? 12.783 11.940 -35.539 1.00 91.44 787 ALA A CA 1
ATOM 6132 C C . ALA A 1 787 ? 11.445 12.061 -34.775 1.00 91.44 787 ALA A C 1
ATOM 6134 O O . ALA A 1 787 ? 11.243 11.369 -33.771 1.00 91.44 787 ALA A O 1
ATOM 6135 N N . LYS A 1 788 ? 10.480 12.820 -35.320 1.00 90.81 788 LYS A N 1
ATOM 6136 C CA . LYS A 1 788 ? 9.106 12.917 -34.787 1.00 90.81 788 LYS A CA 1
ATOM 6137 C C . LYS A 1 788 ? 8.385 11.575 -34.786 1.00 90.81 788 LYS A C 1
ATOM 6139 O O . LYS A 1 788 ? 7.790 11.202 -33.775 1.00 90.81 788 LYS A O 1
ATOM 6144 N N . ARG A 1 789 ? 8.443 10.838 -35.903 1.00 93.88 789 ARG A N 1
ATOM 6145 C CA . ARG A 1 789 ? 7.830 9.503 -36.017 1.00 93.88 789 ARG A CA 1
ATOM 6146 C C . ARG A 1 789 ? 8.456 8.515 -35.039 1.00 93.88 789 ARG A C 1
ATOM 6148 O O . ARG A 1 789 ? 7.717 7.836 -34.339 1.00 93.88 789 ARG A O 1
ATOM 6155 N N . LEU A 1 790 ? 9.782 8.508 -34.900 1.00 94.75 790 LEU A N 1
ATOM 6156 C CA . LEU A 1 790 ? 10.476 7.669 -33.926 1.00 94.75 790 LEU A CA 1
ATOM 6157 C C . LEU A 1 790 ? 10.027 8.004 -32.497 1.00 94.75 790 LEU A C 1
ATOM 6159 O O . LEU A 1 790 ? 9.629 7.109 -31.759 1.00 94.75 790 LEU A O 1
ATOM 6163 N N . SER A 1 791 ? 9.988 9.288 -32.127 1.00 93.44 791 SER A N 1
ATOM 6164 C CA . SER A 1 791 ? 9.472 9.739 -30.825 1.00 93.44 791 SER A CA 1
ATOM 6165 C C . SER A 1 791 ? 8.042 9.259 -30.564 1.00 93.44 791 SER A C 1
ATOM 6167 O O . SER A 1 791 ? 7.737 8.757 -29.481 1.00 93.44 791 SER A O 1
ATOM 6169 N N . ALA A 1 792 ? 7.156 9.384 -31.556 1.00 91.62 792 ALA A N 1
ATOM 6170 C CA . ALA A 1 792 ? 5.777 8.918 -31.464 1.00 91.62 792 ALA A CA 1
ATOM 6171 C C . ALA A 1 792 ? 5.696 7.390 -31.298 1.00 91.62 792 ALA A C 1
ATOM 6173 O O . ALA A 1 792 ? 4.991 6.922 -30.407 1.00 91.62 792 ALA A O 1
ATOM 6174 N N . THR A 1 793 ? 6.462 6.621 -32.076 1.00 94.81 793 THR A N 1
ATOM 6175 C CA . THR A 1 793 ? 6.509 5.151 -32.015 1.00 94.81 793 THR A CA 1
ATOM 6176 C C . THR A 1 793 ? 7.053 4.647 -30.677 1.00 94.81 793 THR A C 1
ATOM 6178 O O . THR A 1 793 ? 6.432 3.784 -30.052 1.00 94.81 793 THR A O 1
ATOM 6181 N N . LEU A 1 794 ? 8.158 5.223 -30.186 1.00 94.94 794 LEU A N 1
ATOM 6182 C CA . LEU A 1 794 ? 8.740 4.886 -28.881 1.00 94.94 794 LEU A CA 1
ATOM 6183 C C . LEU A 1 794 ? 7.768 5.204 -27.731 1.00 94.94 794 LEU A C 1
ATOM 6185 O O . LEU A 1 794 ? 7.647 4.415 -26.796 1.00 94.94 794 LEU A O 1
ATOM 6189 N N . ARG A 1 795 ? 7.027 6.320 -27.822 1.00 91.75 795 ARG A N 1
ATOM 6190 C CA . ARG A 1 795 ? 6.013 6.727 -26.832 1.00 91.75 795 ARG A CA 1
ATOM 6191 C C . ARG A 1 795 ? 4.766 5.842 -26.868 1.00 91.75 795 ARG A C 1
ATOM 6193 O O . ARG A 1 795 ? 4.254 5.490 -25.813 1.00 91.75 795 ARG A O 1
ATOM 6200 N N . ALA A 1 796 ? 4.286 5.481 -28.058 1.00 90.69 796 ALA A N 1
ATOM 6201 C CA . ALA A 1 796 ? 3.078 4.677 -28.240 1.00 90.69 796 ALA A CA 1
ATOM 6202 C C . ALA A 1 796 ? 3.270 3.209 -27.824 1.00 90.69 796 ALA A C 1
ATOM 6204 O O . ALA A 1 796 ? 2.352 2.611 -27.270 1.00 90.69 796 ALA A O 1
ATOM 6205 N N . ARG A 1 797 ? 4.460 2.639 -28.064 1.00 92.81 797 ARG A N 1
ATOM 6206 C CA . ARG A 1 797 ? 4.820 1.275 -27.630 1.00 92.81 797 ARG A CA 1
ATOM 6207 C C . ARG A 1 797 ? 5.420 1.223 -26.210 1.00 92.81 797 ARG A C 1
ATOM 6209 O O . ARG A 1 797 ? 5.630 0.134 -25.691 1.00 92.81 797 ARG A O 1
ATOM 6216 N N . ASP A 1 798 ? 5.688 2.383 -25.604 1.00 93.31 798 ASP A N 1
ATOM 6217 C CA . ASP A 1 798 ? 6.399 2.590 -24.330 1.00 93.31 798 ASP A CA 1
ATOM 6218 C C . ASP A 1 798 ? 7.720 1.804 -24.223 1.00 93.31 798 ASP A C 1
ATOM 6220 O O . ASP A 1 798 ? 7.941 0.999 -23.315 1.00 93.31 798 ASP A O 1
ATOM 6224 N N . ILE A 1 799 ? 8.601 2.029 -25.202 1.00 96.50 799 ILE A N 1
ATOM 6225 C CA . ILE A 1 799 ? 9.880 1.327 -25.373 1.00 96.50 799 ILE A CA 1
ATOM 6226 C C . ILE A 1 799 ? 11.084 2.280 -25.393 1.00 96.50 799 ILE A C 1
ATOM 6228 O O . ILE A 1 799 ? 10.982 3.470 -25.697 1.00 96.50 799 ILE A O 1
ATOM 6232 N N . SER A 1 800 ? 12.250 1.702 -25.125 1.00 97.81 800 SER A N 1
ATOM 6233 C CA . SER A 1 800 ? 13.581 2.245 -25.371 1.00 97.81 800 SER A CA 1
ATOM 6234 C C . SER A 1 800 ? 14.281 1.429 -26.454 1.00 97.81 800 SER A C 1
ATOM 6236 O O . SER A 1 800 ? 14.394 0.211 -26.325 1.00 97.81 800 SER A O 1
ATOM 6238 N N . LEU A 1 801 ? 14.815 2.078 -27.484 1.00 97.88 801 LEU A N 1
ATOM 6239 C CA . LEU A 1 801 ? 15.815 1.465 -28.357 1.00 97.88 801 LEU A CA 1
ATOM 6240 C C . LEU A 1 801 ? 17.182 1.510 -27.678 1.00 97.88 801 LEU A C 1
ATOM 6242 O O . LEU A 1 801 ? 17.599 2.547 -27.165 1.00 97.88 801 LEU A O 1
ATOM 6246 N N . VAL A 1 802 ? 17.900 0.393 -27.704 1.00 98.12 802 VAL A N 1
ATOM 6247 C CA . VAL A 1 802 ? 19.273 0.312 -27.208 1.00 98.12 802 VAL A CA 1
ATOM 6248 C C . VAL A 1 802 ? 20.220 0.101 -28.376 1.00 98.12 802 VAL A C 1
ATOM 6250 O O . VAL A 1 802 ? 20.040 -0.826 -29.159 1.00 98.12 802 VAL A O 1
ATOM 6253 N N . PHE A 1 803 ? 21.246 0.940 -28.469 1.00 97.62 803 PHE A N 1
ATOM 6254 C CA . PHE A 1 803 ? 22.256 0.907 -29.523 1.00 97.62 803 PHE A CA 1
ATOM 6255 C C . PHE A 1 803 ? 23.641 0.613 -28.944 1.00 97.62 803 PHE A C 1
ATOM 6257 O O . PHE A 1 803 ? 23.979 1.096 -27.860 1.00 97.62 803 PHE A O 1
ATOM 6264 N N . GLU A 1 804 ? 24.470 -0.102 -29.702 1.00 97.00 804 GLU A N 1
ATOM 6265 C CA . GLU A 1 804 ? 25.922 0.058 -29.614 1.00 97.00 804 GLU A CA 1
ATOM 6266 C C . GLU A 1 804 ? 26.313 1.156 -30.613 1.00 97.00 804 GLU A C 1
ATOM 6268 O O . GLU A 1 804 ? 26.023 1.056 -31.810 1.00 97.00 804 GLU A O 1
ATOM 6273 N N . VAL A 1 805 ? 26.937 2.225 -30.125 1.00 95.62 805 VAL A N 1
ATOM 6274 C CA . VAL A 1 805 ? 27.446 3.322 -30.954 1.00 95.62 805 VAL A CA 1
ATOM 6275 C C . VAL A 1 805 ? 28.941 3.138 -31.160 1.00 95.62 805 VAL A C 1
ATOM 6277 O O . VAL A 1 805 ? 29.689 2.850 -30.224 1.00 95.62 805 VAL A O 1
ATOM 6280 N N . ILE A 1 806 ? 29.360 3.282 -32.412 1.00 93.88 806 ILE A N 1
ATOM 6281 C CA . ILE A 1 806 ? 30.719 3.052 -32.884 1.00 93.88 806 ILE A CA 1
ATOM 6282 C C . ILE A 1 806 ? 31.226 4.366 -33.475 1.00 93.88 806 ILE A C 1
ATOM 6284 O O . ILE A 1 806 ? 30.649 4.876 -34.432 1.00 93.88 806 ILE A O 1
ATOM 6288 N N . ASP A 1 807 ? 32.321 4.898 -32.934 1.00 91.19 807 ASP A N 1
ATOM 6289 C CA . ASP A 1 807 ? 33.028 6.057 -33.489 1.00 91.19 807 ASP A CA 1
ATOM 6290 C C . ASP A 1 807 ? 34.547 5.811 -33.423 1.00 91.19 807 ASP A C 1
ATOM 6292 O O . ASP A 1 807 ? 35.171 6.080 -32.395 1.00 91.19 807 ASP A O 1
ATOM 6296 N N . PRO A 1 808 ? 35.172 5.293 -34.500 1.00 86.44 808 PRO A N 1
ATOM 6297 C CA . PRO A 1 808 ? 36.591 4.927 -34.486 1.00 86.44 808 PRO A CA 1
ATOM 6298 C C . PRO A 1 808 ? 37.553 6.102 -34.257 1.00 86.44 808 PRO A C 1
ATOM 6300 O O . PRO A 1 808 ? 38.715 5.874 -33.926 1.00 86.44 808 PRO A O 1
ATOM 6303 N N . ALA A 1 809 ? 37.097 7.344 -34.458 1.00 85.50 809 ALA A N 1
ATOM 6304 C CA . ALA A 1 809 ? 37.919 8.541 -34.320 1.00 85.50 809 ALA A CA 1
ATOM 6305 C C . ALA A 1 809 ? 37.866 9.122 -32.900 1.00 85.50 809 ALA A C 1
ATOM 6307 O O . ALA A 1 809 ? 38.889 9.589 -32.397 1.00 85.50 809 ALA A O 1
ATOM 6308 N N . ARG A 1 810 ? 36.689 9.099 -32.258 1.00 86.06 810 ARG A N 1
ATOM 6309 C CA . ARG A 1 810 ? 36.463 9.695 -30.929 1.00 86.06 810 ARG A CA 1
ATOM 6310 C C . ARG A 1 810 ? 36.468 8.684 -29.781 1.00 86.06 810 ARG A C 1
ATOM 6312 O O . ARG A 1 810 ? 36.864 9.058 -28.681 1.00 86.06 810 ARG A O 1
ATOM 6319 N N . ASP A 1 811 ? 36.094 7.428 -30.026 1.00 85.19 811 ASP A N 1
ATOM 6320 C CA . ASP A 1 811 ? 36.115 6.341 -29.035 1.00 85.19 811 ASP A CA 1
ATOM 6321 C C . ASP A 1 811 ? 36.701 5.040 -29.639 1.00 85.19 811 ASP A C 1
ATOM 6323 O O . ASP A 1 811 ? 35.964 4.143 -30.057 1.00 85.19 811 ASP A O 1
ATOM 6327 N N . PRO A 1 812 ? 38.040 4.917 -29.751 1.00 83.69 812 PRO A N 1
ATOM 6328 C CA . PRO A 1 812 ? 38.683 3.765 -30.385 1.00 83.69 812 PRO A CA 1
ATOM 6329 C C . PRO A 1 812 ? 38.607 2.476 -29.537 1.00 83.69 812 PRO A C 1
ATOM 6331 O O . PRO A 1 812 ? 39.319 2.275 -28.542 1.00 83.69 812 PRO A O 1
ATOM 6334 N N . HIS A 1 813 ? 37.768 1.545 -29.992 1.00 84.38 813 HIS A N 1
ATOM 6335 C CA . HIS A 1 813 ? 37.552 0.222 -29.389 1.00 84.38 813 HIS A CA 1
ATOM 6336 C C . HIS A 1 813 ? 38.590 -0.835 -29.829 1.00 84.38 813 HIS A C 1
ATOM 6338 O O . HIS A 1 813 ? 39.635 -0.491 -30.376 1.00 84.38 813 HIS A O 1
ATOM 6344 N N . ILE A 1 814 ? 38.410 -2.113 -29.461 1.00 85.56 814 ILE A N 1
ATOM 6345 C CA . ILE A 1 814 ? 39.348 -3.202 -29.829 1.00 85.56 814 ILE A CA 1
ATOM 6346 C C . ILE A 1 814 ? 39.064 -3.714 -31.244 1.00 85.56 814 ILE A C 1
ATOM 6348 O O . ILE A 1 814 ? 39.991 -4.054 -31.975 1.00 85.56 814 ILE A O 1
ATOM 6352 N N . ILE A 1 815 ? 37.790 -3.783 -31.624 1.00 85.88 815 ILE A N 1
ATOM 6353 C CA . ILE A 1 815 ? 37.382 -4.138 -32.982 1.00 85.88 815 ILE A CA 1
ATOM 6354 C C . ILE A 1 815 ? 37.437 -2.881 -33.855 1.00 85.88 815 ILE A C 1
ATOM 6356 O O . ILE A 1 815 ? 36.895 -1.841 -33.484 1.00 85.88 815 ILE A O 1
ATOM 6360 N N . ALA A 1 816 ? 38.113 -2.976 -35.000 1.00 81.44 816 ALA A N 1
ATOM 6361 C CA . ALA A 1 816 ? 38.268 -1.872 -35.939 1.00 81.44 816 ALA A CA 1
ATOM 6362 C C . ALA A 1 816 ? 37.093 -1.817 -36.928 1.00 81.44 816 ALA A C 1
ATOM 6364 O O . ALA A 1 816 ? 36.814 -2.795 -37.627 1.00 81.44 816 ALA A O 1
ATOM 6365 N N . TYR A 1 817 ? 36.451 -0.653 -37.018 1.00 84.88 817 TYR A N 1
ATOM 6366 C CA . TYR A 1 817 ? 35.354 -0.366 -37.945 1.00 84.88 817 TYR A CA 1
ATOM 6367 C C . TYR A 1 817 ? 35.767 0.723 -38.937 1.00 84.88 817 TYR A C 1
ATOM 6369 O O . TYR A 1 817 ? 36.653 1.530 -38.653 1.00 84.88 817 TYR A O 1
ATOM 6377 N N . GLU A 1 818 ? 35.151 0.746 -40.113 1.00 83.62 818 GLU A N 1
ATOM 6378 C CA . GLU A 1 818 ? 35.518 1.675 -41.193 1.00 83.62 818 GLU A CA 1
ATOM 6379 C C . GLU A 1 818 ? 35.039 3.115 -40.965 1.00 83.62 818 GLU A C 1
ATOM 6381 O O . GLU A 1 818 ? 35.767 4.063 -41.255 1.00 83.62 818 GLU A O 1
ATOM 6386 N N . LYS A 1 819 ? 33.816 3.289 -40.450 1.00 85.88 819 LYS A N 1
ATOM 6387 C CA . LYS A 1 819 ? 33.168 4.597 -40.275 1.00 85.88 819 LYS A CA 1
ATOM 6388 C C . LYS A 1 819 ? 32.310 4.648 -39.004 1.00 85.88 819 LYS A C 1
ATOM 6390 O O . LYS A 1 819 ? 31.871 3.591 -38.542 1.00 85.88 819 LYS A O 1
ATOM 6395 N N . PRO A 1 820 ? 32.029 5.846 -38.454 1.00 90.31 820 PRO A N 1
ATOM 6396 C CA . PRO A 1 820 ? 31.059 5.993 -37.378 1.00 90.31 820 PRO A CA 1
ATOM 6397 C C . PRO A 1 820 ? 29.674 5.477 -37.786 1.00 90.31 820 PRO A C 1
ATOM 6399 O O . PRO A 1 820 ? 29.223 5.718 -38.909 1.00 90.31 820 PRO A O 1
ATOM 6402 N N . CYS A 1 821 ? 29.010 4.750 -36.890 1.00 90.94 821 CYS A N 1
ATOM 6403 C CA . CYS A 1 821 ? 27.670 4.201 -37.104 1.00 90.94 821 CYS A CA 1
ATOM 6404 C C . CYS A 1 821 ? 26.990 3.831 -35.775 1.00 90.94 821 CYS A C 1
ATOM 6406 O O . CYS A 1 821 ? 27.626 3.787 -34.719 1.00 90.94 821 CYS A O 1
ATOM 6408 N N . VAL A 1 822 ? 25.686 3.552 -35.835 1.00 94.12 822 VAL A N 1
ATOM 6409 C CA . VAL A 1 822 ? 24.925 2.953 -34.731 1.00 94.12 822 VAL A CA 1
ATOM 6410 C C . VAL A 1 822 ? 24.391 1.589 -35.145 1.00 94.12 822 VAL A C 1
ATOM 6412 O O . VAL A 1 822 ? 23.961 1.415 -36.285 1.00 94.12 822 VAL A O 1
ATOM 6415 N N . ILE A 1 823 ? 24.408 0.630 -34.219 1.00 95.31 823 ILE A N 1
ATOM 6416 C CA . ILE A 1 823 ? 23.829 -0.703 -34.407 1.00 95.31 823 ILE A CA 1
ATOM 6417 C C . ILE A 1 823 ? 22.795 -0.921 -33.304 1.00 95.31 823 ILE A C 1
ATOM 6419 O O . ILE A 1 823 ? 23.138 -0.981 -32.123 1.00 95.31 823 ILE A O 1
ATOM 6423 N N . ALA A 1 824 ? 21.524 -1.014 -33.685 1.00 96.69 824 ALA A N 1
ATOM 6424 C CA . ALA A 1 824 ? 20.425 -1.309 -32.779 1.00 96.69 824 ALA A CA 1
ATOM 6425 C C . ALA A 1 824 ? 20.552 -2.744 -32.251 1.00 96.69 824 ALA A C 1
ATOM 6427 O O . ALA A 1 824 ? 20.661 -3.704 -33.013 1.00 96.69 824 ALA A O 1
ATOM 6428 N N . LEU A 1 825 ? 20.556 -2.893 -30.932 1.00 97.06 825 LEU A N 1
ATOM 6429 C CA . LEU A 1 825 ? 20.711 -4.177 -30.266 1.00 97.06 825 LEU A CA 1
ATOM 6430 C C . LEU A 1 825 ? 19.345 -4.787 -29.940 1.00 97.06 825 LEU A C 1
ATOM 6432 O O . LEU A 1 825 ? 19.060 -5.894 -30.376 1.00 97.06 825 LEU A O 1
ATOM 6436 N N . ASP A 1 826 ? 18.483 -4.071 -29.216 1.00 97.62 826 ASP A N 1
ATOM 6437 C CA . ASP A 1 826 ? 17.105 -4.484 -28.920 1.00 97.62 826 ASP A CA 1
ATOM 6438 C C . ASP A 1 826 ? 16.214 -3.257 -28.665 1.00 97.62 826 ASP A C 1
ATOM 6440 O O . ASP A 1 826 ? 16.697 -2.178 -28.308 1.00 97.62 826 ASP A O 1
ATOM 6444 N N . ALA A 1 827 ? 14.899 -3.448 -28.791 1.00 97.38 827 ALA A N 1
ATOM 6445 C CA . ALA A 1 827 ? 13.876 -2.536 -28.290 1.00 97.38 827 ALA A CA 1
ATOM 6446 C C . ALA A 1 827 ? 13.294 -3.109 -26.986 1.00 97.38 827 ALA A C 1
ATOM 6448 O O . ALA A 1 827 ? 12.739 -4.205 -26.989 1.00 97.38 827 ALA A O 1
ATOM 6449 N N . ILE A 1 828 ? 13.440 -2.398 -25.870 1.00 97.31 828 ILE A N 1
ATOM 6450 C CA . ILE A 1 828 ? 13.128 -2.862 -24.506 1.00 97.31 828 ILE A CA 1
ATOM 6451 C C . ILE A 1 828 ? 11.936 -2.071 -23.967 1.00 97.31 828 ILE A C 1
ATOM 6453 O O . ILE A 1 828 ? 11.916 -0.850 -24.096 1.00 97.31 828 ILE A O 1
ATOM 6457 N N . LYS A 1 829 ? 10.954 -2.724 -23.338 1.00 95.75 829 LYS A N 1
ATOM 6458 C CA . LYS A 1 829 ? 9.820 -2.021 -22.714 1.00 95.75 829 LYS A CA 1
ATOM 6459 C C . LYS A 1 829 ? 10.263 -1.213 -21.493 1.00 95.75 829 LYS A C 1
ATOM 6461 O O . LYS A 1 829 ? 11.066 -1.669 -20.677 1.00 95.75 829 LYS A O 1
ATOM 6466 N N . ASN A 1 830 ? 9.662 -0.040 -21.316 1.00 94.69 830 ASN A N 1
ATOM 6467 C CA . ASN A 1 830 ? 9.855 0.847 -20.167 1.00 94.69 830 ASN A CA 1
ATOM 6468 C C . ASN A 1 830 ? 9.076 0.359 -18.921 1.00 94.69 830 ASN A C 1
ATOM 6470 O O . ASN A 1 830 ? 8.481 1.137 -18.182 1.00 94.69 830 ASN A O 1
ATOM 6474 N N . SER A 1 831 ? 9.064 -0.953 -18.687 1.00 91.88 831 SER A N 1
ATOM 6475 C CA . SER A 1 831 ? 8.371 -1.638 -17.590 1.00 91.88 831 SER A CA 1
ATOM 6476 C C . SER A 1 831 ? 9.328 -2.008 -16.453 1.00 91.88 831 SER A C 1
ATOM 6478 O O . SER A 1 831 ? 10.547 -1.897 -16.589 1.00 91.88 831 SER A O 1
ATOM 6480 N N . LEU A 1 832 ? 8.804 -2.502 -15.324 1.00 88.62 832 LEU A N 1
ATOM 6481 C CA . LEU A 1 832 ? 9.609 -3.072 -14.226 1.00 88.62 832 LEU A CA 1
ATOM 6482 C C . LEU A 1 832 ? 10.145 -4.479 -14.536 1.00 88.62 832 LEU A C 1
ATOM 6484 O O . LEU A 1 832 ? 11.315 -4.797 -14.261 1.00 88.62 832 LEU A O 1
ATOM 6488 N N . ALA A 1 833 ? 9.309 -5.315 -15.156 1.00 90.50 833 ALA A N 1
ATOM 6489 C CA . ALA A 1 833 ? 9.748 -6.544 -15.808 1.00 90.50 833 ALA A CA 1
ATOM 6490 C C . ALA A 1 833 ? 10.734 -6.188 -16.931 1.00 90.50 833 ALA A C 1
ATOM 6492 O O . ALA A 1 833 ? 10.566 -5.165 -17.596 1.00 90.50 833 ALA A O 1
ATOM 6493 N N . PHE A 1 834 ? 11.807 -6.968 -17.085 1.00 92.94 834 PHE A N 1
ATOM 6494 C CA . PHE A 1 834 ? 12.664 -6.856 -18.264 1.00 92.94 834 PHE A CA 1
ATOM 6495 C C . PHE A 1 834 ? 11.983 -7.625 -19.395 1.00 92.94 834 PHE A C 1
ATOM 6497 O O . PHE A 1 834 ? 11.843 -8.840 -19.312 1.00 92.94 834 PHE A O 1
ATOM 6504 N N . GLU A 1 835 ? 11.538 -6.901 -20.412 1.00 93.44 835 GLU A N 1
ATOM 6505 C CA . GLU A 1 835 ? 10.863 -7.449 -21.582 1.00 93.44 835 GLU A CA 1
ATOM 6506 C C . GLU A 1 835 ? 11.317 -6.651 -22.806 1.00 93.44 835 GLU A C 1
ATOM 6508 O O . GLU A 1 835 ? 11.600 -5.452 -22.709 1.00 93.44 835 GLU A O 1
ATOM 6513 N N . LYS A 1 836 ? 11.410 -7.308 -23.957 1.00 94.25 836 LYS A N 1
ATOM 6514 C CA . LYS A 1 836 ? 11.884 -6.715 -25.206 1.00 94.25 836 LYS A CA 1
ATOM 6515 C C . LYS A 1 836 ? 11.021 -7.182 -26.367 1.00 94.25 836 LYS A C 1
ATOM 6517 O O . LYS A 1 836 ? 10.370 -8.219 -26.263 1.00 94.25 836 LYS A O 1
ATOM 6522 N N . LEU A 1 837 ? 11.009 -6.415 -27.450 1.00 94.19 837 LEU A N 1
ATOM 6523 C CA . LEU A 1 837 ? 10.313 -6.822 -28.664 1.00 94.19 837 LEU A CA 1
ATOM 6524 C C . LEU A 1 837 ? 10.987 -8.065 -29.286 1.00 94.19 837 LEU A C 1
ATOM 6526 O O . LEU A 1 837 ? 12.193 -8.276 -29.081 1.00 94.19 837 LEU A O 1
ATOM 6530 N N . PRO A 1 838 ? 10.228 -8.882 -30.041 1.00 94.25 838 PRO A N 1
ATOM 6531 C CA . PRO A 1 838 ? 10.777 -9.905 -30.923 1.00 94.25 838 PRO A CA 1
ATOM 6532 C C . PRO A 1 838 ? 11.908 -9.368 -31.807 1.00 94.25 838 PRO A C 1
ATOM 6534 O O . PRO A 1 838 ? 11.984 -8.174 -32.105 1.00 94.25 838 PRO A O 1
ATOM 6537 N N . TYR A 1 839 ? 12.803 -10.258 -32.239 1.00 93.56 839 TYR A N 1
ATOM 6538 C CA . TYR A 1 839 ? 13.901 -9.863 -33.120 1.00 93.56 839 TYR A CA 1
ATOM 6539 C C . TYR A 1 839 ? 13.366 -9.336 -34.455 1.00 93.56 839 TYR A C 1
ATOM 6541 O O . TYR A 1 839 ? 13.856 -8.339 -34.967 1.00 93.56 839 TYR A O 1
ATOM 6549 N N . GLU A 1 840 ? 12.315 -9.957 -34.973 1.00 93.19 840 GLU A N 1
ATOM 6550 C CA . GLU A 1 840 ? 11.667 -9.598 -36.226 1.00 93.19 840 GLU A CA 1
ATOM 6551 C C . GLU A 1 840 ? 11.028 -8.184 -36.152 1.00 93.19 840 GLU A C 1
ATOM 6553 O O . GLU A 1 840 ? 11.313 -7.349 -37.011 1.00 93.19 840 GLU A O 1
ATOM 6558 N N . ASP A 1 841 ? 10.323 -7.837 -35.064 1.00 94.44 841 ASP A N 1
ATOM 6559 C CA . ASP A 1 841 ? 9.824 -6.472 -34.787 1.00 94.44 841 ASP A CA 1
ATOM 6560 C C . ASP A 1 841 ? 10.947 -5.416 -34.736 1.00 94.44 841 ASP A C 1
ATOM 6562 O O . ASP A 1 841 ? 10.757 -4.268 -35.150 1.00 94.44 841 ASP A O 1
ATOM 6566 N N . LEU A 1 842 ? 12.124 -5.778 -34.205 1.00 95.12 842 LEU A N 1
ATOM 6567 C CA . LEU A 1 842 ? 13.301 -4.905 -34.210 1.00 95.12 842 LEU A CA 1
ATOM 6568 C C . LEU A 1 842 ? 13.793 -4.665 -35.644 1.00 95.12 842 LEU A C 1
ATOM 6570 O O . LEU A 1 842 ? 14.161 -3.538 -35.966 1.00 95.12 842 LEU A O 1
ATOM 6574 N N . GLN A 1 843 ? 13.787 -5.686 -36.507 1.00 94.19 843 GLN A N 1
ATOM 6575 C CA . GLN A 1 843 ? 14.193 -5.542 -37.909 1.00 94.19 843 GLN A CA 1
ATOM 6576 C C . GLN A 1 843 ? 13.268 -4.581 -38.664 1.00 94.19 843 GLN A C 1
ATOM 6578 O O . GLN A 1 843 ? 13.764 -3.702 -39.369 1.00 94.19 843 GLN A O 1
ATOM 6583 N N . GLU A 1 844 ? 11.948 -4.703 -38.486 1.00 93.19 844 GLU A N 1
ATOM 6584 C CA . GLU A 1 844 ? 10.962 -3.788 -39.080 1.00 93.19 844 GLU A CA 1
ATOM 6585 C C . GLU A 1 844 ? 11.175 -2.344 -38.609 1.00 93.19 844 GLU A C 1
ATOM 6587 O O . GLU A 1 844 ? 11.293 -1.426 -39.425 1.00 93.19 844 GLU A O 1
ATOM 6592 N N . LEU A 1 845 ? 11.308 -2.149 -37.292 1.00 93.50 845 LEU A N 1
ATOM 6593 C CA . LEU A 1 845 ? 11.536 -0.838 -36.686 1.00 93.50 845 LEU A CA 1
ATOM 6594 C C . LEU A 1 845 ? 12.850 -0.205 -37.178 1.00 93.50 845 LEU A C 1
ATOM 6596 O O . LEU A 1 845 ? 12.903 0.985 -37.486 1.00 93.50 845 LEU A O 1
ATOM 6600 N N . CYS A 1 846 ? 13.921 -0.987 -37.294 1.00 94.75 846 CYS A N 1
ATOM 6601 C CA . CYS A 1 846 ? 15.197 -0.498 -37.805 1.00 94.75 846 CYS A CA 1
ATOM 6602 C C . CYS A 1 846 ? 15.152 -0.179 -39.306 1.00 94.75 846 CYS A C 1
ATOM 6604 O O . CYS A 1 846 ? 15.756 0.811 -39.720 1.00 94.75 846 CYS A O 1
ATOM 6606 N N . ALA A 1 847 ? 14.409 -0.951 -40.106 1.00 92.12 847 ALA A N 1
ATOM 6607 C CA . ALA A 1 847 ? 14.220 -0.688 -41.531 1.00 92.12 847 ALA A CA 1
ATOM 6608 C C . ALA A 1 847 ? 13.443 0.617 -41.790 1.00 92.12 847 ALA A C 1
ATOM 6610 O O . ALA A 1 847 ? 13.838 1.389 -42.667 1.00 92.12 847 ALA A O 1
ATOM 6611 N N . GLU A 1 848 ? 12.400 0.911 -41.000 1.00 91.88 848 GLU A N 1
ATOM 6612 C CA . GLU A 1 848 ? 11.649 2.176 -41.078 1.00 91.88 848 GLU A CA 1
ATOM 6613 C C . GLU A 1 848 ? 12.588 3.387 -40.912 1.00 91.88 848 GLU A C 1
ATOM 6615 O O . GLU A 1 848 ? 12.626 4.283 -41.762 1.00 91.88 848 GLU A O 1
ATOM 6620 N N . PHE A 1 849 ? 13.405 3.371 -39.853 1.00 94.56 849 PHE A N 1
ATOM 6621 C CA . PHE A 1 849 ? 14.257 4.495 -39.448 1.00 94.56 849 PHE A CA 1
ATOM 6622 C C . PHE A 1 849 ? 15.683 4.486 -40.032 1.00 94.56 849 PHE A C 1
ATOM 6624 O O . PHE A 1 849 ? 16.446 5.419 -39.786 1.00 94.56 849 PHE A O 1
ATOM 6631 N N . GLY A 1 850 ? 16.043 3.483 -40.840 1.00 93.06 850 GLY A N 1
ATOM 6632 C CA . GLY A 1 850 ? 17.346 3.398 -41.515 1.00 93.06 850 GLY A CA 1
ATOM 6633 C C . GLY A 1 850 ? 18.514 2.981 -40.612 1.00 93.06 850 GLY A C 1
ATOM 6634 O O . GLY A 1 850 ? 19.669 3.257 -40.932 1.00 93.06 850 GLY A O 1
ATOM 6635 N N . PHE A 1 851 ? 18.240 2.328 -39.481 1.00 95.00 851 PHE A N 1
ATOM 6636 C CA . PHE A 1 851 ? 19.273 1.849 -38.562 1.00 95.00 851 PHE A CA 1
ATOM 6637 C C . PHE A 1 851 ? 19.794 0.460 -38.960 1.00 95.00 851 PHE A C 1
ATOM 6639 O O . PHE A 1 851 ? 19.028 -0.428 -39.330 1.00 95.00 851 PHE A O 1
ATOM 6646 N N . ALA A 1 852 ? 21.101 0.236 -38.798 1.00 92.88 852 ALA A N 1
ATOM 6647 C CA . ALA A 1 852 ? 21.657 -1.116 -38.740 1.00 92.88 852 ALA A CA 1
ATOM 6648 C C . ALA A 1 852 ? 21.239 -1.801 -37.423 1.00 92.88 852 ALA A C 1
ATOM 6650 O O . ALA A 1 852 ? 20.979 -1.116 -36.432 1.00 92.88 852 ALA A O 1
ATOM 6651 N N . PHE A 1 853 ? 21.205 -3.135 -37.383 1.00 93.50 853 PHE A N 1
ATOM 6652 C CA . PHE A 1 853 ? 20.777 -3.910 -36.208 1.00 93.50 853 PHE A CA 1
ATOM 6653 C C . PHE A 1 853 ? 21.651 -5.155 -35.974 1.00 93.50 853 PHE A C 1
ATOM 6655 O O . PHE A 1 853 ? 22.375 -5.590 -36.870 1.00 93.50 853 PHE A O 1
ATOM 6662 N N . LYS A 1 854 ? 21.618 -5.718 -34.755 1.00 93.25 854 LYS A N 1
ATOM 6663 C CA . LYS A 1 854 ? 22.468 -6.857 -34.356 1.00 93.25 854 LYS A CA 1
ATOM 6664 C C . LYS A 1 854 ? 22.294 -8.049 -35.305 1.00 93.25 854 LYS A C 1
ATOM 6666 O O . LYS A 1 854 ? 21.178 -8.477 -35.574 1.00 93.25 854 LYS A O 1
ATOM 6671 N N . ALA A 1 855 ? 23.393 -8.638 -35.770 1.00 88.44 855 ALA A N 1
ATOM 6672 C CA . ALA A 1 855 ? 23.337 -9.798 -36.659 1.00 88.44 855 ALA A CA 1
ATOM 6673 C C . ALA A 1 855 ? 23.138 -11.110 -35.875 1.00 88.44 855 ALA A C 1
ATOM 6675 O O . ALA A 1 855 ? 23.955 -11.444 -35.011 1.00 88.44 855 ALA A O 1
ATOM 6676 N N . ARG A 1 856 ? 22.091 -11.884 -36.202 1.00 92.38 856 ARG A N 1
ATOM 6677 C CA . ARG A 1 856 ? 21.891 -13.268 -35.723 1.00 92.38 856 ARG A CA 1
ATOM 6678 C C . ARG A 1 856 ? 22.836 -14.224 -36.467 1.00 92.38 856 ARG A C 1
ATOM 6680 O O . ARG A 1 856 ? 22.661 -14.474 -37.652 1.00 92.38 856 ARG A O 1
ATOM 6687 N N . VAL A 1 857 ? 23.843 -14.739 -35.767 1.00 91.62 857 VAL A N 1
ATOM 6688 C CA . VAL A 1 857 ? 24.920 -15.607 -36.282 1.00 91.62 857 VAL A CA 1
ATOM 6689 C C . VAL A 1 857 ? 24.502 -17.079 -36.325 1.00 91.62 857 VAL A C 1
ATOM 6691 O O . VAL A 1 857 ? 24.896 -17.804 -37.234 1.00 91.62 857 VAL A O 1
ATOM 6694 N N . ALA A 1 858 ? 23.725 -17.535 -35.341 1.00 93.44 858 ALA A N 1
ATOM 6695 C CA . ALA A 1 858 ? 23.224 -18.906 -35.264 1.00 93.44 858 ALA A CA 1
ATOM 6696 C C . ALA A 1 858 ? 21.920 -18.974 -34.454 1.00 93.44 858 ALA A C 1
ATOM 6698 O O . ALA A 1 858 ? 21.635 -18.082 -33.655 1.00 93.44 858 ALA A O 1
ATOM 6699 N N . ARG A 1 859 ? 21.165 -20.063 -34.635 1.00 95.75 859 ARG A N 1
ATOM 6700 C CA . ARG A 1 859 ? 20.035 -20.467 -33.787 1.00 95.75 859 ARG A CA 1
ATOM 6701 C C . ARG A 1 859 ? 20.262 -21.915 -33.362 1.00 95.75 859 ARG A C 1
ATOM 6703 O O . ARG A 1 859 ? 20.135 -22.819 -34.184 1.00 95.75 859 ARG A O 1
ATOM 6710 N N . LEU A 1 860 ? 20.637 -22.107 -32.103 1.00 96.50 860 LEU A N 1
ATOM 6711 C CA . LEU A 1 860 ? 20.993 -23.396 -31.511 1.00 96.50 860 LEU A CA 1
ATOM 6712 C C . LEU A 1 860 ? 19.731 -24.065 -30.961 1.00 96.50 860 LEU A C 1
ATOM 6714 O O . LEU A 1 860 ? 18.929 -23.419 -30.290 1.00 96.50 860 LEU A O 1
ATOM 6718 N N . ARG A 1 861 ? 19.538 -25.355 -31.222 1.00 96.50 861 ARG A N 1
ATOM 6719 C CA . ARG A 1 861 ? 18.301 -26.086 -30.893 1.00 96.50 861 ARG A CA 1
ATOM 6720 C C . ARG A 1 861 ? 18.407 -26.947 -29.637 1.00 96.50 861 ARG A C 1
ATOM 6722 O O . ARG A 1 861 ? 17.389 -27.430 -29.155 1.00 96.50 861 ARG A O 1
ATOM 6729 N N . ASN A 1 862 ? 19.618 -27.185 -29.138 1.00 95.31 862 ASN A N 1
ATOM 6730 C CA . ASN A 1 862 ? 19.890 -28.070 -28.006 1.00 95.31 862 ASN A CA 1
ATOM 6731 C C . ASN A 1 862 ? 21.276 -27.793 -27.387 1.00 95.31 862 ASN A C 1
ATOM 6733 O O . ASN A 1 862 ? 22.083 -27.028 -27.922 1.00 95.31 862 ASN A O 1
ATOM 6737 N N . TRP A 1 863 ? 21.554 -28.453 -26.259 1.00 95.56 863 TRP A N 1
ATOM 6738 C CA . TRP A 1 863 ? 22.815 -28.340 -25.517 1.00 95.56 863 TRP A CA 1
ATOM 6739 C C . TRP A 1 863 ? 24.053 -28.728 -26.333 1.00 95.56 863 TRP A C 1
ATOM 6741 O O . TRP A 1 863 ? 25.071 -28.044 -26.266 1.00 95.56 863 TRP A O 1
ATOM 6751 N N . ARG A 1 864 ? 23.955 -29.778 -27.153 1.00 94.56 864 ARG A N 1
ATOM 6752 C CA . ARG A 1 864 ? 25.073 -30.264 -27.967 1.00 94.56 864 ARG A CA 1
ATOM 6753 C C . ARG A 1 864 ? 25.508 -29.227 -29.004 1.00 94.56 864 ARG A C 1
ATOM 6755 O O . ARG A 1 864 ? 26.696 -28.955 -29.125 1.00 94.56 864 ARG A O 1
ATOM 6762 N N . GLU A 1 865 ? 24.560 -28.596 -29.696 1.00 96.50 865 GLU A N 1
ATOM 6763 C CA . GLU A 1 865 ? 24.855 -27.501 -30.632 1.00 96.50 865 GLU A CA 1
ATOM 6764 C C . GLU A 1 865 ? 25.524 -26.305 -29.929 1.00 96.50 865 GLU A C 1
ATOM 6766 O O . GLU A 1 865 ? 26.395 -25.659 -30.509 1.00 96.50 865 GLU A O 1
ATOM 6771 N N . PHE A 1 866 ? 25.174 -26.025 -28.666 1.00 94.75 866 PHE A N 1
ATOM 6772 C CA . PHE A 1 866 ? 25.851 -25.004 -27.859 1.00 94.75 866 PHE A CA 1
ATOM 6773 C C . PHE A 1 866 ? 27.289 -25.399 -27.489 1.00 94.75 866 PHE A C 1
ATOM 6775 O O . PHE A 1 866 ? 28.198 -24.584 -27.662 1.00 94.75 866 PHE A O 1
ATOM 6782 N N . GLU A 1 867 ? 27.528 -26.635 -27.043 1.00 92.81 867 GLU A N 1
ATOM 6783 C CA . GLU A 1 867 ? 28.882 -27.142 -26.771 1.00 92.81 867 GLU A CA 1
ATOM 6784 C C . GLU A 1 867 ? 29.761 -27.119 -28.030 1.00 92.81 867 GLU A C 1
ATOM 6786 O O . GLU A 1 867 ? 30.884 -26.614 -27.988 1.00 92.81 867 GLU A O 1
ATOM 6791 N N . GLU A 1 868 ? 29.239 -27.589 -29.166 1.00 92.75 868 GLU A N 1
ATOM 6792 C CA . GLU A 1 868 ? 29.925 -27.567 -30.462 1.00 92.75 868 GLU A CA 1
ATOM 6793 C C . GLU A 1 868 ? 30.217 -26.125 -30.921 1.00 92.75 868 GLU A C 1
ATOM 6795 O O . GLU A 1 868 ? 31.328 -25.831 -31.378 1.00 92.75 868 GLU A O 1
ATOM 6800 N N . PHE A 1 869 ? 29.278 -25.188 -30.730 1.00 92.25 869 PHE A N 1
ATOM 6801 C CA . PHE A 1 869 ? 29.483 -23.768 -31.033 1.00 92.25 869 PHE A CA 1
ATOM 6802 C C . PHE A 1 869 ? 30.574 -23.136 -30.155 1.00 92.25 869 PHE A C 1
ATOM 6804 O O . PHE A 1 869 ? 31.451 -22.438 -30.674 1.00 92.25 869 PHE A O 1
ATOM 6811 N N . ILE A 1 870 ? 30.557 -23.374 -28.839 1.00 90.06 870 ILE A N 1
ATOM 6812 C CA . ILE A 1 870 ? 31.581 -22.857 -27.919 1.00 90.06 870 ILE A CA 1
ATOM 6813 C C . ILE A 1 870 ? 32.946 -23.483 -28.223 1.00 90.06 870 ILE A C 1
ATOM 6815 O O . ILE A 1 870 ? 33.931 -22.752 -28.307 1.00 90.06 870 ILE A O 1
ATOM 6819 N N . ALA A 1 871 ? 33.018 -24.795 -28.467 1.00 85.25 871 ALA A N 1
ATOM 6820 C CA . ALA A 1 871 ? 34.261 -25.480 -28.818 1.00 85.25 871 ALA A CA 1
ATOM 6821 C C . ALA A 1 871 ? 34.864 -24.943 -30.127 1.00 85.25 871 ALA A C 1
ATOM 6823 O O . ALA A 1 871 ? 36.055 -24.633 -30.174 1.00 85.25 871 ALA A O 1
ATOM 6824 N N . LYS A 1 872 ? 34.045 -24.747 -31.170 1.00 83.88 872 LYS A N 1
ATOM 6825 C CA . LYS A 1 872 ? 34.475 -24.143 -32.441 1.00 83.88 872 LYS A CA 1
ATOM 6826 C C . LYS A 1 872 ? 35.033 -22.731 -32.241 1.00 83.88 872 LYS A C 1
ATOM 6828 O O . LYS A 1 872 ? 36.112 -22.423 -32.735 1.00 83.88 872 LYS A O 1
ATOM 6833 N N . ASN A 1 873 ? 34.333 -21.885 -31.486 1.00 79.12 873 ASN A N 1
ATOM 6834 C CA . ASN A 1 873 ? 34.737 -20.494 -31.249 1.00 79.12 873 ASN A CA 1
ATOM 6835 C C . ASN A 1 873 ? 35.824 -20.327 -30.167 1.00 79.12 873 ASN A C 1
ATOM 6837 O O . ASN A 1 873 ? 36.380 -19.238 -30.023 1.00 79.12 873 ASN A O 1
ATOM 6841 N N . ALA A 1 874 ? 36.161 -21.397 -29.443 1.00 68.75 874 ALA A N 1
ATOM 6842 C CA . ALA A 1 874 ? 37.355 -21.489 -28.609 1.00 68.75 874 ALA A CA 1
ATOM 6843 C C . ALA A 1 874 ? 38.600 -21.945 -29.397 1.00 68.75 874 ALA A C 1
ATOM 6845 O O . ALA A 1 874 ? 39.702 -21.578 -29.010 1.00 68.75 874 ALA A O 1
ATOM 6846 N N . ARG A 1 875 ? 38.426 -22.712 -30.488 1.00 50.38 875 ARG A N 1
ATOM 6847 C CA . ARG A 1 875 ? 39.501 -23.273 -31.338 1.00 50.38 875 ARG A CA 1
ATOM 6848 C C . ARG A 1 875 ? 39.808 -22.472 -32.610 1.00 50.38 875 ARG A C 1
ATOM 6850 O O . ARG A 1 875 ? 40.695 -22.844 -33.372 1.00 50.38 875 ARG A O 1
ATOM 6857 N N . LEU A 1 876 ? 39.089 -21.382 -32.876 1.00 42.47 876 LEU A N 1
ATOM 6858 C CA . LEU A 1 876 ? 39.210 -20.605 -34.122 1.00 42.47 876 LEU A CA 1
ATOM 6859 C C . LEU A 1 876 ? 40.513 -19.778 -34.264 1.00 42.47 876 LEU A C 1
ATOM 6861 O O . LEU A 1 876 ? 40.595 -18.931 -35.148 1.00 42.47 876 LEU A O 1
ATOM 6865 N N . GLY A 1 877 ? 41.532 -20.066 -33.446 1.00 35.41 877 GLY A N 1
ATOM 6866 C CA . GLY A 1 877 ? 42.930 -19.674 -33.655 1.00 35.41 877 GLY A CA 1
ATOM 6867 C C . GLY A 1 877 ? 43.812 -20.758 -34.308 1.00 35.41 877 GLY A C 1
ATOM 6868 O O . GLY A 1 877 ? 44.978 -20.494 -34.562 1.00 35.41 877 GLY A O 1
ATOM 6869 N N . GLU A 1 878 ? 43.319 -21.972 -34.595 1.00 32.84 878 GLU A N 1
ATOM 6870 C CA . GLU A 1 878 ? 44.196 -23.103 -34.986 1.00 32.84 878 GLU A CA 1
ATOM 6871 C C . GLU A 1 878 ? 44.180 -23.532 -36.469 1.00 32.84 878 GLU A C 1
ATOM 6873 O O . GLU A 1 878 ? 44.889 -24.471 -36.810 1.00 32.84 878 GLU A O 1
ATOM 6878 N N . ASN A 1 879 ? 43.418 -22.904 -37.378 1.00 27.34 879 ASN A N 1
ATOM 6879 C CA . ASN A 1 879 ? 43.341 -23.389 -38.773 1.00 27.34 879 ASN A CA 1
ATOM 6880 C C . ASN A 1 879 ? 43.285 -22.300 -39.858 1.00 27.34 879 ASN A C 1
ATOM 6882 O O . ASN A 1 879 ? 42.207 -21.983 -40.358 1.00 27.34 879 ASN A O 1
ATOM 6886 N N . VAL A 1 880 ? 44.463 -21.835 -40.295 1.00 29.75 880 VAL A N 1
ATOM 6887 C CA . VAL A 1 880 ? 44.784 -21.578 -41.716 1.00 29.75 880 VAL A CA 1
ATOM 6888 C C . VAL A 1 880 ? 46.276 -21.878 -41.922 1.00 29.75 880 VAL A C 1
ATOM 6890 O O . VAL A 1 880 ? 47.093 -21.032 -41.591 1.00 29.75 880 VAL A O 1
ATOM 6893 N N . GLU A 1 881 ? 46.604 -23.083 -42.408 1.00 26.58 881 GLU A N 1
ATOM 6894 C CA . GLU A 1 881 ? 47.715 -23.424 -43.333 1.00 26.58 881 GLU A CA 1
ATOM 6895 C C . GLU A 1 881 ? 48.077 -24.920 -43.252 1.00 26.58 881 GLU A C 1
ATOM 6897 O O . GLU A 1 881 ? 48.612 -25.394 -42.254 1.00 26.58 881 GLU A O 1
ATOM 6902 N N . SER A 1 882 ? 47.779 -25.672 -44.320 1.00 26.91 882 SER A N 1
ATOM 6903 C CA . SER A 1 882 ? 48.543 -26.851 -44.792 1.00 26.91 882 SER A CA 1
ATOM 6904 C C . SER A 1 882 ? 47.828 -27.512 -45.978 1.00 26.91 882 SER A C 1
ATOM 6906 O O . SER A 1 882 ? 47.197 -28.560 -45.872 1.00 26.91 882 SER A O 1
ATOM 6908 N N . SER A 1 883 ? 47.943 -26.896 -47.156 1.00 25.88 883 SER A N 1
ATOM 6909 C CA . SER A 1 883 ? 47.612 -27.550 -48.430 1.00 25.88 883 SER A CA 1
ATOM 6910 C C . SER A 1 883 ? 48.711 -27.310 -49.467 1.00 25.88 883 SER A C 1
ATOM 6912 O O . SER A 1 883 ? 48.456 -26.792 -50.553 1.00 25.88 883 SER A O 1
ATOM 6914 N N . ALA A 1 884 ? 49.941 -27.675 -49.104 1.00 26.58 884 ALA A N 1
ATOM 6915 C CA . ALA A 1 884 ? 51.068 -27.837 -50.016 1.00 26.58 884 ALA A CA 1
ATOM 6916 C C . ALA A 1 884 ? 52.040 -28.891 -49.449 1.00 26.58 884 ALA A C 1
ATOM 6918 O O . ALA A 1 884 ? 52.491 -28.756 -48.320 1.00 26.58 884 ALA A O 1
ATOM 6919 N N . GLU A 1 885 ? 52.321 -29.918 -50.257 1.00 26.72 885 GLU A N 1
ATOM 6920 C CA . GLU A 1 885 ? 53.537 -30.759 -50.256 1.00 26.72 885 GLU A CA 1
ATOM 6921 C C . GLU A 1 885 ? 53.948 -31.440 -48.924 1.00 26.72 885 GLU A C 1
ATOM 6923 O O . GLU A 1 885 ? 54.504 -30.852 -48.007 1.00 26.72 885 GLU A O 1
ATOM 6928 N N . SER A 1 886 ? 53.834 -32.764 -48.806 1.00 26.22 886 SER A N 1
ATOM 6929 C CA . SER A 1 886 ? 54.733 -33.666 -49.541 1.00 26.22 886 SER A CA 1
ATOM 6930 C C . SER A 1 886 ? 54.274 -35.133 -49.506 1.00 26.22 886 SER A C 1
ATOM 6932 O O . SER A 1 886 ? 53.549 -35.571 -48.615 1.00 26.22 886 SER A O 1
ATOM 6934 N N . LYS A 1 887 ? 54.723 -35.910 -50.499 1.00 28.16 887 LYS A N 1
ATOM 6935 C CA . LYS A 1 887 ? 54.618 -37.376 -50.523 1.00 28.16 887 LYS A CA 1
ATOM 6936 C C . LYS A 1 887 ? 55.883 -37.977 -49.907 1.00 28.16 887 LYS A C 1
ATOM 6938 O O . LYS A 1 887 ? 56.963 -37.627 -50.376 1.00 28.16 887 LYS A O 1
ATOM 6943 N N . ASN A 1 888 ? 55.756 -38.929 -48.979 1.00 26.06 888 ASN A N 1
ATOM 6944 C CA . ASN A 1 888 ? 56.310 -40.291 -49.113 1.00 26.06 888 ASN A CA 1
ATOM 6945 C C . ASN A 1 888 ? 56.059 -41.164 -47.866 1.00 26.06 888 ASN A C 1
ATOM 6947 O O . ASN A 1 888 ? 55.601 -40.678 -46.836 1.00 26.06 888 ASN A O 1
ATOM 6951 N N . ALA A 1 889 ? 56.303 -42.468 -48.037 1.00 26.89 889 ALA A N 1
ATOM 6952 C CA . ALA A 1 889 ? 56.154 -43.554 -47.062 1.00 26.89 889 ALA A CA 1
ATOM 6953 C C . ALA A 1 889 ? 56.913 -43.284 -45.734 1.00 26.89 889 ALA A C 1
ATOM 6955 O O . ALA A 1 889 ? 57.873 -42.522 -45.718 1.00 26.89 889 ALA A O 1
ATOM 6956 N N . ASP A 1 890 ? 56.516 -43.844 -44.587 1.00 25.83 890 ASP A N 1
ATOM 6957 C CA . ASP A 1 890 ? 56.716 -45.275 -44.318 1.00 25.83 890 ASP A CA 1
ATOM 6958 C C . ASP A 1 890 ? 55.798 -45.899 -43.248 1.00 25.83 890 ASP A C 1
ATOM 6960 O O . ASP A 1 890 ? 55.085 -45.235 -42.497 1.00 25.83 890 ASP A O 1
ATOM 6964 N N . SER A 1 891 ? 55.822 -47.232 -43.200 1.00 25.22 891 SER A N 1
ATOM 6965 C CA . SER A 1 891 ? 55.009 -48.084 -42.328 1.00 25.22 891 SER A CA 1
ATOM 6966 C C . SER A 1 891 ? 55.475 -48.143 -40.865 1.00 25.22 891 SER A C 1
ATOM 6968 O O . SER A 1 891 ? 56.646 -48.435 -40.629 1.00 25.22 891 SER A O 1
ATOM 6970 N N . ALA A 1 892 ? 54.544 -48.098 -39.898 1.00 26.50 892 ALA A N 1
ATOM 6971 C CA . ALA A 1 892 ? 54.618 -48.921 -38.676 1.00 26.50 892 ALA A CA 1
ATOM 6972 C C . ALA A 1 892 ? 53.292 -48.979 -37.882 1.00 26.50 892 ALA A C 1
ATOM 6974 O O . ALA A 1 892 ? 52.792 -47.971 -37.398 1.00 26.50 892 ALA A O 1
ATOM 6975 N N . LYS A 1 893 ? 52.785 -50.207 -37.719 1.00 26.03 893 LYS A N 1
ATOM 6976 C CA . LYS A 1 893 ? 51.995 -50.766 -36.600 1.00 26.03 893 LYS A CA 1
ATOM 6977 C C . LYS A 1 893 ? 51.372 -49.810 -35.559 1.00 26.03 893 LYS A C 1
ATOM 6979 O O . LYS A 1 893 ? 52.073 -49.248 -34.722 1.00 26.03 893 LYS A O 1
ATOM 6984 N N . ILE A 1 894 ? 50.044 -49.879 -35.447 1.00 25.89 894 ILE A N 1
ATOM 6985 C CA . ILE A 1 894 ? 49.355 -49.838 -34.148 1.00 25.89 894 ILE A CA 1
ATOM 6986 C C . ILE A 1 894 ? 48.666 -51.191 -33.970 1.00 25.89 894 ILE A C 1
ATOM 6988 O O . ILE A 1 894 ? 47.761 -51.532 -34.731 1.00 25.89 894 ILE A O 1
ATOM 6992 N N . ASP A 1 895 ? 49.122 -51.968 -32.988 1.00 25.92 895 ASP A N 1
ATOM 6993 C CA . ASP A 1 895 ? 48.468 -53.213 -32.589 1.00 25.92 895 ASP A CA 1
ATOM 6994 C C . ASP A 1 895 ? 47.259 -52.938 -31.675 1.00 25.92 895 ASP A C 1
ATOM 6996 O O . ASP A 1 895 ? 47.202 -51.960 -30.931 1.00 25.92 895 ASP A O 1
ATOM 7000 N N . SER A 1 896 ? 46.283 -53.840 -31.770 1.00 26.78 896 SER A N 1
ATOM 7001 C CA . SER A 1 896 ? 45.003 -53.867 -31.042 1.00 26.78 896 SER A CA 1
ATOM 7002 C C . SER A 1 896 ? 45.130 -53.811 -29.497 1.00 26.78 896 SER A C 1
ATOM 7004 O O . SER A 1 896 ? 46.197 -54.058 -28.946 1.00 26.78 896 SER A O 1
ATOM 7006 N N . ILE A 1 897 ? 44.061 -53.544 -28.727 1.00 26.47 897 ILE A N 1
ATOM 7007 C CA . ILE A 1 897 ? 43.143 -54.611 -28.265 1.00 26.47 897 ILE A CA 1
ATOM 7008 C C . ILE A 1 897 ? 41.755 -54.077 -27.820 1.00 26.47 897 ILE A C 1
ATOM 7010 O O . ILE A 1 897 ? 41.634 -53.284 -26.895 1.00 26.47 897 ILE A O 1
ATOM 7014 N N . LYS A 1 898 ? 40.728 -54.621 -28.494 1.00 24.56 898 LYS A N 1
ATOM 7015 C CA . LYS A 1 898 ? 39.395 -55.100 -28.046 1.00 24.56 898 LYS A CA 1
ATOM 7016 C C . LYS A 1 898 ? 38.506 -54.285 -27.084 1.00 24.56 898 LYS A C 1
ATOM 7018 O O . LYS A 1 898 ? 38.806 -54.142 -25.905 1.00 24.56 898 LYS A O 1
ATOM 7023 N N . LEU A 1 899 ? 37.247 -54.141 -27.515 1.00 23.59 899 LEU A N 1
ATOM 7024 C CA . LEU A 1 899 ? 36.101 -54.703 -26.781 1.00 23.59 899 LEU A CA 1
ATOM 7025 C C . LEU A 1 899 ? 35.078 -55.308 -27.767 1.00 23.59 899 LEU A C 1
ATOM 7027 O O . LEU A 1 899 ? 34.709 -54.683 -28.755 1.00 23.59 899 LEU A O 1
ATOM 7031 N N . VAL A 1 900 ? 34.706 -56.561 -27.501 1.00 25.25 900 VAL A N 1
ATOM 7032 C CA . VAL A 1 900 ? 33.862 -57.514 -28.256 1.00 25.25 900 VAL A CA 1
ATOM 7033 C C . VAL A 1 900 ? 33.345 -58.480 -27.174 1.00 25.25 900 VAL A C 1
ATOM 7035 O O . VAL A 1 900 ? 34.159 -58.865 -26.333 1.00 25.25 900 VAL A O 1
ATOM 7038 N N . SER A 1 901 ? 32.088 -58.917 -27.087 1.00 25.62 901 SER A N 1
ATOM 7039 C CA . SER A 1 901 ? 30.820 -58.544 -27.744 1.00 25.62 901 SER A CA 1
ATOM 7040 C C . SER A 1 901 ? 29.668 -59.230 -26.962 1.00 25.62 901 SER A C 1
ATOM 7042 O O . SER A 1 901 ? 29.888 -59.681 -25.840 1.00 25.62 901 SER A O 1
ATOM 7044 N N . ASP A 1 902 ? 28.488 -59.354 -27.584 1.00 25.67 902 ASP A N 1
ATOM 7045 C CA . ASP A 1 902 ? 27.457 -60.384 -27.337 1.00 25.67 902 ASP A CA 1
ATOM 7046 C C . ASP A 1 902 ? 26.529 -60.275 -26.112 1.00 25.67 902 ASP A C 1
ATOM 7048 O O . ASP A 1 902 ? 26.939 -59.908 -25.018 1.00 25.67 902 ASP A O 1
ATOM 7052 N N . THR A 1 903 ? 25.268 -60.725 -26.173 1.00 24.52 903 THR A N 1
ATOM 7053 C CA . THR A 1 903 ? 24.187 -60.707 -27.202 1.00 24.52 903 THR A CA 1
ATOM 7054 C C . THR A 1 903 ? 22.913 -61.228 -26.509 1.00 24.52 903 THR A C 1
ATOM 7056 O O . THR A 1 903 ? 23.021 -62.022 -25.573 1.00 24.52 903 THR A O 1
ATOM 7059 N N . ARG A 1 904 ? 21.711 -60.879 -27.004 1.00 22.00 904 ARG A N 1
ATOM 7060 C CA . ARG A 1 904 ? 20.664 -61.881 -27.318 1.00 22.00 904 ARG A CA 1
ATOM 7061 C C . ARG A 1 904 ? 19.440 -61.306 -28.041 1.00 22.00 904 ARG A C 1
ATOM 7063 O O . ARG A 1 904 ? 18.894 -60.281 -27.648 1.00 22.00 904 ARG A O 1
ATOM 7070 N N . THR A 1 905 ? 19.031 -62.031 -29.077 1.00 23.22 905 THR A N 1
ATOM 7071 C CA . THR A 1 905 ? 17.700 -62.065 -29.707 1.00 23.22 905 THR A CA 1
ATOM 7072 C C . THR A 1 905 ? 16.695 -62.789 -28.779 1.00 23.22 905 THR A C 1
ATOM 7074 O O . THR A 1 905 ? 17.093 -63.262 -27.716 1.00 23.22 905 THR A O 1
ATOM 7077 N N . GLU A 1 906 ? 15.381 -62.898 -29.004 1.00 24.53 906 GLU A N 1
ATOM 7078 C CA . GLU A 1 906 ? 14.476 -62.840 -30.178 1.00 24.53 906 GLU A CA 1
ATOM 7079 C C . GLU A 1 906 ? 13.089 -62.339 -29.665 1.00 24.53 906 GLU A C 1
ATOM 7081 O O . GLU A 1 906 ? 12.901 -62.261 -28.453 1.00 24.53 906 GLU A O 1
ATOM 7086 N N . SER A 1 907 ? 12.035 -61.989 -30.418 1.00 21.88 907 SER A N 1
ATOM 7087 C CA . SER A 1 907 ? 11.627 -62.070 -31.843 1.00 21.88 907 SER A CA 1
ATOM 7088 C C . SER A 1 907 ? 10.545 -60.959 -32.080 1.00 21.88 907 SER A C 1
ATOM 7090 O O . SER A 1 907 ? 10.409 -60.097 -31.215 1.00 21.88 907 SER A O 1
ATOM 7092 N N . SER A 1 908 ? 9.729 -60.830 -33.142 1.00 21.84 908 SER A N 1
ATOM 7093 C CA . SER A 1 908 ? 9.402 -61.686 -34.303 1.00 21.84 908 SER A CA 1
ATOM 7094 C C . SER A 1 908 ? 9.056 -60.860 -35.573 1.00 21.84 908 SER A C 1
ATOM 7096 O O . SER A 1 908 ? 9.881 -60.058 -35.996 1.00 21.84 908 SER A O 1
ATOM 7098 N N . ALA A 1 909 ? 7.906 -61.099 -36.219 1.00 23.41 909 ALA A N 1
ATOM 7099 C CA . ALA A 1 909 ? 7.559 -60.712 -37.592 1.00 23.41 909 ALA A CA 1
ATOM 7100 C C . ALA A 1 909 ? 6.625 -59.488 -37.733 1.00 23.41 909 ALA A C 1
ATOM 7102 O O . ALA A 1 909 ? 5.687 -59.355 -36.953 1.00 23.41 909 ALA A O 1
ATOM 7103 N N . GLU A 1 910 ? 6.809 -58.687 -38.797 1.00 22.72 910 GLU A N 1
ATOM 7104 C CA . GLU A 1 910 ? 5.863 -58.604 -39.938 1.00 22.72 910 GLU A CA 1
ATOM 7105 C C . GLU A 1 910 ? 6.454 -57.855 -41.172 1.00 22.72 910 GLU A C 1
ATOM 7107 O O . GLU A 1 910 ? 7.299 -56.976 -41.026 1.00 22.72 910 GLU A O 1
ATOM 7112 N N . SER A 1 911 ? 6.015 -58.294 -42.365 1.00 24.36 911 SER A N 1
ATOM 7113 C CA . SER A 1 911 ? 5.974 -57.731 -43.751 1.00 24.36 911 SER A CA 1
ATOM 7114 C C . SER A 1 911 ? 6.353 -56.257 -44.056 1.00 24.36 911 SER A C 1
ATOM 7116 O O . SER A 1 911 ? 6.165 -55.394 -43.207 1.00 24.36 911 SER A O 1
ATOM 7118 N N . ASP A 1 912 ? 6.668 -55.814 -45.290 1.00 23.91 912 ASP A N 1
ATOM 7119 C CA . ASP A 1 912 ? 7.084 -56.421 -46.584 1.00 23.91 912 ASP A CA 1
ATOM 7120 C C . ASP A 1 912 ? 7.459 -55.286 -47.583 1.00 23.91 912 ASP A C 1
ATOM 7122 O O . ASP A 1 912 ? 6.890 -54.205 -47.479 1.00 23.91 912 ASP A O 1
ATOM 7126 N N . PHE A 1 913 ? 8.304 -55.583 -48.592 1.00 23.09 913 PHE A N 1
ATOM 7127 C CA . PHE A 1 913 ? 8.403 -54.945 -49.940 1.00 23.09 913 PHE A CA 1
ATOM 7128 C C . PHE A 1 913 ? 8.633 -53.403 -50.071 1.00 23.09 913 PHE A C 1
ATOM 7130 O O . PHE A 1 913 ? 7.971 -52.590 -49.446 1.00 23.09 913 PHE A O 1
ATOM 7137 N N . LEU A 1 914 ? 9.468 -52.876 -50.981 1.00 23.33 914 LEU A N 1
ATOM 7138 C CA . LEU A 1 914 ? 10.434 -53.453 -51.934 1.00 23.33 914 LEU A CA 1
ATOM 7139 C C . LEU A 1 914 ? 11.405 -52.327 -52.382 1.00 23.33 914 LEU A C 1
ATOM 7141 O O . LEU A 1 914 ? 10.943 -51.247 -52.742 1.00 23.33 914 LEU A O 1
ATOM 7145 N N . ASP A 1 915 ? 12.714 -52.582 -52.430 1.00 24.05 915 ASP A N 1
ATOM 7146 C CA . ASP A 1 915 ? 13.702 -51.798 -53.199 1.00 24.05 915 ASP A CA 1
ATOM 7147 C C . ASP A 1 915 ? 14.861 -52.727 -53.622 1.00 24.05 915 ASP A C 1
ATOM 7149 O O . ASP A 1 915 ? 14.987 -53.826 -53.074 1.00 24.05 915 ASP A O 1
ATOM 7153 N N . SER A 1 916 ? 15.688 -52.274 -54.573 1.00 24.30 916 SER A N 1
ATOM 7154 C CA . SER A 1 916 ? 16.804 -52.910 -55.304 1.00 24.30 916 SER A CA 1
ATOM 7155 C C . SER A 1 916 ? 16.484 -53.155 -56.795 1.00 24.30 916 SER A C 1
ATOM 7157 O O . SER A 1 916 ? 15.400 -53.612 -57.137 1.00 24.30 916 SER A O 1
ATOM 7159 N N . SER A 1 917 ? 17.391 -52.916 -57.755 1.00 23.55 917 SER A N 1
ATOM 7160 C CA . SER A 1 917 ? 18.709 -52.247 -57.709 1.00 23.55 917 SER A CA 1
ATOM 7161 C C . SER A 1 917 ? 19.287 -52.058 -59.130 1.00 23.55 917 SER A C 1
ATOM 7163 O O . SER A 1 917 ? 18.734 -52.587 -60.087 1.00 23.55 917 SER A O 1
ATOM 7165 N N . LEU A 1 918 ? 20.463 -51.409 -59.216 1.00 24.67 918 LEU A N 1
ATOM 7166 C CA . LEU A 1 918 ? 21.546 -51.683 -60.187 1.00 24.67 918 LEU A CA 1
ATOM 7167 C C . LEU A 1 918 ? 21.305 -51.403 -61.694 1.00 24.67 918 LEU A C 1
ATOM 7169 O O . LEU A 1 918 ? 20.661 -52.183 -62.386 1.00 24.67 918 LEU A O 1
ATOM 7173 N N . LEU A 1 919 ? 22.046 -50.436 -62.264 1.00 25.23 919 LEU A N 1
ATOM 7174 C CA . LEU A 1 919 ? 23.337 -50.741 -62.920 1.00 25.23 919 LEU A CA 1
ATOM 7175 C C . LEU A 1 919 ? 24.147 -49.491 -63.328 1.00 25.23 919 LEU A C 1
ATOM 7177 O O . LEU A 1 919 ? 23.633 -48.380 -63.419 1.00 25.23 919 LEU A O 1
ATOM 7181 N N . ASP A 1 920 ? 25.445 -49.723 -63.520 1.00 24.81 920 ASP A N 1
ATOM 7182 C CA . ASP A 1 920 ? 26.522 -48.777 -63.838 1.00 24.81 920 ASP A CA 1
ATOM 7183 C C . ASP A 1 920 ? 26.661 -48.524 -65.353 1.00 24.81 920 ASP A C 1
ATOM 7185 O O . ASP A 1 920 ? 26.500 -49.464 -66.129 1.00 24.81 920 ASP A O 1
ATOM 7189 N N . SER A 1 921 ? 27.030 -47.294 -65.751 1.00 22.78 921 SER A N 1
ATOM 7190 C CA . SER A 1 921 ? 28.049 -47.060 -66.796 1.00 22.78 921 SER A CA 1
ATOM 7191 C C . SER A 1 921 ? 28.333 -45.565 -67.059 1.00 22.78 921 SER A C 1
ATOM 7193 O O . SER A 1 921 ? 27.605 -44.913 -67.805 1.00 22.78 921 SER A O 1
ATOM 7195 N N . GLY A 1 922 ? 29.488 -45.077 -66.592 1.00 21.30 922 GLY A N 1
ATOM 7196 C CA . GLY A 1 922 ? 30.458 -44.453 -67.509 1.00 21.30 922 GLY A CA 1
ATOM 7197 C C . GLY A 1 922 ? 30.611 -42.918 -67.637 1.00 21.30 922 GLY A C 1
ATOM 7198 O O . GLY A 1 922 ? 29.736 -42.212 -68.119 1.00 21.30 922 GLY A O 1
ATOM 7199 N N . VAL A 1 923 ? 31.879 -42.502 -67.461 1.00 21.12 923 VAL A N 1
ATOM 7200 C CA . VAL A 1 923 ? 32.669 -41.678 -68.415 1.00 21.12 923 VAL A CA 1
ATOM 7201 C C . VAL A 1 923 ? 32.645 -40.128 -68.314 1.00 21.12 923 VAL A C 1
ATOM 7203 O O . VAL A 1 923 ? 31.740 -39.447 -68.777 1.00 21.12 923 VAL A O 1
ATOM 7206 N N . VAL A 1 924 ? 33.827 -39.625 -67.908 1.00 22.45 924 VAL A N 1
ATOM 7207 C CA . VAL A 1 924 ? 34.521 -38.364 -68.287 1.00 22.45 924 VAL A CA 1
ATOM 7208 C C . VAL A 1 924 ? 34.283 -37.067 -67.497 1.00 22.45 924 VAL A C 1
ATOM 7210 O O . VAL A 1 924 ? 33.205 -36.736 -67.020 1.00 22.45 924 VAL A O 1
ATOM 7213 N N . LEU A 1 925 ? 35.412 -36.367 -67.338 1.00 24.00 925 LEU A N 1
ATOM 7214 C CA . LEU A 1 925 ? 35.654 -35.164 -66.554 1.00 24.00 925 LEU A CA 1
ATOM 7215 C C . LEU A 1 925 ? 35.600 -33.882 -67.403 1.00 24.00 925 LEU A C 1
ATOM 7217 O O . LEU A 1 925 ? 36.001 -33.878 -68.564 1.00 24.00 925 LEU A O 1
ATOM 7221 N N . ASP A 1 926 ? 35.321 -32.798 -66.678 1.00 22.88 926 ASP A N 1
ATOM 7222 C CA . ASP A 1 926 ? 35.870 -31.441 -66.826 1.00 22.88 926 ASP A CA 1
ATOM 7223 C C . ASP A 1 926 ? 35.066 -30.346 -67.562 1.00 22.88 926 ASP A C 1
ATOM 7225 O O . ASP A 1 926 ? 34.412 -30.526 -68.586 1.00 22.88 926 ASP A O 1
ATOM 7229 N N . SER A 1 927 ? 35.247 -29.147 -67.004 1.00 24.69 927 SER A N 1
ATOM 7230 C CA . SER A 1 927 ? 34.887 -27.801 -67.442 1.00 24.69 927 SER A CA 1
ATOM 7231 C C . SER A 1 927 ? 33.435 -27.315 -67.243 1.00 24.69 927 SER A C 1
ATOM 7233 O O . SER A 1 927 ? 32.473 -27.748 -67.866 1.00 24.69 927 SER A O 1
ATOM 7235 N N . SER A 1 928 ? 33.331 -26.252 -66.432 1.00 26.00 928 SER A N 1
ATOM 7236 C CA . SER A 1 928 ? 32.230 -25.271 -66.343 1.00 26.00 928 SER A CA 1
ATOM 7237 C C . SER A 1 928 ? 30.902 -25.642 -65.643 1.00 26.00 928 SER A C 1
ATOM 7239 O O . SER A 1 928 ? 29.854 -25.746 -66.266 1.00 26.00 928 SER A O 1
ATOM 7241 N N . ALA A 1 929 ? 30.889 -25.591 -64.303 1.00 22.92 929 ALA A N 1
ATOM 7242 C CA . ALA A 1 929 ? 29.733 -25.073 -63.549 1.00 22.92 929 ALA A CA 1
ATOM 7243 C C . ALA A 1 929 ? 30.157 -24.516 -62.175 1.00 22.92 929 ALA A C 1
ATOM 7245 O O . ALA A 1 929 ? 30.920 -25.139 -61.442 1.00 22.92 929 ALA A O 1
ATOM 7246 N N . LYS A 1 930 ? 29.671 -23.320 -61.817 1.00 29.16 930 LYS A N 1
ATOM 7247 C CA . LYS A 1 930 ? 29.993 -22.635 -60.552 1.00 29.16 930 LYS A CA 1
ATOM 7248 C C . LYS A 1 930 ? 29.127 -23.180 -59.410 1.00 29.16 930 LYS A C 1
ATOM 7250 O O . LYS A 1 930 ? 27.919 -22.969 -59.431 1.00 29.16 930 LYS A O 1
ATOM 7255 N N . SER A 1 931 ? 29.722 -23.754 -58.363 1.00 25.27 931 SER A N 1
ATOM 7256 C CA . SER A 1 931 ? 29.013 -24.029 -57.102 1.00 25.27 931 SER A CA 1
ATOM 7257 C C . SER A 1 931 ? 29.029 -22.799 -56.182 1.00 25.27 931 SER A C 1
ATOM 7259 O O . SER A 1 931 ? 29.709 -22.765 -55.156 1.00 25.27 931 SER A O 1
ATOM 7261 N N . SER A 1 932 ? 28.296 -21.753 -56.566 1.00 30.06 932 SER A N 1
ATOM 7262 C CA . SER A 1 932 ? 28.027 -20.604 -55.697 1.00 30.06 932 SER A CA 1
ATOM 7263 C C . SER A 1 932 ? 26.771 -20.858 -54.864 1.00 30.06 932 SER A C 1
ATOM 7265 O O . SER A 1 932 ? 25.661 -20.730 -55.376 1.00 30.06 932 SER A O 1
ATOM 7267 N N . ALA A 1 933 ? 26.944 -21.169 -53.579 1.00 26.14 933 ALA A N 1
ATOM 7268 C CA . ALA A 1 933 ? 25.861 -21.176 -52.601 1.00 26.14 933 ALA A CA 1
ATOM 7269 C C . ALA A 1 933 ? 26.309 -20.482 -51.301 1.00 26.14 933 ALA A C 1
ATOM 7271 O O . ALA A 1 933 ? 27.029 -21.055 -50.488 1.00 26.14 933 ALA A O 1
ATOM 7272 N N . LEU A 1 934 ? 25.836 -19.242 -51.127 1.00 29.47 934 LEU A N 1
ATOM 7273 C CA . LEU A 1 934 ? 25.636 -18.571 -49.834 1.00 29.47 934 LEU A CA 1
ATOM 7274 C C . LEU A 1 934 ? 26.896 -18.227 -49.008 1.00 29.47 934 LEU A C 1
ATOM 7276 O O . LEU A 1 934 ? 26.994 -18.508 -47.813 1.00 29.47 934 LEU A O 1
ATOM 7280 N N . ARG A 1 935 ? 27.810 -17.462 -49.622 1.00 30.03 935 ARG A N 1
ATOM 7281 C CA . ARG A 1 935 ? 28.402 -16.298 -48.933 1.00 30.03 935 ARG A CA 1
ATOM 7282 C C . ARG A 1 935 ? 27.589 -15.064 -49.324 1.00 30.03 935 ARG A C 1
ATOM 7284 O O . ARG A 1 935 ? 27.840 -14.478 -50.373 1.00 30.03 935 ARG A O 1
ATOM 7291 N N . ASP A 1 936 ? 26.618 -14.684 -48.500 1.00 29.53 936 ASP A N 1
ATOM 7292 C CA . ASP A 1 936 ? 25.801 -13.498 -48.767 1.00 29.53 936 ASP A CA 1
ATOM 7293 C C . ASP A 1 936 ? 26.527 -12.215 -48.341 1.00 29.53 936 ASP A C 1
ATOM 7295 O O . ASP A 1 936 ? 26.401 -11.744 -47.208 1.00 29.53 936 ASP A O 1
ATOM 7299 N N . ASP A 1 937 ? 27.210 -11.581 -49.299 1.00 33.56 937 ASP A N 1
ATOM 7300 C CA . ASP A 1 937 ? 27.798 -10.230 -49.187 1.00 33.56 937 ASP A CA 1
ATOM 7301 C C . ASP A 1 937 ? 26.761 -9.115 -48.910 1.00 33.56 937 ASP A C 1
ATOM 7303 O O . ASP A 1 937 ? 27.106 -7.932 -48.839 1.00 33.56 937 ASP A O 1
ATOM 7307 N N . ALA A 1 938 ? 25.480 -9.460 -48.757 1.00 35.41 938 ALA A N 1
ATOM 7308 C CA . ALA A 1 938 ? 24.433 -8.586 -48.236 1.00 35.41 938 ALA A CA 1
ATOM 7309 C C . ALA A 1 938 ? 24.385 -8.582 -46.693 1.00 35.41 938 ALA A C 1
ATOM 7311 O O . ALA A 1 938 ? 24.201 -7.526 -46.092 1.00 35.41 938 ALA A O 1
ATOM 7312 N N . PHE A 1 939 ? 24.613 -9.725 -46.033 1.00 39.22 939 PHE A N 1
ATOM 7313 C CA . PHE A 1 939 ? 24.450 -9.875 -44.577 1.00 39.22 939 PHE A CA 1
ATOM 7314 C C . PHE A 1 939 ? 25.552 -9.161 -43.773 1.00 39.22 939 PHE A C 1
ATOM 7316 O O . PHE A 1 939 ? 25.319 -8.637 -42.683 1.00 39.22 939 PHE A O 1
ATOM 7323 N N . LEU A 1 940 ? 26.751 -9.048 -44.351 1.00 38.75 940 LEU A N 1
ATOM 7324 C CA . LEU A 1 940 ? 27.848 -8.243 -43.801 1.00 38.75 940 LEU A CA 1
ATOM 7325 C C . LEU A 1 940 ? 27.627 -6.724 -43.929 1.00 38.75 940 LEU A C 1
ATOM 7327 O O . LEU A 1 940 ? 28.360 -5.969 -43.300 1.00 38.75 940 LEU A O 1
ATOM 7331 N N . ARG A 1 941 ? 26.610 -6.259 -44.675 1.00 38.75 941 ARG A N 1
ATOM 7332 C CA . ARG A 1 941 ? 26.248 -4.827 -44.750 1.00 38.75 941 ARG A CA 1
ATOM 7333 C C . ARG A 1 941 ? 25.298 -4.392 -43.632 1.00 38.75 941 ARG A C 1
ATOM 7335 O O . ARG A 1 941 ? 25.262 -3.209 -43.314 1.00 38.75 941 ARG A O 1
ATOM 7342 N N . SER A 1 942 ? 24.568 -5.326 -43.013 1.00 41.47 942 SER A N 1
ATOM 7343 C CA . SER A 1 942 ? 23.698 -5.052 -41.854 1.00 41.47 942 SER A CA 1
ATOM 7344 C C . SER A 1 942 ? 24.438 -4.953 -40.514 1.00 41.47 942 SER A C 1
ATOM 7346 O O . SER A 1 942 ? 23.876 -4.424 -39.562 1.00 41.47 942 SER A O 1
ATOM 7348 N N . SER A 1 943 ? 25.696 -5.402 -40.430 1.00 47.94 943 SER A N 1
ATOM 7349 C CA . SER A 1 943 ? 26.562 -5.201 -39.259 1.00 47.94 943 SER A CA 1
ATOM 7350 C C . SER A 1 943 ? 27.732 -4.297 -39.634 1.00 47.94 943 SER A C 1
ATOM 7352 O O . SER A 1 943 ? 28.452 -4.638 -40.570 1.00 47.94 943 SER A O 1
ATOM 7354 N N . GLY A 1 944 ? 27.925 -3.179 -38.924 1.00 56.88 944 GLY A N 1
ATOM 7355 C CA . GLY A 1 944 ? 28.878 -2.119 -39.288 1.00 56.88 944 GLY A CA 1
ATOM 7356 C C . GLY A 1 944 ? 30.232 -2.648 -39.774 1.00 56.88 944 GLY A C 1
ATOM 7357 O O . GLY A 1 944 ? 30.871 -3.438 -39.080 1.00 56.88 944 GLY A O 1
ATOM 7358 N N . ALA A 1 945 ? 30.643 -2.230 -40.977 1.00 58.97 945 ALA A N 1
ATOM 7359 C CA . ALA A 1 945 ? 31.762 -2.820 -41.710 1.00 58.97 945 ALA A CA 1
ATOM 7360 C C . ALA A 1 945 ? 33.051 -2.864 -40.867 1.00 58.97 945 ALA A C 1
ATOM 7362 O O . ALA A 1 945 ? 33.576 -1.831 -40.430 1.00 58.97 945 ALA A O 1
ATOM 7363 N N . ARG A 1 946 ? 33.524 -4.090 -40.606 1.00 75.88 946 ARG A N 1
ATOM 7364 C CA . ARG A 1 946 ? 34.683 -4.393 -39.756 1.00 75.88 946 ARG A CA 1
ATOM 7365 C C . ARG A 1 946 ? 35.893 -4.632 -40.642 1.00 75.88 946 ARG A C 1
ATOM 7367 O O . ARG A 1 946 ? 35.876 -5.572 -41.431 1.00 75.88 946 ARG A O 1
ATOM 7374 N N . GLN A 1 947 ? 36.955 -3.857 -40.442 1.00 66.44 947 GLN A N 1
ATOM 7375 C CA . GLN A 1 947 ? 38.108 -3.810 -41.355 1.00 66.44 947 GLN A CA 1
ATOM 7376 C C . GLN A 1 947 ? 38.747 -5.194 -41.592 1.00 66.44 947 GLN A C 1
ATOM 7378 O O . GLN A 1 947 ? 39.139 -5.509 -42.710 1.00 66.44 947 GLN A O 1
ATOM 7383 N N . ASN A 1 948 ? 38.787 -6.041 -40.553 1.00 67.94 948 ASN A N 1
ATOM 7384 C CA . ASN A 1 948 ? 39.432 -7.363 -40.581 1.00 67.94 948 ASN A CA 1
ATOM 7385 C C . ASN A 1 948 ? 38.466 -8.522 -40.238 1.00 67.94 948 ASN A C 1
ATOM 7387 O O . ASN A 1 948 ? 38.913 -9.593 -39.837 1.00 67.94 948 ASN A O 1
ATOM 7391 N N . GLY A 1 949 ? 37.144 -8.307 -40.268 1.00 69.44 949 GLY A N 1
ATOM 7392 C CA . GLY A 1 949 ? 36.134 -9.332 -39.929 1.00 69.44 949 GLY A CA 1
ATOM 7393 C C . GLY A 1 949 ? 36.093 -9.828 -38.466 1.00 69.44 949 GLY A C 1
ATOM 7394 O O . GLY A 1 949 ? 35.193 -10.585 -38.109 1.00 69.44 949 GLY A O 1
ATOM 7395 N N . ALA A 1 950 ? 37.024 -9.403 -37.606 1.00 75.06 950 ALA A N 1
ATOM 7396 C CA . ALA A 1 950 ? 37.118 -9.833 -36.209 1.00 75.06 950 ALA A CA 1
ATOM 7397 C C . ALA A 1 950 ? 35.905 -9.409 -35.350 1.00 75.06 950 ALA A C 1
ATOM 7399 O O . ALA A 1 950 ? 35.328 -8.341 -35.548 1.00 75.06 950 ALA A O 1
ATOM 7400 N N . LEU A 1 951 ? 35.562 -10.223 -34.345 1.00 81.75 951 LEU A N 1
ATOM 7401 C CA . LEU A 1 951 ? 34.438 -10.007 -33.421 1.00 81.75 951 LEU A CA 1
ATOM 7402 C C . LEU A 1 951 ? 34.915 -9.905 -31.964 1.00 81.75 951 LEU A C 1
ATOM 7404 O O . LEU A 1 951 ? 35.883 -10.559 -31.572 1.00 81.75 951 LEU A O 1
ATOM 7408 N N . GLU A 1 952 ? 34.195 -9.154 -31.117 1.00 87.94 952 GLU A N 1
ATOM 7409 C CA . GLU A 1 952 ? 34.410 -9.229 -29.660 1.00 87.94 952 GLU A CA 1
ATOM 7410 C C . GLU A 1 952 ? 33.980 -10.599 -29.107 1.00 87.94 952 GLU A C 1
ATOM 7412 O O . GLU A 1 952 ? 34.562 -11.104 -28.143 1.00 87.94 952 GLU A O 1
ATOM 7417 N N . GLY A 1 953 ? 32.966 -11.208 -29.720 1.00 91.62 953 GLY A N 1
ATOM 7418 C CA . GLY A 1 953 ? 32.398 -12.493 -29.342 1.00 91.62 953 GLY A CA 1
ATOM 7419 C C . GLY A 1 953 ? 30.905 -12.525 -29.641 1.00 91.62 953 GLY A C 1
ATOM 7420 O O . GLY A 1 953 ? 30.469 -11.992 -30.660 1.00 91.62 953 GLY A O 1
ATOM 7421 N N . PHE A 1 954 ? 30.126 -13.120 -28.739 1.00 94.69 954 PHE A N 1
ATOM 7422 C CA . PHE A 1 954 ? 28.707 -13.399 -28.948 1.00 94.69 954 PHE A CA 1
ATOM 7423 C C . PHE A 1 954 ? 27.851 -13.051 -27.729 1.00 94.69 954 PHE A C 1
ATOM 7425 O O . PHE A 1 954 ? 28.313 -13.113 -26.585 1.00 94.69 954 PHE A O 1
ATOM 7432 N N . VAL A 1 955 ? 26.586 -12.727 -27.983 1.00 96.56 955 VAL A N 1
ATOM 7433 C CA . VAL A 1 955 ? 25.515 -12.701 -26.981 1.00 96.56 955 VAL A CA 1
ATOM 7434 C C . VAL A 1 955 ? 24.550 -13.832 -27.313 1.00 96.56 955 VAL A C 1
ATOM 7436 O O . VAL A 1 955 ? 24.038 -13.893 -28.425 1.00 96.56 955 VAL A O 1
ATOM 7439 N N . PHE A 1 956 ? 24.335 -14.726 -26.358 1.00 96.81 956 PHE A N 1
ATOM 7440 C CA . PHE A 1 956 ? 23.342 -15.790 -26.418 1.00 96.81 956 PHE A CA 1
ATOM 7441 C C . PHE A 1 956 ? 22.071 -15.307 -25.731 1.00 96.81 956 PHE A C 1
ATOM 7443 O O . PHE A 1 956 ? 22.141 -14.666 -24.679 1.00 96.81 956 PHE A O 1
ATOM 7450 N N . GLU A 1 957 ? 20.934 -15.643 -26.313 1.00 95.81 957 GLU A N 1
ATOM 7451 C CA . GLU A 1 957 ? 19.602 -15.299 -25.837 1.00 95.81 957 GLU A CA 1
ATOM 7452 C C . GLU A 1 957 ? 18.724 -16.544 -25.967 1.00 95.81 957 GLU A C 1
ATOM 7454 O O . GLU A 1 957 ? 18.557 -17.070 -27.066 1.00 95.81 957 GLU A O 1
ATOM 7459 N N . ASP A 1 958 ? 18.233 -17.062 -24.846 1.00 94.56 958 ASP A N 1
ATOM 7460 C CA . ASP A 1 958 ? 17.403 -18.268 -24.818 1.00 94.56 958 ASP A CA 1
ATOM 7461 C C . ASP A 1 958 ? 15.908 -17.949 -25.013 1.00 94.56 958 ASP A C 1
ATOM 7463 O O . ASP A 1 958 ? 15.490 -16.790 -24.933 1.00 94.56 958 ASP A O 1
ATOM 7467 N N . SER A 1 959 ? 15.081 -18.967 -25.271 1.00 93.06 959 SER A N 1
ATOM 7468 C CA . SER A 1 959 ? 13.649 -18.777 -25.555 1.00 93.06 959 SER A CA 1
ATOM 7469 C C . SER A 1 959 ? 12.818 -18.302 -24.353 1.00 93.06 959 SER A C 1
ATOM 7471 O O . SER A 1 959 ? 11.662 -17.921 -24.527 1.00 93.06 959 SER A O 1
ATOM 7473 N N . ALA A 1 960 ? 13.404 -18.266 -23.151 1.00 90.56 960 ALA A N 1
ATOM 7474 C CA . ALA A 1 960 ? 12.830 -17.677 -21.942 1.00 90.56 960 ALA A CA 1
ATOM 7475 C C . ALA A 1 960 ? 13.389 -16.265 -21.642 1.00 90.56 960 ALA A C 1
ATOM 7477 O O . ALA A 1 960 ? 13.089 -15.686 -20.595 1.00 90.56 960 ALA A O 1
ATOM 7478 N N . GLY A 1 961 ? 14.200 -15.696 -22.543 1.00 89.94 961 GLY A N 1
ATOM 7479 C CA . GLY A 1 961 ? 14.792 -14.364 -22.416 1.00 89.94 961 GLY A CA 1
ATOM 7480 C C . GLY A 1 961 ? 16.037 -14.295 -21.525 1.00 89.94 961 GLY A C 1
ATOM 7481 O O . GLY A 1 961 ? 16.488 -13.197 -21.186 1.00 89.94 961 GLY A O 1
ATOM 7482 N N . PHE A 1 962 ? 16.623 -15.430 -21.127 1.00 93.19 962 PHE A N 1
ATOM 7483 C CA . PHE A 1 962 ? 17.891 -15.434 -20.404 1.00 93.19 962 PHE A CA 1
ATOM 7484 C C . PHE A 1 962 ? 19.055 -15.109 -21.347 1.00 93.19 962 PHE A C 1
ATOM 7486 O O . PHE A 1 962 ? 19.240 -15.735 -22.390 1.00 93.19 962 PHE A O 1
ATOM 7493 N N . MET A 1 963 ? 19.871 -14.131 -20.944 1.00 95.12 963 MET A N 1
ATOM 7494 C CA . MET A 1 963 ? 21.002 -13.642 -21.730 1.00 95.12 963 MET A CA 1
ATOM 7495 C C . MET A 1 963 ? 22.345 -14.043 -21.113 1.00 95.12 963 MET A C 1
ATOM 7497 O O . MET A 1 963 ? 22.592 -13.840 -19.921 1.00 95.12 963 MET A O 1
ATOM 7501 N N . LEU A 1 964 ? 23.254 -14.523 -21.957 1.00 95.62 964 LEU A N 1
ATOM 7502 C CA . LEU A 1 964 ? 24.642 -14.855 -21.630 1.00 95.62 964 LEU A CA 1
ATOM 7503 C C . LEU A 1 964 ? 25.563 -14.198 -22.665 1.00 95.62 964 LEU A C 1
ATOM 7505 O O . LEU A 1 964 ? 25.174 -13.994 -23.809 1.00 95.62 964 LEU A O 1
ATOM 7509 N N . LYS A 1 965 ? 26.807 -13.875 -22.311 1.00 95.19 965 LYS A N 1
ATOM 7510 C CA . LYS A 1 965 ? 27.812 -13.417 -23.290 1.00 95.19 965 LYS A CA 1
ATOM 7511 C C . LYS A 1 965 ? 29.065 -14.279 -23.268 1.00 95.19 965 LYS A C 1
ATOM 7513 O O . LYS A 1 965 ? 29.497 -14.762 -22.226 1.00 95.19 965 LYS A O 1
ATOM 7518 N N . TYR A 1 966 ? 29.687 -14.410 -24.426 1.00 93.25 966 TYR A N 1
ATOM 7519 C CA . TYR A 1 966 ? 30.992 -15.026 -24.602 1.00 93.25 966 TYR A CA 1
ATOM 7520 C C . TYR A 1 966 ? 31.905 -14.020 -25.292 1.00 93.25 966 TYR A C 1
ATOM 7522 O O . TYR A 1 966 ? 31.496 -13.364 -26.245 1.00 93.25 966 TYR A O 1
ATOM 7530 N N . LYS A 1 967 ? 33.144 -13.891 -24.821 1.00 89.75 967 LYS A N 1
ATOM 7531 C CA . LYS A 1 967 ? 34.171 -13.065 -25.470 1.00 89.75 967 LYS A CA 1
ATOM 7532 C C . LYS A 1 967 ? 35.132 -13.987 -26.202 1.00 89.75 967 LYS A C 1
ATOM 7534 O O . LYS A 1 967 ? 35.675 -14.882 -25.558 1.00 89.75 967 LYS A O 1
ATOM 7539 N N . GLY A 1 968 ? 35.334 -13.775 -27.500 1.00 82.94 968 GLY A N 1
ATOM 7540 C CA . GLY A 1 968 ? 36.208 -14.596 -28.345 1.00 82.94 968 GLY A CA 1
ATOM 7541 C C . GLY A 1 968 ? 37.678 -14.523 -27.927 1.00 82.94 968 GLY A C 1
ATOM 7542 O O . GLY A 1 968 ? 38.088 -13.564 -27.268 1.00 82.94 968 GLY A O 1
ATOM 7543 N N . ALA A 1 969 ? 38.468 -15.532 -28.305 1.00 74.75 969 ALA A N 1
ATOM 7544 C CA . ALA A 1 969 ? 39.884 -15.638 -27.940 1.00 74.75 969 ALA A CA 1
ATOM 7545 C C . ALA A 1 969 ? 40.685 -14.386 -28.358 1.00 74.75 969 ALA A C 1
ATOM 7547 O O . ALA A 1 969 ? 41.185 -13.681 -27.474 1.00 74.75 969 ALA A O 1
ATOM 7548 N N . TYR A 1 970 ? 40.600 -14.005 -29.638 1.00 78.06 970 TYR A N 1
ATOM 7549 C CA . TYR A 1 970 ? 41.085 -12.738 -30.204 1.00 78.06 970 TYR A CA 1
ATOM 7550 C C . TYR A 1 970 ? 40.853 -11.523 -29.287 1.00 78.06 970 TYR A C 1
ATOM 7552 O O . TYR A 1 970 ? 41.790 -10.828 -28.895 1.00 78.06 970 TYR A O 1
ATOM 7560 N N . TYR A 1 971 ? 39.603 -11.262 -28.888 1.00 83.38 971 TYR A N 1
ATOM 7561 C CA . TYR A 1 971 ? 39.282 -10.092 -28.068 1.00 83.38 971 TYR A CA 1
ATOM 7562 C C . TYR A 1 971 ? 39.833 -10.206 -26.644 1.00 83.38 971 TYR A C 1
ATOM 7564 O O . TYR A 1 971 ? 40.313 -9.213 -26.093 1.00 83.38 971 TYR A O 1
ATOM 7572 N N . ARG A 1 972 ? 39.764 -11.393 -26.019 1.00 81.12 972 ARG A N 1
ATOM 7573 C CA . ARG A 1 972 ? 40.325 -11.614 -24.672 1.00 81.12 972 ARG A CA 1
ATOM 7574 C C . ARG A 1 972 ? 41.827 -11.321 -24.669 1.00 81.12 972 ARG A C 1
ATOM 7576 O O . ARG A 1 972 ? 42.301 -10.629 -23.770 1.00 81.12 972 ARG A O 1
ATOM 7583 N N . MET A 1 973 ? 42.529 -11.777 -25.702 1.00 75.25 973 MET A N 1
ATOM 7584 C CA . MET A 1 973 ? 43.955 -11.560 -25.922 1.00 75.25 973 MET A CA 1
ATOM 7585 C C . MET A 1 973 ? 44.295 -10.078 -26.123 1.00 75.25 973 MET A C 1
ATOM 7587 O O . MET A 1 973 ? 45.058 -9.520 -25.334 1.00 75.25 973 MET A O 1
ATOM 7591 N N . TRP A 1 974 ? 43.671 -9.396 -27.090 1.00 78.44 974 TRP A N 1
ATOM 7592 C CA . TRP A 1 974 ? 43.889 -7.959 -27.310 1.00 78.44 974 TRP A CA 1
ATOM 7593 C C . TRP A 1 974 ? 43.538 -7.107 -26.089 1.00 78.44 974 TRP A C 1
ATOM 7595 O O . TRP A 1 974 ? 44.223 -6.126 -25.794 1.00 78.44 974 TRP A O 1
ATOM 7605 N N . LYS A 1 975 ? 42.507 -7.491 -25.329 1.00 80.88 975 LYS A N 1
ATOM 7606 C CA . LYS A 1 975 ? 42.159 -6.819 -24.075 1.00 80.88 975 LYS A CA 1
ATOM 7607 C C . LYS A 1 975 ? 43.215 -7.033 -22.988 1.00 80.88 975 LYS A C 1
ATOM 7609 O O . LYS A 1 975 ? 43.503 -6.095 -22.246 1.00 80.88 975 LYS A O 1
ATOM 7614 N N . ALA A 1 976 ? 43.790 -8.229 -22.885 1.00 70.12 976 ALA A N 1
ATOM 7615 C CA . ALA A 1 976 ? 44.869 -8.505 -21.943 1.00 70.12 976 ALA A CA 1
ATOM 7616 C C . ALA A 1 976 ? 46.147 -7.729 -22.313 1.00 70.12 976 ALA A C 1
ATOM 7618 O O . ALA A 1 976 ? 46.725 -7.073 -21.450 1.00 70.12 976 ALA A O 1
ATOM 7619 N N . LEU A 1 977 ? 46.516 -7.700 -23.600 1.00 72.00 977 LEU A N 1
ATOM 7620 C CA . LEU A 1 977 ? 47.629 -6.899 -24.125 1.00 72.00 977 LEU A CA 1
ATOM 7621 C C . LEU A 1 977 ? 47.434 -5.396 -23.860 1.00 72.00 977 LEU A C 1
ATOM 7623 O O . LEU A 1 977 ? 48.345 -4.743 -23.352 1.00 72.00 977 LEU A O 1
ATOM 7627 N N . ARG A 1 978 ? 46.229 -4.855 -24.106 1.00 77.19 978 ARG A N 1
ATOM 7628 C CA . ARG A 1 978 ? 45.870 -3.472 -23.738 1.00 77.19 978 ARG A CA 1
ATOM 7629 C C . ARG A 1 978 ? 46.059 -3.225 -22.236 1.00 77.19 978 ARG A C 1
ATOM 7631 O O . ARG A 1 978 ? 46.641 -2.214 -21.860 1.00 77.19 978 ARG A O 1
ATOM 7638 N N . GLY A 1 979 ? 45.634 -4.164 -21.388 1.00 68.94 979 GLY A N 1
ATOM 7639 C CA . GLY A 1 979 ? 45.826 -4.089 -19.936 1.00 68.94 979 GLY A CA 1
ATOM 7640 C C . GLY A 1 979 ? 47.299 -4.035 -19.512 1.00 68.94 979 GLY A C 1
ATOM 7641 O O . GLY A 1 979 ? 47.643 -3.246 -18.635 1.00 68.94 979 GLY A O 1
ATOM 7642 N N . VAL A 1 980 ? 48.176 -4.809 -20.163 1.00 63.88 980 VAL A N 1
ATOM 7643 C CA . VAL A 1 980 ? 49.635 -4.745 -19.943 1.00 63.88 980 VAL A CA 1
ATOM 7644 C C . VAL A 1 980 ? 50.185 -3.377 -20.354 1.00 63.88 980 VAL A C 1
ATOM 7646 O O . VAL A 1 980 ? 50.905 -2.753 -19.579 1.00 63.88 980 VAL A O 1
ATOM 7649 N N . VAL A 1 981 ? 49.797 -2.864 -21.527 1.00 66.81 981 VAL A N 1
ATOM 7650 C CA . VAL A 1 981 ? 50.205 -1.530 -22.006 1.00 66.81 981 VAL A CA 1
ATOM 7651 C C . VAL A 1 981 ? 49.762 -0.419 -21.042 1.00 66.81 981 VAL A C 1
ATOM 7653 O O . VAL A 1 981 ? 50.563 0.450 -20.699 1.00 66.81 981 VAL A O 1
ATOM 7656 N N . GLU A 1 982 ? 48.522 -0.464 -20.545 1.00 68.38 982 GLU A N 1
ATOM 7657 C CA . GLU A 1 982 ? 48.008 0.484 -19.546 1.00 68.38 982 GLU A CA 1
ATOM 7658 C C . GLU A 1 982 ? 48.760 0.402 -18.205 1.00 68.38 982 GLU A C 1
ATOM 7660 O O . GLU A 1 982 ? 49.015 1.431 -17.578 1.00 68.38 982 GLU A O 1
ATOM 7665 N N . GLN A 1 983 ? 49.138 -0.800 -17.756 1.00 61.53 983 GLN A N 1
ATOM 7666 C CA . GLN A 1 983 ? 49.945 -0.988 -16.545 1.00 61.53 983 GLN A CA 1
ATOM 7667 C C . GLN A 1 983 ? 51.362 -0.426 -16.721 1.00 61.53 983 GLN A C 1
ATOM 7669 O O . GLN A 1 983 ? 51.819 0.338 -15.871 1.00 61.53 983 GLN A O 1
ATOM 7674 N N . CYS A 1 984 ? 52.027 -0.723 -17.841 1.00 57.75 984 CYS A N 1
ATOM 7675 C CA . CYS A 1 984 ? 53.341 -0.166 -18.168 1.00 57.75 984 CYS A CA 1
ATOM 7676 C C . CYS A 1 984 ? 53.323 1.369 -18.254 1.00 57.75 984 CYS A C 1
ATOM 7678 O O . CYS A 1 984 ? 54.265 2.009 -17.797 1.00 57.75 984 CYS A O 1
ATOM 7680 N N . ALA A 1 985 ? 52.245 1.965 -18.774 1.00 57.28 985 ALA A N 1
ATOM 7681 C CA . ALA A 1 985 ? 52.082 3.418 -18.808 1.00 57.28 985 ALA A CA 1
ATOM 7682 C C . ALA A 1 985 ? 51.900 4.038 -17.406 1.00 57.28 985 ALA A C 1
ATOM 7684 O O . ALA A 1 985 ? 52.422 5.121 -17.149 1.00 57.28 985 ALA A O 1
ATOM 7685 N N . ARG A 1 986 ? 51.198 3.361 -16.480 1.00 57.91 986 ARG A N 1
ATOM 7686 C CA . ARG A 1 986 ? 51.022 3.841 -15.092 1.00 57.91 986 ARG A CA 1
ATOM 7687 C C . ARG A 1 986 ? 52.311 3.788 -14.269 1.00 57.91 986 ARG A C 1
ATOM 7689 O O . ARG A 1 986 ? 52.543 4.695 -13.480 1.00 57.91 986 ARG A O 1
ATOM 7696 N N . LEU A 1 987 ? 53.153 2.775 -14.484 1.00 51.00 987 LEU A N 1
ATOM 7697 C CA . LEU A 1 987 ? 54.415 2.563 -13.754 1.00 51.00 987 LEU A CA 1
ATOM 7698 C C . LEU A 1 987 ? 55.530 3.582 -14.079 1.00 51.00 987 LEU A C 1
ATOM 7700 O O . LEU A 1 987 ? 56.622 3.477 -13.532 1.00 51.00 987 LEU A O 1
ATOM 7704 N N . GLN A 1 988 ? 55.285 4.553 -14.967 1.00 48.75 988 GLN A N 1
ATOM 7705 C CA . GLN A 1 988 ? 56.236 5.627 -15.302 1.00 48.75 988 GLN A CA 1
ATOM 7706 C C . GLN A 1 988 ? 55.702 7.041 -15.002 1.00 48.75 988 GLN A C 1
ATOM 7708 O O . GLN A 1 988 ? 56.300 8.030 -15.424 1.00 48.75 988 GLN A O 1
ATOM 7713 N N . MET A 1 989 ? 54.600 7.168 -14.255 1.00 36.97 989 MET A N 1
ATOM 7714 C CA . MET A 1 989 ? 54.214 8.456 -13.671 1.00 36.97 989 MET A CA 1
ATOM 7715 C C . MET A 1 989 ? 55.054 8.709 -12.408 1.00 36.97 989 MET A C 1
ATOM 7717 O O . MET A 1 989 ? 55.111 7.824 -11.554 1.00 36.97 989 MET A O 1
ATOM 7721 N N . PRO A 1 990 ? 55.706 9.878 -12.249 1.00 31.69 990 PRO A N 1
ATOM 7722 C CA . PRO A 1 990 ? 56.537 10.139 -11.080 1.00 31.69 990 PRO A CA 1
ATOM 7723 C C . PRO A 1 990 ? 55.684 10.191 -9.809 1.00 31.69 990 PRO A C 1
ATOM 7725 O O . PRO A 1 990 ? 54.829 11.064 -9.651 1.00 31.69 990 PRO A O 1
ATOM 7728 N N . VAL A 1 991 ? 55.949 9.269 -8.884 1.00 30.52 991 VAL A N 1
ATOM 7729 C CA . VAL A 1 991 ? 55.423 9.318 -7.518 1.00 30.52 991 VAL A CA 1
ATOM 7730 C C . VAL A 1 991 ? 55.961 10.581 -6.843 1.00 30.52 991 VAL A C 1
ATOM 7732 O O . VAL A 1 991 ? 57.175 10.770 -6.757 1.00 30.52 991 VAL A O 1
ATOM 7735 N N . GLN A 1 992 ? 55.075 11.443 -6.335 1.00 30.16 992 GLN A N 1
ATOM 7736 C CA . GLN A 1 992 ? 55.484 12.499 -5.409 1.00 30.16 992 GLN A CA 1
ATOM 7737 C C . GLN A 1 992 ? 55.938 11.845 -4.100 1.00 30.16 992 GLN A C 1
ATOM 7739 O O . GLN A 1 992 ? 55.124 11.405 -3.291 1.00 30.16 992 GLN A O 1
ATOM 7744 N N . ILE A 1 993 ? 57.254 11.757 -3.915 1.00 30.14 993 ILE A N 1
ATOM 7745 C CA . ILE A 1 993 ? 57.865 11.278 -2.676 1.00 30.14 993 ILE A CA 1
ATOM 7746 C C . ILE A 1 993 ? 57.636 12.348 -1.593 1.00 30.14 993 ILE A C 1
ATOM 7748 O O . ILE A 1 993 ? 57.980 13.510 -1.829 1.00 30.14 993 ILE A O 1
ATOM 7752 N N . PRO A 1 994 ? 57.097 12.004 -0.408 1.00 28.34 994 PRO A N 1
ATOM 7753 C CA . PRO A 1 994 ? 57.064 12.927 0.720 1.00 28.34 994 PRO A CA 1
ATOM 7754 C C . PRO A 1 994 ? 58.494 13.312 1.112 1.00 28.34 994 PRO A C 1
ATOM 7756 O O . PRO A 1 994 ? 59.324 12.439 1.367 1.00 28.34 994 PRO A O 1
ATOM 7759 N N . HIS A 1 995 ? 58.794 14.611 1.160 1.00 29.05 995 HIS A N 1
ATOM 7760 C CA . HIS A 1 995 ? 60.097 15.087 1.619 1.00 29.05 995 HIS A CA 1
ATOM 7761 C C . HIS A 1 995 ? 60.248 14.840 3.122 1.00 29.05 995 HIS A C 1
ATOM 7763 O O . HIS A 1 995 ? 59.762 15.623 3.942 1.00 29.05 995 HIS A O 1
ATOM 7769 N N . ASP A 1 996 ? 60.941 13.760 3.472 1.00 29.42 996 ASP A N 1
ATOM 7770 C CA . ASP A 1 996 ? 61.375 13.530 4.843 1.00 29.42 996 ASP A CA 1
ATOM 7771 C C . ASP A 1 996 ? 62.581 14.420 5.191 1.00 29.42 996 ASP A C 1
ATOM 7773 O O . ASP A 1 996 ? 63.354 14.840 4.321 1.00 29.42 996 ASP A O 1
ATOM 7777 N N . LYS A 1 997 ? 62.697 14.780 6.469 1.00 32.88 997 LYS A N 1
ATOM 7778 C CA . LYS A 1 997 ? 63.622 15.825 6.935 1.00 32.88 997 LYS A CA 1
ATOM 7779 C C . LYS A 1 997 ? 65.042 15.295 7.174 1.00 32.88 997 LYS A C 1
ATOM 7781 O O . LYS A 1 997 ? 65.245 14.133 7.495 1.00 32.88 997 LYS A O 1
ATOM 7786 N N . ASN A 1 998 ? 65.989 16.238 7.165 1.00 30.41 998 ASN A N 1
ATOM 7787 C CA . ASN A 1 998 ? 67.381 16.135 7.629 1.00 30.41 998 ASN A CA 1
ATOM 7788 C C . ASN A 1 998 ? 68.376 15.330 6.770 1.00 30.41 998 ASN A C 1
ATOM 7790 O O . ASN A 1 998 ? 68.585 14.146 6.998 1.00 30.41 998 ASN A O 1
ATOM 7794 N N . THR A 1 999 ? 69.189 16.058 5.990 1.00 28.61 999 THR A N 1
ATOM 7795 C CA . THR A 1 999 ? 70.660 15.939 6.113 1.00 28.61 999 THR A CA 1
ATOM 7796 C C . THR A 1 999 ? 71.373 17.251 5.759 1.00 28.61 999 THR A C 1
ATOM 7798 O O . THR A 1 999 ? 71.397 17.652 4.602 1.00 28.61 999 THR A O 1
ATOM 7801 N N . ALA A 1 1000 ? 71.954 17.872 6.791 1.00 27.42 1000 ALA A N 1
ATOM 7802 C CA . ALA A 1 1000 ? 73.174 18.693 6.833 1.00 27.42 1000 ALA A CA 1
ATOM 7803 C C . ALA A 1 1000 ? 73.516 19.698 5.702 1.00 27.42 1000 ALA A C 1
ATOM 7805 O O . ALA A 1 1000 ? 74.014 19.345 4.637 1.00 27.42 1000 ALA A O 1
ATOM 7806 N N . ASP A 1 1001 ? 73.436 20.980 6.068 1.00 29.14 1001 ASP A N 1
ATOM 7807 C CA . ASP A 1 1001 ? 74.544 21.954 6.043 1.00 29.14 1001 ASP A CA 1
ATOM 7808 C C . ASP A 1 1001 ? 75.660 21.832 4.985 1.00 29.14 1001 ASP A C 1
ATOM 7810 O O . ASP A 1 1001 ? 76.602 21.048 5.135 1.00 29.14 1001 ASP A O 1
ATOM 7814 N N . LYS A 1 1002 ? 75.688 22.806 4.059 1.00 26.47 1002 LYS A N 1
ATOM 7815 C CA . LYS A 1 1002 ? 76.764 23.827 3.963 1.00 26.47 1002 LYS A CA 1
ATOM 7816 C C . LYS A 1 1002 ? 76.547 24.777 2.776 1.00 26.47 1002 LYS A C 1
ATOM 7818 O O . LYS A 1 1002 ? 76.733 24.365 1.639 1.00 26.47 1002 LYS A O 1
ATOM 7823 N N . ALA A 1 1003 ? 76.296 26.062 3.060 1.00 27.39 1003 ALA A N 1
ATOM 7824 C CA . ALA A 1 1003 ? 77.139 27.201 2.635 1.00 27.39 1003 ALA A CA 1
ATOM 7825 C C . ALA A 1 1003 ? 76.379 28.547 2.554 1.00 27.39 1003 ALA A C 1
ATOM 7827 O O . ALA A 1 1003 ? 75.594 28.772 1.647 1.00 27.39 1003 ALA A O 1
ATOM 7828 N N . LYS A 1 1004 ? 76.773 29.468 3.447 1.00 28.05 1004 LYS A N 1
ATOM 7829 C CA . LYS A 1 1004 ? 76.887 30.933 3.264 1.00 28.05 1004 LYS A CA 1
ATOM 7830 C C . LYS A 1 1004 ? 75.673 31.749 2.766 1.00 28.05 1004 LYS A C 1
ATOM 7832 O O . LYS A 1 1004 ? 75.386 31.809 1.582 1.00 28.05 1004 LYS A O 1
ATOM 7837 N N . ASN A 1 1005 ? 75.163 32.551 3.705 1.00 25.38 1005 ASN A N 1
ATOM 7838 C CA . ASN A 1 1005 ? 75.005 34.016 3.640 1.00 25.38 1005 ASN A CA 1
ATOM 7839 C C . ASN A 1 1005 ? 74.521 34.657 2.320 1.00 25.38 1005 ASN A C 1
ATOM 7841 O O . ASN A 1 1005 ? 75.298 34.728 1.375 1.00 25.38 1005 ASN A O 1
ATOM 7845 N N . THR A 1 1006 ? 73.404 35.398 2.378 1.00 26.59 1006 THR A N 1
ATOM 7846 C CA . THR A 1 1006 ? 73.454 36.847 2.707 1.00 26.59 1006 THR A CA 1
ATOM 7847 C C . THR A 1 1006 ? 72.082 37.443 3.070 1.00 26.59 1006 THR A C 1
ATOM 7849 O O . THR A 1 1006 ? 71.070 37.021 2.526 1.00 26.59 1006 THR A O 1
ATOM 7852 N N . SER A 1 1007 ? 72.121 38.450 3.958 1.00 25.59 1007 SER A N 1
ATOM 7853 C CA . SER A 1 1007 ? 71.156 39.548 4.197 1.00 25.59 1007 SER A CA 1
ATOM 7854 C C . SER A 1 1007 ? 69.672 39.250 4.490 1.00 25.59 1007 SER A C 1
ATOM 7856 O O . SER A 1 1007 ? 68.898 38.965 3.583 1.00 25.59 1007 SER A O 1
ATOM 7858 N N . ASP A 1 1008 ? 69.304 39.450 5.764 1.00 25.58 1008 ASP A N 1
ATOM 7859 C CA . ASP A 1 1008 ? 68.345 40.465 6.266 1.00 25.58 1008 ASP A CA 1
ATOM 7860 C C . ASP A 1 1008 ? 66.984 40.634 5.539 1.00 25.58 1008 ASP A C 1
ATOM 7862 O O . ASP A 1 1008 ? 66.937 40.936 4.355 1.00 25.58 1008 ASP A O 1
ATOM 7866 N N . THR A 1 1009 ? 65.821 40.582 6.205 1.00 27.66 1009 THR A N 1
ATOM 7867 C CA . THR A 1 1009 ? 65.482 41.401 7.389 1.00 27.66 1009 THR A CA 1
ATOM 7868 C C . THR A 1 1009 ? 64.393 40.821 8.318 1.00 27.66 1009 THR A C 1
ATOM 7870 O O . THR A 1 1009 ? 63.606 39.942 7.988 1.00 27.66 1009 THR A O 1
ATOM 7873 N N . GLN A 1 1010 ? 64.387 41.391 9.524 1.00 25.83 1010 GLN A N 1
ATOM 7874 C CA . GLN A 1 1010 ? 63.558 41.176 10.716 1.00 25.83 1010 GLN A CA 1
ATOM 7875 C C . GLN A 1 1010 ? 62.022 41.166 10.547 1.00 25.83 1010 GLN A C 1
ATOM 7877 O O . GLN A 1 1010 ? 61.471 41.962 9.793 1.00 25.83 1010 GLN A O 1
ATOM 7882 N N . SER A 1 1011 ? 61.348 40.410 11.433 1.00 25.77 1011 SER A N 1
ATOM 7883 C CA . SER A 1 1011 ? 60.290 40.841 12.397 1.00 25.77 1011 SER A CA 1
ATOM 7884 C C . SER A 1 1011 ? 59.239 39.725 12.612 1.00 25.77 1011 SER A C 1
ATOM 7886 O O . SER A 1 1011 ? 58.458 39.413 11.729 1.00 25.77 1011 SER A O 1
ATOM 7888 N N . THR A 1 1012 ? 59.355 38.870 13.639 1.00 24.16 1012 THR A N 1
ATOM 7889 C CA . THR A 1 1012 ? 58.987 39.010 15.077 1.00 24.16 1012 THR A CA 1
ATOM 7890 C C . THR A 1 1012 ? 57.498 38.842 15.418 1.00 24.16 1012 THR A C 1
ATOM 7892 O O . THR A 1 1012 ? 56.678 39.601 14.917 1.00 24.16 1012 THR A O 1
ATOM 7895 N N . LYS A 1 1013 ? 57.244 38.007 16.450 1.00 26.56 1013 LYS A N 1
ATOM 7896 C CA . LYS A 1 1013 ? 56.012 37.857 17.272 1.00 26.56 1013 LYS A CA 1
ATOM 7897 C C . LYS A 1 1013 ? 54.807 37.151 16.616 1.00 26.56 1013 LYS A C 1
ATOM 7899 O O . LYS A 1 1013 ? 54.637 37.234 15.413 1.00 26.56 1013 LYS A O 1
ATOM 7904 N N . SER A 1 1014 ? 53.891 36.504 17.353 1.00 23.08 1014 SER A N 1
ATOM 7905 C CA . SER A 1 1014 ? 53.950 35.773 18.648 1.00 23.08 1014 SER A CA 1
ATOM 7906 C C . SER A 1 1014 ? 52.567 35.166 18.951 1.00 23.08 1014 SER A C 1
ATOM 7908 O O . SER A 1 1014 ? 51.585 35.861 18.731 1.00 23.08 1014 SER A O 1
ATOM 7910 N N . ASN A 1 1015 ? 52.523 33.985 19.582 1.00 23.66 1015 ASN A N 1
ATOM 7911 C CA . ASN A 1 1015 ? 51.413 33.427 20.385 1.00 23.66 1015 ASN A CA 1
ATOM 7912 C C . ASN A 1 1015 ? 50.007 33.242 19.752 1.00 23.66 1015 ASN A C 1
ATOM 7914 O O . ASN A 1 1015 ? 49.307 34.202 19.458 1.00 23.66 1015 ASN A O 1
ATOM 7918 N N . VAL A 1 1016 ? 49.560 31.975 19.692 1.00 24.69 1016 VAL A N 1
ATOM 7919 C CA . VAL A 1 1016 ? 48.490 31.411 20.565 1.00 24.69 1016 VAL A CA 1
ATOM 7920 C C . VAL A 1 1016 ? 47.433 32.451 21.012 1.00 24.69 1016 VAL A C 1
ATOM 7922 O O . VAL A 1 1016 ? 47.765 33.326 21.804 1.00 24.69 1016 VAL A O 1
ATOM 7925 N N . ASP A 1 1017 ? 46.159 32.427 20.590 1.00 23.48 1017 ASP A N 1
ATOM 7926 C CA . ASP A 1 1017 ? 45.208 31.303 20.699 1.00 23.48 1017 ASP A CA 1
ATOM 7927 C C . ASP A 1 1017 ? 43.867 31.549 19.938 1.00 23.48 1017 ASP A C 1
ATOM 7929 O O . ASP A 1 1017 ? 43.526 32.687 19.619 1.00 23.48 1017 ASP A O 1
ATOM 7933 N N . SER A 1 1018 ? 43.037 30.498 19.824 1.00 23.23 1018 SER A N 1
ATOM 7934 C CA . SER A 1 1018 ? 41.555 30.497 19.646 1.00 23.23 1018 SER A CA 1
ATOM 7935 C C . SER A 1 1018 ? 40.831 30.737 18.281 1.00 23.23 1018 SER A C 1
ATOM 7937 O O . SER A 1 1018 ? 41.004 31.734 17.594 1.00 23.23 1018 SER A O 1
ATOM 7939 N N . ALA A 1 1019 ? 39.862 29.829 18.036 1.00 22.14 1019 ALA A N 1
ATOM 7940 C CA . ALA A 1 1019 ? 38.515 29.995 17.437 1.00 22.14 1019 ALA A CA 1
ATOM 7941 C C . ALA A 1 1019 ? 38.221 30.051 15.902 1.00 22.14 1019 ALA A C 1
ATOM 7943 O O . ALA A 1 1019 ? 38.402 31.057 15.229 1.00 22.14 1019 ALA A O 1
ATOM 7944 N N . SER A 1 1020 ? 37.422 29.049 15.482 1.00 21.55 1020 SER A N 1
ATOM 7945 C CA . SER A 1 1020 ? 36.258 29.108 14.556 1.00 21.55 1020 SER A CA 1
ATOM 7946 C C . SER A 1 1020 ? 36.398 28.988 13.016 1.00 21.55 1020 SER A C 1
ATOM 7948 O O . SER A 1 1020 ? 37.314 29.512 12.405 1.00 21.55 1020 SER A O 1
ATOM 7950 N N . LYS A 1 1021 ? 35.402 28.264 12.459 1.00 24.08 1021 LYS A N 1
ATOM 7951 C CA . LYS A 1 1021 ? 34.786 28.222 11.105 1.00 24.08 1021 LYS A CA 1
ATOM 7952 C C . LYS A 1 1021 ? 35.482 28.839 9.873 1.00 24.08 1021 LYS A C 1
ATOM 7954 O O . LYS A 1 1021 ? 35.816 30.014 9.892 1.00 24.08 1021 LYS A O 1
ATOM 7959 N N . LEU A 1 1022 ? 35.436 28.072 8.774 1.00 22.12 1022 LEU A N 1
ATOM 7960 C CA . LEU A 1 1022 ? 35.042 28.358 7.363 1.00 22.12 1022 LEU A CA 1
ATOM 7961 C C . LEU A 1 1022 ? 35.599 27.159 6.547 1.00 22.12 1022 LEU A C 1
ATOM 7963 O O . LEU A 1 1022 ? 36.684 26.674 6.861 1.00 22.12 1022 LEU A O 1
ATOM 7967 N N . ASP A 1 1023 ? 34.829 26.413 5.755 1.00 22.31 1023 ASP A N 1
ATOM 7968 C CA . ASP A 1 1023 ? 34.116 26.733 4.502 1.00 22.31 1023 ASP A CA 1
ATOM 7969 C C . ASP A 1 1023 ? 35.041 26.895 3.274 1.00 22.31 1023 ASP A C 1
ATOM 7971 O O . ASP A 1 1023 ? 36.003 27.656 3.294 1.00 22.31 1023 ASP A O 1
ATOM 7975 N N . ASP A 1 1024 ? 34.654 26.162 2.223 1.00 24.70 1024 ASP A N 1
ATOM 7976 C CA . ASP A 1 1024 ? 34.963 26.267 0.788 1.00 24.70 1024 ASP A CA 1
ATOM 7977 C C . ASP A 1 1024 ? 36.371 26.066 0.173 1.00 24.70 1024 ASP A C 1
ATOM 7979 O O . ASP A 1 1024 ? 37.432 26.257 0.759 1.00 24.70 1024 ASP A O 1
ATOM 7983 N N . ASP A 1 1025 ? 36.277 25.653 -1.101 1.00 22.56 1025 ASP A N 1
ATOM 7984 C CA . ASP A 1 1025 ? 37.258 25.596 -2.192 1.00 22.56 1025 ASP A CA 1
ATOM 7985 C C . ASP A 1 1025 ? 38.498 24.681 -2.068 1.00 22.56 1025 ASP A C 1
ATOM 7987 O O . ASP A 1 1025 ? 39.434 24.861 -1.297 1.00 22.56 1025 ASP A O 1
ATOM 7991 N N . THR A 1 1026 ? 38.657 23.725 -2.991 1.00 24.91 1026 THR A N 1
ATOM 7992 C CA . THR A 1 1026 ? 39.157 24.136 -4.313 1.00 24.91 1026 THR A CA 1
ATOM 7993 C C . THR A 1 1026 ? 38.675 23.272 -5.483 1.00 24.91 1026 THR A C 1
ATOM 7995 O O . THR A 1 1026 ? 39.131 22.150 -5.715 1.00 24.91 1026 THR A O 1
ATOM 7998 N N . ASN A 1 1027 ? 37.867 23.892 -6.345 1.00 26.34 1027 ASN A N 1
ATOM 7999 C CA . ASN A 1 1027 ? 37.974 23.666 -7.785 1.00 26.34 1027 ASN A CA 1
ATOM 8000 C C . ASN A 1 1027 ? 39.387 24.060 -8.259 1.00 26.34 1027 ASN A C 1
ATOM 8002 O O . ASN A 1 1027 ? 39.766 25.209 -8.051 1.00 26.34 1027 ASN A O 1
ATOM 8006 N N . ASN A 1 1028 ? 40.137 23.162 -8.922 1.00 25.02 1028 ASN A N 1
ATOM 8007 C CA . ASN A 1 1028 ? 41.017 23.481 -10.071 1.00 25.02 1028 ASN A CA 1
ATOM 8008 C C . ASN A 1 1028 ? 41.890 22.292 -10.531 1.00 25.02 1028 ASN A C 1
ATOM 8010 O O . ASN A 1 1028 ? 43.053 22.186 -10.156 1.00 25.02 1028 ASN A O 1
ATOM 8014 N N . ILE A 1 1029 ? 41.374 21.467 -11.450 1.00 25.09 1029 ILE A N 1
ATOM 8015 C CA . ILE A 1 1029 ? 42.180 20.886 -12.547 1.00 25.09 1029 ILE A CA 1
ATOM 8016 C C . ILE A 1 1029 ? 41.316 20.907 -13.819 1.00 25.09 1029 ILE A C 1
ATOM 8018 O O . ILE A 1 1029 ? 40.845 19.876 -14.288 1.00 25.09 1029 ILE A O 1
ATOM 8022 N N . ASN A 1 1030 ? 41.041 22.107 -14.341 1.00 28.19 1030 ASN A N 1
ATOM 8023 C CA . ASN A 1 1030 ? 40.351 22.299 -15.625 1.00 28.19 1030 ASN A CA 1
ATOM 8024 C C . ASN A 1 1030 ? 40.745 23.645 -16.270 1.00 28.19 1030 ASN A C 1
ATOM 8026 O O . ASN A 1 1030 ? 39.917 24.515 -16.523 1.00 28.19 1030 ASN A O 1
ATOM 8030 N N . SER A 1 1031 ? 42.044 23.830 -16.521 1.00 26.75 1031 SER A N 1
ATOM 8031 C CA . SER A 1 1031 ? 42.594 25.061 -17.114 1.00 26.75 1031 SER A CA 1
ATOM 8032 C C . SER A 1 1031 ? 43.883 24.815 -17.919 1.00 26.75 1031 SER A C 1
ATOM 8034 O O . SER A 1 1031 ? 44.901 25.462 -17.703 1.00 26.75 1031 SER A O 1
ATOM 8036 N N . ALA A 1 1032 ? 43.855 23.866 -18.869 1.00 26.16 1032 ALA A N 1
ATOM 8037 C CA . ALA A 1 1032 ? 45.011 23.591 -19.742 1.00 26.16 1032 ALA A CA 1
ATOM 8038 C C . ALA A 1 1032 ? 44.696 23.160 -21.196 1.00 26.16 1032 ALA A C 1
ATOM 8040 O O . ALA A 1 1032 ? 45.594 22.686 -21.886 1.00 26.16 1032 ALA A O 1
ATOM 8041 N N . ILE A 1 1033 ? 43.463 23.330 -21.701 1.00 26.62 1033 ILE A N 1
ATOM 8042 C CA . ILE A 1 1033 ? 43.152 23.169 -23.141 1.00 26.62 1033 ILE A CA 1
ATOM 8043 C C . ILE A 1 1033 ? 42.156 24.251 -23.593 1.00 26.62 1033 ILE A C 1
ATOM 8045 O O . ILE A 1 1033 ? 40.991 23.966 -23.846 1.00 26.62 1033 ILE A O 1
ATOM 8049 N N . ASN A 1 1034 ? 42.606 25.509 -23.660 1.00 26.83 1034 ASN A N 1
ATOM 8050 C CA . ASN A 1 1034 ? 41.934 26.562 -24.439 1.00 26.83 1034 ASN A CA 1
ATOM 8051 C C . ASN A 1 1034 ? 42.855 27.777 -24.677 1.00 26.83 1034 ASN A C 1
ATOM 8053 O O . ASN A 1 1034 ? 42.611 28.879 -24.197 1.00 26.83 1034 ASN A O 1
ATOM 8057 N N . ALA A 1 1035 ? 43.942 27.564 -25.426 1.00 25.14 1035 ALA A N 1
ATOM 8058 C CA . ALA A 1 1035 ? 44.754 28.639 -26.003 1.00 25.14 1035 ALA A CA 1
ATOM 8059 C C . ALA A 1 1035 ? 45.551 28.116 -27.210 1.00 25.14 1035 ALA A C 1
ATOM 8061 O O . ALA A 1 1035 ? 46.600 27.503 -27.030 1.00 25.14 1035 ALA A O 1
ATOM 8062 N N . ASN A 1 1036 ? 45.005 28.314 -28.419 1.00 23.72 1036 ASN A N 1
ATOM 8063 C CA . ASN A 1 1036 ? 45.702 28.641 -29.681 1.00 23.72 1036 ASN A CA 1
ATOM 8064 C C . ASN A 1 1036 ? 44.874 28.222 -30.906 1.00 23.72 1036 ASN A C 1
ATOM 8066 O O . ASN A 1 1036 ? 45.159 27.229 -31.569 1.00 23.72 1036 ASN A O 1
ATOM 8070 N N . ASN A 1 1037 ? 43.881 29.048 -31.238 1.00 25.30 1037 ASN A N 1
ATOM 8071 C CA . ASN A 1 1037 ? 43.288 29.100 -32.572 1.00 25.30 1037 ASN A CA 1
ATOM 8072 C C . ASN A 1 1037 ? 43.665 30.447 -33.201 1.00 25.30 1037 ASN A C 1
ATOM 8074 O O . ASN A 1 1037 ? 42.992 31.442 -32.952 1.00 25.30 1037 ASN A O 1
ATOM 8078 N N . GLN A 1 1038 ? 44.742 30.486 -33.991 1.00 25.50 1038 GLN A N 1
ATOM 8079 C CA . GLN A 1 1038 ? 45.013 31.567 -34.950 1.00 25.50 1038 GLN A CA 1
ATOM 8080 C C . GLN A 1 1038 ? 46.114 31.159 -35.946 1.00 25.50 1038 GLN A C 1
ATOM 8082 O O . GLN A 1 1038 ? 47.303 31.265 -35.659 1.00 25.50 1038 GLN A O 1
ATOM 8087 N N . SER A 1 1039 ? 45.721 30.688 -37.132 1.00 24.48 1039 SER A N 1
ATOM 8088 C CA . SER A 1 1039 ? 46.391 30.998 -38.413 1.00 24.48 1039 SER A CA 1
ATOM 8089 C C . SER A 1 1039 ? 45.631 30.391 -39.600 1.00 24.48 1039 SER A C 1
ATOM 8091 O O . SER A 1 1039 ? 45.597 29.184 -39.801 1.00 24.48 1039 SER A O 1
ATOM 8093 N N . THR A 1 1040 ? 45.011 31.285 -40.371 1.00 24.47 1040 THR A N 1
ATOM 8094 C CA . THR A 1 1040 ? 44.885 31.276 -41.843 1.00 24.47 1040 THR A CA 1
ATOM 8095 C C . THR A 1 1040 ? 44.927 29.946 -42.612 1.00 24.47 1040 THR A C 1
ATOM 8097 O O . THR A 1 1040 ? 45.962 29.292 -42.730 1.00 24.47 1040 THR A O 1
ATOM 8100 N N . ILE A 1 1041 ? 43.821 29.688 -43.314 1.00 27.06 1041 ILE A N 1
ATOM 8101 C CA . ILE A 1 1041 ? 43.704 28.765 -44.452 1.00 27.06 1041 ILE A CA 1
ATOM 8102 C C . ILE A 1 1041 ? 44.813 29.024 -45.484 1.00 27.06 1041 ILE A C 1
ATOM 8104 O O . ILE A 1 1041 ? 45.012 30.164 -45.900 1.00 27.06 1041 ILE A O 1
ATOM 8108 N N . ASN A 1 1042 ? 45.448 27.960 -45.985 1.00 23.09 1042 ASN A N 1
ATOM 8109 C CA . ASN A 1 1042 ? 46.109 27.994 -47.289 1.00 23.09 1042 ASN A CA 1
ATOM 8110 C C . ASN A 1 1042 ? 46.025 26.617 -47.975 1.00 23.09 1042 ASN A C 1
ATOM 8112 O O . ASN A 1 1042 ? 46.451 25.605 -47.419 1.00 23.09 1042 ASN A O 1
ATOM 8116 N N . LEU A 1 1043 ? 45.436 26.570 -49.172 1.00 31.75 1043 LEU A N 1
ATOM 8117 C CA . LEU A 1 1043 ? 45.269 25.351 -49.974 1.00 31.75 1043 LEU A CA 1
ATOM 8118 C C . LEU A 1 1043 ? 46.564 25.051 -50.743 1.00 31.75 1043 LEU A C 1
ATOM 8120 O O . LEU A 1 1043 ? 47.023 25.889 -51.515 1.00 31.75 1043 LEU A O 1
ATOM 8124 N N . GLY A 1 1044 ? 47.142 23.853 -50.587 1.00 23.06 1044 GLY A N 1
ATOM 8125 C CA . GLY A 1 1044 ? 48.421 23.551 -51.238 1.00 23.06 1044 GLY A CA 1
ATOM 8126 C C . GLY A 1 1044 ? 48.857 22.083 -51.281 1.00 23.06 1044 GLY A C 1
ATOM 8127 O O . GLY A 1 1044 ? 49.614 21.647 -50.425 1.00 23.06 1044 GLY A O 1
ATOM 8128 N N . LYS A 1 1045 ? 48.516 21.415 -52.394 1.00 24.80 1045 LYS A N 1
ATOM 8129 C CA . LYS A 1 1045 ? 49.167 20.218 -52.983 1.00 24.80 1045 LYS A CA 1
ATOM 8130 C C . LYS A 1 1045 ? 49.038 18.869 -52.244 1.00 24.80 1045 LYS A C 1
ATOM 8132 O O . LYS A 1 1045 ? 49.175 18.743 -51.036 1.00 24.80 1045 LYS A O 1
ATOM 8137 N N . ALA A 1 1046 ? 48.811 17.826 -53.042 1.00 31.62 1046 ALA A N 1
ATOM 8138 C CA . ALA A 1 1046 ? 48.679 16.439 -52.603 1.00 31.62 1046 ALA A CA 1
ATOM 8139 C C . ALA A 1 1046 ? 50.037 15.723 -52.481 1.00 31.62 1046 ALA A C 1
ATOM 8141 O O . ALA A 1 1046 ? 50.910 15.950 -53.315 1.00 31.62 1046 ALA A O 1
ATOM 8142 N N . HIS A 1 1047 ? 50.166 14.787 -51.526 1.00 25.92 1047 HIS A N 1
ATOM 8143 C CA . HIS A 1 1047 ? 50.602 13.403 -51.802 1.00 25.92 1047 HIS A CA 1
ATOM 8144 C C . HIS A 1 1047 ? 50.651 12.492 -50.555 1.00 25.92 1047 HIS A C 1
ATOM 8146 O O . HIS A 1 1047 ? 51.168 12.875 -49.512 1.00 25.92 1047 HIS A O 1
ATOM 8152 N N . LYS A 1 1048 ? 50.257 11.227 -50.780 1.00 25.55 1048 LYS A N 1
ATOM 8153 C CA . LYS A 1 1048 ? 50.559 9.992 -50.020 1.00 25.55 1048 LYS A CA 1
ATOM 8154 C C . LYS A 1 1048 ? 50.020 9.868 -48.582 1.00 25.55 1048 LYS A C 1
ATOM 8156 O O . LYS A 1 1048 ? 50.355 10.616 -47.672 1.00 25.55 1048 LYS A O 1
ATOM 8161 N N . SER A 1 1049 ? 49.249 8.799 -48.391 1.00 30.50 1049 SER A N 1
ATOM 8162 C CA . SER A 1 1049 ? 48.715 8.307 -47.120 1.00 30.50 1049 SER A CA 1
ATOM 8163 C C . SER A 1 1049 ? 49.802 8.049 -46.071 1.00 30.50 1049 SER A C 1
ATOM 8165 O O . SER A 1 1049 ? 50.741 7.289 -46.314 1.00 30.50 1049 SER A O 1
ATOM 8167 N N . LYS A 1 1050 ? 49.619 8.606 -44.871 1.00 28.86 1050 LYS A N 1
ATOM 8168 C CA . LYS A 1 1050 ? 50.295 8.186 -43.635 1.00 28.86 1050 LYS A CA 1
ATOM 8169 C C . LYS A 1 1050 ? 49.233 7.769 -42.616 1.00 28.86 1050 LYS A C 1
ATOM 8171 O O . LYS A 1 1050 ? 48.155 8.355 -42.594 1.00 28.86 1050 LYS A O 1
ATOM 8176 N N . GLY A 1 1051 ? 49.538 6.741 -41.824 1.00 30.50 1051 GLY A N 1
ATOM 8177 C CA . GLY A 1 1051 ? 48.606 6.152 -40.858 1.00 30.50 1051 GLY A CA 1
ATOM 8178 C C . GLY A 1 1051 ? 48.166 7.113 -39.748 1.00 30.50 1051 GLY A C 1
ATOM 8179 O O . GLY A 1 1051 ? 48.775 8.163 -39.535 1.00 30.50 1051 GLY A O 1
ATOM 8180 N N . ALA A 1 1052 ? 47.100 6.729 -39.043 1.00 29.47 1052 ALA A N 1
ATOM 8181 C CA . ALA A 1 1052 ? 46.482 7.530 -37.990 1.00 29.47 1052 ALA A CA 1
ATOM 8182 C C . ALA A 1 1052 ? 47.480 7.925 -36.874 1.00 29.47 1052 ALA A C 1
ATOM 8184 O O . ALA A 1 1052 ? 48.365 7.138 -36.523 1.00 29.47 1052 ALA A O 1
ATOM 8185 N N . PRO A 1 1053 ? 47.354 9.131 -36.290 1.00 33.50 1053 PRO A N 1
ATOM 8186 C CA . PRO A 1 1053 ? 48.258 9.591 -35.243 1.00 33.50 1053 PRO A CA 1
ATOM 8187 C C . PRO A 1 1053 ? 48.090 8.776 -33.954 1.00 33.50 1053 PRO A C 1
ATOM 8189 O O . PRO A 1 1053 ? 46.976 8.551 -33.486 1.00 33.50 1053 PRO A O 1
ATOM 8192 N N . LEU A 1 1054 ? 49.211 8.402 -33.331 1.00 38.41 1054 LEU A N 1
ATOM 8193 C CA . LEU A 1 1054 ? 49.213 7.671 -32.061 1.00 38.41 1054 LEU A CA 1
ATOM 8194 C C . LEU A 1 1054 ? 48.458 8.439 -30.945 1.00 38.41 1054 LEU A C 1
ATOM 8196 O O . LEU A 1 1054 ? 48.667 9.658 -30.799 1.00 38.41 1054 LEU A O 1
ATOM 8200 N N . PRO A 1 1055 ? 47.635 7.731 -30.136 1.00 42.59 1055 PRO A N 1
ATOM 8201 C CA . PRO A 1 1055 ? 46.979 8.253 -28.938 1.00 42.59 1055 PRO A CA 1
ATOM 8202 C C . PRO A 1 1055 ? 47.909 9.046 -28.018 1.00 42.59 1055 PRO A C 1
ATOM 8204 O O . PRO A 1 1055 ? 49.082 8.711 -27.860 1.00 42.59 1055 PRO A O 1
ATOM 8207 N N . HIS A 1 1056 ? 47.374 10.076 -27.358 1.00 41.75 1056 HIS A N 1
ATOM 8208 C CA . HIS A 1 1056 ? 48.174 11.018 -26.568 1.00 41.75 1056 HIS A CA 1
ATOM 8209 C C . HIS A 1 1056 ? 48.975 10.349 -25.432 1.00 41.75 1056 HIS A C 1
ATOM 8211 O O . HIS A 1 1056 ? 50.085 10.779 -25.143 1.00 41.75 1056 HIS A O 1
ATOM 8217 N N . PHE A 1 1057 ? 48.469 9.264 -24.833 1.00 44.72 1057 PHE A N 1
ATOM 8218 C CA . PHE A 1 1057 ? 49.178 8.516 -23.782 1.00 44.72 1057 PHE A CA 1
ATOM 8219 C C . PHE A 1 1057 ? 50.352 7.658 -24.297 1.00 44.72 1057 PHE A C 1
ATOM 8221 O O . PHE A 1 1057 ? 51.187 7.226 -23.509 1.00 44.72 1057 PHE A O 1
ATOM 8228 N N . LEU A 1 1058 ? 50.437 7.417 -25.612 1.00 41.84 1058 LEU A N 1
ATOM 8229 C CA . LEU A 1 1058 ? 51.569 6.737 -26.259 1.00 41.84 1058 LEU A CA 1
ATOM 8230 C C . LEU A 1 1058 ? 52.642 7.726 -26.743 1.00 41.84 1058 LEU A C 1
ATOM 8232 O O . LEU A 1 1058 ? 53.736 7.315 -27.129 1.00 41.84 1058 LEU A O 1
ATOM 8236 N N . ARG A 1 1059 ? 52.365 9.036 -26.712 1.00 42.12 1059 ARG A N 1
ATOM 8237 C CA . ARG A 1 1059 ? 53.338 10.077 -27.063 1.00 42.12 1059 ARG A CA 1
ATOM 8238 C C . ARG A 1 1059 ? 54.284 10.302 -25.884 1.00 42.12 1059 ARG A C 1
ATOM 8240 O O . ARG A 1 1059 ? 53.919 10.941 -24.907 1.00 42.12 1059 ARG A O 1
ATOM 8247 N N . GLY A 1 1060 ? 55.501 9.773 -25.999 1.00 45.09 1060 GLY A N 1
ATOM 8248 C CA . GLY A 1 1060 ? 56.589 9.970 -25.032 1.00 45.09 1060 GLY A CA 1
ATOM 8249 C C . GLY A 1 1060 ? 57.088 8.691 -24.358 1.00 45.09 1060 GLY A C 1
ATOM 8250 O O . GLY A 1 1060 ? 58.219 8.669 -23.882 1.00 45.09 1060 GLY A O 1
ATOM 8251 N N . ASN A 1 1061 ? 56.317 7.598 -24.372 1.00 56.22 1061 ASN A N 1
ATOM 8252 C CA . ASN A 1 1061 ? 56.754 6.337 -23.771 1.00 56.22 1061 ASN A CA 1
ATOM 8253 C C . ASN A 1 1061 ? 57.519 5.464 -24.785 1.00 56.22 1061 ASN A C 1
ATOM 8255 O O . ASN A 1 1061 ? 56.939 4.635 -25.490 1.00 56.22 1061 ASN A O 1
ATOM 8259 N N . ALA A 1 1062 ? 58.838 5.661 -24.860 1.00 58.47 1062 ALA A N 1
ATOM 8260 C CA . ALA A 1 1062 ? 59.715 4.931 -25.778 1.00 58.47 1062 ALA A CA 1
ATOM 8261 C C . ALA A 1 1062 ? 59.677 3.403 -25.572 1.00 58.47 1062 ALA A C 1
ATOM 8263 O O . ALA A 1 1062 ? 59.762 2.659 -26.546 1.00 58.47 1062 ALA A O 1
ATOM 8264 N N . PHE A 1 1063 ? 59.492 2.934 -24.333 1.00 62.22 1063 PHE A N 1
ATOM 8265 C CA . PHE A 1 1063 ? 59.415 1.508 -24.013 1.00 62.22 1063 PHE A CA 1
ATOM 8266 C C . PHE A 1 1063 ? 58.129 0.866 -24.532 1.00 62.22 1063 PHE A C 1
ATOM 8268 O O . PHE A 1 1063 ? 58.185 -0.167 -25.194 1.00 62.22 1063 PHE A O 1
ATOM 8275 N N . VAL A 1 1064 ? 56.976 1.499 -24.299 1.00 61.88 1064 VAL A N 1
ATOM 8276 C CA . VAL A 1 1064 ? 55.693 1.025 -24.840 1.00 61.88 1064 VAL A CA 1
ATOM 8277 C C . VAL A 1 1064 ? 55.703 1.080 -26.372 1.00 61.88 1064 VAL A C 1
ATOM 8279 O O . VAL A 1 1064 ? 55.181 0.176 -27.015 1.00 61.88 1064 VAL A O 1
ATOM 8282 N N . LEU A 1 1065 ? 56.350 2.081 -26.977 1.00 62.06 1065 LEU A N 1
ATOM 8283 C CA . LEU A 1 1065 ? 56.521 2.150 -28.432 1.00 62.06 1065 LEU A CA 1
ATOM 8284 C C . LEU A 1 1065 ? 57.440 1.045 -28.984 1.00 62.06 1065 LEU A C 1
ATOM 8286 O O . LEU A 1 1065 ? 57.107 0.474 -30.021 1.00 62.06 1065 LEU A O 1
ATOM 8290 N N . GLU A 1 1066 ? 58.560 0.710 -28.329 1.00 67.62 1066 GLU A N 1
ATOM 8291 C CA . GLU A 1 1066 ? 59.380 -0.450 -28.729 1.00 67.62 1066 GLU A CA 1
ATOM 8292 C C . GLU A 1 1066 ? 58.656 -1.780 -28.477 1.00 67.62 1066 GLU A C 1
ATOM 8294 O O . GLU A 1 1066 ? 58.763 -2.671 -29.315 1.00 67.62 1066 GLU A O 1
ATOM 8299 N N . PHE A 1 1067 ? 57.850 -1.900 -27.415 1.00 69.81 1067 PHE A N 1
ATOM 8300 C CA . PHE A 1 1067 ? 57.028 -3.090 -27.175 1.00 69.81 1067 PHE A CA 1
ATOM 8301 C C . PHE A 1 1067 ? 55.959 -3.276 -28.251 1.00 69.81 1067 PHE A C 1
ATOM 8303 O O . PHE A 1 1067 ? 55.845 -4.361 -28.807 1.00 69.81 1067 PHE A O 1
ATOM 8310 N N . CYS A 1 1068 ? 55.209 -2.225 -28.593 1.00 65.00 1068 CYS A N 1
ATOM 8311 C CA . CYS A 1 1068 ? 54.190 -2.297 -29.639 1.00 65.00 1068 CYS A CA 1
ATOM 8312 C C . CYS A 1 1068 ? 54.799 -2.614 -31.013 1.00 65.00 1068 CYS A C 1
ATOM 8314 O O . CYS A 1 1068 ? 54.218 -3.400 -31.752 1.00 65.00 1068 CYS A O 1
ATOM 8316 N N . LYS A 1 1069 ? 55.977 -2.059 -31.343 1.00 68.81 1069 LYS A N 1
ATOM 8317 C CA . LYS A 1 1069 ? 56.714 -2.413 -32.571 1.00 68.81 1069 LYS A CA 1
ATOM 8318 C C . LYS A 1 1069 ? 57.163 -3.871 -32.560 1.00 68.81 1069 LYS A C 1
ATOM 8320 O O . LYS A 1 1069 ? 56.851 -4.600 -33.488 1.00 68.81 1069 LYS A O 1
ATOM 8325 N N . TRP A 1 1070 ? 57.820 -4.308 -31.485 1.00 78.62 1070 TRP A N 1
ATOM 8326 C CA . TRP A 1 1070 ? 58.256 -5.695 -31.323 1.00 78.62 1070 TRP A CA 1
ATOM 8327 C C . TRP A 1 1070 ? 57.092 -6.685 -31.401 1.00 78.62 1070 TRP A C 1
ATOM 8329 O O . TRP A 1 1070 ? 57.231 -7.752 -31.989 1.00 78.62 1070 TRP A O 1
ATOM 8339 N N . LEU A 1 1071 ? 55.953 -6.335 -30.803 1.00 70.25 1071 LEU A N 1
ATOM 8340 C CA . LEU A 1 1071 ? 54.753 -7.157 -30.809 1.00 70.25 1071 LEU A CA 1
ATOM 8341 C C . LEU A 1 1071 ? 54.143 -7.222 -32.213 1.00 70.25 1071 LEU A C 1
ATOM 8343 O O . LEU A 1 1071 ? 53.702 -8.295 -32.609 1.00 70.25 1071 LEU A O 1
ATOM 8347 N N . ASN A 1 1072 ? 54.170 -6.121 -32.973 1.00 69.50 1072 ASN A N 1
ATOM 8348 C CA . ASN A 1 1072 ? 53.777 -6.120 -34.381 1.00 69.50 1072 ASN A CA 1
ATOM 8349 C C . ASN A 1 1072 ? 54.705 -7.021 -35.204 1.00 69.50 1072 ASN A C 1
ATOM 8351 O O . ASN A 1 1072 ? 54.217 -7.960 -35.816 1.00 69.50 1072 ASN A O 1
ATOM 8355 N N . ASP A 1 1073 ? 56.028 -6.840 -35.105 1.00 72.75 1073 ASP A N 1
ATOM 8356 C CA . ASP A 1 1073 ? 57.015 -7.708 -35.766 1.00 72.75 1073 ASP A CA 1
ATOM 8357 C C . ASP A 1 1073 ? 56.812 -9.190 -35.381 1.00 72.75 1073 ASP A C 1
ATOM 8359 O O . ASP A 1 1073 ? 56.959 -10.086 -36.210 1.00 72.75 1073 ASP A O 1
ATOM 8363 N N . TYR A 1 1074 ? 56.478 -9.475 -34.115 1.00 73.81 1074 TYR A N 1
ATOM 8364 C CA . TYR A 1 1074 ? 56.212 -10.832 -33.631 1.00 73.81 1074 TYR A CA 1
ATOM 8365 C C . TYR A 1 1074 ? 54.942 -11.423 -34.257 1.00 73.81 1074 TYR A C 1
ATOM 8367 O O . TYR A 1 1074 ? 54.981 -12.577 -34.681 1.00 73.81 1074 TYR A O 1
ATOM 8375 N N . ILE A 1 1075 ? 53.855 -10.645 -34.340 1.00 67.56 1075 ILE A N 1
ATOM 8376 C CA . ILE A 1 1075 ? 52.601 -11.025 -35.012 1.00 67.56 1075 ILE A CA 1
ATOM 8377 C C . ILE A 1 1075 ? 52.843 -11.252 -36.507 1.00 67.56 1075 ILE A C 1
ATOM 8379 O O . ILE A 1 1075 ? 52.425 -12.281 -37.029 1.00 67.56 1075 ILE A O 1
ATOM 8383 N N . ASP A 1 1076 ? 53.550 -10.340 -37.175 1.00 70.50 1076 ASP A N 1
ATOM 8384 C CA . ASP A 1 1076 ? 53.861 -10.428 -38.605 1.00 70.50 1076 ASP A CA 1
ATOM 8385 C C . ASP A 1 1076 ? 54.738 -11.656 -38.918 1.00 70.50 1076 ASP A C 1
ATOM 8387 O O . ASP A 1 1076 ? 54.601 -12.265 -39.975 1.00 70.50 1076 ASP A O 1
ATOM 8391 N N . THR A 1 107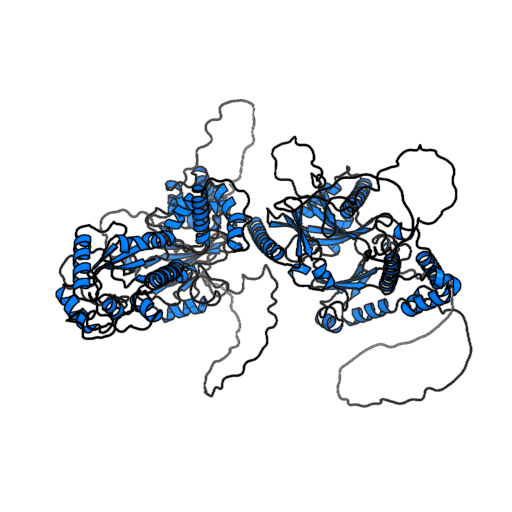7 ? 55.615 -12.057 -37.986 1.00 73.06 1077 THR A N 1
ATOM 8392 C CA . THR A 1 1077 ? 56.528 -13.206 -38.153 1.00 73.06 1077 THR A CA 1
ATOM 8393 C C . THR A 1 1077 ? 55.893 -14.561 -37.811 1.00 73.06 1077 THR A C 1
ATOM 8395 O O . THR A 1 1077 ? 56.249 -15.563 -38.422 1.00 73.06 1077 THR A O 1
ATOM 8398 N N . HIS A 1 1078 ? 55.001 -14.631 -36.815 1.00 65.75 1078 HIS A N 1
ATOM 8399 C CA . HIS A 1 1078 ? 54.482 -15.906 -36.276 1.00 65.75 1078 HIS A CA 1
ATOM 8400 C C . HIS A 1 1078 ? 52.970 -16.095 -36.481 1.00 65.75 1078 HIS A C 1
ATOM 8402 O O . HIS A 1 1078 ? 52.403 -17.091 -36.031 1.00 65.75 1078 HIS A O 1
ATOM 8408 N N . GLY A 1 1079 ? 52.302 -15.129 -37.112 1.00 57.78 1079 GLY A N 1
ATOM 8409 C CA . GLY A 1 1079 ? 50.850 -15.044 -37.161 1.00 57.78 1079 GLY A CA 1
ATOM 8410 C C . GLY A 1 1079 ? 50.240 -14.614 -35.823 1.00 57.78 1079 GLY A C 1
ATOM 8411 O O . GLY A 1 1079 ? 50.776 -14.839 -34.735 1.00 57.78 1079 GLY A O 1
ATOM 8412 N N . ILE A 1 1080 ? 49.049 -14.016 -35.890 1.00 59.69 1080 ILE A N 1
ATOM 8413 C CA . ILE A 1 1080 ? 48.323 -13.542 -34.701 1.00 59.69 1080 ILE A CA 1
ATOM 8414 C C . ILE A 1 1080 ? 47.956 -14.677 -33.727 1.00 59.69 1080 ILE A C 1
ATOM 8416 O O . ILE A 1 1080 ? 47.854 -14.456 -32.523 1.00 59.69 1080 ILE A O 1
ATOM 8420 N N . ASN A 1 1081 ? 47.840 -15.903 -34.240 1.00 53.81 1081 ASN A N 1
ATOM 8421 C CA . ASN A 1 1081 ? 47.496 -17.108 -33.489 1.00 53.81 1081 ASN A CA 1
ATOM 8422 C C . ASN A 1 1081 ? 48.617 -17.558 -32.531 1.00 53.81 1081 ASN A C 1
ATOM 8424 O O . ASN A 1 1081 ? 48.338 -18.115 -31.471 1.00 53.81 1081 ASN A O 1
ATOM 8428 N N . ALA A 1 1082 ? 49.888 -17.253 -32.830 1.00 60.81 1082 ALA A N 1
ATOM 8429 C CA . ALA A 1 1082 ? 51.016 -17.581 -31.949 1.00 60.81 1082 ALA A CA 1
ATOM 8430 C C . ALA A 1 1082 ? 51.007 -16.804 -30.618 1.00 60.81 1082 ALA A C 1
ATOM 8432 O O . ALA A 1 1082 ? 51.753 -17.137 -29.691 1.00 60.81 1082 ALA A O 1
ATOM 8433 N N . LEU A 1 1083 ? 50.170 -15.768 -30.507 1.00 57.09 1083 LEU A N 1
ATOM 8434 C CA . LEU A 1 1083 ? 49.896 -15.069 -29.256 1.00 57.09 1083 LEU A CA 1
ATOM 8435 C C . LEU A 1 1083 ? 48.888 -15.814 -28.358 1.00 57.09 1083 LEU A C 1
ATOM 8437 O O . LEU A 1 1083 ? 48.890 -15.582 -27.153 1.00 57.09 1083 LEU A O 1
ATOM 8441 N N . GLU A 1 1084 ? 48.050 -16.707 -28.904 1.00 47.53 1084 GLU A N 1
ATOM 8442 C CA . GLU A 1 1084 ? 47.085 -17.492 -28.114 1.00 47.53 1084 GLU A CA 1
ATOM 8443 C C . GLU A 1 1084 ? 47.752 -18.700 -27.431 1.00 47.53 1084 GLU A C 1
ATOM 8445 O O . GLU A 1 1084 ? 47.365 -19.076 -26.325 1.00 47.53 1084 GLU A O 1
ATOM 8450 N N . SER A 1 1085 ? 48.802 -19.259 -28.044 1.00 49.84 1085 SER A N 1
ATOM 8451 C CA . SER A 1 1085 ? 49.601 -20.371 -27.503 1.00 49.84 1085 SER A CA 1
ATOM 8452 C C . SER A 1 1085 ? 50.805 -19.938 -26.650 1.00 49.84 1085 SER A C 1
ATOM 8454 O O . SER A 1 1085 ? 51.363 -20.752 -25.912 1.00 49.84 1085 SER A O 1
ATOM 8456 N N . THR A 1 1086 ? 51.215 -18.664 -26.706 1.00 55.88 1086 THR A N 1
ATOM 8457 C CA . THR A 1 1086 ? 52.343 -18.131 -25.919 1.00 55.88 1086 THR A CA 1
ATOM 8458 C C . THR A 1 1086 ? 51.831 -17.328 -24.722 1.00 55.88 1086 THR A C 1
ATOM 8460 O O . THR A 1 1086 ? 51.114 -16.346 -24.893 1.00 55.88 1086 THR A O 1
ATOM 8463 N N . SER A 1 1087 ? 52.239 -17.677 -23.494 1.00 58.91 1087 SER A N 1
ATOM 8464 C CA . SER A 1 1087 ? 51.804 -16.924 -22.305 1.00 58.91 1087 SER A CA 1
ATOM 8465 C C . SER A 1 1087 ? 52.249 -15.452 -22.356 1.00 58.91 1087 SER A C 1
ATOM 8467 O O . SER A 1 1087 ? 53.323 -15.135 -22.869 1.00 58.91 1087 SER A O 1
ATOM 8469 N N . ILE A 1 1088 ? 51.470 -14.540 -21.762 1.00 55.84 1088 ILE A N 1
ATOM 8470 C CA . ILE A 1 1088 ? 51.826 -13.108 -21.671 1.00 55.84 1088 ILE A CA 1
ATOM 8471 C C . ILE A 1 1088 ? 53.166 -12.894 -20.951 1.00 55.84 1088 ILE A C 1
ATOM 8473 O O . ILE A 1 1088 ? 53.917 -11.987 -21.310 1.00 55.84 1088 ILE A O 1
ATOM 8477 N N . ILE A 1 1089 ? 53.490 -13.745 -19.972 1.00 56.16 1089 ILE A N 1
ATOM 8478 C CA . ILE A 1 1089 ? 54.787 -13.735 -19.282 1.00 56.16 1089 ILE A CA 1
ATOM 8479 C C . ILE A 1 1089 ? 55.895 -14.078 -20.283 1.00 56.16 1089 ILE A C 1
ATOM 8481 O O . ILE A 1 1089 ? 56.837 -13.309 -20.432 1.00 56.16 1089 ILE A O 1
ATOM 8485 N N . THR A 1 1090 ? 55.714 -15.139 -21.068 1.00 64.00 1090 THR A N 1
ATOM 8486 C CA . THR A 1 1090 ? 56.661 -15.575 -22.102 1.00 64.00 1090 THR A CA 1
ATOM 8487 C C . THR A 1 1090 ? 56.796 -14.563 -23.247 1.00 64.00 1090 THR A C 1
ATOM 8489 O O . THR A 1 1090 ? 57.893 -14.370 -23.760 1.00 64.00 1090 THR A O 1
ATOM 8492 N N . LEU A 1 1091 ? 55.725 -13.869 -23.651 1.00 63.66 1091 LEU A N 1
ATOM 8493 C CA . LEU A 1 1091 ? 55.800 -12.770 -24.628 1.00 63.66 1091 LEU A CA 1
ATOM 8494 C C . LEU A 1 1091 ? 56.588 -11.580 -24.067 1.00 63.66 1091 LEU A C 1
ATOM 8496 O O . LEU A 1 1091 ? 57.455 -11.038 -24.750 1.00 63.66 1091 LEU A O 1
ATOM 8500 N N . ARG A 1 1092 ? 56.341 -11.208 -22.805 1.00 61.78 1092 ARG A N 1
ATOM 8501 C CA . ARG A 1 1092 ? 57.109 -10.178 -22.094 1.00 61.78 1092 ARG A CA 1
ATOM 8502 C C . ARG A 1 1092 ? 58.583 -10.572 -21.961 1.00 61.78 1092 ARG A C 1
ATOM 8504 O O . ARG A 1 1092 ? 59.442 -9.730 -22.186 1.00 61.78 1092 ARG A O 1
ATOM 8511 N N . GLU A 1 1093 ? 58.890 -11.823 -21.638 1.00 65.38 1093 GLU A N 1
ATOM 8512 C CA . GLU A 1 1093 ? 60.261 -12.343 -21.546 1.00 65.38 1093 GLU A CA 1
ATOM 8513 C C . GLU A 1 1093 ? 60.956 -12.358 -22.912 1.00 65.38 1093 GLU A C 1
ATOM 8515 O O . GLU A 1 1093 ? 62.060 -11.834 -23.031 1.00 65.38 1093 GLU A O 1
ATOM 8520 N N . LYS A 1 1094 ? 60.298 -12.856 -23.970 1.00 69.62 1094 LYS A N 1
ATOM 8521 C CA . LYS A 1 1094 ? 60.808 -12.803 -25.354 1.00 69.62 1094 LYS A CA 1
ATOM 8522 C C . LYS A 1 1094 ? 61.076 -11.362 -25.816 1.00 69.62 1094 LYS A C 1
ATOM 8524 O O . LYS A 1 1094 ? 62.051 -11.127 -26.530 1.00 69.62 1094 LYS A O 1
ATOM 8529 N N . PHE A 1 1095 ? 60.248 -10.399 -25.405 1.00 69.88 1095 PHE A N 1
ATOM 8530 C CA . PHE A 1 1095 ? 60.499 -8.978 -25.650 1.00 69.88 1095 PHE A CA 1
ATOM 8531 C C . PHE A 1 1095 ? 61.715 -8.472 -24.870 1.00 69.88 1095 PHE A C 1
ATOM 8533 O O . PHE A 1 1095 ? 62.640 -7.937 -25.477 1.00 69.88 1095 PHE A O 1
ATOM 8540 N N . LEU A 1 1096 ? 61.750 -8.685 -23.550 1.00 63.47 1096 LEU A N 1
ATOM 8541 C CA . LEU A 1 1096 ? 62.857 -8.264 -22.686 1.00 63.47 1096 LEU A CA 1
ATOM 8542 C C . LEU A 1 1096 ? 64.201 -8.858 -23.144 1.00 63.47 1096 LEU A C 1
ATOM 8544 O O . LEU A 1 1096 ? 65.200 -8.148 -23.138 1.00 63.47 1096 LEU A O 1
ATOM 8548 N N . HIS A 1 1097 ? 64.219 -10.102 -23.634 1.00 67.19 1097 HIS A N 1
ATOM 8549 C CA . HIS A 1 1097 ? 65.403 -10.741 -24.219 1.00 67.19 1097 HIS A CA 1
ATOM 8550 C C . HIS A 1 1097 ? 65.849 -10.154 -25.571 1.00 67.19 1097 HIS A C 1
ATOM 8552 O O . HIS A 1 1097 ? 67.023 -10.289 -25.913 1.00 67.19 1097 HIS A O 1
ATOM 8558 N N . LYS A 1 1098 ? 64.970 -9.489 -26.341 1.00 66.88 1098 LYS A N 1
ATOM 8559 C CA . LYS A 1 1098 ? 65.372 -8.732 -27.546 1.00 66.88 1098 LYS A CA 1
ATOM 8560 C C . LYS A 1 1098 ? 65.931 -7.338 -27.224 1.00 66.88 1098 LYS A C 1
ATOM 8562 O O . LYS A 1 1098 ? 66.524 -6.723 -28.110 1.00 66.88 1098 LYS A O 1
ATOM 8567 N N . ILE A 1 1099 ? 65.761 -6.820 -26.004 1.00 62.19 1099 ILE A N 1
ATOM 8568 C CA . ILE A 1 1099 ? 66.338 -5.529 -25.608 1.00 62.19 1099 ILE A CA 1
ATOM 8569 C C . ILE A 1 1099 ? 67.810 -5.748 -25.211 1.00 62.19 1099 ILE A C 1
ATOM 8571 O O . ILE A 1 1099 ? 68.082 -6.545 -24.315 1.00 62.19 1099 ILE A O 1
ATOM 8575 N N . PRO A 1 1100 ? 68.785 -5.039 -25.818 1.00 61.22 1100 PRO A N 1
ATOM 8576 C CA . PRO A 1 1100 ? 70.188 -5.152 -25.423 1.00 61.22 1100 PRO A CA 1
ATOM 8577 C C . PRO A 1 1100 ? 70.387 -4.829 -23.930 1.00 61.22 1100 PRO A C 1
ATOM 8579 O O . PRO A 1 1100 ? 69.789 -3.858 -23.457 1.00 61.22 1100 PRO A O 1
ATOM 8582 N N . PRO A 1 1101 ? 71.269 -5.533 -23.189 1.00 52.81 1101 PRO A N 1
ATOM 8583 C CA . PRO A 1 1101 ? 71.432 -5.340 -21.741 1.00 52.81 1101 PRO A CA 1
ATOM 8584 C C . PRO A 1 1101 ? 71.666 -3.879 -21.312 1.00 52.81 1101 PRO A C 1
ATOM 8586 O O . PRO A 1 1101 ? 71.110 -3.427 -20.315 1.00 52.81 1101 PRO A O 1
ATOM 8589 N N . GLY A 1 1102 ? 72.413 -3.103 -22.110 1.00 51.69 1102 GLY A N 1
ATOM 8590 C CA . GLY A 1 1102 ? 72.649 -1.673 -21.862 1.00 51.69 1102 GLY A CA 1
ATOM 8591 C C . GLY A 1 1102 ? 71.428 -0.762 -22.070 1.00 51.69 1102 GLY A C 1
ATOM 8592 O O . GLY A 1 1102 ? 71.352 0.297 -21.453 1.00 51.69 1102 GLY A O 1
ATOM 8593 N N . LYS A 1 1103 ? 70.445 -1.169 -22.887 1.00 52.03 1103 LYS A N 1
ATOM 8594 C CA . LYS A 1 1103 ? 69.158 -0.463 -23.036 1.00 52.03 1103 LYS A CA 1
ATOM 8595 C C . LYS A 1 1103 ? 68.199 -0.787 -21.891 1.00 52.03 1103 LYS A C 1
ATOM 8597 O O . LYS A 1 1103 ? 67.462 0.097 -21.467 1.00 52.03 1103 LYS A O 1
ATOM 8602 N N . ILE A 1 1104 ? 68.230 -2.016 -21.360 1.00 49.34 1104 ILE A N 1
ATOM 8603 C CA . ILE A 1 1104 ? 67.394 -2.405 -20.210 1.00 49.34 1104 ILE A CA 1
ATOM 8604 C C . ILE A 1 1104 ? 67.666 -1.468 -19.023 1.00 49.34 1104 ILE A C 1
ATOM 8606 O O . ILE A 1 1104 ? 66.717 -0.997 -18.412 1.00 49.34 1104 ILE A O 1
ATOM 8610 N N . ALA A 1 1105 ? 68.922 -1.088 -18.766 1.00 45.66 1105 ALA A N 1
ATOM 8611 C CA . ALA A 1 1105 ? 69.279 -0.148 -17.696 1.00 45.66 1105 ALA A CA 1
ATOM 8612 C C . ALA A 1 1105 ? 68.778 1.303 -17.899 1.00 45.66 1105 ALA A C 1
ATOM 8614 O O . ALA A 1 1105 ? 68.601 2.024 -16.922 1.00 45.66 1105 ALA A O 1
ATOM 8615 N N . GLN A 1 1106 ? 68.524 1.744 -19.139 1.00 46.78 1106 GLN A N 1
ATOM 8616 C CA . GLN A 1 1106 ? 67.916 3.060 -19.423 1.00 46.78 1106 GLN A CA 1
ATOM 8617 C C . GLN A 1 1106 ? 66.380 3.038 -19.358 1.00 46.78 1106 GLN A C 1
ATOM 8619 O O . GLN A 1 1106 ? 65.745 4.083 -19.246 1.00 46.78 1106 GLN A O 1
ATOM 8624 N N . ILE A 1 1107 ? 65.785 1.850 -19.457 1.00 46.53 1107 ILE A N 1
ATOM 8625 C CA . ILE A 1 1107 ? 64.336 1.618 -19.521 1.00 46.53 1107 ILE A CA 1
ATOM 8626 C C . ILE A 1 1107 ? 63.783 1.206 -18.148 1.00 46.53 1107 ILE A C 1
ATOM 8628 O O . ILE A 1 1107 ? 62.693 1.622 -17.756 1.00 46.53 1107 ILE A O 1
ATOM 8632 N N . ALA A 1 1108 ? 64.550 0.407 -17.409 1.00 40.12 1108 ALA A N 1
ATOM 8633 C CA . ALA A 1 1108 ? 64.287 -0.028 -16.050 1.00 40.12 1108 ALA A CA 1
ATOM 8634 C C . ALA A 1 1108 ? 65.106 0.819 -15.065 1.00 40.12 1108 ALA A C 1
ATOM 8636 O O . ALA A 1 1108 ? 66.060 0.344 -14.452 1.00 40.12 1108 ALA A O 1
ATOM 8637 N N . ALA A 1 1109 ? 64.691 2.075 -14.897 1.00 31.09 1109 ALA A N 1
ATOM 8638 C CA . ALA A 1 1109 ? 65.024 2.877 -13.725 1.00 31.09 1109 ALA A CA 1
ATOM 8639 C C . ALA A 1 1109 ? 63.845 2.808 -12.730 1.00 31.09 1109 ALA A C 1
ATOM 8641 O O . ALA A 1 1109 ? 62.903 3.591 -12.858 1.00 31.09 1109 ALA A O 1
ATOM 8642 N N . PRO A 1 1110 ? 63.840 1.868 -11.765 1.00 39.44 1110 PRO A N 1
ATOM 8643 C CA . PRO A 1 1110 ? 62.790 1.787 -10.762 1.00 39.44 1110 PRO A CA 1
ATOM 8644 C C . PRO A 1 1110 ? 63.115 2.690 -9.568 1.00 39.44 1110 PRO A C 1
ATOM 8646 O O . PRO A 1 1110 ? 64.184 2.579 -8.963 1.00 39.44 1110 PRO A O 1
ATOM 8649 N N . LYS A 1 1111 ? 62.148 3.508 -9.150 1.00 28.08 1111 LYS A N 1
ATOM 8650 C CA . LYS A 1 1111 ? 61.993 3.878 -7.738 1.00 28.08 1111 LYS A CA 1
ATOM 8651 C C . LYS A 1 1111 ? 60.510 3.836 -7.367 1.00 28.08 1111 LYS A C 1
ATOM 8653 O O . LYS A 1 1111 ? 59.778 4.746 -7.737 1.00 28.08 1111 LYS A O 1
ATOM 8658 N N . ALA A 1 1112 ? 60.175 2.794 -6.596 1.00 29.42 1112 ALA A N 1
ATOM 8659 C CA . ALA A 1 1112 ? 58.851 2.389 -6.107 1.00 29.42 1112 ALA A CA 1
ATOM 8660 C C . ALA A 1 1112 ? 57.875 1.921 -7.204 1.00 29.42 1112 ALA A C 1
ATOM 8662 O O . ALA A 1 1112 ? 57.075 2.742 -7.696 1.00 29.42 1112 ALA A O 1
#

Nearest PDB structures (foldseek):
  6n67-assembly1_A  TM=7.744E-01  e=4.620E-13  Thermochaetoides thermophila DSM 1495
  6n0t-assembly1_A  TM=7.827E-01  e=8.750E-13  Thermochaetoides thermophila DSM 1495
  6n0v-assembly2_B  TM=7.394E-01  e=5.716E-13  Thermochaetoides thermophila DSM 1495
  4jst-assembly1_B  TM=8.136E-01  e=1.546E-07  Acetivibrio thermocellus ATCC 27405
  4mde-assembly1_A  TM=8.369E-01  e=3.089E-07  Acetivibrio thermocellus ATCC 27405

Solvent-accessible surface area (backbone atoms only — not comparable to full-atom values): 67980 Å² total; per-residue (Å²): 113,38,36,40,38,40,33,34,25,50,75,52,39,48,63,76,56,52,37,55,73,60,71,40,58,90,40,43,51,39,63,69,60,45,33,52,73,76,38,72,69,38,79,53,60,73,96,70,48,44,103,76,50,95,48,62,38,32,71,53,66,90,56,49,74,58,41,53,50,50,51,51,54,56,46,49,59,36,41,77,40,28,34,41,38,33,39,62,51,65,38,40,44,69,70,63,59,54,72,49,49,64,59,29,60,77,58,64,36,46,42,32,35,40,35,30,72,86,53,52,69,68,57,20,52,59,48,25,55,74,44,54,43,73,42,73,47,66,72,56,52,50,55,40,42,55,42,33,54,58,43,67,76,49,82,78,60,88,76,48,47,79,42,55,53,81,82,57,59,76,67,65,59,73,60,82,67,86,80,79,79,78,84,74,91,72,84,91,70,92,77,70,80,81,59,89,91,58,66,75,61,43,81,49,65,88,40,58,34,40,37,39,35,21,33,33,19,4,35,38,70,30,53,50,54,50,33,72,69,72,23,56,83,83,81,68,77,82,78,90,80,86,87,85,84,81,86,81,88,83,83,88,84,89,87,84,89,89,80,92,73,85,78,64,75,78,73,53,62,65,54,53,54,53,52,52,50,46,55,37,60,80,52,69,30,38,42,81,62,45,46,54,49,49,47,87,55,32,34,41,37,37,21,19,26,52,42,52,86,33,86,29,36,26,58,36,52,43,44,46,68,21,36,70,85,43,94,46,49,43,49,28,39,24,75,50,51,55,53,36,46,50,48,20,54,54,54,58,53,55,72,74,52,94,65,97,74,80,80,80,70,82,66,102,69,58,69,71,60,54,49,40,62,70,58,41,50,59,43,23,45,74,71,70,53,44,50,65,53,31,39,55,54,55,70,66,39,31,60,52,49,49,29,33,47,82,86,28,38,41,41,37,22,9,24,39,56,47,51,77,65,60,45,58,46,76,49,35,45,48,36,29,28,72,19,59,81,57,68,82,33,48,62,59,24,33,47,38,20,57,74,64,41,58,95,48,48,34,40,39,16,8,50,59,51,80,82,71,61,62,48,69,68,34,101,46,23,34,35,19,37,40,57,24,39,78,53,27,23,35,25,32,46,33,41,44,64,64,82,84,71,73,82,72,88,82,96,74,92,75,82,88,75,80,83,80,83,63,90,73,78,84,78,84,79,84,90,77,88,76,88,86,87,89,88,85,90,84,87,86,84,89,82,89,84,90,86,90,85,84,87,86,86,87,84,91,79,89,83,92,79,85,94,81,80,79,91,76,86,88,85,85,80,71,90,78,63,80,83,56,100,65,76,78,71,58,88,86,51,45,79,48,63,58,72,50,100,84,37,43,35,43,39,36,28,56,28,74,74,57,57,71,58,42,53,51,50,49,49,22,54,52,40,44,59,42,52,54,56,49,74,70,34,90,45,41,41,80,47,78,63,80,61,36,33,26,34,32,48,31,73,62,26,62,74,74,63,57,77,49,78,63,45,22,51,23,34,27,29,30,28,31,67,81,73,21,37,54,56,32,39,56,64,60,68,69,48,42,66,64,70,45,75,84,35,22,74,81,44,38,69,82,60,66,40,66,49,30,39,29,28,55,31,82,61,56,48,56,34,37,39,16,30,33,74,77,82,80,80,72,103,60,89,90,74,82,84,57,99,76,69,82,69,72,91,44,56,52,38,53,20,28,54,74,38,56,85,38,70,65,14,52,56,45,52,54,51,54,55,47,41,34,51,53,38,26,59,77,66,74,48,63,87,62,54,60,52,52,49,48,21,49,51,25,55,76,70,42,28,8,43,28,28,40,39,38,35,64,87,84,55,71,54,90,52,58,51,76,64,69,49,57,31,38,64,53,40,25,40,39,57,92,64,90,50,60,60,55,71,66,58,44,51,54,56,24,61,76,53,54,47,36,39,60,45,77,75,48,74,32,74,48,67,66,54,49,53,53,51,51,52,50,55,68,50,75,66,74,82,90,89,89,91,72,89,84,90,79,88,84,90,78,87,83,81,87,85,88,90,84,81,90,85,83,88,88,88,88,89,83,89,80,90,88,87,87,79,88,86,90,84,86,87,90,85,86,86,90,81,83,90,82,79,85,82,61,81,64,64,59,68,43,38,80,54,42,78,80,74,68,58,45,27,34,35,38,35,26,65,78,69,53,57,40,31,47,70,24,58,70,36,54,49,55,51,50,53,50,51,52,54,54,50,60,58,58,76,70,59,84,76,85,73,80,86,75,83,86,83,80,90,88,84,81,87,82,82,88,83,90,84,85,88,80,79,90,81,89,89,83,90,81,86,85,84,80,90,83,93,85,87,86,88,86,87,87,91,85,78,81,92,78,92,80,85,87,81,82,93,74,80,84,81,79,56,75,88,60,67,83,42,66,65,62,52,51,48,54,50,51,50,47,56,46,30,77,72,57,41,73,44,52,58,78,79,43,52,72,66,55,52,50,47,59,50,55,72,70,47,54,75,79,53,44,60,76,72,62,73,84,81,135

pLDDT: mean 70.41, std 28.12, range [21.12, 98.62]